Protein AF-A0A956WJV2-F1 (afdb_monomer)

Radius of gyration: 46.42 Å; Cα contacts (8 Å, |Δi|>4): 1488; chains: 1; bounding box: 141×77×154 Å

Structure (mmCIF, N/CA/C/O backbone):
data_AF-A0A956WJV2-F1
#
_entry.id   AF-A0A956WJV2-F1
#
loop_
_atom_site.group_PDB
_atom_site.id
_atom_site.type_symbol
_atom_site.label_atom_id
_atom_site.label_alt_id
_atom_site.label_comp_id
_atom_site.label_asym_id
_atom_site.label_entity_id
_atom_site.label_seq_id
_atom_site.pdbx_PDB_ins_code
_atom_site.Cartn_x
_atom_site.Cartn_y
_atom_site.Cartn_z
_atom_site.occupancy
_atom_site.B_iso_or_equiv
_atom_site.auth_seq_id
_atom_site.auth_comp_id
_atom_site.auth_asym_id
_atom_site.auth_atom_id
_atom_site.pdbx_PDB_model_num
ATOM 1 N N . MET A 1 1 ? 97.614 28.133 -3.983 1.00 32.88 1 MET A N 1
ATOM 2 C CA . MET A 1 1 ? 98.411 29.349 -3.707 1.00 32.88 1 MET A CA 1
ATOM 3 C C . MET A 1 1 ? 97.711 30.544 -4.333 1.00 32.88 1 MET A C 1
ATOM 5 O O . MET A 1 1 ? 97.421 30.457 -5.513 1.00 32.88 1 MET A O 1
ATOM 9 N N . LYS A 1 2 ? 97.530 31.612 -3.537 1.00 33.12 2 LYS A N 1
ATOM 10 C CA . LYS A 1 2 ? 97.330 33.029 -3.922 1.00 33.12 2 LYS A CA 1
ATOM 11 C C . LYS A 1 2 ? 96.051 33.340 -4.723 1.00 33.12 2 LYS A C 1
ATOM 13 O O . LYS A 1 2 ? 95.922 32.961 -5.871 1.00 33.12 2 LYS A O 1
ATOM 18 N N . HIS A 1 3 ? 95.024 33.863 -4.052 1.00 28.09 3 HIS A N 1
ATOM 19 C CA . HIS A 1 3 ? 94.776 35.289 -3.742 1.00 28.09 3 HIS A CA 1
ATOM 20 C C . HIS A 1 3 ? 93.940 35.961 -4.850 1.00 28.09 3 HIS A C 1
ATOM 22 O O . HIS A 1 3 ? 94.353 35.949 -5.998 1.00 28.09 3 HIS A O 1
ATOM 28 N N . SER A 1 4 ? 92.696 36.378 -4.561 1.00 27.55 4 SER A N 1
ATOM 29 C CA . SER A 1 4 ? 92.318 37.673 -3.933 1.00 27.55 4 SER A CA 1
ATOM 30 C C . SER A 1 4 ? 92.433 38.816 -4.965 1.00 27.55 4 SER A C 1
ATOM 32 O O . SER A 1 4 ? 93.445 38.896 -5.639 1.00 27.55 4 SER A O 1
ATOM 34 N N . THR A 1 5 ? 91.521 39.771 -5.162 1.00 31.64 5 THR A N 1
ATOM 35 C CA . THR A 1 5 ? 90.308 40.212 -4.453 1.00 31.64 5 THR A CA 1
ATOM 36 C C . THR A 1 5 ? 89.657 41.338 -5.285 1.00 31.64 5 THR A C 1
ATOM 38 O O . THR A 1 5 ? 90.360 42.008 -6.033 1.00 31.64 5 THR A O 1
ATOM 41 N N . MET A 1 6 ? 88.388 41.637 -4.971 1.00 27.30 6 MET A N 1
ATOM 42 C CA . MET A 1 6 ? 87.781 42.986 -4.877 1.00 27.30 6 MET A CA 1
ATOM 43 C C . MET A 1 6 ? 87.468 43.805 -6.141 1.00 27.30 6 MET A C 1
ATOM 45 O O . MET A 1 6 ? 88.367 44.279 -6.819 1.00 27.30 6 MET A O 1
ATOM 49 N N . MET A 1 7 ? 86.174 44.129 -6.309 1.00 26.59 7 MET A N 1
ATOM 50 C CA . MET A 1 7 ? 85.506 45.446 -6.095 1.00 26.59 7 MET A CA 1
ATOM 51 C C . MET A 1 7 ? 84.346 45.600 -7.097 1.00 26.59 7 MET A C 1
ATOM 53 O O . MET A 1 7 ? 84.481 45.160 -8.225 1.00 26.59 7 MET A O 1
ATOM 57 N N . ARG A 1 8 ? 83.227 46.293 -6.864 1.00 27.42 8 ARG A N 1
ATOM 58 C CA . ARG A 1 8 ? 82.414 46.746 -5.719 1.00 27.42 8 ARG A CA 1
ATOM 59 C C . ARG A 1 8 ? 81.134 47.331 -6.379 1.00 27.42 8 ARG A C 1
ATOM 61 O O . ARG A 1 8 ? 81.246 47.965 -7.416 1.00 27.42 8 ARG A O 1
ATOM 68 N N . TRP A 1 9 ? 80.000 47.225 -5.682 1.00 25.66 9 TRP A N 1
ATOM 69 C CA . TRP A 1 9 ? 78.896 48.211 -5.613 1.00 25.66 9 TRP A CA 1
ATOM 70 C C . TRP A 1 9 ? 77.802 48.330 -6.710 1.00 25.66 9 TRP A C 1
ATOM 72 O O . TRP A 1 9 ? 78.002 48.923 -7.759 1.00 25.66 9 TRP A O 1
ATOM 82 N N . ALA A 1 10 ? 76.593 47.935 -6.268 1.00 27.42 10 ALA A N 1
ATOM 83 C CA . ALA A 1 10 ? 75.336 48.709 -6.190 1.00 27.42 10 ALA A CA 1
ATOM 84 C C . ALA A 1 10 ? 74.407 48.868 -7.418 1.00 27.42 10 ALA A C 1
ATOM 86 O O . ALA A 1 10 ? 74.700 49.620 -8.339 1.00 27.42 10 ALA A O 1
ATOM 87 N N . SER A 1 11 ? 73.188 48.307 -7.304 1.00 29.84 11 SER A N 1
ATOM 88 C CA . SER A 1 11 ? 71.877 49.014 -7.242 1.00 29.84 11 SER A CA 1
ATOM 89 C C . SER A 1 11 ? 70.739 48.324 -8.026 1.00 29.84 11 SER A C 1
ATOM 91 O O . SER A 1 11 ? 70.973 47.827 -9.117 1.00 29.84 11 SER A O 1
ATOM 93 N N . MET A 1 12 ? 69.526 48.360 -7.437 1.00 30.86 12 MET A N 1
ATOM 94 C CA . MET A 1 12 ? 68.184 48.028 -7.976 1.00 30.86 12 MET A CA 1
ATOM 95 C C . MET A 1 12 ? 67.973 46.609 -8.552 1.00 30.86 12 MET A C 1
ATOM 97 O O . MET A 1 12 ? 68.735 46.133 -9.370 1.00 30.86 12 MET A O 1
ATOM 101 N N . GLY A 1 13 ? 66.937 45.838 -8.226 1.00 27.83 13 GLY A N 1
ATOM 102 C CA . GLY A 1 13 ? 65.604 46.167 -7.733 1.00 27.83 13 GLY A CA 1
ATOM 103 C C . GLY A 1 13 ? 64.583 45.421 -8.602 1.00 27.83 13 GLY A C 1
ATOM 104 O O . GLY A 1 13 ? 64.414 45.777 -9.756 1.00 27.83 13 GLY A O 1
ATOM 105 N N . SER A 1 14 ? 63.967 44.385 -8.028 1.00 32.06 14 SER A N 1
ATOM 106 C CA . SER A 1 14 ? 62.579 43.938 -8.220 1.00 32.06 14 SER A CA 1
ATOM 107 C C . SER A 1 14 ? 61.931 43.876 -9.619 1.00 32.06 14 SER A C 1
ATOM 109 O O . SER A 1 14 ? 61.718 44.884 -10.277 1.00 32.06 14 SER A O 1
ATOM 111 N N . VAL A 1 15 ? 61.380 42.684 -9.894 1.00 30.97 15 VAL A N 1
ATOM 112 C CA . VAL A 1 15 ? 60.103 42.447 -10.600 1.00 30.97 15 VAL A CA 1
ATOM 113 C C . VAL A 1 15 ? 60.144 42.648 -12.121 1.00 30.97 15 VAL A C 1
ATOM 115 O O . VAL A 1 15 ? 59.833 43.705 -12.656 1.00 30.97 15 VAL A O 1
ATOM 118 N N . LEU A 1 16 ? 60.451 41.556 -12.831 1.00 29.80 16 LEU A N 1
ATOM 119 C CA . LEU A 1 16 ? 60.230 41.427 -14.270 1.00 29.80 16 LEU A CA 1
ATOM 120 C C . LEU A 1 16 ? 58.753 41.083 -14.520 1.00 29.80 16 LEU A C 1
ATOM 122 O O . LEU A 1 16 ? 58.382 39.936 -14.755 1.00 29.80 16 LEU A O 1
ATOM 126 N N . ALA A 1 17 ? 57.910 42.105 -14.403 1.00 29.16 17 ALA A N 1
ATOM 127 C CA . ALA A 1 17 ? 56.622 42.167 -15.068 1.00 29.16 17 ALA A CA 1
ATOM 128 C C . ALA A 1 17 ? 56.770 43.063 -16.307 1.00 29.16 17 ALA A C 1
ATOM 130 O O . ALA A 1 17 ? 57.515 44.041 -16.279 1.00 29.16 17 ALA A O 1
ATOM 131 N N . LEU A 1 18 ? 55.974 42.751 -17.329 1.00 30.66 18 LEU A N 1
ATOM 132 C CA . LEU A 1 18 ? 55.693 43.525 -18.543 1.00 30.66 18 LEU A CA 1
ATOM 133 C C . LEU A 1 18 ? 56.579 43.276 -19.785 1.00 30.66 18 LEU A C 1
ATOM 135 O O . LEU A 1 18 ? 57.794 43.432 -19.764 1.00 30.66 18 LEU A O 1
ATOM 139 N N . LEU A 1 19 ? 55.865 43.033 -20.896 1.00 31.05 19 LEU A N 1
ATOM 140 C CA . LEU A 1 19 ? 56.255 43.135 -22.313 1.00 31.05 19 LEU A CA 1
ATOM 141 C C . LEU A 1 19 ? 56.865 41.905 -23.009 1.00 31.05 19 LEU A C 1
ATOM 143 O O . LEU A 1 19 ? 57.965 41.954 -23.545 1.00 31.05 19 LEU A O 1
ATOM 147 N N . LEU A 1 20 ? 56.037 40.868 -23.184 1.00 31.03 20 LEU A N 1
ATOM 148 C CA . LEU A 1 20 ? 55.966 40.158 -24.470 1.00 31.03 20 LEU A CA 1
ATOM 149 C C . LEU A 1 20 ? 54.492 39.982 -24.889 1.00 31.03 20 LEU A C 1
ATOM 151 O O . LEU A 1 20 ? 53.914 38.902 -24.868 1.00 31.03 20 LEU A O 1
ATOM 155 N N . LEU A 1 21 ? 53.870 41.116 -25.217 1.00 33.53 21 LEU A N 1
ATOM 156 C CA . LEU A 1 21 ? 52.716 41.198 -26.109 1.00 33.53 21 LEU A CA 1
ATOM 157 C C . LEU A 1 21 ? 53.261 41.170 -27.539 1.00 33.53 21 LEU A C 1
ATOM 159 O O . LEU A 1 21 ? 54.108 42.006 -27.848 1.00 33.53 21 LEU A O 1
ATOM 163 N N . MET A 1 22 ? 52.768 40.243 -28.368 1.00 37.50 22 MET A N 1
ATOM 164 C CA . MET A 1 22 ? 52.407 40.398 -29.793 1.00 37.50 22 MET A CA 1
ATOM 165 C C . MET A 1 22 ? 52.540 39.049 -30.536 1.00 37.50 22 MET A C 1
ATOM 167 O O . MET A 1 22 ? 53.633 38.510 -30.663 1.00 37.50 22 MET A O 1
ATOM 171 N N . PHE A 1 23 ? 51.407 38.588 -31.084 1.00 36.78 23 PHE A N 1
ATOM 172 C CA . PHE A 1 23 ? 51.205 37.492 -32.051 1.00 36.78 23 PHE A CA 1
ATOM 173 C C . PHE A 1 23 ? 51.125 36.034 -31.553 1.00 36.78 23 PHE A C 1
ATOM 175 O O . PHE A 1 23 ? 51.984 35.205 -31.835 1.00 36.78 23 PHE A O 1
ATOM 182 N N . THR A 1 24 ? 49.969 35.685 -30.979 1.00 35.81 24 THR A N 1
ATOM 183 C CA . THR A 1 24 ? 49.315 34.375 -31.172 1.00 35.81 24 THR A CA 1
ATOM 184 C C . THR A 1 24 ? 47.964 34.593 -31.877 1.00 35.81 24 THR A C 1
ATOM 186 O O . THR A 1 24 ? 47.258 35.543 -31.529 1.00 35.81 24 THR A O 1
ATOM 189 N N . PRO A 1 25 ? 47.594 33.799 -32.903 1.00 39.09 25 PRO A N 1
ATOM 190 C CA . PRO A 1 25 ? 46.361 34.017 -33.648 1.00 39.09 25 PRO A CA 1
ATOM 191 C C . PRO A 1 25 ? 45.139 33.419 -32.938 1.00 39.09 25 PRO A C 1
ATOM 193 O O . PRO A 1 25 ? 45.190 32.338 -32.356 1.00 39.09 25 PRO A O 1
ATOM 196 N N . LEU A 1 26 ? 44.040 34.169 -33.035 1.00 38.38 26 LEU A N 1
ATOM 197 C CA . LEU A 1 26 ? 42.668 33.823 -32.677 1.00 38.38 26 LEU A CA 1
ATOM 198 C C . LEU A 1 26 ? 42.198 32.526 -33.354 1.00 38.38 26 LEU A C 1
ATOM 200 O O . LEU A 1 26 ? 42.151 32.460 -34.579 1.00 38.38 26 LEU A O 1
ATOM 204 N N . LEU A 1 27 ? 41.716 31.586 -32.541 1.00 35.66 27 LEU A N 1
ATOM 205 C CA . LEU A 1 27 ? 40.517 30.770 -32.790 1.00 35.66 27 LEU A CA 1
ATOM 206 C C . LEU A 1 27 ? 40.050 30.184 -31.448 1.00 35.66 27 LEU A C 1
ATOM 208 O O . LEU A 1 27 ? 40.038 28.983 -31.217 1.00 35.66 27 LEU A O 1
ATOM 212 N N . GLY A 1 28 ? 39.710 31.084 -30.524 1.00 28.69 28 GLY A N 1
ATOM 213 C CA . GLY A 1 28 ? 38.908 30.766 -29.350 1.00 28.69 28 GLY A CA 1
ATOM 214 C C . GLY A 1 28 ? 37.463 31.139 -29.643 1.00 28.69 28 GLY A C 1
ATOM 215 O O . GLY A 1 28 ? 37.054 32.263 -29.367 1.00 28.69 28 GLY A O 1
ATOM 216 N N . LEU A 1 29 ? 36.695 30.217 -30.220 1.00 33.00 29 LEU A N 1
ATOM 217 C CA . LEU A 1 29 ? 35.262 30.204 -29.954 1.00 33.00 29 LEU A CA 1
ATOM 218 C C . LEU A 1 29 ? 35.138 29.693 -28.521 1.00 33.00 29 LEU A C 1
ATOM 220 O O . LEU A 1 29 ? 35.323 28.507 -28.261 1.00 33.00 29 LEU A O 1
ATOM 224 N N . ALA A 1 30 ? 34.916 30.617 -27.588 1.00 31.31 30 ALA A N 1
ATOM 225 C CA . ALA A 1 30 ? 34.423 30.271 -26.271 1.00 31.31 30 ALA A CA 1
ATOM 226 C C . ALA A 1 30 ? 33.133 29.474 -26.484 1.00 31.31 30 ALA A C 1
ATOM 228 O O . ALA A 1 30 ? 32.132 30.024 -26.944 1.00 31.31 30 ALA A O 1
ATOM 229 N N . GLN A 1 31 ? 33.175 28.172 -26.210 1.00 33.28 31 GLN A N 1
ATOM 230 C CA . GLN A 1 31 ? 31.950 27.437 -25.960 1.00 33.28 31 GLN A CA 1
ATOM 231 C C . GLN A 1 31 ? 31.305 28.133 -24.763 1.00 33.28 31 GLN A C 1
ATOM 233 O O . GLN A 1 31 ? 31.884 28.186 -23.676 1.00 33.28 31 GLN A O 1
ATOM 238 N N . ALA A 1 32 ? 30.147 28.749 -24.997 1.00 29.02 32 ALA A N 1
ATOM 239 C CA . ALA A 1 32 ? 29.244 29.105 -23.919 1.00 29.02 32 ALA A CA 1
ATOM 240 C C . ALA A 1 32 ? 29.075 27.866 -23.018 1.00 29.02 32 ALA A C 1
ATOM 242 O O . ALA A 1 32 ? 29.103 26.748 -23.548 1.00 29.02 32 ALA A O 1
ATOM 243 N N . PRO A 1 33 ? 28.940 28.026 -21.686 1.00 31.16 33 PRO A N 1
ATOM 244 C CA . PRO A 1 33 ? 28.603 26.894 -20.834 1.00 31.16 33 PRO A CA 1
ATOM 245 C C . PRO A 1 33 ? 27.391 26.208 -21.457 1.00 31.16 33 PRO A C 1
ATOM 247 O O . PRO A 1 33 ? 26.449 26.894 -21.863 1.00 31.16 33 PRO A O 1
ATOM 250 N N . ALA A 1 34 ? 27.477 24.886 -21.625 1.00 29.91 34 ALA A N 1
ATOM 251 C CA . ALA A 1 34 ? 26.369 24.090 -22.118 1.00 29.91 34 ALA A CA 1
ATOM 252 C C . ALA A 1 34 ? 25.125 24.522 -21.342 1.00 29.91 34 ALA A C 1
ATOM 254 O O . ALA A 1 34 ? 25.094 24.425 -20.115 1.00 29.91 34 ALA A O 1
ATOM 255 N N . ALA A 1 35 ? 24.157 25.098 -22.053 1.00 30.30 35 ALA A N 1
ATOM 256 C CA . ALA A 1 35 ? 22.845 25.318 -21.491 1.00 30.30 35 ALA A CA 1
ATOM 257 C C . ALA A 1 35 ? 22.386 23.963 -20.942 1.00 30.30 35 ALA A C 1
ATOM 259 O O . ALA A 1 35 ? 22.437 22.962 -21.661 1.00 30.30 35 ALA A O 1
ATOM 260 N N . THR A 1 36 ? 22.038 23.946 -19.657 1.00 34.31 36 THR A N 1
ATOM 261 C CA . THR A 1 36 ? 21.341 22.854 -18.976 1.00 34.31 36 THR A CA 1
ATOM 262 C C . THR A 1 36 ? 20.313 22.264 -19.934 1.00 34.31 36 THR A C 1
ATOM 264 O O . THR A 1 36 ? 19.442 22.992 -20.423 1.00 34.31 36 THR A O 1
ATOM 267 N N . ARG A 1 37 ? 20.471 20.984 -20.290 1.00 30.36 37 ARG A N 1
ATOM 268 C CA . ARG A 1 37 ? 19.509 20.307 -21.160 1.00 30.36 37 ARG A CA 1
ATOM 269 C C . ARG A 1 37 ? 18.158 20.305 -20.428 1.00 30.36 37 ARG A C 1
ATOM 271 O O . ARG A 1 37 ? 18.127 19.946 -19.261 1.00 30.36 37 ARG A O 1
ATOM 278 N N . PRO A 1 38 ? 17.053 20.712 -21.068 1.00 37.28 38 PRO A N 1
ATOM 279 C CA . PRO A 1 38 ? 15.742 20.804 -20.419 1.00 37.28 38 PRO A CA 1
ATOM 280 C C . PRO A 1 38 ? 15.030 19.449 -20.216 1.00 37.28 38 PRO A C 1
ATOM 282 O O . PRO A 1 38 ? 13.860 19.453 -19.860 1.00 37.28 38 PRO A O 1
ATOM 285 N N . ASN A 1 39 ? 15.711 18.318 -20.438 1.00 42.09 39 ASN A N 1
ATOM 286 C CA . ASN A 1 39 ? 15.133 16.969 -20.440 1.00 42.09 39 ASN A CA 1
ATOM 287 C C . ASN A 1 39 ? 16.038 15.985 -19.673 1.00 42.09 39 ASN A C 1
ATOM 289 O O . ASN A 1 39 ? 16.478 14.992 -20.254 1.00 42.09 39 ASN A O 1
ATOM 293 N N . ASP A 1 40 ? 16.378 16.272 -18.418 1.00 52.34 40 ASP A N 1
ATOM 294 C CA . ASP A 1 40 ? 16.854 15.191 -17.549 1.00 52.34 40 ASP A CA 1
ATOM 295 C C . ASP A 1 40 ? 15.602 14.375 -17.162 1.00 52.34 40 ASP A C 1
ATOM 297 O O . ASP A 1 40 ? 14.653 14.962 -16.630 1.00 52.34 40 ASP A O 1
ATOM 301 N N . PRO A 1 41 ? 15.510 13.080 -17.525 1.00 58.06 41 PRO A N 1
ATOM 302 C CA . PRO A 1 41 ? 14.372 12.252 -17.142 1.00 58.06 41 PRO A CA 1
ATOM 303 C C . PRO A 1 41 ? 14.298 12.138 -15.616 1.00 58.06 41 PRO A C 1
ATOM 305 O O . PRO A 1 41 ? 15.308 12.279 -14.923 1.00 58.06 41 PRO A O 1
ATOM 308 N N . SER A 1 42 ? 13.094 11.886 -15.094 1.00 64.44 42 SER A N 1
ATOM 309 C CA . SER A 1 42 ? 12.933 11.519 -13.686 1.00 64.44 42 SER A CA 1
ATOM 310 C C . SER A 1 42 ? 13.877 10.354 -13.365 1.00 64.44 42 SER A C 1
ATOM 312 O O . SER A 1 42 ? 13.930 9.409 -14.152 1.00 64.44 42 SER A O 1
ATOM 314 N N . PRO A 1 43 ? 14.608 10.385 -12.237 1.00 67.81 43 PRO A N 1
ATOM 315 C CA . PRO A 1 43 ? 15.437 9.252 -11.838 1.00 67.81 43 PRO A CA 1
ATOM 316 C C . PRO A 1 43 ? 14.593 8.035 -11.424 1.00 67.81 43 PRO A C 1
ATOM 318 O O . PRO A 1 43 ? 15.136 6.947 -11.276 1.00 67.81 43 PRO A O 1
ATOM 321 N N . ALA A 1 44 ? 13.280 8.212 -11.232 1.00 63.62 44 ALA A N 1
ATOM 322 C CA . ALA A 1 44 ? 12.327 7.119 -11.107 1.00 63.62 44 ALA A CA 1
ATOM 323 C C . ALA A 1 44 ? 11.906 6.612 -12.494 1.00 63.62 44 ALA A C 1
ATOM 325 O O . ALA A 1 44 ? 11.374 7.387 -13.296 1.00 63.62 44 ALA A O 1
ATOM 326 N N . MET A 1 45 ? 12.117 5.320 -12.741 1.00 63.53 45 MET A N 1
ATOM 327 C CA . MET A 1 45 ? 11.680 4.592 -13.932 1.00 63.53 45 MET A CA 1
ATOM 328 C C . MET A 1 45 ? 10.889 3.348 -13.502 1.00 63.53 45 MET A C 1
ATOM 330 O O . MET A 1 45 ? 11.146 2.800 -12.434 1.00 63.53 45 MET A O 1
ATOM 334 N N . GLY A 1 46 ? 9.937 2.898 -14.324 1.00 68.75 46 GLY A N 1
ATOM 335 C CA . GLY A 1 46 ? 9.100 1.738 -13.993 1.00 68.75 46 GLY A CA 1
ATOM 336 C C . GLY A 1 46 ? 8.164 2.003 -12.807 1.00 68.75 46 GLY A C 1
ATOM 337 O O . GLY A 1 46 ? 7.456 3.010 -12.800 1.00 68.75 46 GLY A O 1
ATOM 338 N N . HIS A 1 47 ? 8.166 1.099 -11.822 1.00 73.06 47 HIS A N 1
ATOM 339 C CA . HIS A 1 47 ? 7.314 1.157 -10.624 1.00 73.06 47 HIS A CA 1
ATOM 340 C C . HIS A 1 47 ? 7.843 2.102 -9.531 1.00 73.06 47 HIS A C 1
ATOM 342 O O . HIS A 1 47 ? 7.080 2.519 -8.653 1.00 73.06 47 HIS A O 1
ATOM 348 N N . ALA A 1 48 ? 9.115 2.509 -9.617 1.00 79.06 48 ALA A N 1
ATOM 349 C CA . ALA A 1 48 ? 9.731 3.402 -8.649 1.00 79.06 48 ALA A CA 1
ATOM 350 C C . ALA A 1 48 ? 9.026 4.767 -8.595 1.00 79.06 48 ALA A C 1
ATOM 352 O O . ALA A 1 48 ? 8.637 5.349 -9.609 1.00 79.06 48 ALA A O 1
ATOM 353 N N . GLN A 1 49 ? 8.923 5.332 -7.394 1.00 85.88 49 GLN A N 1
ATOM 354 C CA . GLN A 1 49 ? 8.297 6.626 -7.140 1.00 85.88 49 GLN A CA 1
ATOM 355 C C . GLN A 1 49 ? 9.256 7.574 -6.425 1.00 85.88 49 GLN A C 1
ATOM 357 O O . GLN A 1 49 ? 9.914 7.212 -5.448 1.00 85.88 49 GLN A O 1
ATOM 362 N N . VAL A 1 50 ? 9.295 8.832 -6.872 1.00 90.94 50 VAL A N 1
ATOM 363 C CA . VAL A 1 50 ? 9.916 9.920 -6.105 1.00 90.94 50 VAL A CA 1
ATOM 364 C C . VAL A 1 50 ? 8.989 10.272 -4.945 1.00 90.94 50 VAL A C 1
ATOM 366 O O . VAL A 1 50 ? 7.934 10.863 -5.158 1.00 90.94 50 VAL A O 1
ATOM 369 N N . ILE A 1 51 ? 9.392 9.944 -3.718 1.00 92.06 51 ILE A N 1
ATOM 370 C CA . ILE A 1 51 ? 8.580 10.196 -2.516 1.00 92.06 51 ILE A CA 1
ATOM 371 C C . ILE A 1 51 ? 8.993 11.465 -1.765 1.00 92.06 51 ILE A C 1
ATOM 373 O O . ILE A 1 51 ? 8.227 11.984 -0.960 1.00 92.06 51 ILE A O 1
ATOM 377 N N . ALA A 1 52 ? 10.192 11.992 -2.026 1.00 94.31 52 ALA A N 1
ATOM 378 C CA . ALA A 1 52 ? 10.607 13.314 -1.574 1.00 94.31 52 ALA A CA 1
ATOM 379 C C . ALA A 1 52 ? 11.708 13.879 -2.478 1.00 94.31 52 ALA A C 1
ATOM 381 O O . ALA A 1 52 ? 12.539 13.146 -3.011 1.00 94.31 52 ALA A O 1
ATOM 382 N N . HIS A 1 53 ? 11.742 15.202 -2.618 1.00 94.12 53 HIS A N 1
ATOM 383 C CA . HIS A 1 53 ? 12.757 15.897 -3.406 1.00 94.12 53 HIS A CA 1
ATOM 384 C C . HIS A 1 53 ? 13.032 17.305 -2.870 1.00 94.12 53 HIS A C 1
ATOM 386 O O . HIS A 1 53 ? 12.206 17.889 -2.162 1.00 94.12 53 HIS A O 1
ATOM 392 N N . GLY A 1 54 ? 14.191 17.864 -3.203 1.00 90.56 54 GLY A N 1
ATOM 393 C CA . GLY A 1 54 ? 14.573 19.206 -2.788 1.00 90.56 54 GLY A CA 1
ATOM 394 C C . GLY A 1 54 ? 15.888 19.671 -3.393 1.00 90.56 54 GLY A C 1
ATOM 395 O O . GLY A 1 54 ? 16.495 18.991 -4.205 1.00 90.56 54 GLY A O 1
ATOM 396 N N . VAL A 1 55 ? 16.349 20.851 -2.981 1.00 90.25 55 VAL A N 1
ATOM 397 C CA . VAL A 1 55 ? 17.632 21.405 -3.434 1.00 90.25 55 VAL A CA 1
ATOM 398 C C . VAL A 1 55 ? 18.523 21.671 -2.227 1.00 90.25 55 VAL A C 1
ATOM 400 O O . VAL A 1 55 ? 18.096 22.312 -1.262 1.00 90.25 55 VAL A O 1
ATOM 403 N N . ALA A 1 56 ? 19.774 21.211 -2.286 1.00 89.81 56 ALA A N 1
ATOM 404 C CA . ALA A 1 56 ? 20.774 21.430 -1.243 1.00 89.81 56 ALA A CA 1
ATOM 405 C C . ALA A 1 56 ? 22.025 22.118 -1.787 1.00 89.81 56 ALA A C 1
ATOM 407 O O . ALA A 1 56 ? 22.597 21.704 -2.793 1.00 89.81 56 ALA A O 1
ATOM 408 N N . SER A 1 57 ? 22.515 23.130 -1.066 1.00 89.00 57 SER A N 1
ATOM 409 C CA . SER A 1 57 ? 23.859 23.666 -1.300 1.00 89.00 57 SER A CA 1
ATOM 410 C C . SER A 1 57 ? 24.903 22.773 -0.631 1.00 89.00 57 SER A C 1
ATOM 412 O O . SER A 1 57 ? 25.070 22.819 0.589 1.00 89.00 57 SER A O 1
ATOM 414 N N . LEU A 1 58 ? 25.630 21.986 -1.425 1.00 90.19 58 LEU A N 1
ATOM 415 C CA . LEU A 1 58 ? 26.637 21.045 -0.938 1.00 90.19 58 LEU A CA 1
ATOM 416 C C . LEU A 1 58 ? 28.062 21.614 -1.093 1.00 90.19 58 LEU A C 1
ATOM 418 O O . LEU A 1 58 ? 28.403 22.192 -2.136 1.00 90.19 58 LEU A O 1
ATOM 422 N N . PRO A 1 59 ? 28.917 21.505 -0.054 1.00 87.25 59 PRO A N 1
ATOM 423 C CA . PRO A 1 59 ? 30.288 21.997 -0.108 1.00 87.25 59 PRO A CA 1
ATOM 424 C C . PRO A 1 59 ? 31.188 21.075 -0.943 1.00 87.25 59 PRO A C 1
ATOM 426 O O . PRO A 1 59 ? 30.911 19.895 -1.111 1.00 87.25 59 PRO A O 1
ATOM 429 N N . GLN A 1 60 ? 32.318 21.611 -1.407 1.00 80.06 60 GLN A N 1
ATOM 430 C CA . GLN A 1 60 ? 33.403 20.795 -1.955 1.00 80.06 60 GLN A CA 1
ATOM 431 C C . GLN A 1 60 ? 34.204 20.161 -0.805 1.00 80.06 60 GLN A C 1
ATOM 433 O O . GLN A 1 60 ? 34.483 20.836 0.191 1.00 80.06 60 GLN A O 1
ATOM 438 N N . GLY A 1 61 ? 34.583 18.892 -0.955 1.00 81.94 61 GLY A N 1
ATOM 439 C CA . GLY A 1 61 ? 35.298 18.091 0.043 1.00 81.94 61 GLY A CA 1
ATOM 440 C C . GLY A 1 61 ? 34.649 16.720 0.231 1.00 81.94 61 GLY A C 1
ATOM 441 O O . GLY A 1 61 ? 33.644 16.434 -0.416 1.00 81.94 61 GLY A O 1
ATOM 442 N N . ASP A 1 62 ? 35.215 15.909 1.126 1.00 88.81 62 ASP A N 1
ATOM 443 C CA . ASP A 1 62 ? 34.696 14.570 1.407 1.00 88.81 62 ASP A CA 1
ATOM 444 C C . ASP A 1 62 ? 33.346 14.668 2.129 1.00 88.81 62 ASP A C 1
ATOM 446 O O . ASP A 1 62 ? 33.243 15.194 3.244 1.00 88.81 62 ASP A O 1
ATOM 450 N N . LEU A 1 63 ? 32.309 14.186 1.460 1.00 92.31 63 LEU A N 1
ATOM 451 C CA . LEU A 1 63 ? 30.951 13.998 1.938 1.00 92.31 63 LEU A CA 1
ATOM 452 C C . LEU A 1 63 ? 30.705 12.520 2.231 1.00 92.31 63 LEU A C 1
ATOM 454 O O . LEU A 1 63 ? 31.472 11.656 1.812 1.00 92.31 63 LEU A O 1
ATOM 458 N N . VAL A 1 64 ? 29.643 12.242 2.972 1.00 92.19 64 VAL A N 1
ATOM 459 C CA . VAL A 1 64 ? 29.180 10.891 3.271 1.00 92.19 64 VAL A CA 1
ATOM 460 C C . VAL A 1 64 ? 27.661 10.897 3.404 1.00 92.19 64 VAL A C 1
ATOM 462 O O . VAL A 1 64 ? 27.091 11.844 3.961 1.00 92.19 64 VAL A O 1
ATOM 465 N N . TRP A 1 65 ? 27.014 9.849 2.898 1.00 93.19 65 TRP A N 1
ATOM 466 C CA . TRP A 1 65 ? 25.621 9.560 3.217 1.00 93.19 65 TRP A CA 1
ATOM 467 C C . TRP A 1 65 ? 25.526 8.944 4.605 1.00 93.19 65 TRP A C 1
ATOM 469 O O . TRP A 1 65 ? 26.323 8.079 4.972 1.00 93.19 65 TRP A O 1
ATOM 479 N N . ARG A 1 66 ? 24.548 9.381 5.392 1.00 88.94 66 ARG A N 1
ATOM 480 C CA . ARG A 1 66 ? 24.245 8.792 6.691 1.00 88.94 66 ARG A CA 1
ATOM 481 C C . ARG A 1 66 ? 22.770 8.498 6.809 1.00 88.94 66 ARG A C 1
ATOM 483 O O . ARG A 1 66 ? 21.950 9.390 6.620 1.00 88.94 66 ARG A O 1
ATOM 490 N N . LEU A 1 67 ? 22.477 7.271 7.204 1.00 89.12 67 LEU A N 1
ATOM 491 C CA . LEU A 1 67 ? 21.159 6.828 7.600 1.00 89.12 67 LEU A CA 1
ATOM 492 C C . LEU A 1 67 ? 21.107 6.707 9.120 1.00 89.12 67 LEU A C 1
ATOM 494 O O . LEU A 1 67 ? 21.953 6.058 9.743 1.00 89.12 67 LEU A O 1
ATOM 498 N N . ARG A 1 68 ? 20.103 7.342 9.723 1.00 85.25 68 ARG A N 1
ATOM 499 C CA . ARG A 1 68 ? 19.847 7.267 11.163 1.00 85.25 68 ARG A CA 1
ATOM 500 C C . ARG A 1 68 ? 18.399 6.892 11.412 1.00 85.25 68 ARG A C 1
ATOM 502 O O . ARG A 1 68 ? 17.501 7.539 10.881 1.00 85.25 68 ARG A O 1
ATOM 509 N N . LEU A 1 69 ? 18.180 5.907 12.276 1.00 85.00 69 LEU A N 1
ATOM 510 C CA . LEU A 1 69 ? 16.868 5.638 12.851 1.00 85.00 69 LEU A CA 1
ATOM 511 C C . LEU A 1 69 ? 16.722 6.460 14.135 1.00 85.00 69 LEU A C 1
ATOM 513 O O . LEU A 1 69 ? 17.395 6.204 15.133 1.00 85.00 69 LEU A O 1
ATOM 517 N N . ASN A 1 70 ? 15.859 7.468 14.103 1.00 85.44 70 ASN A N 1
ATOM 518 C CA . ASN A 1 70 ? 15.633 8.387 15.214 1.00 85.44 70 ASN A CA 1
ATOM 519 C C . ASN A 1 70 ? 14.223 8.209 15.786 1.00 85.44 70 ASN A C 1
ATOM 521 O O . ASN A 1 70 ? 13.313 7.768 15.090 1.00 85.44 70 ASN A O 1
ATOM 525 N N . ARG A 1 71 ? 14.016 8.631 17.041 1.00 86.75 71 ARG A N 1
ATOM 526 C CA . ARG A 1 71 ? 12.676 8.792 17.627 1.00 86.75 71 ARG A CA 1
ATOM 527 C C . ARG A 1 71 ? 12.346 10.272 17.778 1.00 86.75 71 ARG A C 1
ATOM 529 O O . ARG A 1 71 ? 13.077 11.018 18.431 1.00 86.75 71 ARG A O 1
ATOM 536 N N . ALA A 1 72 ? 11.254 10.705 17.161 1.00 90.88 72 ALA A N 1
ATOM 537 C CA . ALA A 1 72 ? 10.763 12.068 17.252 1.00 90.88 72 ALA A CA 1
ATOM 538 C C . ALA A 1 72 ? 10.165 12.297 18.650 1.00 90.88 72 ALA A C 1
ATOM 540 O O . ALA A 1 72 ? 9.241 11.579 19.031 1.00 90.88 72 ALA A O 1
ATOM 541 N N . PRO A 1 73 ? 10.662 13.262 19.441 1.00 90.50 73 PRO A N 1
ATOM 542 C CA . PRO A 1 73 ? 10.105 13.549 20.757 1.00 90.50 73 PRO A CA 1
ATOM 543 C C . PRO A 1 73 ? 8.711 14.177 20.646 1.00 90.50 73 PRO A C 1
ATOM 545 O O . PRO A 1 73 ? 8.345 14.747 19.617 1.00 90.50 73 PRO A O 1
ATOM 548 N N . LEU A 1 74 ? 7.955 14.134 21.744 1.00 89.19 74 LEU A N 1
ATOM 549 C CA . LEU A 1 74 ? 6.692 14.862 21.860 1.00 89.19 74 LEU A CA 1
ATOM 550 C C . LEU A 1 74 ? 6.900 16.378 21.666 1.00 89.19 74 LEU A C 1
ATOM 552 O O . LEU A 1 74 ? 7.974 16.893 22.007 1.00 89.19 74 LEU A O 1
ATOM 556 N N . PRO A 1 75 ? 5.883 17.128 21.196 1.00 87.75 75 PRO A N 1
ATOM 557 C CA . PRO A 1 75 ? 6.039 18.543 20.849 1.00 87.75 75 PRO A CA 1
ATOM 558 C C . PRO A 1 75 ? 6.564 19.422 21.994 1.00 87.75 75 PRO A C 1
ATOM 560 O O . PRO A 1 75 ? 7.305 20.371 21.761 1.00 87.75 75 PRO A O 1
ATOM 563 N N . ASN A 1 76 ? 6.239 19.085 23.246 1.00 85.00 76 ASN A N 1
ATOM 564 C CA . ASN A 1 76 ? 6.699 19.799 24.444 1.00 85.00 76 ASN A CA 1
ATOM 565 C C . ASN A 1 76 ? 8.177 19.550 24.808 1.00 85.00 76 ASN A C 1
ATOM 567 O O . ASN A 1 76 ? 8.732 20.283 25.625 1.00 85.00 76 ASN A O 1
ATOM 571 N N . ARG A 1 77 ? 8.805 18.519 24.234 1.00 84.69 77 ARG A N 1
ATOM 572 C CA . ARG A 1 77 ? 10.216 18.152 24.439 1.00 84.69 77 ARG A CA 1
ATOM 573 C C . ARG A 1 77 ? 11.072 18.393 23.194 1.00 84.69 77 ARG A C 1
ATOM 575 O O . ARG A 1 77 ? 12.289 18.230 23.248 1.00 84.69 77 ARG A O 1
ATOM 582 N N . ALA A 1 78 ? 10.458 18.772 22.079 1.00 85.06 78 ALA A N 1
ATOM 583 C CA . ALA A 1 78 ? 11.154 19.022 20.832 1.00 85.06 78 ALA A CA 1
ATOM 584 C C . ALA A 1 78 ? 11.827 20.400 20.813 1.00 85.06 78 ALA A C 1
ATOM 586 O O . ALA A 1 78 ? 11.224 21.413 21.162 1.00 85.06 78 ALA A O 1
ATOM 587 N N . ALA A 1 79 ? 13.075 20.444 20.344 1.00 85.94 79 ALA A N 1
ATOM 588 C CA . ALA A 1 79 ? 13.822 21.683 20.155 1.00 85.94 79 ALA A CA 1
ATOM 589 C C . ALA A 1 79 ? 14.218 21.839 18.677 1.00 85.94 79 ALA A C 1
ATOM 591 O O . ALA A 1 79 ? 14.874 20.938 18.142 1.00 85.94 79 ALA A O 1
ATOM 592 N N . PRO A 1 80 ? 13.866 22.959 18.013 1.00 88.00 80 PRO A N 1
ATOM 593 C CA . PRO A 1 80 ? 14.319 23.245 16.656 1.00 88.00 80 PRO A CA 1
ATOM 594 C C . PRO A 1 80 ? 15.840 23.361 16.592 1.00 88.00 80 PRO A C 1
ATOM 596 O O . PRO A 1 80 ? 16.452 24.087 17.376 1.00 88.00 80 PRO A O 1
ATOM 599 N N . GLN A 1 81 ? 16.456 22.657 15.646 1.00 87.94 81 GLN A N 1
ATOM 600 C CA . GLN A 1 81 ? 17.906 22.631 15.466 1.00 87.94 81 GLN A CA 1
ATOM 601 C C . GLN A 1 81 ? 18.263 22.811 13.993 1.00 87.94 81 GLN A C 1
ATOM 603 O O . GLN A 1 81 ? 17.507 22.421 13.106 1.00 87.94 81 GLN A O 1
ATOM 608 N N . LEU A 1 82 ? 19.430 23.407 13.739 1.00 87.56 82 LEU A N 1
ATOM 609 C CA . LEU A 1 82 ? 20.046 23.360 12.415 1.00 87.56 82 LEU A CA 1
ATOM 610 C C . LEU A 1 82 ? 20.507 21.928 12.155 1.00 87.56 82 LEU A C 1
ATOM 612 O O . LEU A 1 82 ? 21.218 21.348 12.978 1.00 87.56 82 LEU A O 1
ATOM 616 N N . ARG A 1 83 ? 20.097 21.374 11.018 1.00 85.62 83 ARG A N 1
ATOM 617 C CA . ARG A 1 83 ? 20.402 20.004 10.611 1.00 85.62 83 ARG A CA 1
ATOM 618 C C . ARG A 1 83 ? 21.120 20.002 9.261 1.00 85.62 83 ARG A C 1
ATOM 620 O O . ARG A 1 83 ? 20.972 20.961 8.499 1.00 85.62 83 ARG A O 1
ATOM 627 N N . PRO A 1 84 ? 21.924 18.966 8.967 1.00 89.12 84 PRO A N 1
ATOM 628 C CA . PRO A 1 84 ? 22.396 18.747 7.608 1.00 89.12 84 PRO A CA 1
ATOM 629 C C . PRO A 1 84 ? 21.204 18.561 6.649 1.00 89.12 84 PRO A C 1
ATOM 631 O O . PRO A 1 84 ? 20.114 18.181 7.093 1.00 89.12 84 PRO A O 1
ATOM 634 N N . PRO A 1 85 ? 21.399 18.829 5.346 1.00 92.12 85 PRO A N 1
ATOM 635 C CA . PRO A 1 85 ? 20.381 18.540 4.340 1.00 92.12 85 PRO A CA 1
ATOM 636 C C . PRO A 1 85 ? 20.022 17.052 4.400 1.00 92.12 85 PRO A C 1
ATOM 638 O O . PRO A 1 85 ? 20.915 16.200 4.366 1.00 92.12 85 PRO A O 1
ATOM 641 N N . SER A 1 86 ? 18.733 16.759 4.553 1.00 94.12 86 SER A N 1
ATOM 642 C CA . SER A 1 86 ? 18.261 15.406 4.846 1.00 94.12 86 SER A CA 1
ATOM 643 C C . SER A 1 86 ? 16.849 15.135 4.341 1.00 94.12 86 SER A C 1
ATOM 645 O O . SER A 1 86 ? 16.040 16.052 4.187 1.00 94.12 86 SER A O 1
ATOM 647 N N . PHE A 1 87 ? 16.544 13.857 4.127 1.00 96.44 87 PHE A N 1
ATOM 648 C CA . PHE A 1 87 ? 15.176 13.368 3.996 1.00 96.44 87 PHE A CA 1
ATOM 649 C C . PHE A 1 87 ? 14.719 12.736 5.303 1.00 96.44 87 PHE A C 1
ATOM 651 O O . PHE A 1 87 ? 15.445 11.931 5.886 1.00 96.44 87 PHE A O 1
ATOM 658 N N . VAL A 1 88 ? 13.500 13.061 5.723 1.00 93.88 88 VAL A N 1
ATOM 659 C CA . VAL A 1 88 ? 12.825 12.410 6.847 1.00 93.88 88 VAL A CA 1
ATOM 660 C C . VAL A 1 88 ? 11.732 11.513 6.298 1.00 93.88 88 VAL A C 1
ATOM 662 O O . VAL A 1 88 ? 10.815 12.018 5.657 1.00 93.88 88 VAL A O 1
ATOM 665 N N . ALA A 1 89 ? 11.822 10.212 6.566 1.00 90.62 89 ALA A N 1
ATOM 666 C CA . ALA A 1 89 ? 10.824 9.221 6.172 1.00 90.62 89 ALA A CA 1
ATOM 667 C C . ALA A 1 89 ? 10.184 8.579 7.411 1.00 90.62 89 ALA A C 1
ATOM 669 O O . ALA A 1 89 ? 10.890 8.133 8.320 1.00 90.62 89 ALA A O 1
ATOM 670 N N . GLY A 1 90 ? 8.853 8.553 7.466 1.00 80.88 90 GLY A N 1
ATOM 671 C CA . GLY A 1 90 ? 8.115 7.929 8.564 1.00 80.88 90 GLY A CA 1
ATOM 672 C C . GLY A 1 90 ? 8.240 6.406 8.515 1.00 80.88 90 GLY A C 1
ATOM 673 O O . GLY A 1 90 ? 8.102 5.813 7.445 1.00 80.88 90 GLY A O 1
ATOM 674 N N . VAL A 1 91 ? 8.481 5.771 9.666 1.00 72.00 91 VAL A N 1
ATOM 675 C CA . VAL A 1 91 ? 8.607 4.301 9.766 1.00 72.00 91 VAL A CA 1
ATOM 676 C C . VAL A 1 91 ? 7.437 3.707 10.534 1.00 72.00 91 VAL A C 1
ATOM 678 O O . VAL A 1 91 ? 6.782 2.789 10.057 1.00 72.00 91 VAL A O 1
ATOM 681 N N . THR A 1 92 ? 7.163 4.250 11.717 1.00 69.50 92 THR A N 1
ATOM 682 C CA . THR A 1 92 ? 6.003 3.893 12.537 1.00 69.50 92 THR A CA 1
ATOM 683 C C . THR A 1 92 ? 5.210 5.157 12.825 1.00 69.50 92 THR A C 1
ATOM 685 O O . THR A 1 92 ? 5.799 6.231 12.867 1.00 69.50 92 THR A O 1
ATOM 688 N N . GLY A 1 93 ? 3.889 5.055 12.996 1.00 73.62 93 GLY A N 1
ATOM 689 C CA . GLY A 1 93 ? 3.031 6.185 13.375 1.00 73.62 93 GLY A CA 1
ATOM 690 C C . GLY A 1 93 ? 3.180 7.433 12.492 1.00 73.62 93 GLY A C 1
ATOM 691 O O . GLY A 1 93 ? 3.486 7.348 11.301 1.00 73.62 93 GLY A O 1
ATOM 692 N N . VAL A 1 94 ? 2.938 8.608 13.080 1.00 84.94 94 VAL A N 1
ATOM 693 C CA . VAL A 1 94 ? 3.002 9.890 12.367 1.00 84.94 94 VAL A CA 1
ATOM 694 C C . VAL A 1 94 ? 3.957 10.868 13.050 1.00 84.94 94 VAL A C 1
ATOM 696 O O . VAL A 1 94 ? 3.816 11.200 14.232 1.00 84.94 94 VAL A O 1
ATOM 699 N N . VAL A 1 95 ? 4.902 11.404 12.277 1.00 91.00 95 VAL A N 1
ATOM 700 C CA . VAL A 1 95 ? 5.761 12.520 12.694 1.00 91.00 95 VAL A CA 1
ATOM 701 C C . VAL A 1 95 ? 5.383 13.802 11.958 1.00 91.00 95 VAL A C 1
ATOM 703 O O . VAL A 1 95 ? 4.708 13.794 10.932 1.00 91.00 95 VAL A O 1
ATOM 706 N N . ALA A 1 96 ? 5.803 14.942 12.487 1.00 92.06 96 ALA A N 1
ATOM 707 C CA . ALA A 1 96 ? 5.634 16.238 11.856 1.00 92.06 96 ALA A CA 1
ATOM 708 C C . ALA A 1 96 ? 6.948 17.009 11.842 1.00 92.06 96 ALA A C 1
ATOM 710 O O . ALA A 1 96 ? 7.694 17.018 12.821 1.00 92.06 96 ALA A O 1
ATOM 711 N N . VAL A 1 97 ? 7.205 17.715 10.746 1.00 91.88 97 VAL A N 1
ATOM 712 C CA . VAL A 1 97 ? 8.275 18.709 10.675 1.00 91.88 97 VAL A CA 1
ATOM 713 C C . VAL A 1 97 ? 7.690 20.052 11.074 1.00 91.88 97 VAL A C 1
ATOM 715 O O . VAL A 1 97 ? 6.662 20.486 10.556 1.00 91.88 97 VAL A O 1
ATOM 718 N N . SER A 1 98 ? 8.349 20.715 12.015 1.00 89.62 98 SER A N 1
ATOM 719 C CA . SER A 1 98 ? 7.970 22.028 12.518 1.00 89.62 98 SER A CA 1
ATOM 720 C C . SER A 1 98 ? 9.111 23.025 12.356 1.00 89.62 98 SER A C 1
ATOM 722 O O . SER A 1 98 ? 10.292 22.708 12.515 1.00 89.62 98 SER A O 1
ATOM 724 N N . SER A 1 99 ? 8.748 24.258 12.021 1.00 87.06 99 SER A N 1
ATOM 725 C CA . SER A 1 99 ? 9.668 25.392 11.955 1.00 87.06 99 SER A CA 1
ATOM 726 C C . SER A 1 99 ? 10.154 25.820 13.344 1.00 87.06 99 SER A C 1
ATOM 728 O O . SER A 1 99 ? 9.560 25.477 14.366 1.00 87.06 99 SER A O 1
ATOM 730 N N . ALA A 1 100 ? 11.178 26.677 13.384 1.00 84.75 100 ALA A N 1
ATOM 731 C CA . ALA A 1 100 ? 11.675 27.297 14.615 1.00 84.75 100 ALA A CA 1
ATOM 732 C C . ALA A 1 100 ? 10.597 28.004 15.464 1.00 84.75 100 ALA A C 1
ATOM 734 O O . ALA A 1 100 ? 10.761 28.134 16.674 1.00 84.75 100 ALA A O 1
ATOM 735 N N . ASN A 1 101 ? 9.496 28.444 14.845 1.00 85.06 101 ASN A N 1
ATOM 736 C CA . ASN A 1 101 ? 8.389 29.121 15.525 1.00 85.06 101 ASN A CA 1
ATOM 737 C C . ASN A 1 101 ? 7.283 28.152 15.991 1.00 85.06 101 ASN A C 1
ATOM 739 O O . ASN A 1 101 ? 6.213 28.605 16.389 1.00 85.06 101 ASN A O 1
ATOM 743 N N . GLY A 1 102 ? 7.501 26.836 15.893 1.00 81.94 102 GLY A N 1
ATOM 744 C CA . GLY A 1 102 ? 6.533 25.803 16.278 1.00 81.94 102 GLY A CA 1
ATOM 745 C C . GLY A 1 102 ? 5.410 25.566 15.263 1.00 81.94 102 GLY A C 1
ATOM 746 O O . GLY A 1 102 ? 4.517 24.764 15.516 1.00 81.94 102 GLY A O 1
ATOM 747 N N . VAL A 1 103 ? 5.438 26.236 14.106 1.00 87.31 103 VAL A N 1
ATOM 748 C CA . VAL A 1 103 ? 4.473 25.985 13.024 1.00 87.31 103 VAL A CA 1
ATOM 749 C C . VAL A 1 103 ? 4.835 24.675 12.338 1.00 87.31 103 VAL A C 1
ATOM 751 O O . VAL A 1 103 ? 5.946 24.566 11.814 1.00 87.31 103 VAL A O 1
ATOM 754 N N . VAL A 1 104 ? 3.906 23.719 12.324 1.00 88.25 104 VAL A N 1
ATOM 755 C CA . VAL A 1 104 ? 4.018 22.474 11.553 1.00 88.25 104 VAL A CA 1
ATOM 756 C C . VAL A 1 104 ? 3.994 22.809 10.063 1.00 88.25 104 VAL A C 1
ATOM 758 O O . VAL A 1 104 ? 3.058 23.440 9.580 1.00 88.25 104 VAL A O 1
ATOM 761 N N . THR A 1 105 ? 5.041 22.415 9.347 1.00 87.31 105 THR A N 1
ATOM 762 C CA . THR A 1 105 ? 5.186 22.624 7.902 1.00 87.31 105 THR A CA 1
ATOM 763 C C . THR A 1 105 ? 4.819 21.385 7.104 1.00 87.31 105 THR A C 1
ATOM 765 O O . THR A 1 105 ? 4.422 21.506 5.949 1.00 87.31 105 THR A O 1
ATOM 768 N N . SER A 1 106 ? 4.958 20.202 7.704 1.00 91.94 106 SER A N 1
ATOM 769 C CA . SER A 1 106 ? 4.699 18.927 7.038 1.00 91.94 106 SER A CA 1
ATOM 770 C C . SER A 1 106 ? 4.271 17.881 8.059 1.00 91.94 106 SER A C 1
ATOM 772 O O . SER A 1 106 ? 4.843 17.814 9.148 1.00 91.94 106 SER A O 1
ATOM 774 N N . ARG A 1 107 ? 3.280 17.068 7.700 1.00 91.38 107 ARG A N 1
ATOM 775 C CA . ARG A 1 107 ? 2.894 15.840 8.403 1.00 91.38 107 ARG A CA 1
ATOM 776 C C . ARG A 1 107 ? 3.447 14.671 7.590 1.00 91.38 107 ARG A C 1
ATOM 778 O O . ARG A 1 107 ? 3.333 14.714 6.375 1.00 91.38 107 ARG A O 1
ATOM 785 N N . VAL A 1 108 ? 4.062 13.696 8.252 1.00 92.12 108 VAL A N 1
ATOM 786 C CA . VAL A 1 108 ? 4.774 12.569 7.632 1.00 92.12 108 VAL A CA 1
ATOM 787 C C . VAL A 1 108 ? 4.350 11.268 8.335 1.00 92.12 108 VAL A C 1
ATOM 789 O O . VAL A 1 108 ? 4.910 10.913 9.377 1.00 92.12 108 VAL A O 1
ATOM 792 N N . PRO A 1 109 ? 3.302 10.597 7.837 1.00 82.12 109 PRO A N 1
ATOM 793 C CA . PRO A 1 109 ? 2.938 9.229 8.199 1.00 82.12 109 PRO A CA 1
ATOM 794 C C . PRO A 1 109 ? 4.002 8.194 7.812 1.00 82.12 109 PRO A C 1
ATOM 796 O O . PRO A 1 109 ? 4.921 8.474 7.040 1.00 82.12 109 PRO A O 1
ATOM 799 N N . ALA A 1 110 ? 3.844 6.974 8.323 1.00 77.44 110 ALA A N 1
ATOM 800 C CA . ALA A 1 110 ? 4.619 5.820 7.885 1.00 77.44 110 ALA A CA 1
ATOM 801 C C . ALA A 1 110 ? 4.515 5.617 6.361 1.00 77.44 110 ALA A C 1
ATOM 803 O O . ALA A 1 110 ? 3.424 5.645 5.795 1.00 77.44 110 ALA A O 1
ATOM 804 N N . GLY A 1 111 ? 5.658 5.423 5.700 1.00 74.12 111 GLY A N 1
ATOM 805 C CA . GLY A 1 111 ? 5.736 5.240 4.246 1.00 74.12 111 GLY A CA 1
ATOM 806 C C . GLY A 1 111 ? 5.765 6.533 3.420 1.00 74.12 111 GLY A C 1
ATOM 807 O O . GLY A 1 111 ? 6.050 6.459 2.224 1.00 74.12 111 GLY A O 1
ATOM 808 N N . GLU A 1 112 ? 5.537 7.696 4.038 1.00 86.81 112 GLU A N 1
ATOM 809 C CA . GLU A 1 112 ? 5.748 9.011 3.425 1.00 86.81 112 GLU A CA 1
ATOM 810 C C . GLU A 1 112 ? 7.123 9.585 3.794 1.00 86.81 112 GLU A C 1
ATOM 812 O O . GLU A 1 112 ? 7.740 9.211 4.798 1.00 86.81 112 GLU A O 1
ATOM 817 N N . ALA A 1 113 ? 7.597 10.540 2.993 1.00 94.38 113 ALA A N 1
ATOM 818 C CA . ALA A 1 113 ? 8.835 11.254 3.260 1.00 94.38 113 ALA A CA 1
ATOM 819 C C . ALA A 1 113 ? 8.726 12.747 2.951 1.00 94.38 113 ALA A C 1
ATOM 821 O O . ALA A 1 113 ? 7.889 13.201 2.176 1.00 94.38 113 ALA A O 1
ATOM 822 N N . VAL A 1 114 ? 9.615 13.530 3.557 1.00 95.00 114 VAL A N 1
ATOM 823 C CA . VAL A 1 114 ? 9.730 14.964 3.304 1.00 95.00 114 VAL A CA 1
ATOM 824 C C . VAL A 1 114 ? 11.186 15.400 3.248 1.00 95.00 114 VAL A C 1
ATOM 826 O O . VAL A 1 114 ? 12.047 14.894 3.971 1.00 95.00 114 VAL A O 1
ATOM 829 N N . TRP A 1 115 ? 11.459 16.385 2.396 1.00 94.62 115 TRP A N 1
ATOM 830 C CA . TRP A 1 115 ? 12.746 17.061 2.348 1.00 94.62 115 TRP A CA 1
ATOM 831 C C . TRP A 1 115 ? 12.892 18.088 3.475 1.00 94.62 115 TRP A C 1
ATOM 833 O O . TRP A 1 115 ? 12.034 18.955 3.663 1.00 94.62 115 TRP A O 1
ATOM 843 N N . MET A 1 116 ? 14.021 18.038 4.179 1.00 90.31 116 MET A N 1
ATOM 844 C CA . MET A 1 116 ? 14.401 19.017 5.190 1.00 90.31 116 MET A CA 1
ATOM 845 C C . MET A 1 116 ? 15.554 19.904 4.695 1.00 90.31 116 MET A C 1
ATOM 847 O O . MET A 1 116 ? 16.709 19.463 4.638 1.00 90.31 116 MET A O 1
ATOM 851 N N . PRO A 1 117 ? 15.282 21.179 4.354 1.00 81.88 117 PRO A N 1
ATOM 852 C CA . PRO A 1 117 ? 16.316 22.090 3.891 1.00 81.88 117 PRO A CA 1
ATOM 853 C C . PRO A 1 117 ? 17.249 22.510 5.044 1.00 81.88 117 PRO A C 1
ATOM 855 O O . PRO A 1 117 ? 16.788 22.792 6.151 1.00 81.88 117 PRO A O 1
ATOM 858 N N . PRO A 1 118 ? 18.561 22.659 4.791 1.00 78.31 118 PRO A N 1
ATOM 859 C CA . PRO A 1 118 ? 19.551 22.913 5.844 1.00 78.31 118 PRO A CA 1
ATOM 860 C C . PRO A 1 118 ? 19.560 24.356 6.378 1.00 78.31 118 PRO A C 1
ATOM 862 O O . PRO A 1 118 ? 20.312 24.679 7.297 1.00 78.31 118 PRO A O 1
ATOM 865 N N . GLU A 1 119 ? 18.783 25.261 5.778 1.00 75.00 119 GLU A N 1
ATOM 866 C CA . GLU A 1 119 ? 18.939 26.708 5.974 1.00 75.00 119 GLU A CA 1
ATOM 867 C C . GLU A 1 119 ? 18.252 27.247 7.234 1.00 75.00 119 GLU A C 1
ATOM 869 O O . GLU A 1 119 ? 18.639 28.298 7.752 1.00 75.00 119 GLU A O 1
ATOM 874 N N . THR A 1 120 ? 17.242 26.543 7.749 1.00 80.50 120 THR A N 1
ATOM 875 C CA . THR A 1 120 ? 16.431 27.010 8.881 1.00 80.50 120 THR A CA 1
ATOM 876 C C . THR A 1 120 ? 16.376 25.977 9.999 1.00 80.50 120 THR A C 1
ATOM 878 O O . THR A 1 120 ? 16.201 24.797 9.706 1.00 80.50 120 THR A O 1
ATOM 881 N N . PRO A 1 121 ? 16.452 26.389 11.281 1.00 89.00 121 PRO A N 1
ATOM 882 C CA . PRO A 1 121 ? 16.228 25.469 12.387 1.00 89.00 121 PRO A CA 1
ATOM 883 C C . PRO A 1 121 ? 14.828 24.851 12.309 1.00 89.00 121 PRO A C 1
ATOM 885 O O . PRO A 1 121 ? 13.827 25.570 12.219 1.00 89.00 121 PRO A O 1
ATOM 888 N N . GLN A 1 122 ? 14.765 23.525 12.374 1.00 89.88 122 GLN A N 1
ATOM 889 C CA . GLN A 1 122 ? 13.530 22.745 12.326 1.00 89.88 122 GLN A CA 1
ATOM 890 C C . GLN A 1 122 ? 13.566 21.639 13.385 1.00 89.88 122 GLN A C 1
ATOM 892 O O . GLN A 1 122 ? 14.637 21.201 13.819 1.00 89.88 122 GLN A O 1
ATOM 897 N N . ALA A 1 123 ? 12.393 21.198 13.826 1.00 91.00 123 ALA A N 1
ATOM 898 C CA . ALA A 1 123 ? 12.233 20.047 14.705 1.00 91.00 123 ALA A CA 1
ATOM 899 C C . ALA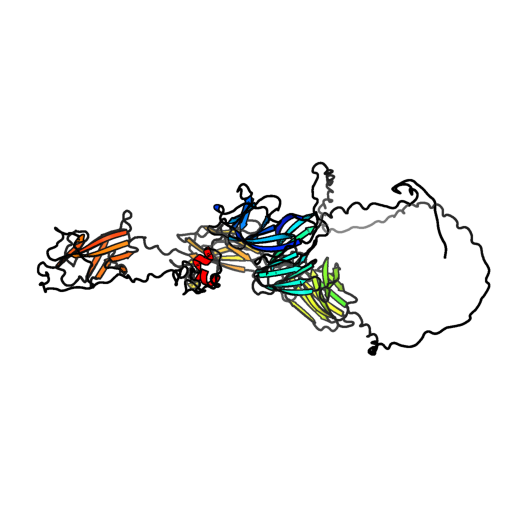 A 1 123 ? 11.332 19.003 14.049 1.00 91.00 123 ALA A C 1
ATOM 901 O O . ALA A 1 123 ? 10.281 19.346 13.512 1.00 91.00 123 ALA A O 1
ATOM 902 N N . VAL A 1 124 ? 11.734 17.737 14.151 1.00 92.38 124 VAL A N 1
ATOM 903 C CA . VAL A 1 124 ? 10.863 16.591 13.881 1.00 92.38 124 VAL A CA 1
ATOM 904 C C . VAL A 1 124 ? 10.212 16.211 15.205 1.00 92.38 124 VAL A C 1
ATOM 906 O O . VAL A 1 124 ? 10.921 15.995 16.190 1.00 92.38 124 VAL A O 1
ATOM 909 N N . VAL A 1 125 ? 8.886 16.192 15.246 1.00 92.06 125 VAL A N 1
ATOM 910 C CA . VAL A 1 125 ? 8.091 15.946 16.454 1.00 92.06 125 VAL A CA 1
ATOM 911 C C . VAL A 1 125 ? 7.140 14.786 16.225 1.00 92.06 125 VAL A C 1
ATOM 913 O O . VAL A 1 125 ? 6.649 14.602 15.116 1.00 92.06 125 VAL A O 1
ATOM 916 N N . SER A 1 126 ? 6.878 14.003 17.263 1.00 92.31 126 SER A N 1
ATOM 917 C CA . SER A 1 126 ? 5.812 13.009 17.218 1.00 92.31 126 SER A CA 1
ATOM 918 C C . SER A 1 126 ? 4.452 13.706 17.298 1.00 92.31 126 SER A C 1
ATOM 920 O O . SER A 1 126 ? 4.289 14.652 18.076 1.00 92.31 126 SER A O 1
ATOM 922 N N . LEU A 1 127 ? 3.489 13.255 16.490 1.00 88.38 127 LEU A N 1
ATOM 923 C CA . LEU A 1 127 ? 2.074 13.609 16.650 1.00 88.38 127 LEU A CA 1
ATOM 924 C C . LEU A 1 127 ? 1.298 12.574 17.478 1.00 88.38 127 LEU A C 1
ATOM 926 O O . LEU A 1 127 ? 0.118 12.780 17.754 1.00 88.38 127 LEU A O 1
ATOM 930 N N . GLU A 1 128 ? 1.965 11.501 17.897 1.00 88.56 128 GLU A N 1
ATOM 931 C CA . GLU A 1 128 ? 1.406 10.445 18.732 1.00 88.56 128 GLU A CA 1
ATOM 932 C C . GLU A 1 128 ? 1.564 10.761 20.226 1.00 88.56 128 GLU A C 1
ATOM 934 O O . GLU A 1 128 ? 2.218 11.726 20.633 1.00 88.56 128 GLU A O 1
ATOM 939 N N . ARG A 1 129 ? 0.988 9.906 21.079 1.00 83.31 129 ARG A N 1
ATOM 940 C CA . ARG A 1 129 ? 1.156 9.995 22.543 1.00 83.31 129 ARG A CA 1
ATOM 941 C C . ARG A 1 129 ? 2.553 9.590 23.020 1.00 83.31 129 ARG A C 1
ATOM 943 O O . ARG A 1 129 ? 2.907 9.878 24.162 1.00 83.31 129 ARG A O 1
ATOM 950 N N . GLN A 1 130 ? 3.345 8.957 22.159 1.00 86.06 130 GLN A N 1
ATOM 951 C CA . GLN A 1 130 ? 4.690 8.470 22.454 1.00 86.06 130 GLN A CA 1
ATOM 952 C C . GLN A 1 130 ? 5.697 8.925 21.383 1.00 86.06 130 GLN A C 1
ATOM 954 O O . GLN A 1 130 ? 5.294 9.353 20.299 1.00 86.06 130 GLN A O 1
ATOM 959 N N . PRO A 1 131 ? 7.015 8.883 21.661 1.00 84.06 131 PRO A N 1
ATOM 960 C CA . PRO A 1 131 ? 8.028 9.147 20.648 1.00 84.06 131 PRO A CA 1
ATOM 961 C C . PRO A 1 131 ? 7.958 8.156 19.480 1.00 84.06 131 PRO A C 1
ATOM 963 O O . PRO A 1 131 ? 7.945 6.947 19.690 1.00 84.06 131 PRO A O 1
ATOM 966 N N . THR A 1 132 ? 7.994 8.676 18.256 1.00 82.88 132 THR A N 1
ATOM 967 C CA . THR A 1 132 ? 7.685 7.911 17.037 1.00 82.88 132 THR A CA 1
ATOM 968 C C . THR A 1 132 ? 8.913 7.769 16.140 1.00 82.88 132 THR A C 1
ATOM 970 O O . THR A 1 132 ? 9.690 8.720 16.017 1.00 82.88 132 THR A O 1
ATOM 973 N N . ALA A 1 133 ? 9.128 6.597 15.537 1.00 79.81 133 ALA A N 1
ATOM 974 C CA . ALA A 1 133 ? 10.348 6.311 14.785 1.00 79.81 133 ALA A CA 1
ATOM 975 C C . ALA A 1 133 ? 10.312 6.871 13.353 1.00 79.81 133 ALA A C 1
ATOM 977 O O . ALA A 1 133 ? 9.304 6.783 12.652 1.00 79.81 133 ALA A O 1
ATOM 978 N N . PHE A 1 134 ? 11.443 7.414 12.904 1.00 88.06 134 PHE A N 1
ATOM 979 C CA . PHE A 1 134 ? 11.637 7.899 11.538 1.00 88.06 134 PHE A CA 1
ATOM 980 C C . PHE A 1 134 ? 13.076 7.663 11.063 1.00 88.06 134 PHE A C 1
ATOM 982 O O . PHE A 1 134 ? 14.013 7.658 11.869 1.00 88.06 134 PHE A O 1
ATOM 989 N N . LEU A 1 135 ? 13.254 7.506 9.751 1.00 88.44 135 LEU A N 1
ATOM 990 C CA . LEU A 1 135 ? 14.563 7.464 9.100 1.00 88.44 135 LEU A CA 1
ATOM 991 C C . LEU A 1 135 ? 14.991 8.871 8.687 1.00 88.44 135 LEU A C 1
ATOM 993 O O . LEU A 1 135 ? 14.191 9.651 8.174 1.00 88.44 135 LEU A O 1
ATOM 997 N N . ASP A 1 136 ? 16.264 9.173 8.901 1.00 92.56 136 ASP A N 1
ATOM 998 C CA . ASP A 1 136 ? 16.935 10.411 8.511 1.00 92.56 136 ASP A CA 1
ATOM 999 C C . ASP A 1 136 ? 18.075 10.072 7.539 1.00 92.56 13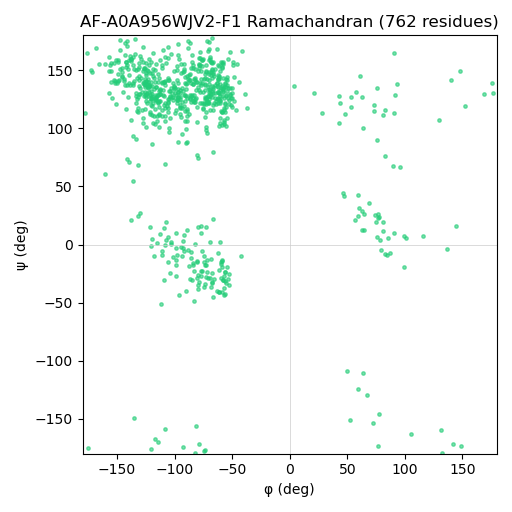6 ASP A C 1
ATOM 1001 O O . ASP A 1 136 ? 19.105 9.538 7.961 1.00 92.56 136 ASP A O 1
ATOM 1005 N N . PHE A 1 137 ? 17.867 10.349 6.246 1.00 94.94 137 PHE A N 1
ATOM 1006 C CA . PHE A 1 137 ? 18.869 10.208 5.184 1.00 94.94 137 PHE A CA 1
ATOM 1007 C C . PHE A 1 137 ? 19.573 11.547 4.983 1.00 94.94 137 PHE A C 1
ATOM 1009 O O . PHE A 1 137 ? 19.083 12.413 4.257 1.00 94.94 137 PHE A O 1
ATOM 1016 N N . ALA A 1 138 ? 20.720 11.728 5.627 1.00 92.94 138 ALA A N 1
ATOM 1017 C CA . ALA A 1 138 ? 21.481 12.968 5.601 1.00 92.94 138 ALA A CA 1
ATOM 1018 C C . ALA A 1 138 ? 22.715 12.864 4.701 1.00 92.94 138 ALA A C 1
ATOM 1020 O O . ALA A 1 138 ? 23.433 11.865 4.729 1.00 92.94 138 ALA A O 1
ATOM 1021 N N . VAL A 1 139 ? 23.025 13.942 3.980 1.00 92.62 139 VAL A N 1
ATOM 1022 C CA . VAL A 1 139 ? 24.339 14.125 3.350 1.00 92.62 139 VAL A CA 1
ATOM 1023 C C . VAL A 1 139 ? 25.130 15.172 4.128 1.00 92.62 139 VAL A C 1
ATOM 1025 O O . VAL A 1 139 ? 24.703 16.314 4.316 1.00 92.62 139 VAL A O 1
ATOM 1028 N N . GLU A 1 140 ? 26.305 14.790 4.619 1.00 90.88 140 GLU A N 1
ATOM 1029 C CA . GLU A 1 140 ? 27.128 15.655 5.463 1.00 90.88 140 GLU A CA 1
ATOM 1030 C C . GLU A 1 140 ? 28.622 15.483 5.193 1.00 90.88 140 GLU A C 1
ATOM 1032 O O . GLU A 1 140 ? 29.040 14.630 4.417 1.00 90.88 140 GLU A O 1
ATOM 1037 N N . ARG A 1 141 ? 29.456 16.326 5.812 1.00 89.69 141 ARG A N 1
ATOM 1038 C CA . ARG A 1 141 ? 30.912 16.192 5.685 1.00 89.69 141 ARG A CA 1
ATOM 1039 C C . ARG A 1 141 ? 31.389 14.914 6.362 1.00 89.69 141 ARG A C 1
ATOM 1041 O O . ARG A 1 141 ? 31.018 14.642 7.507 1.00 89.69 141 ARG A O 1
ATOM 1048 N N . SER A 1 142 ? 32.282 14.203 5.683 1.00 85.38 142 SER A N 1
ATOM 1049 C CA . SER A 1 142 ? 32.925 13.003 6.196 1.00 85.38 142 SER A CA 1
ATOM 1050 C C . SER A 1 142 ? 33.635 13.311 7.516 1.00 85.38 142 SER A C 1
ATOM 1052 O O . SER A 1 142 ? 34.554 14.129 7.605 1.00 85.38 142 SER A O 1
ATOM 1054 N N . THR A 1 143 ? 33.126 12.693 8.574 1.00 80.44 143 THR A N 1
ATOM 1055 C CA . THR A 1 143 ? 33.593 12.784 9.960 1.00 80.44 143 THR A CA 1
ATOM 1056 C C . THR A 1 143 ? 33.534 11.384 10.570 1.00 80.44 143 THR A C 1
ATOM 1058 O O . THR A 1 143 ? 32.865 10.503 10.025 1.00 80.44 143 THR A O 1
ATOM 1061 N N . ALA A 1 144 ? 34.234 11.139 11.683 1.00 67.94 144 ALA A N 1
ATOM 1062 C CA . ALA A 1 144 ? 34.169 9.833 12.341 1.00 67.94 144 ALA A CA 1
ATOM 1063 C C . ALA A 1 144 ? 32.699 9.476 12.665 1.00 67.94 144 ALA A C 1
ATOM 1065 O O . ALA A 1 144 ? 31.996 10.325 13.224 1.00 67.94 144 ALA A O 1
ATOM 1066 N N . PRO A 1 145 ? 32.213 8.280 12.282 1.00 62.06 145 PRO A N 1
ATOM 1067 C CA . PRO A 1 145 ? 30.831 7.886 12.527 1.00 62.06 145 PRO A CA 1
ATOM 1068 C C . PRO A 1 145 ? 30.537 7.833 14.031 1.00 62.06 145 PRO A C 1
ATOM 1070 O O . PRO A 1 145 ? 31.404 7.490 14.838 1.00 62.06 145 PRO A O 1
ATOM 1073 N N . ARG A 1 146 ? 29.306 8.186 14.414 1.00 63.69 146 ARG A N 1
ATOM 1074 C CA . ARG A 1 146 ? 28.786 7.915 15.763 1.00 63.69 146 ARG A CA 1
ATOM 1075 C C . ARG A 1 146 ? 28.371 6.443 15.843 1.00 63.69 146 ARG A C 1
ATOM 1077 O O . ARG A 1 146 ? 28.019 5.860 14.827 1.00 63.69 146 ARG A O 1
ATOM 1084 N N . ALA A 1 147 ? 28.374 5.858 17.042 1.00 51.56 147 ALA A N 1
ATOM 1085 C CA . ALA A 1 147 ? 28.195 4.414 17.254 1.00 51.56 147 ALA A CA 1
ATOM 1086 C C . ALA A 1 147 ? 26.874 3.802 16.722 1.00 51.56 147 ALA A C 1
ATOM 1088 O O . ALA A 1 147 ? 26.778 2.585 16.653 1.00 51.56 147 ALA A O 1
ATOM 1089 N N . ARG A 1 148 ? 25.871 4.617 16.361 1.00 62.03 148 ARG A N 1
ATOM 1090 C CA . ARG A 1 148 ? 24.546 4.175 15.879 1.00 62.03 148 ARG A CA 1
ATOM 1091 C C . ARG A 1 148 ? 24.199 4.655 14.458 1.00 62.03 148 ARG A C 1
ATOM 1093 O O . ARG A 1 148 ? 23.081 4.436 14.009 1.00 62.03 148 ARG A O 1
ATOM 1100 N N . ASP A 1 149 ? 25.124 5.322 13.764 1.00 73.19 149 ASP A N 1
ATOM 1101 C CA . ASP A 1 149 ? 24.892 5.823 12.402 1.00 73.19 149 ASP A CA 1
ATOM 1102 C C . ASP A 1 149 ? 25.316 4.755 11.382 1.00 73.19 149 ASP A C 1
ATOM 1104 O O . ASP A 1 149 ? 26.467 4.311 11.407 1.00 73.19 149 ASP A O 1
ATOM 1108 N N . ILE A 1 150 ? 24.435 4.404 10.438 1.00 78.94 150 ILE A N 1
ATOM 1109 C CA . ILE A 1 150 ? 24.838 3.651 9.244 1.00 78.94 150 ILE A CA 1
ATOM 1110 C C . ILE A 1 150 ? 25.370 4.672 8.243 1.00 78.94 150 ILE A C 1
ATOM 1112 O O . ILE A 1 150 ? 24.689 5.642 7.906 1.00 78.94 150 ILE A O 1
ATOM 1116 N N . ALA A 1 151 ? 26.615 4.502 7.812 1.00 79.88 151 ALA A N 1
ATOM 1117 C CA . ALA A 1 151 ? 27.290 5.462 6.954 1.00 79.88 151 ALA A CA 1
ATOM 1118 C C . ALA A 1 151 ? 27.808 4.793 5.690 1.00 79.88 151 ALA A C 1
ATOM 1120 O O . ALA A 1 151 ? 28.354 3.692 5.737 1.00 79.88 151 ALA A O 1
ATOM 1121 N N . GLY A 1 152 ? 27.662 5.518 4.592 1.00 83.62 152 GLY A N 1
ATOM 1122 C CA . GLY A 1 152 ? 28.257 5.193 3.317 1.00 83.62 152 GLY A CA 1
ATOM 1123 C C . GLY A 1 152 ? 29.764 5.436 3.257 1.00 83.62 152 GLY A C 1
ATOM 1124 O O . GLY A 1 152 ? 30.414 5.857 4.223 1.00 83.62 152 GLY A O 1
ATOM 1125 N N . SER A 1 153 ? 30.321 5.217 2.078 1.00 86.62 153 SER A N 1
ATOM 1126 C CA . SER A 1 153 ? 31.699 5.529 1.735 1.00 86.62 153 SER A CA 1
ATOM 1127 C C . SER A 1 153 ? 31.867 7.036 1.567 1.00 86.62 153 SER A C 1
ATOM 1129 O O . SER A 1 153 ? 30.977 7.749 1.107 1.00 86.62 153 SER A O 1
ATOM 1131 N N . ALA A 1 154 ? 33.040 7.554 1.931 1.00 89.62 154 ALA A N 1
ATOM 1132 C CA . ALA A 1 154 ? 33.334 8.961 1.697 1.00 89.62 154 ALA A CA 1
ATOM 1133 C C . ALA A 1 154 ? 33.485 9.236 0.190 1.00 89.62 154 ALA A C 1
ATOM 1135 O O . ALA A 1 154 ? 34.226 8.534 -0.499 1.00 89.62 154 ALA A O 1
ATOM 1136 N N . PHE A 1 155 ? 32.841 10.290 -0.309 1.00 90.88 155 PHE A N 1
ATOM 1137 C CA . PHE A 1 155 ? 32.892 10.696 -1.715 1.00 90.88 155 PHE A CA 1
ATOM 1138 C C . PHE A 1 155 ? 33.068 12.208 -1.865 1.00 90.88 155 PHE A C 1
ATOM 1140 O O . PHE A 1 155 ? 32.802 12.976 -0.949 1.00 90.88 155 PHE A O 1
ATOM 1147 N N . SER A 1 156 ? 33.508 12.662 -3.037 1.00 89.56 156 SER A N 1
ATOM 1148 C CA . SER A 1 156 ? 33.705 14.086 -3.333 1.00 89.56 156 SER A CA 1
ATOM 1149 C C . SER A 1 156 ? 32.895 14.496 -4.561 1.00 89.56 156 SER A C 1
ATOM 1151 O O . SER A 1 156 ? 32.920 13.814 -5.583 1.00 89.56 156 SER A O 1
ATOM 1153 N N . LEU A 1 157 ? 32.210 15.640 -4.486 1.00 86.94 157 LEU A N 1
ATOM 1154 C CA . LEU A 1 157 ? 31.447 16.186 -5.614 1.00 86.94 157 LEU A CA 1
ATOM 1155 C C . LEU A 1 157 ? 32.349 16.900 -6.636 1.00 86.94 157 LEU A C 1
ATOM 1157 O O . LEU A 1 157 ? 33.361 17.497 -6.247 1.00 86.94 157 LEU A O 1
ATOM 1161 N N . PRO A 1 158 ? 31.960 16.948 -7.930 1.00 84.25 158 PRO A N 1
ATOM 1162 C CA . PRO A 1 158 ? 32.740 17.626 -8.967 1.00 84.25 158 PRO A CA 1
ATOM 1163 C C . PRO A 1 158 ? 32.997 19.111 -8.670 1.00 84.25 158 PRO A C 1
ATOM 1165 O O . PRO A 1 158 ? 34.073 19.634 -8.976 1.00 84.25 158 PRO A O 1
ATOM 1168 N N . ARG A 1 159 ? 32.012 19.810 -8.084 1.00 84.88 159 ARG A N 1
ATOM 1169 C CA . ARG A 1 159 ? 32.081 21.226 -7.678 1.00 84.88 159 ARG A CA 1
ATOM 1170 C C . ARG A 1 159 ? 31.208 21.487 -6.448 1.00 84.88 159 ARG A C 1
ATOM 1172 O O . ARG A 1 159 ? 30.239 20.778 -6.211 1.00 84.88 159 ARG A O 1
ATOM 1179 N N . ALA A 1 160 ? 31.505 22.540 -5.685 1.00 86.50 160 ALA A N 1
ATOM 1180 C CA . ALA A 1 160 ? 30.540 23.058 -4.711 1.00 86.50 160 ALA A CA 1
ATOM 1181 C C . ALA A 1 160 ? 29.374 23.716 -5.461 1.00 86.50 160 ALA A C 1
ATOM 1183 O O . ALA A 1 160 ? 29.613 24.574 -6.316 1.00 86.50 160 ALA A O 1
ATOM 1184 N N . GLY A 1 161 ? 28.132 23.399 -5.111 1.00 87.75 161 GLY A N 1
ATOM 1185 C CA . GLY A 1 161 ? 26.969 23.758 -5.926 1.00 87.75 161 GLY A CA 1
ATOM 1186 C C . GLY A 1 161 ? 25.649 23.553 -5.199 1.00 87.75 161 GLY A C 1
ATOM 1187 O O . GLY A 1 161 ? 25.626 22.974 -4.115 1.00 87.75 161 GLY A O 1
ATOM 1188 N N . ALA A 1 162 ? 24.575 24.071 -5.791 1.00 88.75 162 ALA A N 1
ATOM 1189 C CA . ALA A 1 162 ? 23.226 23.661 -5.432 1.00 88.75 162 ALA A CA 1
ATOM 1190 C C . ALA A 1 162 ? 22.905 22.426 -6.275 1.00 88.75 162 ALA A C 1
ATOM 1192 O O . ALA A 1 162 ? 23.062 22.478 -7.490 1.00 88.75 162 ALA A O 1
ATOM 1193 N N . TYR A 1 163 ? 22.512 21.328 -5.648 1.00 89.38 163 TYR A N 1
ATOM 1194 C CA . TYR A 1 163 ? 22.204 20.076 -6.332 1.00 89.38 163 TYR A CA 1
ATOM 1195 C C . TYR A 1 163 ? 20.754 19.697 -6.087 1.00 89.38 163 TYR A C 1
ATOM 1197 O O . TYR A 1 163 ? 20.222 19.975 -5.008 1.00 89.38 163 TYR A O 1
ATOM 1205 N N . ASP A 1 164 ? 20.139 19.103 -7.103 1.00 89.38 164 ASP A N 1
ATOM 1206 C CA . ASP A 1 164 ? 18.866 18.410 -6.955 1.00 89.38 164 ASP A CA 1
ATOM 1207 C C . ASP A 1 164 ? 19.064 17.173 -6.070 1.00 89.38 164 ASP A C 1
ATOM 1209 O O . ASP A 1 164 ? 20.049 16.451 -6.208 1.00 89.38 164 ASP A O 1
ATOM 1213 N N . MET A 1 165 ? 18.174 16.970 -5.113 1.00 91.50 165 MET A N 1
ATOM 1214 C CA . MET A 1 165 ? 18.238 15.902 -4.123 1.00 91.50 165 MET A CA 1
ATOM 1215 C C . MET A 1 165 ? 16.951 15.105 -4.243 1.00 91.50 165 MET A C 1
ATOM 1217 O O . MET A 1 165 ? 15.869 15.683 -4.137 1.00 91.50 165 MET A O 1
ATOM 1221 N N . VAL A 1 166 ? 17.058 13.787 -4.397 1.00 92.81 166 VAL A N 1
ATOM 1222 C CA . VAL A 1 166 ? 15.896 12.919 -4.620 1.00 92.81 166 VAL A CA 1
ATOM 1223 C C . VAL A 1 166 ? 15.927 11.716 -3.682 1.00 92.81 166 VAL A C 1
ATOM 1225 O O . VAL A 1 166 ? 16.975 11.100 -3.497 1.00 92.81 166 VAL A O 1
ATOM 1228 N N . LEU A 1 167 ? 14.772 11.382 -3.106 1.00 95.31 167 LEU A N 1
ATOM 1229 C CA . LEU A 1 167 ? 14.523 10.121 -2.420 1.00 95.31 167 LEU A CA 1
ATOM 1230 C C . LEU A 1 167 ? 13.481 9.328 -3.209 1.00 95.31 167 LEU A C 1
ATOM 1232 O O . LEU A 1 167 ? 12.341 9.773 -3.379 1.00 95.31 167 LEU A O 1
ATOM 1236 N N . LEU A 1 168 ? 13.888 8.152 -3.673 1.00 93.31 168 LEU A N 1
ATOM 1237 C CA . LEU A 1 168 ? 13.017 7.188 -4.328 1.00 93.31 168 LEU A CA 1
ATOM 1238 C C . LEU A 1 168 ? 12.557 6.112 -3.358 1.00 93.31 168 LEU A C 1
ATOM 1240 O O . LEU A 1 168 ? 13.271 5.773 -2.414 1.00 93.31 168 LEU A O 1
ATOM 1244 N N . ARG A 1 169 ? 11.398 5.539 -3.656 1.00 91.81 169 ARG A N 1
ATOM 1245 C CA . ARG A 1 169 ? 10.909 4.282 -3.104 1.00 91.81 169 ARG A CA 1
ATOM 1246 C C . ARG A 1 169 ? 10.477 3.384 -4.248 1.00 91.81 169 ARG A C 1
ATOM 1248 O O . ARG A 1 169 ? 9.871 3.876 -5.193 1.00 91.81 169 ARG A O 1
ATOM 1255 N N . ASP A 1 170 ? 10.712 2.090 -4.112 1.00 92.06 170 ASP A N 1
ATOM 1256 C CA . ASP A 1 170 ? 10.080 1.098 -4.975 1.00 92.06 170 ASP A CA 1
ATOM 1257 C C . ASP A 1 170 ? 9.618 -0.124 -4.173 1.00 92.06 170 ASP A C 1
ATOM 1259 O O . ASP A 1 170 ? 10.073 -0.346 -3.042 1.00 92.06 170 ASP A O 1
ATOM 1263 N N . VAL A 1 171 ? 8.687 -0.880 -4.748 1.00 88.19 171 VAL A N 1
ATOM 1264 C CA . VAL A 1 171 ? 8.151 -2.137 -4.233 1.00 88.19 171 VAL A CA 1
ATOM 1265 C C . VAL A 1 171 ? 8.252 -3.179 -5.342 1.00 88.19 171 VAL A C 1
ATOM 1267 O O . VAL A 1 171 ? 7.590 -3.048 -6.361 1.00 88.19 171 VAL A O 1
ATOM 1270 N N . LEU A 1 172 ? 9.058 -4.219 -5.124 1.00 78.88 172 LEU A N 1
ATOM 1271 C CA . LEU A 1 172 ? 9.295 -5.274 -6.109 1.00 78.88 172 LEU A CA 1
ATOM 1272 C C . LEU A 1 172 ? 8.723 -6.607 -5.641 1.00 78.88 172 LEU A C 1
ATOM 1274 O O . LEU A 1 172 ? 9.113 -7.131 -4.589 1.00 78.88 172 LEU A O 1
ATOM 1278 N N . ASN A 1 173 ? 7.852 -7.196 -6.454 1.00 80.94 173 ASN A N 1
ATOM 1279 C CA . ASN A 1 173 ? 7.498 -8.604 -6.352 1.00 80.94 173 ASN A CA 1
ATOM 1280 C C . ASN A 1 173 ? 8.669 -9.491 -6.788 1.00 80.94 173 ASN A C 1
ATOM 1282 O O . ASN A 1 173 ? 9.717 -9.047 -7.263 1.00 80.94 173 ASN A O 1
ATOM 1286 N N . ARG A 1 174 ? 8.499 -10.802 -6.615 1.00 82.44 174 ARG A N 1
ATOM 1287 C CA . ARG A 1 174 ? 9.528 -11.769 -6.985 1.00 82.44 174 ARG A CA 1
ATOM 1288 C C . ARG A 1 174 ? 9.807 -11.731 -8.488 1.00 82.44 174 ARG A C 1
ATOM 1290 O O . ARG A 1 174 ? 8.924 -12.041 -9.276 1.00 82.44 174 ARG A O 1
ATOM 1297 N N . GLY A 1 175 ? 11.056 -11.468 -8.858 1.00 68.75 175 GLY A N 1
ATOM 1298 C CA . GLY A 1 175 ? 11.503 -11.420 -10.250 1.00 68.75 175 GLY A CA 1
ATOM 1299 C C . GLY A 1 175 ? 11.245 -10.088 -10.954 1.00 68.75 175 GLY A C 1
ATOM 1300 O O . GLY A 1 175 ? 11.775 -9.895 -12.043 1.00 68.75 175 GLY A O 1
ATOM 1301 N N . GLU A 1 176 ? 10.507 -9.160 -10.339 1.00 80.19 176 GLU A N 1
ATOM 1302 C CA . GLU A 1 176 ? 10.414 -7.788 -10.840 1.00 80.19 176 GLU A CA 1
ATOM 1303 C C . GLU A 1 176 ? 11.740 -7.062 -10.639 1.00 80.19 176 GLU A C 1
ATOM 1305 O O . GLU A 1 176 ? 12.453 -7.301 -9.656 1.00 80.19 176 GLU A O 1
ATOM 1310 N N . ALA A 1 177 ? 12.054 -6.167 -11.573 1.00 80.81 177 ALA A N 1
ATOM 1311 C CA . ALA A 1 177 ? 13.294 -5.416 -11.590 1.00 80.81 177 ALA A CA 1
ATOM 1312 C C . ALA A 1 177 ? 13.033 -3.908 -11.672 1.00 80.81 177 ALA A C 1
ATOM 1314 O O . ALA A 1 177 ? 12.157 -3.457 -12.407 1.00 80.81 177 ALA A O 1
ATOM 1315 N N . SER A 1 178 ? 13.850 -3.136 -10.961 1.00 82.88 178 SER A N 1
ATOM 1316 C CA . SER A 1 178 ? 13.895 -1.678 -11.026 1.00 82.88 178 SER A CA 1
ATOM 1317 C C . SER A 1 178 ? 15.276 -1.219 -11.453 1.00 82.88 178 SER A C 1
ATOM 1319 O O . SER A 1 178 ? 16.271 -1.519 -10.788 1.00 82.88 178 SER A O 1
ATOM 1321 N N . THR A 1 179 ? 15.325 -0.409 -12.505 1.00 85.44 179 THR A N 1
ATOM 1322 C CA . THR A 1 179 ? 16.545 0.280 -12.929 1.00 85.44 179 THR A CA 1
ATOM 1323 C C . THR A 1 179 ? 16.689 1.599 -12.179 1.00 85.44 179 THR A C 1
ATOM 1325 O O . THR A 1 179 ? 15.775 2.420 -12.138 1.00 85.44 179 THR A O 1
ATOM 1328 N N . LEU A 1 180 ? 17.860 1.810 -11.590 1.00 83.38 180 LEU A N 1
ATOM 1329 C CA . LEU A 1 180 ? 18.221 2.974 -10.794 1.00 83.38 180 LEU A CA 1
ATOM 1330 C C . LEU A 1 180 ? 19.446 3.636 -11.420 1.00 83.38 180 LEU A C 1
ATOM 1332 O O . LEU A 1 180 ? 20.396 2.951 -11.783 1.00 83.38 180 LEU A O 1
ATOM 1336 N N . ALA A 1 181 ? 19.468 4.965 -11.508 1.00 80.50 181 ALA A N 1
ATOM 1337 C CA . ALA A 1 181 ? 20.598 5.683 -12.092 1.00 80.50 181 ALA A CA 1
ATOM 1338 C C . ALA A 1 181 ? 21.061 6.837 -11.197 1.00 80.50 181 ALA A C 1
ATOM 1340 O O . ALA A 1 181 ? 20.337 7.812 -10.983 1.00 80.50 181 ALA A O 1
ATOM 1341 N N . SER A 1 182 ? 22.306 6.758 -10.720 1.00 81.75 182 SER A N 1
ATOM 1342 C CA . SER A 1 182 ? 22.962 7.848 -10.000 1.00 81.75 182 SER A CA 1
ATOM 1343 C C . SER A 1 182 ? 23.811 8.698 -10.940 1.00 81.75 182 SER A C 1
ATOM 1345 O O . SER A 1 182 ? 24.798 8.230 -11.509 1.00 81.75 182 SER A O 1
ATOM 1347 N N . VAL A 1 183 ? 23.453 9.976 -11.074 1.00 74.31 183 VAL A N 1
ATOM 1348 C CA . VAL A 1 183 ? 24.123 10.907 -11.998 1.00 74.31 183 VAL A CA 1
ATOM 1349 C C . VAL A 1 183 ? 25.294 11.637 -11.334 1.00 74.31 183 VAL A C 1
ATOM 1351 O O . VAL A 1 183 ? 26.340 11.827 -11.960 1.00 74.31 183 VAL A O 1
ATOM 1354 N N . THR A 1 184 ? 25.150 12.050 -10.069 1.00 82.62 184 THR A N 1
ATOM 1355 C CA . THR A 1 184 ? 26.170 12.837 -9.363 1.00 82.62 184 THR A CA 1
ATOM 1356 C C . THR A 1 184 ? 26.575 12.164 -8.052 1.00 82.62 184 THR A C 1
ATOM 1358 O O . THR A 1 184 ? 25.928 12.329 -7.030 1.00 82.62 184 THR A O 1
ATOM 1361 N N . GLY A 1 185 ? 27.720 11.479 -8.036 1.00 85.81 185 GLY A N 1
ATOM 1362 C CA . GLY A 1 185 ? 28.202 10.783 -6.832 1.00 85.81 185 GLY A CA 1
ATOM 1363 C C . GLY A 1 185 ? 27.458 9.466 -6.557 1.00 85.81 185 GLY A C 1
ATOM 1364 O O . GLY A 1 185 ? 26.682 9.019 -7.403 1.00 85.81 185 GLY A O 1
ATOM 1365 N N . PRO A 1 186 ? 27.724 8.807 -5.416 1.00 90.81 186 PRO A N 1
ATOM 1366 C CA . PRO A 1 186 ? 27.090 7.537 -5.090 1.00 90.81 186 PRO A CA 1
ATOM 1367 C C . PRO A 1 186 ? 25.644 7.737 -4.619 1.00 90.81 186 PRO A C 1
ATOM 1369 O O . PRO A 1 186 ? 25.352 8.650 -3.840 1.00 90.81 186 PRO A O 1
ATOM 1372 N N . ALA A 1 187 ? 24.754 6.862 -5.077 1.00 91.94 187 ALA A N 1
ATOM 1373 C CA . ALA A 1 187 ? 23.430 6.665 -4.506 1.00 91.94 187 ALA A CA 1
ATOM 1374 C C . ALA A 1 187 ? 23.527 5.783 -3.257 1.00 91.94 187 ALA A C 1
ATOM 1376 O O . ALA A 1 187 ? 24.397 4.915 -3.170 1.00 91.94 187 ALA A O 1
ATOM 1377 N N . PHE A 1 188 ? 22.623 6.004 -2.304 1.00 93.88 188 PHE A N 1
ATOM 1378 C CA . PHE A 1 188 ? 22.563 5.263 -1.048 1.00 93.88 188 PHE A CA 1
ATOM 1379 C C . PHE A 1 188 ? 21.219 4.546 -0.930 1.00 93.88 188 PHE A C 1
ATOM 1381 O O . PHE A 1 188 ? 20.178 5.194 -0.796 1.00 93.88 188 PHE A O 1
ATOM 1388 N N . LEU A 1 189 ? 21.246 3.217 -1.001 1.00 94.31 189 LEU A N 1
ATOM 1389 C CA . LEU A 1 189 ? 20.075 2.348 -0.964 1.00 94.31 189 LEU A CA 1
ATOM 1390 C C . LEU A 1 189 ? 19.908 1.731 0.428 1.00 94.31 189 LEU A C 1
ATOM 1392 O O . LEU A 1 189 ? 20.882 1.300 1.041 1.00 94.31 189 LEU A O 1
ATOM 1396 N N . TYR A 1 190 ? 18.668 1.657 0.903 1.00 89.06 190 TYR A N 1
ATOM 1397 C CA . TYR A 1 190 ? 18.274 0.979 2.137 1.00 89.06 190 TYR A CA 1
ATOM 1398 C C . TYR A 1 190 ? 17.044 0.104 1.896 1.00 89.06 190 TYR A C 1
ATOM 1400 O O . TYR A 1 190 ? 16.028 0.594 1.401 1.00 89.06 190 TYR A O 1
ATOM 1408 N N . VAL A 1 191 ? 17.103 -1.171 2.277 1.00 87.31 191 VAL A N 1
ATOM 1409 C CA . VAL A 1 191 ? 15.964 -2.091 2.161 1.00 87.31 191 VAL A CA 1
ATOM 1410 C C . VAL A 1 191 ? 15.124 -2.007 3.432 1.00 87.31 191 VAL A C 1
ATOM 1412 O O . VAL A 1 191 ? 15.578 -2.377 4.514 1.00 87.31 191 VAL A O 1
ATOM 1415 N N . SER A 1 192 ? 13.883 -1.533 3.323 1.00 81.12 192 SER A N 1
ATOM 1416 C CA . SER A 1 192 ? 12.980 -1.414 4.474 1.00 81.12 192 SER A CA 1
ATOM 1417 C C . SER A 1 192 ? 12.230 -2.711 4.776 1.00 81.12 192 SER A C 1
ATOM 1419 O O . SER A 1 192 ? 11.901 -2.970 5.930 1.00 81.12 192 SER A O 1
ATOM 1421 N N . SER A 1 193 ? 11.941 -3.527 3.759 1.00 79.31 193 SER A N 1
ATOM 1422 C CA . SER A 1 193 ? 11.259 -4.817 3.914 1.00 79.31 193 SER A CA 1
ATOM 1423 C C . SER A 1 193 ? 11.592 -5.775 2.767 1.00 79.31 193 SER A C 1
ATOM 1425 O O . SER A 1 193 ? 11.939 -5.353 1.666 1.00 79.31 193 SER A O 1
ATOM 1427 N N . GLY A 1 194 ? 11.465 -7.081 3.013 1.00 79.94 194 GLY A N 1
ATOM 1428 C CA . GLY A 1 194 ? 11.713 -8.116 2.006 1.00 79.94 194 GLY A CA 1
ATOM 1429 C C . GLY A 1 194 ? 13.195 -8.306 1.6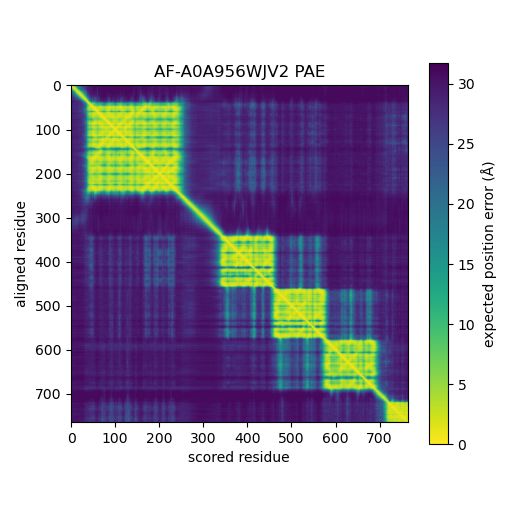67 1.00 79.94 194 GLY A C 1
ATOM 1430 O O . GLY A 1 194 ? 14.064 -8.111 2.518 1.00 79.94 194 GLY A O 1
ATOM 1431 N N . ARG A 1 195 ? 13.470 -8.787 0.448 1.00 79.56 195 ARG A N 1
ATOM 1432 C CA . ARG A 1 195 ? 14.822 -9.098 -0.043 1.00 79.56 195 ARG A CA 1
ATOM 1433 C C . ARG A 1 195 ? 14.970 -8.743 -1.516 1.00 79.56 195 ARG A C 1
ATOM 1435 O O . ARG A 1 195 ? 14.085 -9.094 -2.303 1.00 79.56 195 ARG A O 1
ATOM 1442 N N . ILE A 1 196 ? 16.097 -8.141 -1.876 1.00 87.56 196 ILE A N 1
ATOM 1443 C CA . ILE A 1 196 ? 16.457 -7.803 -3.254 1.00 87.56 196 ILE A CA 1
ATOM 1444 C C . ILE A 1 196 ? 17.875 -8.279 -3.589 1.00 87.56 196 ILE A C 1
ATOM 1446 O O . ILE A 1 196 ? 18.724 -8.366 -2.707 1.00 87.56 196 ILE A O 1
ATOM 1450 N N . ALA A 1 197 ? 18.135 -8.547 -4.864 1.00 87.94 197 ALA A N 1
ATOM 1451 C CA . ALA A 1 197 ? 19.480 -8.580 -5.427 1.00 87.94 197 ALA A CA 1
ATOM 1452 C C . ALA A 1 197 ? 19.737 -7.235 -6.102 1.00 87.94 197 ALA A C 1
ATOM 1454 O O . ALA A 1 197 ? 18.951 -6.820 -6.952 1.00 87.94 197 ALA A O 1
ATOM 1455 N N . LEU A 1 198 ? 20.812 -6.551 -5.725 1.00 91.31 198 LEU A N 1
ATOM 1456 C CA . LEU A 1 198 ? 21.276 -5.348 -6.404 1.00 91.31 198 LEU A CA 1
ATOM 1457 C C . LEU A 1 198 ? 22.450 -5.711 -7.310 1.00 91.31 198 LEU A C 1
ATOM 1459 O O . LEU A 1 198 ? 23.450 -6.241 -6.835 1.00 91.31 198 LEU A O 1
ATOM 1463 N N . TYR A 1 199 ? 22.330 -5.394 -8.593 1.00 85.00 199 TYR A N 1
ATOM 1464 C CA . TYR A 1 199 ? 23.382 -5.553 -9.589 1.00 85.00 199 TYR A CA 1
ATOM 1465 C C . TYR A 1 199 ? 23.952 -4.179 -9.938 1.00 85.00 199 TYR A C 1
ATOM 1467 O O . TYR A 1 199 ? 23.195 -3.278 -10.303 1.00 85.00 199 TYR A O 1
ATOM 1475 N N . ASP A 1 200 ? 25.266 -4.004 -9.811 1.00 82.19 200 ASP A N 1
ATOM 1476 C CA . ASP A 1 200 ? 25.950 -2.769 -10.215 1.00 82.19 200 ASP A CA 1
ATOM 1477 C C . ASP A 1 200 ? 26.254 -2.728 -11.730 1.00 82.19 200 ASP A C 1
ATOM 1479 O O . ASP A 1 200 ? 25.953 -3.669 -12.467 1.00 82.19 200 ASP A O 1
ATOM 1483 N N . GLU A 1 201 ? 26.890 -1.653 -12.214 1.00 77.94 201 GLU A N 1
ATOM 1484 C CA . GLU A 1 201 ? 27.282 -1.515 -13.631 1.00 77.94 201 GLU A CA 1
ATOM 1485 C C . GLU A 1 201 ? 28.223 -2.630 -14.134 1.00 77.94 201 GLU A C 1
ATOM 1487 O O . GLU A 1 201 ? 28.370 -2.828 -15.343 1.00 77.94 201 GLU A O 1
ATOM 1492 N N . LEU A 1 202 ? 28.904 -3.344 -13.231 1.00 77.12 202 LEU A N 1
ATOM 1493 C CA . LEU A 1 202 ? 29.792 -4.461 -13.555 1.00 77.12 202 LEU A CA 1
ATOM 1494 C C . LEU A 1 202 ? 29.056 -5.812 -13.525 1.00 77.12 202 LEU A C 1
ATOM 1496 O O . LEU A 1 202 ? 29.640 -6.827 -13.923 1.00 77.12 202 LEU A O 1
ATOM 1500 N N . GLY A 1 203 ? 27.788 -5.821 -13.105 1.00 70.94 203 GLY A N 1
ATOM 1501 C CA . GLY A 1 203 ? 26.965 -7.008 -12.910 1.00 70.94 203 GLY A CA 1
ATOM 1502 C C . GLY A 1 203 ? 27.329 -7.794 -11.650 1.00 70.94 203 GLY A C 1
ATOM 1503 O O . GLY A 1 203 ? 27.028 -8.985 -11.578 1.00 70.94 203 GLY A O 1
ATOM 1504 N N . GLU A 1 204 ? 28.019 -7.181 -10.683 1.00 80.75 204 GLU A N 1
ATOM 1505 C CA . GLU A 1 204 ? 28.271 -7.808 -9.385 1.00 80.75 204 GLU A CA 1
ATOM 1506 C C . GLU A 1 204 ? 26.975 -7.833 -8.569 1.00 80.75 204 GLU A C 1
ATOM 1508 O O . GLU A 1 204 ? 26.327 -6.805 -8.385 1.00 80.75 204 GLU A O 1
ATOM 1513 N N . GLU A 1 205 ? 26.592 -9.024 -8.103 1.00 86.00 205 GLU A N 1
ATOM 1514 C CA . GLU A 1 205 ? 25.382 -9.225 -7.307 1.00 86.00 205 GLU A CA 1
ATOM 1515 C C . GLU A 1 205 ? 25.645 -8.962 -5.824 1.00 86.00 205 GLU A C 1
ATOM 1517 O O . GLU A 1 205 ? 26.528 -9.571 -5.213 1.00 86.00 205 GLU A O 1
ATOM 1522 N N . ILE A 1 206 ? 24.807 -8.118 -5.229 1.00 86.50 206 ILE A N 1
ATOM 1523 C CA . ILE A 1 206 ? 24.744 -7.878 -3.792 1.00 86.50 206 ILE A CA 1
ATOM 1524 C C . ILE A 1 206 ? 23.354 -8.297 -3.301 1.00 86.50 206 ILE A C 1
ATOM 1526 O O . ILE A 1 206 ? 22.353 -7.654 -3.610 1.00 86.50 206 ILE A O 1
ATOM 1530 N N . ASP A 1 207 ? 23.291 -9.380 -2.528 1.00 88.38 207 ASP A N 1
ATOM 1531 C CA . ASP A 1 207 ? 22.064 -9.844 -1.868 1.00 88.38 207 ASP A CA 1
ATOM 1532 C C . ASP A 1 207 ? 21.799 -8.987 -0.621 1.00 88.38 207 ASP A C 1
ATOM 1534 O O . ASP A 1 207 ? 22.650 -8.894 0.267 1.00 88.38 207 ASP A O 1
ATOM 1538 N N . LEU A 1 208 ? 20.633 -8.341 -0.576 1.00 85.06 208 LEU A N 1
ATOM 1539 C CA . LEU A 1 208 ? 20.236 -7.397 0.465 1.00 85.06 208 LEU A CA 1
ATOM 1540 C C . LEU A 1 208 ? 18.889 -7.813 1.065 1.00 85.06 208 LEU A C 1
ATOM 1542 O O . LEU A 1 208 ? 17.895 -8.005 0.357 1.00 85.06 208 LEU A O 1
ATOM 1546 N N . ALA A 1 209 ? 18.830 -7.912 2.387 1.00 80.62 209 ALA A N 1
ATOM 1547 C CA . ALA A 1 209 ? 17.616 -8.136 3.160 1.00 80.62 209 ALA A CA 1
ATOM 1548 C C . ALA A 1 209 ? 17.158 -6.860 3.881 1.00 80.62 209 ALA A C 1
ATOM 1550 O O . ALA A 1 209 ? 17.867 -5.859 3.940 1.00 80.62 209 ALA A O 1
ATOM 1551 N N . ALA A 1 210 ? 15.949 -6.889 4.445 1.00 78.69 210 ALA A N 1
ATOM 1552 C CA . ALA A 1 210 ? 15.433 -5.800 5.268 1.00 78.69 210 ALA A CA 1
ATOM 1553 C C . ALA A 1 210 ? 16.432 -5.393 6.368 1.00 78.69 210 ALA A C 1
ATOM 1555 O O . ALA A 1 210 ? 16.869 -6.226 7.161 1.00 78.69 210 ALA A O 1
ATOM 1556 N N . GLY A 1 211 ? 16.763 -4.103 6.423 1.00 74.50 211 GLY A N 1
ATOM 1557 C CA . GLY A 1 211 ? 17.789 -3.547 7.304 1.00 74.50 211 GLY A CA 1
ATOM 1558 C C . GLY A 1 211 ? 19.142 -3.314 6.626 1.00 74.50 211 GLY A C 1
ATOM 1559 O O . GLY A 1 211 ? 19.915 -2.495 7.127 1.00 74.50 211 GLY A O 1
ATOM 1560 N N . ASP A 1 212 ? 19.409 -3.958 5.488 1.00 85.56 212 ASP A N 1
ATOM 1561 C CA . ASP A 1 212 ? 20.672 -3.812 4.769 1.00 85.56 212 ASP A CA 1
ATOM 1562 C C . ASP A 1 212 ? 20.730 -2.514 3.954 1.00 85.56 212 ASP A C 1
ATOM 1564 O O . ASP A 1 212 ? 19.716 -1.934 3.545 1.00 85.56 212 ASP A O 1
ATOM 1568 N N . VAL A 1 213 ? 21.962 -2.061 3.711 1.00 85.62 213 VAL A N 1
ATOM 1569 C CA . VAL A 1 213 ? 22.274 -0.887 2.893 1.00 85.62 213 VAL A CA 1
ATOM 1570 C C . VAL A 1 213 ? 23.280 -1.231 1.806 1.00 85.62 213 VAL A C 1
ATOM 1572 O O . VAL A 1 213 ? 24.139 -2.094 1.992 1.00 85.62 213 VAL A O 1
ATOM 1575 N N . ALA A 1 214 ? 23.221 -0.497 0.701 1.00 90.25 214 ALA A N 1
ATOM 1576 C CA . ALA A 1 214 ? 24.205 -0.572 -0.368 1.00 90.25 214 ALA A CA 1
ATOM 1577 C C . ALA A 1 214 ? 24.482 0.808 -0.966 1.00 90.25 214 ALA A C 1
ATOM 1579 O O . ALA A 1 214 ? 23.659 1.722 -0.893 1.00 90.25 214 ALA A O 1
ATOM 1580 N N . GLU A 1 215 ? 25.650 0.944 -1.586 1.00 90.25 215 GLU A N 1
ATOM 1581 C CA . GLU A 1 215 ? 26.008 2.114 -2.379 1.00 90.25 215 GLU A CA 1
ATOM 1582 C C . GLU A 1 215 ? 26.370 1.697 -3.791 1.00 90.25 215 GLU A C 1
ATOM 1584 O O . GLU A 1 215 ? 27.076 0.712 -3.995 1.00 90.25 215 GLU A O 1
ATOM 1589 N N . PHE A 1 216 ? 25.938 2.495 -4.759 1.00 88.69 216 PHE A N 1
ATOM 1590 C CA . PHE A 1 216 ? 26.300 2.310 -6.157 1.00 88.69 216 PHE A CA 1
ATOM 1591 C C . PHE A 1 216 ? 26.509 3.665 -6.830 1.00 88.69 216 PHE A C 1
ATOM 1593 O O . PHE A 1 216 ? 26.030 4.702 -6.372 1.00 88.69 216 PHE A O 1
ATOM 1600 N N . THR A 1 217 ? 27.274 3.678 -7.914 1.00 87.06 217 THR A N 1
ATOM 1601 C CA . THR A 1 217 ? 27.471 4.856 -8.767 1.00 87.06 217 THR A CA 1
ATOM 1602 C C . THR A 1 217 ? 27.111 4.463 -10.186 1.00 87.06 217 THR A C 1
ATOM 1604 O O . THR A 1 217 ? 27.454 3.360 -10.596 1.00 87.06 217 THR A O 1
ATOM 1607 N N . GLY A 1 218 ? 26.460 5.364 -10.920 1.00 84.12 218 GLY A N 1
ATOM 1608 C CA . GLY A 1 218 ? 25.971 5.048 -12.253 1.00 84.12 218 GLY A CA 1
ATOM 1609 C C . GLY A 1 218 ? 24.692 4.216 -12.211 1.00 84.12 218 GLY A C 1
ATOM 1610 O O . GLY A 1 218 ? 23.846 4.445 -11.341 1.00 84.12 218 GLY A O 1
ATOM 1611 N N . GLU A 1 219 ? 24.523 3.314 -13.170 1.00 84.94 219 GLU A N 1
ATOM 1612 C CA . GLU A 1 219 ? 23.327 2.481 -13.310 1.00 84.94 219 GLU A CA 1
ATOM 1613 C C . GLU A 1 219 ? 23.393 1.223 -12.424 1.00 84.94 219 GLU A C 1
ATOM 1615 O O . GLU A 1 219 ? 24.430 0.574 -12.303 1.00 84.94 219 GLU A O 1
ATOM 1620 N N . ALA A 1 220 ? 22.285 0.877 -11.779 1.00 86.25 220 ALA A N 1
ATOM 1621 C CA . ALA A 1 220 ? 22.133 -0.350 -11.010 1.00 86.25 220 ALA A CA 1
ATOM 1622 C C . ALA A 1 220 ? 20.735 -0.933 -11.218 1.00 86.25 220 ALA A C 1
ATOM 1624 O O . ALA A 1 220 ? 19.775 -0.197 -11.446 1.00 86.25 220 ALA A O 1
ATOM 1625 N N . VAL A 1 221 ? 20.608 -2.251 -11.105 1.00 88.69 221 VAL A N 1
ATOM 1626 C CA . VAL A 1 221 ? 19.327 -2.954 -11.236 1.00 88.69 221 VAL A CA 1
ATOM 1627 C C . VAL A 1 221 ? 19.030 -3.687 -9.938 1.00 88.69 221 VAL A C 1
ATOM 1629 O O . VAL A 1 221 ? 19.796 -4.548 -9.515 1.00 88.69 221 VAL A O 1
ATOM 1632 N N . ALA A 1 222 ? 17.920 -3.344 -9.293 1.00 87.00 222 ALA A N 1
ATOM 1633 C CA . ALA A 1 222 ? 17.410 -4.057 -8.128 1.00 87.00 222 ALA A CA 1
ATOM 1634 C C . ALA A 1 222 ? 16.369 -5.087 -8.574 1.00 87.00 222 ALA A C 1
ATOM 1636 O O . ALA A 1 222 ? 15.480 -4.738 -9.341 1.00 87.00 222 ALA A O 1
ATOM 1637 N N . VAL A 1 223 ? 16.445 -6.326 -8.088 1.00 84.50 223 VAL A N 1
ATOM 1638 C CA . VAL A 1 223 ? 15.516 -7.417 -8.428 1.00 84.50 223 VAL A CA 1
ATOM 1639 C C . VAL A 1 223 ? 14.914 -8.016 -7.163 1.00 84.50 223 VAL A C 1
ATOM 1641 O O . VAL A 1 223 ? 15.646 -8.366 -6.238 1.00 84.50 223 VAL A O 1
ATOM 1644 N N . GLY A 1 224 ? 13.592 -8.186 -7.108 1.00 79.06 224 GLY A N 1
ATOM 1645 C CA . GLY A 1 224 ? 12.913 -8.803 -5.966 1.00 79.06 224 GLY A CA 1
ATOM 1646 C C . GLY A 1 224 ? 13.199 -10.307 -5.848 1.00 79.06 224 GLY A C 1
ATOM 1647 O O . GLY A 1 224 ? 12.950 -11.078 -6.774 1.00 79.06 224 GLY A O 1
ATOM 1648 N N . LEU A 1 225 ? 13.687 -10.762 -4.688 1.00 66.88 225 LEU A N 1
ATOM 1649 C CA . LEU A 1 225 ? 14.043 -12.176 -4.449 1.00 66.88 225 LEU A CA 1
ATOM 1650 C C . LEU A 1 225 ? 13.021 -12.935 -3.588 1.00 66.88 225 LEU A C 1
ATOM 1652 O O . LEU A 1 225 ? 12.960 -14.169 -3.615 1.00 66.88 225 LEU A O 1
ATOM 1656 N N . GLY A 1 2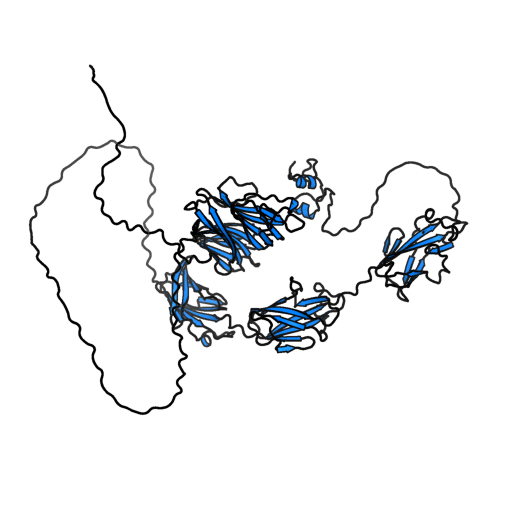26 ? 12.266 -12.207 -2.765 1.00 65.19 226 GLY A N 1
ATOM 1657 C CA . GLY A 1 226 ? 11.369 -12.758 -1.749 1.00 65.19 226 GLY A CA 1
ATOM 1658 C C . GLY A 1 226 ? 10.042 -13.281 -2.298 1.00 65.19 226 GLY A C 1
ATOM 1659 O O . GLY A 1 226 ? 9.661 -12.992 -3.421 1.00 65.19 226 GLY A O 1
ATOM 1660 N N . ARG A 1 227 ? 9.312 -14.060 -1.485 1.00 63.41 227 ARG A N 1
ATOM 1661 C CA . ARG A 1 227 ? 7.897 -14.397 -1.760 1.00 63.41 227 ARG A CA 1
ATOM 1662 C C . ARG A 1 227 ? 6.937 -13.271 -1.372 1.00 63.41 227 ARG A C 1
ATOM 1664 O O . ARG A 1 227 ? 5.846 -13.208 -1.914 1.00 63.41 227 ARG A O 1
ATOM 1671 N N . MET A 1 228 ? 7.340 -12.441 -0.411 1.00 66.31 228 MET A N 1
ATOM 1672 C CA . MET A 1 228 ? 6.659 -11.189 -0.087 1.00 66.31 228 MET A CA 1
ATOM 1673 C C . MET A 1 228 ? 7.338 -10.051 -0.857 1.00 66.31 228 MET A C 1
ATOM 1675 O O . MET A 1 228 ? 8.562 -10.134 -1.037 1.00 66.31 228 MET A O 1
ATOM 1679 N N . PRO A 1 229 ? 6.593 -9.007 -1.263 1.00 70.44 229 PRO A N 1
ATOM 1680 C CA . PRO A 1 229 ? 7.166 -7.858 -1.952 1.00 70.44 229 PRO A CA 1
ATOM 1681 C C . PRO A 1 229 ? 8.282 -7.212 -1.125 1.00 70.44 229 PRO A C 1
ATOM 1683 O O . PRO A 1 229 ? 8.177 -7.083 0.100 1.00 70.44 229 PRO A O 1
ATOM 1686 N N . ALA A 1 230 ? 9.363 -6.814 -1.787 1.00 79.88 230 ALA A N 1
ATOM 1687 C CA . ALA A 1 230 ? 10.470 -6.103 -1.169 1.00 79.88 230 ALA A CA 1
ATOM 1688 C C . ALA A 1 230 ? 10.297 -4.597 -1.360 1.00 79.88 230 ALA A C 1
ATOM 1690 O O . ALA A 1 230 ? 10.076 -4.148 -2.477 1.00 79.88 230 ALA A O 1
ATOM 1691 N N . THR A 1 231 ? 10.409 -3.812 -0.289 1.00 85.25 231 THR A N 1
ATOM 1692 C CA . THR A 1 231 ? 10.397 -2.343 -0.364 1.00 85.25 231 THR A CA 1
ATOM 1693 C C . THR A 1 231 ? 11.779 -1.803 -0.038 1.00 85.25 231 THR A C 1
ATOM 1695 O O . THR A 1 231 ? 12.382 -2.195 0.967 1.00 85.25 231 THR A O 1
ATOM 1698 N N . PHE A 1 232 ? 12.270 -0.871 -0.848 1.00 91.44 232 PHE A N 1
ATOM 1699 C CA . PHE A 1 232 ? 13.537 -0.185 -0.603 1.00 91.44 232 PHE A CA 1
ATOM 1700 C C . PHE A 1 232 ? 13.444 1.313 -0.905 1.00 91.44 232 PHE A C 1
ATOM 1702 O O . PHE A 1 232 ? 12.548 1.782 -1.607 1.00 91.44 232 PHE A O 1
ATOM 1709 N N . LEU A 1 233 ? 14.382 2.063 -0.331 1.00 93.00 233 LEU A N 1
ATOM 1710 C CA . LEU A 1 233 ? 14.530 3.509 -0.440 1.00 93.00 233 LEU A CA 1
ATOM 1711 C C . LEU A 1 233 ? 15.895 3.837 -1.044 1.00 93.00 233 LEU A C 1
ATOM 1713 O O . LEU A 1 233 ? 16.888 3.217 -0.666 1.00 93.00 233 LEU A O 1
ATOM 1717 N N . VAL A 1 234 ? 15.966 4.831 -1.931 1.00 95.00 234 VAL A N 1
ATOM 1718 C CA . VAL A 1 234 ? 17.225 5.246 -2.575 1.00 95.00 234 VAL A CA 1
ATOM 1719 C C . VAL A 1 234 ? 17.389 6.756 -2.504 1.00 95.00 234 VAL A C 1
ATOM 1721 O O . VAL A 1 234 ? 16.624 7.501 -3.116 1.00 95.00 234 VAL A O 1
ATOM 1724 N N . ALA A 1 235 ? 18.397 7.218 -1.767 1.00 95.12 235 ALA A N 1
ATOM 1725 C CA . ALA A 1 235 ? 18.771 8.625 -1.700 1.00 95.12 235 ALA A CA 1
ATOM 1726 C C . ALA A 1 235 ? 19.834 8.945 -2.760 1.00 95.12 235 ALA A C 1
ATOM 1728 O O . ALA A 1 235 ? 20.860 8.267 -2.853 1.00 95.12 235 ALA A O 1
ATOM 1729 N N . MET A 1 236 ? 19.594 9.985 -3.559 1.00 92.94 236 MET A N 1
ATOM 1730 C CA . MET A 1 236 ? 20.427 10.349 -4.706 1.00 92.94 236 MET A CA 1
ATOM 1731 C C . MET A 1 236 ? 20.713 11.847 -4.772 1.00 92.94 236 MET A C 1
ATOM 1733 O O . MET A 1 236 ? 19.909 12.683 -4.349 1.00 92.94 236 MET A O 1
ATOM 1737 N N . ILE A 1 237 ? 21.871 12.178 -5.344 1.00 91.38 237 ILE A N 1
ATOM 1738 C CA . ILE A 1 237 ? 22.250 13.544 -5.712 1.00 91.38 237 ILE A CA 1
ATOM 1739 C C . ILE A 1 237 ? 22.132 13.642 -7.238 1.00 91.38 237 ILE A C 1
ATOM 1741 O O . ILE A 1 237 ? 22.851 12.982 -7.990 1.00 91.38 237 ILE A O 1
ATOM 1745 N N . GLY A 1 238 ? 21.183 14.455 -7.689 1.00 86.88 238 GLY A N 1
ATOM 1746 C CA . GLY A 1 238 ? 20.904 14.750 -9.088 1.00 86.88 238 GLY A CA 1
ATOM 1747 C C . GLY A 1 238 ? 21.847 15.804 -9.669 1.00 86.88 238 GLY A C 1
ATOM 1748 O O . GLY A 1 238 ? 22.981 15.995 -9.216 1.00 86.88 238 GLY A O 1
ATOM 1749 N N . THR A 1 239 ? 21.407 16.493 -10.718 1.00 85.56 239 THR A N 1
ATOM 1750 C CA . THR A 1 239 ? 22.246 17.460 -11.437 1.00 85.56 239 THR A CA 1
ATOM 1751 C C . THR A 1 239 ? 22.403 18.788 -10.684 1.00 85.56 239 THR A C 1
ATOM 1753 O O . THR A 1 239 ? 21.638 19.136 -9.781 1.00 85.56 239 THR A O 1
ATOM 1756 N N . GLU A 1 240 ? 23.462 19.538 -11.014 1.00 84.94 240 GLU A N 1
ATOM 1757 C CA . GLU A 1 240 ? 23.680 20.871 -10.440 1.00 84.94 240 GLU A CA 1
ATOM 1758 C C . GLU A 1 240 ? 22.596 21.840 -10.944 1.00 84.94 240 GLU A C 1
ATOM 1760 O O . GLU A 1 240 ? 22.404 22.016 -12.149 1.00 84.94 240 GLU A O 1
ATOM 1765 N N . THR A 1 241 ? 21.917 22.516 -10.019 1.00 81.94 241 THR A N 1
ATOM 1766 C CA . THR A 1 241 ? 20.853 23.480 -10.306 1.00 81.94 241 THR A CA 1
ATOM 1767 C C . THR A 1 241 ? 21.375 24.925 -10.273 1.00 81.94 241 THR A C 1
ATOM 1769 O O . THR A 1 241 ? 22.314 25.258 -9.535 1.00 81.94 241 THR A O 1
ATOM 1772 N N . PRO A 1 242 ? 20.785 25.849 -11.058 1.00 75.62 242 PRO A N 1
ATOM 1773 C CA . PRO A 1 242 ? 21.152 27.258 -10.995 1.00 75.62 242 PRO A CA 1
ATOM 1774 C C . PRO A 1 242 ? 20.888 27.840 -9.600 1.00 75.62 242 PRO A C 1
ATOM 1776 O O . PRO A 1 242 ? 19.752 27.893 -9.140 1.00 75.62 242 PRO A O 1
ATOM 1779 N N . ARG A 1 243 ? 21.930 28.376 -8.952 1.00 62.16 243 ARG A N 1
ATOM 1780 C CA . ARG A 1 243 ? 21.835 28.951 -7.592 1.00 62.16 243 ARG A CA 1
ATOM 1781 C C . ARG A 1 243 ? 20.888 30.149 -7.473 1.00 62.16 243 ARG A C 1
ATOM 1783 O O . ARG A 1 243 ? 20.496 30.526 -6.372 1.00 62.16 243 ARG A O 1
ATOM 1790 N N . THR A 1 244 ? 20.596 30.834 -8.576 1.00 62.19 244 THR A N 1
ATOM 1791 C CA . THR A 1 244 ? 19.682 31.980 -8.597 1.00 62.19 244 THR A CA 1
ATOM 1792 C C . THR A 1 244 ? 19.083 32.121 -9.987 1.00 62.19 244 THR A C 1
ATOM 1794 O O . THR A 1 244 ? 19.814 32.235 -10.970 1.00 62.19 244 THR A O 1
ATOM 1797 N N . VAL A 1 245 ? 17.756 32.161 -10.067 1.00 65.31 245 VAL A N 1
ATOM 1798 C CA . VAL A 1 245 ? 17.040 32.548 -11.285 1.00 65.31 245 VAL A CA 1
ATOM 1799 C C . VAL A 1 245 ? 16.723 34.038 -11.173 1.00 65.31 245 VAL A C 1
ATOM 1801 O O . VAL A 1 245 ? 15.942 34.447 -10.314 1.00 65.31 245 VAL A O 1
ATOM 1804 N N . ASP A 1 246 ? 17.338 34.875 -12.011 1.00 64.31 246 ASP A N 1
ATOM 1805 C CA . ASP A 1 246 ? 16.976 36.294 -12.078 1.00 64.31 246 ASP A CA 1
ATOM 1806 C C . ASP A 1 246 ? 15.613 36.434 -12.771 1.00 64.31 246 ASP A C 1
ATOM 1808 O O . ASP A 1 246 ? 15.504 36.438 -13.999 1.00 64.31 246 ASP A O 1
ATOM 1812 N N . LEU A 1 247 ? 14.562 36.570 -11.959 1.00 60.19 247 LEU A N 1
ATOM 1813 C CA . LEU A 1 247 ? 13.180 36.746 -12.414 1.00 60.19 247 LEU A CA 1
ATOM 1814 C C . LEU A 1 247 ? 12.984 37.996 -13.297 1.00 60.19 247 LEU A C 1
ATOM 1816 O O . LEU A 1 247 ? 11.949 38.126 -13.943 1.00 60.19 247 LEU A O 1
ATOM 1820 N N . ARG A 1 248 ? 13.949 38.930 -13.337 1.00 59.34 248 ARG A N 1
ATOM 1821 C CA . ARG A 1 248 ? 13.903 40.150 -14.163 1.00 59.34 248 ARG A CA 1
ATOM 1822 C C . ARG A 1 248 ? 14.691 40.037 -15.469 1.00 59.34 248 ARG A C 1
ATOM 1824 O O . ARG A 1 248 ? 14.531 40.901 -16.327 1.00 59.34 248 ARG A O 1
ATOM 1831 N N . GLN A 1 249 ? 15.531 39.012 -15.622 1.00 51.16 249 GLN A N 1
ATOM 1832 C CA . GLN A 1 249 ? 16.304 38.733 -16.842 1.00 51.16 249 GLN A CA 1
ATOM 1833 C C . GLN A 1 249 ? 15.760 37.559 -17.652 1.00 51.16 249 GLN A C 1
ATOM 1835 O O . GLN A 1 249 ? 16.367 37.191 -18.659 1.00 51.16 249 GLN A O 1
ATOM 1840 N N . GLN A 1 250 ? 14.606 37.001 -17.276 1.00 49.66 250 GLN A N 1
ATOM 1841 C CA . GLN A 1 250 ? 13.874 36.126 -18.180 1.00 49.66 250 GLN A CA 1
ATOM 1842 C C . GLN A 1 250 ? 13.545 36.936 -19.436 1.00 49.66 250 GLN A C 1
ATOM 1844 O O . GLN A 1 250 ? 12.663 37.796 -19.446 1.00 49.66 250 GLN A O 1
ATOM 1849 N N . THR A 1 251 ? 14.306 36.700 -20.505 1.00 51.75 251 THR A N 1
ATOM 1850 C CA . THR A 1 251 ? 13.858 37.076 -21.841 1.00 51.75 251 THR A CA 1
ATOM 1851 C C . THR A 1 251 ? 12.510 36.381 -21.989 1.00 51.75 251 THR A C 1
ATOM 1853 O O . THR A 1 251 ? 12.450 35.185 -21.690 1.00 51.75 251 THR A O 1
ATOM 1856 N N . PRO A 1 252 ? 11.425 37.087 -22.357 1.00 43.84 252 PRO A N 1
ATOM 1857 C CA . PRO A 1 252 ? 10.156 36.426 -22.595 1.00 43.84 252 PRO A CA 1
ATOM 1858 C C . PRO A 1 252 ? 10.437 35.239 -23.503 1.00 43.84 252 PRO A C 1
ATOM 1860 O O . PRO A 1 252 ? 11.040 35.431 -24.565 1.00 43.84 252 PRO A O 1
ATOM 1863 N N . ILE A 1 253 ? 10.068 34.031 -23.066 1.00 49.69 253 ILE A N 1
ATOM 1864 C CA . ILE A 1 253 ? 10.017 32.887 -23.971 1.00 49.69 253 ILE A CA 1
ATOM 1865 C C . ILE A 1 253 ? 9.211 33.415 -25.160 1.00 49.69 253 ILE A C 1
ATOM 1867 O O . ILE A 1 253 ? 8.097 33.908 -24.933 1.00 49.69 253 ILE A O 1
ATOM 1871 N N . PRO A 1 254 ? 9.782 33.476 -26.382 1.00 47.19 254 PRO A N 1
ATOM 1872 C CA . PRO A 1 254 ? 9.032 33.968 -27.522 1.00 47.19 254 PRO A CA 1
ATOM 1873 C C . PRO A 1 254 ? 7.731 33.173 -27.529 1.00 47.19 254 PRO A C 1
ATOM 1875 O O . PRO A 1 254 ? 7.805 31.951 -27.362 1.00 47.19 254 PRO A O 1
ATOM 1878 N N . PRO A 1 255 ? 6.557 33.829 -27.610 1.00 41.38 255 PRO A N 1
ATOM 1879 C CA . PRO A 1 255 ? 5.304 33.100 -27.613 1.00 41.38 255 PRO A CA 1
ATOM 1880 C C . PRO A 1 255 ? 5.455 32.031 -28.679 1.00 41.38 255 PRO A C 1
ATOM 1882 O O . PRO A 1 255 ? 5.768 32.357 -29.828 1.00 41.38 255 PRO A O 1
ATOM 1885 N N . VAL A 1 256 ? 5.339 30.765 -28.272 1.00 45.16 256 VAL A N 1
ATOM 1886 C CA . VAL A 1 256 ? 5.262 29.667 -29.221 1.00 45.16 256 VAL A CA 1
ATOM 1887 C C . VAL A 1 256 ? 4.072 30.037 -30.080 1.00 45.16 256 VAL A C 1
ATOM 1889 O O . VAL A 1 256 ? 2.929 30.017 -29.624 1.00 45.16 256 VAL A O 1
ATOM 1892 N N . GLN A 1 257 ? 4.352 30.526 -31.287 1.00 42.72 257 GLN A N 1
ATOM 1893 C CA . GLN A 1 257 ? 3.314 30.800 -32.251 1.00 42.72 257 GLN A CA 1
ATOM 1894 C C . GLN A 1 257 ? 2.599 29.462 -32.399 1.00 42.72 257 GLN A C 1
ATOM 1896 O O . GLN A 1 257 ? 3.289 28.478 -32.687 1.00 42.72 257 GLN A O 1
ATOM 1901 N N . PRO A 1 258 ? 1.284 29.378 -32.130 1.00 38.53 258 PRO A N 1
ATOM 1902 C CA . PRO A 1 258 ? 0.574 28.126 -32.271 1.00 38.53 258 PRO A CA 1
ATOM 1903 C C . PRO A 1 258 ? 0.782 27.700 -33.715 1.00 38.53 258 PRO A C 1
ATOM 1905 O O . PRO A 1 258 ? 0.259 28.309 -34.651 1.00 38.53 258 PRO A O 1
ATOM 1908 N N . THR A 1 259 ? 1.635 26.699 -33.903 1.00 40.84 259 THR A N 1
ATOM 1909 C CA . THR A 1 259 ? 1.696 25.995 -35.165 1.00 40.84 259 THR A CA 1
ATOM 1910 C C . THR A 1 259 ? 0.409 25.213 -35.149 1.00 40.84 259 THR A C 1
ATOM 1912 O O . THR A 1 259 ? 0.295 24.198 -34.471 1.00 40.84 259 THR A O 1
ATOM 1915 N N . VAL A 1 260 ? -0.610 25.782 -35.790 1.00 42.16 260 VAL A N 1
ATOM 1916 C CA . VAL A 1 260 ? -1.834 25.068 -36.106 1.00 42.16 260 VAL A CA 1
ATOM 1917 C C . VAL A 1 260 ? -1.374 23.850 -36.892 1.00 42.16 260 VAL A C 1
ATOM 1919 O O . VAL A 1 260 ? -0.996 23.969 -38.059 1.00 42.16 260 VAL A O 1
ATOM 1922 N N . ALA A 1 261 ? -1.331 22.695 -36.227 1.00 43.78 261 ALA A N 1
ATOM 1923 C CA . ALA A 1 261 ? -1.282 21.423 -36.916 1.00 43.78 261 ALA A CA 1
ATOM 1924 C C . ALA A 1 261 ? -2.446 21.452 -37.917 1.00 43.78 261 ALA A C 1
ATOM 1926 O O . ALA A 1 261 ? -3.554 21.844 -37.529 1.00 43.78 261 ALA A O 1
ATOM 1927 N N . PRO A 1 262 ? -2.217 21.163 -39.209 1.00 40.16 262 PRO A N 1
ATOM 1928 C CA . PRO A 1 262 ? -3.295 21.185 -40.179 1.00 40.16 262 PRO A CA 1
ATOM 1929 C C . PRO A 1 262 ? -4.395 20.257 -39.672 1.00 40.16 262 PRO A C 1
ATOM 1931 O O . PRO A 1 262 ? -4.172 19.065 -39.472 1.00 40.16 262 PRO A O 1
ATOM 1934 N N . VAL A 1 263 ? -5.571 20.834 -39.422 1.00 41.12 263 VAL A N 1
ATOM 1935 C CA . VAL A 1 263 ? -6.784 20.083 -39.116 1.00 41.12 263 VAL A CA 1
ATOM 1936 C C . VAL A 1 263 ? -6.999 19.143 -40.293 1.00 41.12 263 VAL A C 1
ATOM 1938 O O . VAL A 1 263 ? -7.337 19.584 -41.395 1.00 41.12 263 VAL A O 1
ATOM 1941 N N . GLN A 1 264 ? -6.750 17.853 -40.073 1.00 37.28 264 GLN A N 1
ATOM 1942 C CA . GLN A 1 264 ? -7.113 16.810 -41.018 1.00 37.28 264 GLN A CA 1
ATOM 1943 C C . GLN A 1 264 ? -8.635 16.873 -41.138 1.00 37.28 264 GLN A C 1
ATOM 1945 O O . GLN A 1 264 ? -9.379 16.493 -40.238 1.00 37.28 264 GLN A O 1
ATOM 1950 N N . THR A 1 265 ? -9.098 17.471 -42.231 1.00 39.22 265 THR A N 1
ATOM 1951 C CA . THR A 1 265 ? -10.514 17.487 -42.582 1.00 39.22 265 THR A CA 1
ATOM 1952 C C . THR A 1 265 ? -10.900 16.033 -42.856 1.00 39.22 265 THR A C 1
ATOM 1954 O O . THR A 1 265 ? -10.163 15.379 -43.600 1.00 39.22 265 THR A O 1
ATOM 1957 N N . PRO A 1 266 ? -11.989 15.490 -42.279 1.00 39.72 266 PRO A N 1
ATOM 1958 C CA . PRO A 1 266 ? -12.367 14.106 -42.528 1.00 39.72 266 PRO A CA 1
ATOM 1959 C C . PRO A 1 266 ? -12.561 13.907 -44.032 1.00 39.72 266 PRO A C 1
ATOM 1961 O O . PRO A 1 266 ? -13.392 14.562 -44.666 1.00 39.72 266 PRO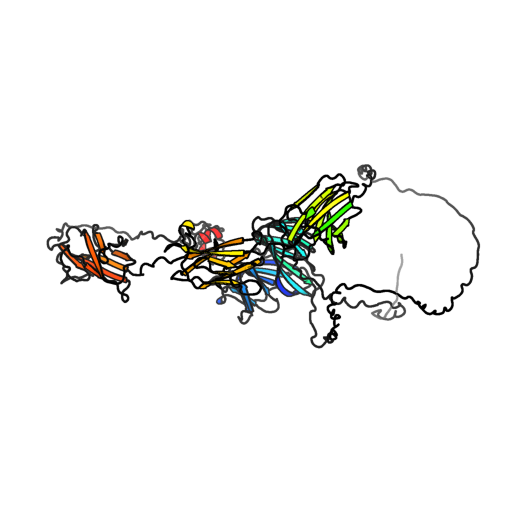 A O 1
ATOM 1964 N N . VAL A 1 267 ? -11.731 13.039 -44.607 1.00 41.94 267 VAL A N 1
ATOM 1965 C CA . VAL A 1 267 ? -11.811 12.644 -46.010 1.00 41.94 267 VAL A CA 1
ATOM 1966 C C . VAL A 1 267 ? -13.116 11.859 -46.176 1.00 41.94 267 VAL A C 1
ATOM 1968 O O . VAL A 1 267 ? -13.290 10.844 -45.500 1.00 41.94 267 VAL A O 1
ATOM 1971 N N . PRO A 1 268 ? -14.064 12.293 -47.026 1.00 43.25 268 PRO A N 1
ATOM 1972 C CA . PRO A 1 268 ? -15.280 11.528 -47.248 1.00 43.25 268 PRO A CA 1
ATOM 1973 C C . PRO A 1 268 ? -14.948 10.207 -47.949 1.00 43.25 268 PRO A C 1
ATOM 1975 O O . PRO A 1 268 ? -14.268 10.180 -48.976 1.00 43.25 268 PRO A O 1
ATOM 1978 N N . VAL A 1 269 ? -15.469 9.118 -47.385 1.00 40.78 269 VAL A N 1
ATOM 1979 C CA . VAL A 1 269 ? -15.410 7.757 -47.931 1.00 40.78 269 VAL A CA 1
ATOM 1980 C C . VAL A 1 269 ? -16.007 7.746 -49.348 1.00 40.78 269 VAL A C 1
ATOM 1982 O O . VAL A 1 269 ? -17.179 8.105 -49.511 1.00 40.78 269 VAL A O 1
ATOM 1985 N N . PRO A 1 270 ? -15.263 7.346 -50.398 1.00 37.53 270 PRO A N 1
ATOM 1986 C CA . PRO A 1 270 ? -15.827 7.279 -51.734 1.00 37.53 270 PRO A CA 1
ATOM 1987 C C . PRO A 1 270 ? -16.735 6.052 -51.859 1.00 37.53 270 PRO A C 1
ATOM 1989 O O . PRO A 1 270 ? -16.305 4.903 -51.786 1.00 37.53 270 PRO A O 1
ATOM 1992 N N . THR A 1 271 ? -18.017 6.321 -52.087 1.00 36.28 271 THR A N 1
ATOM 1993 C CA . THR A 1 271 ? -18.997 5.333 -52.542 1.00 36.28 271 THR A CA 1
ATOM 1994 C C . THR A 1 271 ? -18.671 4.925 -53.980 1.00 36.28 271 THR A C 1
ATOM 1996 O O . THR A 1 271 ? -18.489 5.779 -54.850 1.00 36.28 271 THR A O 1
ATOM 1999 N N . ALA A 1 272 ? -18.606 3.620 -54.245 1.00 43.47 272 ALA A N 1
ATOM 2000 C CA . ALA A 1 272 ? -18.381 3.077 -55.579 1.00 43.47 272 ALA A CA 1
ATOM 2001 C C . ALA A 1 272 ? -19.530 3.450 -56.531 1.00 43.47 272 ALA A C 1
ATOM 2003 O O . ALA A 1 272 ? -20.692 3.142 -56.268 1.00 43.47 272 ALA A O 1
ATOM 2004 N N . THR A 1 273 ? -19.228 4.077 -57.670 1.00 34.81 273 THR A N 1
ATOM 2005 C CA . THR A 1 273 ? -20.152 4.181 -58.812 1.00 34.81 273 THR A CA 1
ATOM 2006 C C . THR A 1 273 ? -19.362 4.250 -60.121 1.00 34.81 273 THR A C 1
ATOM 2008 O O . THR A 1 273 ? -18.296 4.854 -60.200 1.00 34.81 273 THR A O 1
ATOM 2011 N N . MET A 1 274 ? -19.877 3.541 -61.126 1.00 39.75 274 MET A N 1
ATOM 2012 C CA . MET A 1 274 ? -19.204 3.157 -62.368 1.00 39.75 274 MET A CA 1
ATOM 2013 C C . MET A 1 274 ? -18.845 4.302 -63.335 1.00 39.75 274 MET A C 1
ATOM 2015 O O . MET A 1 274 ? -19.481 5.351 -63.369 1.00 39.75 274 MET A O 1
ATOM 2019 N N . ALA A 1 275 ? -17.843 4.002 -64.173 1.00 40.44 275 ALA A N 1
ATOM 2020 C CA . ALA A 1 275 ? -17.281 4.789 -65.277 1.00 40.44 275 ALA A CA 1
ATOM 2021 C C . ALA A 1 275 ? -18.302 5.281 -66.332 1.00 40.44 275 ALA A C 1
ATOM 2023 O O . ALA A 1 275 ? -19.351 4.659 -66.517 1.00 40.44 275 ALA A O 1
ATOM 2024 N N . PRO A 1 276 ? -17.951 6.328 -67.116 1.00 43.62 276 PRO A N 1
ATOM 2025 C CA . PRO A 1 276 ? -17.454 6.043 -68.472 1.00 43.62 276 PRO A CA 1
ATOM 2026 C C . PRO A 1 276 ? -16.324 6.958 -69.023 1.00 43.62 276 PRO A C 1
ATOM 2028 O O . PRO A 1 276 ? -16.315 8.170 -68.856 1.00 43.62 276 PRO A O 1
ATOM 2031 N N . THR A 1 277 ? -15.411 6.304 -69.751 1.00 32.78 277 THR A N 1
ATOM 2032 C CA . THR A 1 277 ? -14.816 6.599 -71.081 1.00 32.78 277 THR A CA 1
ATOM 2033 C C . THR A 1 277 ? -14.256 7.990 -71.481 1.00 32.78 277 THR A C 1
ATOM 2035 O O . THR A 1 277 ? -14.993 8.900 -71.835 1.00 32.78 277 THR A O 1
ATOM 2038 N N . ALA A 1 278 ? -12.918 7.986 -71.649 1.00 39.44 278 ALA A N 1
ATOM 2039 C CA . ALA A 1 278 ? -12.027 8.620 -72.653 1.00 39.44 278 ALA A CA 1
ATOM 2040 C C . ALA A 1 278 ? -11.913 10.155 -72.813 1.00 39.44 278 ALA A C 1
ATOM 2042 O O . ALA A 1 278 ? -12.858 10.828 -73.210 1.00 39.44 278 ALA A O 1
ATOM 2043 N N . THR A 1 279 ? -10.671 10.674 -72.773 1.00 29.92 279 THR A N 1
ATOM 2044 C CA . THR A 1 279 ? -9.854 11.059 -73.962 1.00 29.92 279 THR A CA 1
ATOM 2045 C C . THR A 1 279 ? -8.531 11.726 -73.524 1.00 29.92 279 THR A C 1
ATOM 2047 O O . THR A 1 279 ? -8.500 12.503 -72.577 1.00 29.92 279 THR A O 1
ATOM 2050 N N . ALA A 1 280 ? -7.427 11.391 -74.203 1.00 41.38 280 ALA A N 1
ATOM 2051 C CA . ALA A 1 280 ? -6.060 11.874 -73.963 1.00 41.38 280 ALA A CA 1
ATOM 2052 C C . ALA A 1 280 ? -5.857 13.369 -74.290 1.00 41.38 280 ALA A C 1
ATOM 2054 O O . ALA A 1 280 ? -6.563 13.871 -75.162 1.00 41.38 280 ALA A O 1
ATOM 2055 N N . THR A 1 281 ? -4.839 14.033 -73.703 1.00 31.47 281 THR A N 1
ATOM 2056 C CA . THR A 1 281 ? -3.833 14.873 -74.418 1.00 31.47 281 THR A CA 1
ATOM 2057 C C . THR A 1 281 ? -2.825 15.586 -73.481 1.00 31.47 281 THR A C 1
ATOM 2059 O O . THR A 1 281 ? -3.208 16.277 -72.548 1.00 31.47 281 THR A O 1
ATOM 2062 N N . ALA A 1 282 ? -1.545 15.419 -73.853 1.00 35.78 282 ALA A N 1
ATOM 2063 C CA . ALA A 1 282 ? -0.319 16.235 -73.725 1.00 35.78 282 ALA A CA 1
ATOM 2064 C C . ALA A 1 282 ? 0.206 16.804 -72.383 1.00 35.78 282 ALA A C 1
ATOM 2066 O O . ALA A 1 282 ? -0.326 17.738 -71.792 1.00 35.78 282 ALA A O 1
ATOM 2067 N N . THR A 1 283 ? 1.416 16.336 -72.066 1.00 38.78 283 THR A N 1
ATOM 2068 C CA . THR A 1 283 ? 2.430 16.858 -71.135 1.00 38.78 283 THR A CA 1
ATOM 2069 C C . THR A 1 283 ? 3.166 18.097 -71.683 1.00 38.78 283 THR A C 1
ATOM 2071 O O . THR A 1 283 ? 3.556 18.081 -72.854 1.00 38.78 283 THR A O 1
ATOM 2074 N N . PRO A 1 284 ? 3.497 19.108 -70.851 1.00 44.91 284 PRO A N 1
ATOM 2075 C CA . PRO A 1 284 ? 4.586 20.052 -71.120 1.00 44.91 284 PRO A CA 1
ATOM 2076 C C . PRO A 1 284 ? 5.837 19.808 -70.245 1.00 44.91 284 PRO A C 1
ATOM 2078 O O . PRO A 1 284 ? 5.741 19.470 -69.068 1.00 44.91 284 PRO A O 1
ATOM 2081 N N . LEU A 1 285 ? 7.012 20.008 -70.859 1.00 45.81 285 LEU A N 1
ATOM 2082 C CA . LEU A 1 285 ? 8.371 19.959 -70.285 1.00 45.81 285 LEU A CA 1
ATOM 2083 C C . LEU A 1 285 ? 8.669 21.101 -69.280 1.00 45.81 285 LEU A C 1
ATOM 2085 O O . LEU A 1 285 ? 8.116 22.192 -69.432 1.00 45.81 285 LEU A O 1
ATOM 2089 N N . PRO A 1 286 ? 9.636 20.920 -68.352 1.00 46.88 286 PRO A N 1
ATOM 2090 C CA . PRO A 1 286 ? 10.176 21.992 -67.511 1.00 46.88 286 PRO A CA 1
ATOM 2091 C C . PRO A 1 286 ? 11.321 22.790 -68.191 1.00 46.88 286 PRO A C 1
ATOM 2093 O O . PRO A 1 286 ? 11.982 22.273 -69.098 1.00 46.88 286 PRO A O 1
ATOM 2096 N N . PRO A 1 287 ? 11.581 24.045 -67.762 1.00 50.09 287 PRO A N 1
ATOM 2097 C CA . PRO A 1 287 ? 12.556 24.939 -68.386 1.00 50.09 287 PRO A CA 1
ATOM 2098 C C . PRO A 1 287 ? 14.004 24.767 -67.894 1.00 50.09 287 PRO A C 1
ATOM 2100 O O . PRO A 1 287 ? 14.287 24.400 -66.757 1.00 50.09 287 PRO A O 1
ATOM 2103 N N . THR A 1 288 ? 14.913 25.101 -68.809 1.00 39.19 288 THR A N 1
ATOM 2104 C CA . THR A 1 288 ? 16.380 25.114 -68.736 1.00 39.19 288 THR A CA 1
ATOM 2105 C C . THR A 1 288 ? 16.930 26.277 -67.896 1.00 39.19 288 THR A C 1
ATOM 2107 O O . THR A 1 288 ? 16.441 27.399 -68.016 1.00 39.19 288 THR A O 1
ATOM 2110 N N . ALA A 1 289 ? 18.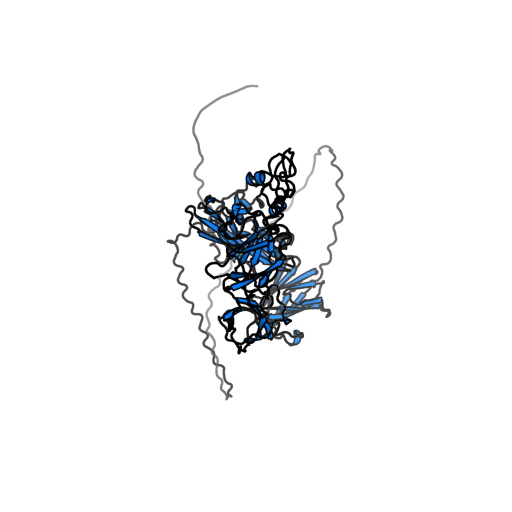013 26.047 -67.142 1.00 41.78 289 ALA A N 1
ATOM 2111 C CA . ALA A 1 289 ? 18.862 27.101 -66.576 1.00 41.78 289 ALA A CA 1
ATOM 2112 C C . ALA A 1 289 ? 20.355 26.839 -66.861 1.00 41.78 289 ALA A C 1
ATOM 2114 O O . ALA A 1 289 ? 20.812 25.701 -66.941 1.00 41.78 289 ALA A O 1
ATOM 2115 N N . THR A 1 290 ? 21.070 27.940 -67.075 1.00 35.75 290 THR A N 1
ATOM 2116 C CA . THR A 1 290 ? 22.318 28.111 -67.835 1.00 35.75 290 THR A CA 1
ATOM 2117 C C . THR A 1 290 ? 23.589 28.002 -66.978 1.00 35.75 290 THR A C 1
ATOM 2119 O O . THR A 1 290 ? 23.602 28.407 -65.820 1.00 35.75 290 THR A O 1
ATOM 2122 N N . ALA A 1 291 ? 24.677 27.502 -67.577 1.00 40.53 291 ALA A N 1
ATOM 2123 C CA . ALA A 1 291 ? 26.009 27.321 -66.986 1.00 40.53 291 ALA A CA 1
ATOM 2124 C C . ALA A 1 291 ? 26.856 28.611 -66.915 1.00 40.53 291 ALA A C 1
ATOM 2126 O O . ALA A 1 291 ? 26.724 29.485 -67.773 1.00 40.53 291 ALA A O 1
ATOM 2127 N N . THR A 1 292 ? 27.814 28.697 -65.976 1.00 34.00 292 THR A N 1
ATOM 2128 C CA . THR A 1 292 ? 28.953 29.640 -66.053 1.00 34.00 292 THR A CA 1
ATOM 2129 C C . THR A 1 292 ? 30.225 29.123 -65.346 1.00 34.00 292 THR A C 1
ATOM 2131 O O . THR A 1 292 ? 30.223 28.852 -64.153 1.00 34.00 292 THR A O 1
ATOM 2134 N N . ALA A 1 293 ? 31.281 29.030 -66.168 1.00 39.56 293 ALA A N 1
ATOM 2135 C CA . ALA A 1 293 ? 32.746 29.116 -66.015 1.00 39.56 293 ALA A CA 1
ATOM 2136 C C . ALA A 1 293 ? 33.550 28.440 -64.871 1.00 39.56 293 ALA A C 1
ATOM 2138 O O . ALA A 1 293 ? 33.479 28.786 -63.696 1.00 39.56 293 ALA A O 1
ATOM 2139 N N . THR A 1 294 ? 34.476 27.589 -65.328 1.00 43.50 294 THR A N 1
ATOM 2140 C CA . THR A 1 294 ? 35.579 26.881 -64.654 1.00 43.50 294 THR A CA 1
ATOM 2141 C C . THR A 1 294 ? 36.881 27.710 -64.634 1.00 43.50 294 THR A C 1
ATOM 2143 O O . THR A 1 294 ? 37.197 28.324 -65.656 1.00 43.50 294 THR A O 1
ATOM 2146 N N . PRO A 1 295 ? 37.702 27.685 -63.563 1.00 49.78 295 PRO A N 1
ATOM 2147 C CA . PRO A 1 295 ? 39.077 28.192 -63.607 1.00 49.78 295 PRO A CA 1
ATOM 2148 C C . PRO A 1 295 ? 40.134 27.121 -63.965 1.00 49.78 295 PRO A C 1
ATOM 2150 O O . PRO A 1 295 ? 39.984 25.931 -63.703 1.00 49.78 295 PRO A O 1
ATOM 2153 N N . VAL A 1 296 ? 41.208 27.608 -64.594 1.00 47.28 296 VAL A N 1
ATOM 2154 C CA . VAL A 1 296 ? 42.280 26.932 -65.356 1.00 47.28 296 VAL A CA 1
ATOM 2155 C C . VAL A 1 296 ? 43.461 26.465 -64.469 1.00 47.28 296 VAL A C 1
ATOM 2157 O O . VAL A 1 296 ? 43.830 27.196 -63.551 1.00 47.28 296 VAL A O 1
ATOM 2160 N N . PRO A 1 297 ? 44.130 25.323 -64.756 1.00 51.53 297 PRO A N 1
ATOM 2161 C CA . PRO A 1 297 ? 45.347 24.882 -64.055 1.00 51.53 297 PRO A CA 1
ATOM 2162 C C . PRO A 1 297 ? 46.647 25.412 -64.699 1.00 51.53 297 PRO A C 1
ATOM 2164 O O . PRO A 1 297 ? 46.747 25.476 -65.923 1.00 51.53 297 PRO A O 1
ATOM 2167 N N . THR A 1 298 ? 47.679 25.725 -63.897 1.00 37.59 298 THR A N 1
ATOM 2168 C CA . THR A 1 298 ? 49.013 26.120 -64.408 1.00 37.59 298 THR A CA 1
ATOM 2169 C C . THR A 1 298 ? 50.184 25.396 -63.713 1.00 37.59 298 THR A C 1
ATOM 2171 O O . THR A 1 298 ? 50.438 25.602 -62.534 1.00 37.59 298 THR A O 1
ATOM 2174 N N . ALA A 1 299 ? 50.876 24.595 -64.537 1.00 40.38 299 ALA A N 1
ATOM 2175 C CA . ALA A 1 299 ? 52.306 24.254 -64.688 1.00 40.38 299 ALA A CA 1
ATOM 2176 C C . ALA A 1 299 ? 53.229 23.745 -63.544 1.00 40.38 299 ALA A C 1
ATOM 2178 O O . ALA A 1 299 ? 53.505 24.403 -62.547 1.00 40.38 299 ALA A O 1
ATOM 2179 N N . THR A 1 300 ? 53.851 22.603 -63.867 1.00 50.88 300 THR A N 1
ATOM 2180 C CA . THR A 1 300 ? 54.989 21.877 -63.265 1.00 50.88 300 THR A CA 1
ATOM 2181 C C . THR A 1 300 ? 56.361 22.407 -63.730 1.00 50.88 300 THR A C 1
ATOM 2183 O O . THR A 1 300 ? 56.479 22.849 -64.874 1.00 50.88 300 THR A O 1
ATOM 2186 N N . PRO A 1 301 ? 57.433 22.241 -62.926 1.00 50.41 301 PRO A N 1
ATOM 2187 C CA . PRO A 1 301 ? 58.759 21.919 -63.486 1.00 50.41 301 PRO A CA 1
ATOM 2188 C C . PRO A 1 301 ? 59.481 20.700 -62.841 1.00 50.41 301 PRO A C 1
ATOM 2190 O O . PRO A 1 301 ? 59.165 20.275 -61.735 1.00 50.41 301 PRO A O 1
ATOM 2193 N N . LEU A 1 302 ? 60.451 20.147 -63.589 1.00 42.03 302 LEU A N 1
ATOM 2194 C CA . LEU A 1 302 ? 61.200 18.864 -63.477 1.00 42.03 302 LEU A CA 1
ATOM 2195 C C . LEU A 1 302 ? 62.748 19.147 -63.341 1.00 42.03 302 LEU A C 1
ATOM 2197 O O . LEU A 1 302 ? 63.112 20.310 -63.506 1.00 42.03 302 LEU A O 1
ATOM 2201 N N . PRO A 1 303 ? 63.703 18.172 -63.292 1.00 63.88 303 PRO A N 1
ATOM 2202 C CA . PRO A 1 303 ? 64.225 17.328 -62.187 1.00 63.88 303 PRO A CA 1
ATOM 2203 C C . PRO A 1 303 ? 65.748 17.530 -61.846 1.00 63.88 303 PRO A C 1
ATOM 2205 O O . PRO A 1 303 ? 66.427 18.356 -62.454 1.00 63.88 303 PRO A O 1
ATOM 2208 N N . THR A 1 304 ? 66.313 16.599 -61.036 1.00 40.16 304 THR A N 1
ATOM 2209 C CA . THR A 1 304 ? 67.749 16.162 -60.858 1.00 40.16 304 THR A CA 1
ATOM 2210 C C . THR A 1 304 ? 68.546 16.883 -59.741 1.00 40.16 304 THR A C 1
ATOM 2212 O O . THR A 1 304 ? 68.405 18.084 -59.589 1.00 40.16 304 THR A O 1
ATOM 2215 N N . ALA A 1 305 ? 69.392 16.262 -58.892 1.00 37.66 305 ALA A N 1
ATOM 2216 C CA . ALA A 1 305 ? 70.284 15.103 -59.063 1.00 37.66 305 ALA A CA 1
ATOM 2217 C C . ALA A 1 305 ? 70.672 14.363 -57.750 1.00 37.66 305 ALA A C 1
ATOM 2219 O O . ALA A 1 305 ? 70.617 14.925 -56.661 1.00 37.66 305 ALA A O 1
ATOM 2220 N N . THR A 1 306 ? 71.143 13.115 -57.899 1.00 53.09 306 THR A N 1
ATOM 2221 C CA . THR A 1 306 ? 71.794 12.236 -56.895 1.00 53.09 306 THR A CA 1
ATOM 2222 C C . THR A 1 306 ? 73.312 12.487 -56.819 1.00 53.09 306 THR A C 1
ATOM 2224 O O . THR A 1 306 ? 73.922 12.757 -57.855 1.00 53.09 306 THR A O 1
ATOM 2227 N N . PRO A 1 307 ? 73.955 12.360 -55.639 1.00 47.72 307 PRO A N 1
ATOM 2228 C CA . PRO A 1 307 ? 75.065 11.396 -55.496 1.00 47.72 307 PRO A CA 1
ATOM 2229 C C . PRO A 1 307 ? 75.127 10.644 -54.137 1.00 47.72 307 PRO A C 1
ATOM 2231 O O . PRO A 1 307 ? 74.333 10.875 -53.234 1.00 47.72 307 PRO A O 1
ATOM 2234 N N . VAL A 1 308 ? 76.075 9.695 -54.072 1.00 41.69 308 VAL A N 1
ATOM 2235 C CA . VAL A 1 308 ? 76.148 8.435 -53.289 1.00 41.69 308 VAL A CA 1
ATOM 2236 C C . VAL A 1 308 ? 77.203 8.516 -52.121 1.00 41.69 308 VAL A C 1
ATOM 2238 O O . VAL A 1 308 ? 77.514 9.630 -51.713 1.00 41.69 308 VAL A O 1
ATOM 2241 N N . PRO A 1 309 ? 77.766 7.418 -51.540 1.00 69.19 309 PRO A N 1
ATOM 2242 C CA . PRO A 1 309 ? 77.689 6.994 -50.123 1.00 69.19 309 PRO A CA 1
ATOM 2243 C C . PRO A 1 309 ? 79.008 7.123 -49.311 1.00 69.19 309 PRO A C 1
ATOM 2245 O O . PRO A 1 309 ? 80.089 7.226 -49.888 1.00 69.19 309 PRO A O 1
ATOM 2248 N N . THR A 1 310 ? 78.987 7.011 -47.973 1.00 38.16 310 THR A N 1
ATOM 2249 C CA . THR A 1 310 ? 80.199 6.820 -47.117 1.00 38.16 310 THR A CA 1
ATOM 2250 C C . THR A 1 310 ? 79.769 6.547 -45.658 1.00 38.16 310 THR A C 1
ATOM 2252 O O . THR A 1 310 ? 78.768 7.114 -45.243 1.00 38.16 310 THR A O 1
ATOM 2255 N N . ALA A 1 311 ? 80.427 5.819 -44.746 1.00 37.50 311 ALA A N 1
ATOM 2256 C CA . ALA A 1 311 ? 81.291 4.628 -44.684 1.00 37.50 311 ALA A CA 1
ATOM 2257 C C . ALA A 1 311 ? 81.350 4.201 -43.184 1.00 37.50 311 ALA A C 1
ATOM 2259 O O . ALA A 1 311 ? 81.170 5.040 -42.304 1.00 37.50 311 ALA A O 1
ATOM 2260 N N . THR A 1 312 ? 81.622 2.926 -42.882 1.00 51.59 312 THR A N 1
ATOM 2261 C CA . THR A 1 312 ? 81.867 2.370 -41.521 1.00 51.59 312 THR A CA 1
ATOM 2262 C C . THR A 1 312 ? 83.370 2.420 -41.175 1.00 51.59 312 THR A C 1
ATOM 2264 O O . THR A 1 312 ? 84.167 2.175 -42.083 1.00 51.59 312 THR A O 1
ATOM 2267 N N . PRO A 1 313 ? 83.804 2.773 -39.937 1.00 47.97 313 PRO A N 1
ATOM 2268 C CA . PRO A 1 313 ? 84.486 1.816 -39.007 1.00 47.97 313 PRO A CA 1
ATOM 2269 C C . PRO A 1 313 ? 84.290 2.129 -37.478 1.00 47.97 313 PRO A C 1
ATOM 2271 O O . PRO A 1 313 ? 84.171 3.290 -37.115 1.00 47.97 313 PRO A O 1
ATOM 2274 N N . SER A 1 314 ? 84.104 1.151 -36.561 1.00 39.72 314 SER A N 1
ATOM 2275 C CA . SER A 1 314 ? 85.080 0.353 -35.736 1.00 39.72 314 SER A CA 1
ATOM 2276 C C . SER A 1 314 ? 85.430 0.973 -34.331 1.00 39.72 314 SER A C 1
ATOM 2278 O O . SER A 1 314 ? 85.044 2.113 -34.105 1.00 39.72 314 SER A O 1
ATOM 2280 N N . PRO A 1 315 ? 86.049 0.282 -33.330 1.00 58.19 315 PRO A N 1
ATOM 2281 C CA . PRO A 1 315 ? 85.367 -0.284 -32.140 1.00 58.19 315 PRO A CA 1
ATOM 2282 C C . PRO A 1 315 ? 85.955 0.083 -30.733 1.00 58.19 315 PRO A C 1
ATOM 2284 O O . PRO A 1 315 ? 87.098 0.509 -30.639 1.00 58.19 315 PRO A O 1
ATOM 2287 N N . SER A 1 316 ? 85.207 -0.256 -29.656 1.00 44.66 316 SER A N 1
ATOM 2288 C CA . SER A 1 316 ? 85.612 -0.629 -28.256 1.00 44.66 316 SER A CA 1
ATOM 2289 C C . SER A 1 316 ? 86.392 0.380 -27.361 1.00 44.66 316 SER A C 1
ATOM 2291 O O . SER A 1 316 ? 87.238 1.109 -27.869 1.00 44.66 316 SER A O 1
ATOM 2293 N N . PRO A 1 317 ? 86.172 0.436 -26.017 1.00 48.25 317 PRO A N 1
ATOM 2294 C CA . PRO A 1 317 ? 86.564 -0.646 -25.099 1.00 48.25 317 PRO A CA 1
ATOM 2295 C C . PRO A 1 317 ? 85.563 -1.034 -23.983 1.00 48.25 317 PRO A C 1
ATOM 2297 O O . PRO A 1 317 ? 84.714 -0.272 -23.530 1.00 48.25 317 PRO A O 1
ATOM 2300 N N . THR A 1 318 ? 85.778 -2.267 -23.532 1.00 50.62 318 THR A N 1
ATOM 2301 C CA . THR A 1 318 ? 85.247 -3.076 -22.424 1.00 50.62 318 THR A CA 1
ATOM 2302 C C . THR A 1 318 ? 85.105 -2.394 -21.050 1.00 50.62 318 THR A C 1
ATOM 2304 O O . THR A 1 318 ? 86.065 -1.781 -20.580 1.00 50.62 318 THR A O 1
ATOM 2307 N N . PRO A 1 319 ? 84.007 -2.668 -20.313 1.00 44.22 319 PRO A N 1
ATOM 2308 C CA . PRO A 1 319 ? 84.041 -2.731 -18.852 1.00 44.22 319 PRO A CA 1
ATOM 2309 C C . PRO A 1 319 ? 83.832 -4.147 -18.264 1.00 44.22 319 PRO A C 1
ATOM 2311 O O . PRO A 1 319 ? 83.218 -5.033 -18.851 1.00 44.22 319 PRO A O 1
ATOM 2314 N N . SER A 1 320 ? 84.434 -4.281 -17.083 1.00 45.62 320 SER A N 1
ATOM 2315 C CA . SER A 1 320 ? 84.683 -5.398 -16.154 1.00 45.62 320 SER A CA 1
ATOM 2316 C C . SER A 1 320 ? 83.489 -6.303 -15.761 1.00 45.62 320 SER A C 1
ATOM 2318 O O . SER A 1 320 ? 82.355 -5.829 -15.752 1.00 45.62 320 SER A O 1
ATOM 2320 N N . PRO A 1 321 ? 83.722 -7.577 -15.361 1.00 54.44 321 PRO A N 1
ATOM 2321 C CA . PRO A 1 321 ? 82.658 -8.541 -15.061 1.00 54.44 321 PRO A CA 1
ATOM 2322 C C . PRO A 1 321 ? 81.955 -8.375 -13.696 1.00 54.44 321 PRO A C 1
ATOM 2324 O O . PRO A 1 321 ? 82.593 -8.149 -12.671 1.00 54.44 321 PRO A O 1
ATOM 2327 N N . THR A 1 322 ? 80.643 -8.636 -13.755 1.00 48.94 322 THR A N 1
ATOM 2328 C CA . THR A 1 322 ? 79.796 -9.445 -12.850 1.00 48.94 322 THR A CA 1
ATOM 2329 C C . THR A 1 322 ? 79.417 -8.934 -11.454 1.00 48.94 322 THR A C 1
ATOM 2331 O O . THR A 1 322 ? 80.198 -8.982 -10.510 1.00 48.94 322 THR A O 1
ATOM 2334 N N . ALA A 1 323 ? 78.109 -8.706 -11.288 1.00 44.56 323 ALA A N 1
ATOM 2335 C CA . ALA A 1 323 ? 77.345 -9.274 -10.178 1.00 44.56 323 ALA A CA 1
ATOM 2336 C C . ALA A 1 323 ? 76.160 -10.066 -10.761 1.00 44.56 323 ALA A C 1
ATOM 2338 O O . ALA A 1 323 ? 75.467 -9.581 -11.652 1.00 44.56 323 ALA A O 1
ATOM 2339 N N . THR A 1 324 ? 75.991 -11.302 -10.298 1.00 51.69 324 THR A N 1
ATOM 2340 C CA . THR A 1 324 ? 74.992 -12.288 -10.736 1.00 51.69 324 THR A CA 1
ATOM 2341 C C . THR A 1 324 ? 73.598 -11.965 -10.181 1.00 51.69 324 THR A C 1
ATOM 2343 O O . THR A 1 324 ? 73.451 -11.969 -8.959 1.00 51.69 324 THR A O 1
ATOM 2346 N N . PRO A 1 325 ? 72.559 -11.764 -11.015 1.00 49.59 325 PRO A N 1
ATOM 2347 C CA . PRO A 1 325 ? 71.169 -11.882 -10.588 1.00 49.59 325 PRO A CA 1
ATOM 2348 C C . PRO A 1 325 ? 70.615 -13.302 -10.820 1.00 49.59 325 PRO A C 1
ATOM 2350 O O . PRO A 1 325 ? 71.048 -14.032 -11.711 1.00 49.59 325 PRO A O 1
ATOM 2353 N N . ALA A 1 326 ? 69.682 -13.680 -9.946 1.00 53.81 326 ALA A N 1
ATOM 2354 C CA . ALA A 1 326 ? 69.049 -14.991 -9.781 1.00 53.81 326 ALA A CA 1
ATOM 2355 C C . ALA A 1 326 ? 68.286 -15.505 -11.031 1.00 53.81 326 ALA A C 1
ATOM 2357 O O . ALA A 1 326 ? 67.876 -14.697 -11.867 1.00 53.81 326 ALA A O 1
ATOM 2358 N N . PRO A 1 327 ? 68.071 -16.833 -11.177 1.00 52.88 327 PRO A N 1
ATOM 2359 C CA . PRO A 1 327 ? 67.464 -17.421 -12.373 1.00 52.88 327 PRO A CA 1
ATOM 2360 C C . PRO A 1 327 ? 66.032 -16.923 -12.613 1.00 52.88 327 PRO A C 1
ATOM 2362 O O . PRO A 1 327 ? 65.162 -17.034 -11.753 1.00 52.88 327 PRO A O 1
ATOM 2365 N N . THR A 1 328 ? 65.802 -16.397 -13.816 1.00 45.41 328 THR A N 1
ATOM 2366 C CA . THR A 1 328 ? 64.487 -16.027 -14.353 1.00 45.41 328 THR A CA 1
ATOM 2367 C C . THR A 1 328 ? 63.782 -17.272 -14.898 1.00 45.41 328 THR A C 1
ATOM 2369 O O . THR A 1 328 ? 64.397 -18.066 -15.612 1.00 45.41 328 THR A O 1
ATOM 2372 N N . ALA A 1 329 ? 62.505 -17.447 -14.551 1.00 51.16 329 ALA A N 1
ATOM 2373 C CA . ALA A 1 329 ? 61.668 -18.549 -15.016 1.00 51.16 329 ALA A CA 1
ATOM 2374 C C . ALA A 1 329 ? 61.480 -18.528 -16.545 1.00 51.16 329 ALA A C 1
ATOM 2376 O O . ALA A 1 329 ? 61.361 -17.473 -17.167 1.00 51.16 329 ALA A O 1
ATOM 2377 N N . THR A 1 330 ? 61.462 -19.719 -17.140 1.00 48.06 330 THR A N 1
ATOM 2378 C CA . THR A 1 330 ? 61.252 -19.969 -18.571 1.00 48.06 330 THR A CA 1
ATOM 2379 C C . THR A 1 330 ? 59.859 -19.495 -19.020 1.00 48.06 330 THR A C 1
ATOM 2381 O O . THR A 1 330 ? 58.881 -19.854 -18.365 1.00 48.06 330 THR A O 1
ATOM 2384 N N . PRO A 1 331 ? 59.717 -18.732 -20.124 1.00 50.53 331 PRO A N 1
ATOM 2385 C CA . PRO A 1 331 ? 58.404 -18.388 -20.660 1.00 50.53 331 PRO A CA 1
ATOM 2386 C C . PRO A 1 331 ? 57.710 -19.618 -21.266 1.00 50.53 331 PRO A C 1
ATOM 2388 O O . PRO A 1 331 ? 58.313 -20.393 -22.010 1.00 50.53 331 PRO A O 1
ATOM 2391 N N . SER A 1 332 ? 56.431 -19.769 -20.921 1.00 49.38 332 SER A N 1
ATOM 2392 C CA . SER A 1 332 ? 55.481 -20.764 -21.441 1.00 49.38 332 SER A CA 1
ATOM 2393 C C . SER A 1 332 ? 55.166 -20.508 -22.931 1.00 49.38 332 SER A C 1
ATOM 2395 O O . SER A 1 332 ? 55.181 -19.343 -23.341 1.00 49.38 332 SER A O 1
ATOM 2397 N N . PRO A 1 333 ? 54.907 -21.536 -23.768 1.00 56.66 333 PRO A N 1
ATOM 2398 C CA . PRO A 1 333 ? 54.713 -21.357 -25.209 1.00 56.66 333 PRO A CA 1
ATOM 2399 C C . PRO A 1 333 ? 53.484 -20.503 -25.556 1.00 56.66 333 PRO A C 1
ATOM 2401 O O . PRO A 1 333 ? 52.411 -20.657 -24.978 1.00 56.66 333 PRO A O 1
ATOM 2404 N N . THR A 1 334 ? 53.652 -19.632 -26.554 1.00 50.34 334 THR A N 1
ATOM 2405 C CA . THR A 1 334 ? 52.595 -18.834 -27.190 1.00 50.34 334 THR A CA 1
ATOM 2406 C C . THR A 1 334 ? 51.532 -19.742 -27.818 1.00 50.34 334 THR A C 1
ATOM 2408 O O . THR A 1 334 ? 51.860 -20.584 -28.655 1.00 50.34 334 THR A O 1
ATOM 2411 N N . ALA A 1 335 ? 50.266 -19.561 -27.432 1.00 45.38 335 ALA A N 1
ATOM 2412 C CA . ALA A 1 335 ? 49.131 -20.276 -28.008 1.00 45.38 335 ALA A CA 1
ATOM 2413 C C . ALA A 1 335 ? 48.894 -19.880 -29.479 1.00 45.38 335 ALA A C 1
ATOM 2415 O O . ALA A 1 335 ? 48.925 -18.704 -29.841 1.00 45.38 335 ALA A O 1
ATOM 2416 N N . THR A 1 336 ? 48.655 -20.887 -30.318 1.00 48.84 336 THR A N 1
ATOM 2417 C CA . THR A 1 336 ? 48.178 -20.773 -31.707 1.00 48.84 336 THR A CA 1
ATOM 2418 C C . THR A 1 336 ? 46.777 -20.134 -31.737 1.00 48.84 336 THR A C 1
ATOM 2420 O O . THR A 1 336 ? 45.963 -20.509 -30.894 1.00 48.84 336 THR A O 1
ATOM 2423 N N . PRO A 1 337 ? 46.447 -19.217 -32.675 1.00 48.09 337 PRO A N 1
ATOM 2424 C CA . PRO A 1 337 ? 45.109 -18.626 -32.747 1.00 48.09 337 PRO A CA 1
ATOM 2425 C C . PRO A 1 337 ? 44.048 -19.684 -33.089 1.00 48.09 337 PRO A C 1
ATOM 2427 O O . PRO A 1 337 ? 44.169 -20.411 -34.076 1.00 48.09 337 PRO A O 1
ATOM 2430 N N . THR A 1 338 ? 43.021 -19.757 -32.246 1.00 48.06 338 THR A N 1
ATOM 2431 C CA . THR A 1 338 ? 41.807 -20.574 -32.384 1.00 48.06 338 THR A CA 1
ATOM 2432 C C . THR A 1 338 ? 41.011 -20.146 -33.633 1.00 48.06 338 THR A C 1
ATOM 2434 O O . THR A 1 338 ? 40.986 -18.949 -33.930 1.00 48.06 338 THR A O 1
ATOM 2437 N N . PRO A 1 339 ? 40.380 -21.066 -34.395 1.00 47.78 339 PRO A N 1
ATOM 2438 C CA . PRO A 1 339 ? 39.572 -20.705 -35.564 1.00 47.78 339 PRO A CA 1
ATOM 2439 C C . PRO A 1 339 ? 38.441 -19.739 -35.186 1.00 47.78 339 PRO A C 1
ATOM 2441 O O . PRO A 1 339 ? 37.716 -19.983 -34.226 1.00 47.78 339 PRO A O 1
ATOM 2444 N N . THR A 1 340 ? 38.288 -18.658 -35.955 1.00 55.75 340 THR A N 1
ATOM 2445 C CA . THR A 1 340 ? 37.137 -17.749 -35.885 1.00 55.75 340 THR A CA 1
ATOM 2446 C C . THR A 1 340 ? 35.875 -18.546 -36.213 1.00 55.75 340 THR A C 1
ATOM 2448 O O . THR A 1 340 ? 35.706 -18.985 -37.351 1.00 55.75 340 THR A O 1
ATOM 2451 N N . SER A 1 341 ? 35.029 -18.798 -35.215 1.00 59.91 341 SER A N 1
ATOM 2452 C CA . SER A 1 341 ? 33.720 -19.420 -35.412 1.00 59.91 341 SER A CA 1
ATOM 2453 C C . SER A 1 341 ? 32.864 -18.547 -36.331 1.00 59.91 341 SER A C 1
ATOM 2455 O O . SER A 1 341 ? 32.879 -17.324 -36.202 1.00 59.91 341 SER A O 1
ATOM 2457 N N . ALA A 1 342 ? 32.140 -19.166 -37.268 1.00 76.81 342 ALA A N 1
ATOM 2458 C CA . ALA A 1 342 ? 31.189 -18.448 -38.114 1.00 76.81 342 ALA A CA 1
ATOM 2459 C C . ALA A 1 342 ? 30.081 -17.836 -37.234 1.00 76.81 342 ALA A C 1
ATOM 2461 O O . ALA A 1 342 ? 29.621 -18.524 -36.317 1.00 76.81 342 ALA A O 1
ATOM 2462 N N . PRO A 1 343 ? 29.679 -16.574 -37.461 1.00 83.12 343 PRO A N 1
ATOM 2463 C CA . PRO A 1 343 ? 28.615 -15.967 -36.677 1.00 83.12 343 PRO A CA 1
ATOM 2464 C C . PRO A 1 343 ? 27.249 -16.549 -37.069 1.00 83.12 343 PRO A C 1
ATOM 2466 O O . PRO A 1 343 ? 27.059 -16.976 -38.210 1.00 83.12 343 PRO A O 1
ATOM 2469 N N 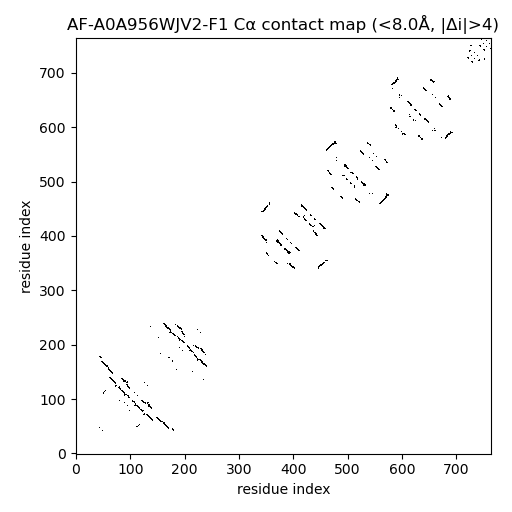. GLY A 1 344 ? 26.331 -16.597 -36.109 1.00 87.44 344 GLY A N 1
ATOM 2470 C CA . GLY A 1 344 ? 24.935 -16.980 -36.296 1.00 87.44 344 GLY A CA 1
ATOM 2471 C C . GLY A 1 344 ? 24.019 -15.781 -36.564 1.00 87.44 344 GLY A C 1
ATOM 2472 O O . GLY A 1 344 ? 24.465 -14.640 -36.716 1.00 87.44 344 GLY A O 1
ATOM 2473 N N . GLU A 1 345 ? 22.721 -16.049 -36.629 1.00 92.88 345 GLU A N 1
ATOM 2474 C CA . GLU A 1 345 ? 21.672 -15.070 -36.905 1.00 92.88 345 GLU A CA 1
ATOM 2475 C C . GLU A 1 345 ? 20.387 -15.399 -36.131 1.00 92.88 345 GLU A C 1
ATOM 2477 O O . GLU A 1 345 ? 20.033 -16.569 -35.995 1.00 92.88 345 GLU A O 1
ATOM 2482 N N . ILE A 1 346 ? 19.675 -14.366 -35.668 1.00 93.19 346 ILE A N 1
ATOM 2483 C CA . ILE A 1 346 ? 18.352 -14.475 -35.038 1.00 93.19 346 ILE A CA 1
ATOM 2484 C C . ILE A 1 346 ? 17.338 -13.680 -35.869 1.00 93.19 346 ILE A C 1
ATOM 2486 O O . ILE A 1 346 ? 17.543 -12.500 -36.174 1.00 93.19 346 ILE A O 1
ATOM 2490 N N . LEU A 1 347 ? 16.239 -14.331 -36.229 1.00 93.94 347 LEU A N 1
ATOM 2491 C CA . LEU A 1 347 ? 15.115 -13.786 -36.980 1.00 93.94 347 LEU A CA 1
ATOM 2492 C C . LEU A 1 347 ? 13.871 -13.816 -36.097 1.00 93.94 347 LEU A C 1
ATOM 2494 O O . LEU A 1 347 ? 13.524 -14.870 -35.584 1.00 93.94 347 LEU A O 1
ATOM 2498 N N . ILE A 1 348 ? 13.195 -12.682 -35.946 1.00 94.69 348 ILE A N 1
ATOM 2499 C CA . ILE A 1 348 ? 11.983 -12.561 -35.129 1.00 94.69 348 ILE A CA 1
ATOM 2500 C C . ILE A 1 348 ? 10.828 -12.145 -36.033 1.00 94.69 348 ILE A C 1
ATOM 2502 O O . ILE A 1 348 ? 10.982 -11.211 -36.827 1.00 94.69 348 ILE A O 1
ATOM 2506 N N . ALA A 1 349 ? 9.684 -12.804 -35.898 1.00 93.94 349 ALA A N 1
ATOM 2507 C CA . ALA A 1 349 ? 8.406 -12.385 -36.452 1.00 93.94 349 ALA A CA 1
ATOM 2508 C C . ALA A 1 349 ? 7.449 -12.082 -35.295 1.00 93.94 349 ALA A C 1
ATOM 2510 O O . ALA A 1 349 ? 7.048 -12.977 -34.565 1.00 93.94 349 ALA A O 1
ATOM 2511 N N . ALA A 1 350 ? 7.114 -10.809 -35.112 1.00 91.81 350 ALA A N 1
ATOM 2512 C CA . ALA A 1 350 ? 6.256 -10.348 -34.035 1.00 91.81 350 ALA A CA 1
ATOM 2513 C C . ALA A 1 350 ? 4.845 -10.023 -34.546 1.00 91.81 350 ALA A C 1
ATOM 2515 O O . ALA A 1 350 ? 4.680 -9.299 -35.537 1.00 91.81 350 ALA A O 1
ATOM 2516 N N . ALA A 1 351 ? 3.831 -10.525 -33.849 1.00 91.06 351 ALA A N 1
ATOM 2517 C CA . ALA A 1 351 ? 2.424 -10.313 -34.153 1.00 91.06 351 ALA A CA 1
ATOM 2518 C C . ALA A 1 351 ? 1.632 -9.904 -32.904 1.00 91.06 351 ALA A C 1
ATOM 2520 O O . ALA A 1 351 ? 1.975 -10.259 -31.781 1.00 91.06 351 ALA A O 1
ATOM 2521 N N . ILE A 1 352 ? 0.565 -9.144 -33.119 1.00 85.69 352 ILE A N 1
ATOM 2522 C CA . ILE A 1 352 ? -0.384 -8.687 -32.112 1.00 85.69 352 ILE A CA 1
ATOM 2523 C C . ILE A 1 352 ? -1.595 -9.616 -32.171 1.00 85.69 352 ILE A C 1
ATOM 2525 O O . ILE A 1 352 ? -2.158 -9.867 -33.243 1.00 85.69 352 ILE A O 1
ATOM 2529 N N . CYS A 1 353 ? -1.984 -10.142 -31.015 1.00 84.00 353 CYS A N 1
ATOM 2530 C CA . CYS A 1 353 ? -3.196 -10.934 -30.870 1.00 84.00 353 CYS A CA 1
ATOM 2531 C C . CYS A 1 353 ? -4.440 -10.027 -30.844 1.00 84.00 353 CYS A C 1
ATOM 2533 O O . CYS A 1 353 ? -4.364 -8.882 -30.388 1.00 84.00 353 CYS A O 1
ATOM 2535 N N . PRO A 1 354 ? -5.601 -10.504 -31.329 1.00 75.50 354 PRO A N 1
ATOM 2536 C CA . PRO A 1 354 ? -6.837 -9.732 -31.258 1.00 75.50 354 PRO A CA 1
ATOM 2537 C C . PRO A 1 354 ? -7.227 -9.441 -29.799 1.00 75.50 354 PRO A C 1
ATOM 2539 O O . PRO A 1 354 ? -6.902 -10.201 -28.888 1.00 75.50 354 PRO A O 1
ATOM 2542 N N . ALA A 1 355 ? -7.970 -8.355 -29.575 1.00 62.88 355 ALA A N 1
ATOM 2543 C CA . ALA A 1 355 ? -8.520 -8.055 -28.252 1.00 62.88 355 ALA A CA 1
ATOM 2544 C C . ALA A 1 355 ? -9.448 -9.194 -27.773 1.00 62.88 355 ALA A C 1
ATOM 2546 O O . ALA A 1 355 ? -10.282 -9.670 -28.546 1.00 62.88 355 ALA A O 1
ATOM 2547 N N . GLY A 1 356 ? -9.316 -9.624 -26.514 1.00 54.03 356 GLY A N 1
ATOM 2548 C CA . GLY A 1 356 ? -10.078 -10.737 -25.930 1.00 54.03 356 GLY A CA 1
ATOM 2549 C C . GLY A 1 356 ? -9.429 -12.122 -26.068 1.00 54.03 356 GLY A C 1
ATOM 2550 O O . GLY A 1 356 ? -10.112 -13.124 -25.858 1.00 54.03 356 GLY A O 1
ATOM 2551 N N . TYR A 1 357 ? -8.170 -12.217 -26.508 1.00 64.00 357 TYR A N 1
ATOM 2552 C CA . TYR A 1 357 ? -7.541 -13.498 -26.837 1.00 64.00 357 TYR A CA 1
ATOM 2553 C C . TYR A 1 357 ? -7.153 -14.317 -25.591 1.00 64.00 357 TYR A C 1
ATOM 2555 O O . TYR A 1 357 ? -6.336 -13.887 -24.784 1.00 64.00 357 TYR A O 1
ATOM 2563 N N . GLY A 1 358 ? -7.701 -15.532 -25.482 1.00 59.78 358 GLY A N 1
ATOM 2564 C CA . GLY A 1 358 ? -7.365 -16.531 -24.452 1.00 59.78 358 GLY A CA 1
ATOM 2565 C C . GLY A 1 358 ? -7.249 -17.957 -25.010 1.00 59.78 358 GLY A C 1
ATOM 2566 O O . GLY A 1 358 ? -7.443 -18.934 -24.287 1.00 59.78 358 GLY A O 1
ATOM 2567 N N . GLY A 1 359 ? -7.032 -18.083 -26.324 1.00 66.12 359 GLY A N 1
ATOM 2568 C CA . GLY A 1 359 ? -6.913 -19.363 -27.022 1.00 66.12 359 GLY A CA 1
ATOM 2569 C C . GLY A 1 359 ? -5.490 -19.944 -26.969 1.00 66.12 359 GLY A C 1
ATOM 2570 O O . GLY A 1 359 ? -4.537 -19.222 -26.692 1.00 66.12 359 GLY A O 1
ATOM 2571 N N . PRO A 1 360 ? -5.313 -21.248 -27.251 1.00 69.69 360 PRO A N 1
ATOM 2572 C CA . PRO A 1 360 ? -3.991 -21.877 -27.300 1.00 69.69 360 PRO A CA 1
ATOM 2573 C C . PRO A 1 360 ? -3.304 -21.808 -28.682 1.00 69.69 360 PRO A C 1
ATOM 2575 O O . PRO A 1 360 ? -2.184 -22.290 -28.809 1.00 69.69 360 PRO A O 1
ATOM 2578 N N . ASP A 1 361 ? -3.959 -21.284 -29.729 1.00 80.81 361 ASP A N 1
ATOM 2579 C CA . ASP A 1 361 ? -3.483 -21.335 -31.128 1.00 80.81 361 ASP A CA 1
ATOM 2580 C C . ASP A 1 361 ? -3.005 -19.963 -31.641 1.00 80.81 361 ASP A C 1
ATOM 2582 O O . ASP A 1 361 ? -3.616 -19.323 -32.502 1.00 80.81 361 ASP A O 1
ATOM 2586 N N . PHE A 1 362 ? -1.882 -19.502 -31.086 1.00 80.00 362 PHE A N 1
ATOM 2587 C CA . PHE A 1 362 ? -1.352 -18.156 -31.325 1.00 80.00 362 PHE A CA 1
ATOM 2588 C C . PHE A 1 362 ? -0.963 -17.929 -32.793 1.00 80.00 362 PHE A C 1
ATOM 2590 O O . PHE A 1 362 ? -1.267 -16.884 -33.367 1.00 80.00 362 PHE A O 1
ATOM 2597 N N . ALA A 1 363 ? -0.365 -18.936 -33.436 1.00 80.69 363 ALA A N 1
ATOM 2598 C CA . ALA A 1 363 ? 0.099 -18.861 -34.822 1.00 80.69 363 ALA A CA 1
ATOM 2599 C C . ALA A 1 363 ? -1.039 -18.695 -35.846 1.00 80.69 363 ALA A C 1
ATOM 2601 O O . ALA A 1 363 ? -0.835 -18.126 -36.922 1.00 80.69 363 ALA A O 1
ATOM 2602 N N . ALA A 1 364 ? -2.232 -19.212 -35.544 1.00 79.56 364 ALA A N 1
ATOM 2603 C CA . ALA A 1 364 ? -3.389 -19.100 -36.426 1.00 79.56 364 ALA A CA 1
ATOM 2604 C C . ALA A 1 364 ? -4.176 -17.797 -36.217 1.00 79.56 364 ALA A C 1
ATOM 2606 O O . ALA A 1 364 ? -4.799 -17.303 -37.161 1.00 79.56 364 ALA A O 1
ATOM 2607 N N . GLU A 1 365 ? -4.169 -17.259 -34.996 1.00 79.38 365 GLU A N 1
ATOM 2608 C CA . GLU A 1 365 ? -5.108 -16.218 -34.567 1.00 79.38 365 GLU A CA 1
ATOM 2609 C C . GLU A 1 365 ? -4.456 -14.837 -34.388 1.00 79.38 365 GLU A C 1
ATOM 2611 O O . GLU A 1 365 ? -5.091 -13.818 -34.676 1.00 79.38 365 GLU A O 1
ATOM 2616 N N . CYS A 1 366 ? -3.176 -14.771 -34.016 1.00 86.56 366 CYS A N 1
ATOM 2617 C CA . CYS A 1 366 ? -2.425 -13.523 -33.883 1.00 86.56 366 CYS A CA 1
ATOM 2618 C C . CYS A 1 366 ? -1.776 -13.165 -35.231 1.00 86.56 366 CYS A C 1
ATOM 2620 O O . CYS A 1 366 ? -0.658 -13.571 -35.540 1.00 86.56 366 CYS A O 1
ATOM 2622 N N . THR A 1 367 ? -2.514 -12.440 -36.079 1.00 84.06 367 THR A N 1
ATOM 2623 C CA . THR A 1 367 ? -2.131 -12.201 -37.490 1.00 84.06 367 THR A CA 1
ATOM 2624 C C . THR A 1 367 ? -1.743 -10.759 -37.816 1.00 84.06 367 THR A C 1
ATOM 2626 O O . THR A 1 367 ? -1.225 -10.499 -38.908 1.00 84.06 367 THR A O 1
ATOM 2629 N N . ASP A 1 368 ? -1.957 -9.821 -36.891 1.00 86.69 368 ASP A N 1
ATOM 2630 C CA . ASP A 1 368 ? -1.627 -8.413 -37.100 1.00 86.69 368 ASP A CA 1
ATOM 2631 C C . ASP A 1 368 ? -0.134 -8.170 -36.822 1.00 86.69 368 ASP A C 1
ATOM 2633 O O . ASP A 1 368 ? 0.344 -8.505 -35.746 1.00 86.69 368 ASP A O 1
ATOM 2637 N N . PRO A 1 369 ? 0.656 -7.596 -37.745 1.00 89.12 369 PRO A N 1
ATOM 2638 C CA . PRO A 1 369 ? 2.092 -7.423 -37.532 1.00 89.12 369 PRO A CA 1
ATOM 2639 C C . PRO A 1 369 ? 2.396 -6.373 -36.452 1.00 89.12 369 PRO A C 1
ATOM 2641 O O . PRO A 1 369 ? 1.937 -5.230 -36.543 1.00 89.12 369 PRO A O 1
ATOM 2644 N N . ALA A 1 370 ? 3.254 -6.718 -35.488 1.00 86.06 370 ALA A N 1
ATOM 2645 C CA . ALA A 1 370 ? 3.695 -5.819 -34.420 1.00 86.06 370 ALA A CA 1
ATOM 2646 C C . ALA A 1 370 ? 4.794 -4.857 -34.911 1.00 86.06 370 ALA A C 1
ATOM 2648 O O . ALA A 1 370 ? 5.982 -5.028 -34.641 1.00 86.06 370 ALA A O 1
ATOM 2649 N N . ALA A 1 371 ? 4.412 -3.859 -35.707 1.00 85.75 371 ALA A N 1
ATOM 2650 C CA . ALA A 1 371 ? 5.347 -2.874 -36.249 1.00 85.75 371 ALA A CA 1
ATOM 2651 C C . ALA A 1 371 ? 5.841 -1.881 -35.179 1.00 85.75 371 ALA A C 1
ATOM 2653 O O . ALA A 1 371 ? 5.093 -1.503 -34.283 1.00 85.75 371 ALA A O 1
ATOM 2654 N N . ALA A 1 372 ? 7.080 -1.401 -35.334 1.00 80.25 372 ALA A N 1
ATOM 2655 C CA . ALA A 1 372 ? 7.727 -0.400 -34.477 1.00 80.25 372 ALA A CA 1
ATOM 2656 C C . ALA A 1 372 ? 7.945 -0.806 -33.005 1.00 80.25 372 ALA A C 1
ATOM 2658 O O . ALA A 1 372 ? 8.322 0.041 -32.202 1.00 80.25 372 ALA A O 1
ATOM 2659 N N . VAL A 1 373 ? 7.774 -2.085 -32.658 1.00 82.38 373 VAL A N 1
ATOM 2660 C CA . VAL A 1 373 ? 8.166 -2.613 -31.344 1.00 82.38 373 VAL A CA 1
ATOM 2661 C C . VAL A 1 373 ? 9.697 -2.733 -31.280 1.00 82.38 373 VAL A C 1
ATOM 2663 O O . VAL A 1 373 ? 10.281 -3.361 -32.175 1.00 82.38 373 VAL A O 1
ATOM 2666 N N . PRO A 1 374 ? 10.369 -2.130 -30.283 1.00 83.62 374 PRO A N 1
ATOM 2667 C CA . PRO A 1 374 ? 11.797 -2.306 -30.073 1.00 83.62 374 PRO A CA 1
ATOM 2668 C C . PRO A 1 374 ? 12.118 -3.689 -29.496 1.00 83.62 374 PRO A C 1
ATOM 2670 O O . PRO A 1 374 ? 11.520 -4.146 -28.529 1.00 83.62 374 PRO A O 1
ATOM 2673 N N . PHE A 1 375 ? 13.114 -4.340 -30.089 1.00 88.25 375 PHE A N 1
ATOM 2674 C CA . PHE A 1 375 ? 13.704 -5.585 -29.620 1.00 88.25 375 PHE A CA 1
ATOM 2675 C C . PHE A 1 375 ? 15.162 -5.358 -29.244 1.00 88.25 375 PHE A C 1
ATOM 2677 O O . PHE A 1 375 ? 15.923 -4.727 -29.985 1.00 88.25 375 PHE A O 1
ATOM 2684 N N . VAL A 1 376 ? 15.562 -5.910 -28.108 1.00 85.06 376 VAL A N 1
ATOM 2685 C CA . VAL A 1 376 ? 16.896 -5.777 -27.530 1.00 85.06 376 VAL A CA 1
ATOM 2686 C C . VAL A 1 376 ? 17.566 -7.145 -27.536 1.00 85.06 376 VAL A C 1
ATOM 2688 O O . VAL A 1 376 ? 17.041 -8.089 -26.956 1.00 85.06 376 VAL A O 1
ATOM 2691 N N . LEU A 1 377 ? 18.727 -7.250 -28.182 1.00 87.06 377 LEU A N 1
ATOM 2692 C CA . LEU A 1 377 ? 19.626 -8.397 -28.076 1.00 87.06 377 LEU A CA 1
ATOM 2693 C C . LEU A 1 377 ? 20.710 -8.072 -27.049 1.00 87.06 377 LEU A C 1
ATOM 2695 O O . LEU A 1 377 ? 21.413 -7.069 -27.185 1.00 87.06 377 LEU A O 1
ATOM 2699 N N . ALA A 1 378 ? 20.888 -8.940 -26.065 1.00 72.12 378 ALA A N 1
ATOM 2700 C CA . ALA A 1 378 ? 21.891 -8.822 -25.016 1.00 72.12 378 ALA A CA 1
ATOM 2701 C C . ALA A 1 378 ? 22.684 -10.128 -24.857 1.00 72.12 378 ALA A C 1
ATOM 2703 O O . ALA A 1 378 ? 22.203 -11.206 -25.196 1.00 72.12 378 ALA A O 1
ATOM 2704 N N . ALA A 1 379 ? 23.898 -10.044 -24.314 1.00 71.31 379 ALA A N 1
ATOM 2705 C CA . ALA A 1 379 ? 24.625 -11.205 -23.799 1.00 71.31 379 ALA A CA 1
ATOM 2706 C C . ALA A 1 379 ? 25.361 -10.831 -22.519 1.00 71.31 379 ALA A C 1
ATOM 2708 O O . ALA A 1 379 ? 25.982 -9.767 -22.434 1.00 71.31 379 ALA A O 1
ATOM 2709 N N . GLY A 1 380 ? 25.319 -11.714 -21.522 1.00 60.53 380 GLY A N 1
ATOM 2710 C CA . GLY A 1 380 ? 25.760 -11.354 -20.175 1.00 60.53 380 GLY A CA 1
ATOM 2711 C C . GLY A 1 380 ? 24.942 -10.171 -19.645 1.00 60.53 380 GLY A C 1
ATOM 2712 O O . GLY A 1 380 ? 23.720 -10.235 -19.654 1.00 60.53 380 GLY A O 1
ATOM 2713 N N . HIS A 1 381 ? 25.612 -9.092 -19.233 1.00 41.06 381 HIS A N 1
ATOM 2714 C CA . HIS A 1 381 ? 24.999 -7.907 -18.607 1.00 41.06 381 HIS A CA 1
ATOM 2715 C C . HIS A 1 381 ? 24.968 -6.669 -19.529 1.00 41.06 381 HIS A C 1
ATOM 2717 O O . HIS A 1 381 ? 24.900 -5.544 -19.047 1.00 41.06 381 HIS A O 1
ATOM 2723 N N . GLY A 1 382 ? 25.096 -6.846 -20.853 1.00 47.81 382 GLY A N 1
ATOM 2724 C CA . GLY A 1 382 ? 25.193 -5.735 -21.806 1.00 47.81 382 GLY A CA 1
ATOM 2725 C C . GLY A 1 382 ? 24.324 -5.904 -23.049 1.00 47.81 382 GLY A C 1
ATOM 2726 O O . GLY A 1 382 ? 24.238 -6.992 -23.623 1.00 47.81 382 GLY A O 1
ATOM 2727 N N . ILE A 1 383 ? 23.728 -4.794 -23.493 1.00 62.47 383 ILE A N 1
ATOM 2728 C CA . ILE A 1 383 ? 22.999 -4.709 -24.761 1.00 62.47 383 ILE A CA 1
ATOM 2729 C C . ILE A 1 383 ? 24.005 -4.790 -25.915 1.00 62.47 383 ILE A C 1
ATOM 2731 O O . ILE A 1 383 ? 24.926 -3.979 -26.020 1.00 62.47 383 ILE A O 1
ATOM 2735 N N . ILE A 1 384 ? 23.821 -5.777 -26.786 1.00 76.56 384 ILE A N 1
ATOM 2736 C CA . ILE A 1 384 ? 24.601 -5.962 -28.011 1.00 76.56 384 ILE A CA 1
ATOM 2737 C C . ILE A 1 384 ? 24.039 -5.078 -29.121 1.00 76.56 384 ILE A C 1
ATOM 2739 O O . ILE A 1 384 ? 24.798 -4.406 -29.821 1.00 76.56 384 ILE A O 1
ATOM 2743 N N . ASP A 1 385 ? 22.723 -5.118 -29.316 1.00 79.88 385 ASP A N 1
ATOM 2744 C CA . ASP A 1 385 ? 22.048 -4.427 -30.411 1.00 79.88 385 ASP A CA 1
ATOM 2745 C C . ASP A 1 385 ? 20.575 -4.185 -30.057 1.00 79.88 385 ASP A C 1
ATOM 2747 O O . ASP A 1 385 ? 19.951 -4.990 -29.367 1.00 79.88 385 ASP A O 1
ATOM 2751 N N . THR A 1 386 ? 20.002 -3.099 -30.567 1.00 84.25 386 THR A N 1
ATOM 2752 C CA . THR A 1 386 ? 18.579 -2.773 -30.407 1.00 84.25 386 THR A CA 1
ATOM 2753 C C . THR A 1 386 ? 17.997 -2.453 -31.772 1.00 84.25 386 THR A C 1
ATOM 2755 O O . THR A 1 386 ? 18.554 -1.652 -32.528 1.00 84.25 386 THR A O 1
ATOM 2758 N N . ARG A 1 387 ? 16.874 -3.084 -32.115 1.00 86.81 387 ARG A N 1
ATOM 2759 C CA . ARG A 1 387 ? 16.237 -2.957 -33.428 1.00 86.81 387 ARG A CA 1
ATOM 2760 C C . ARG A 1 387 ? 14.730 -2.869 -33.302 1.00 86.81 387 ARG A C 1
ATOM 2762 O O . ARG A 1 387 ? 14.127 -3.631 -32.567 1.00 86.81 387 ARG A O 1
ATOM 2769 N N . GLU A 1 388 ? 14.127 -1.990 -34.089 1.00 88.38 388 GLU A N 1
ATOM 2770 C CA . GLU A 1 388 ? 12.671 -1.889 -34.190 1.00 88.38 388 GLU A CA 1
ATOM 2771 C C . GLU A 1 388 ? 12.119 -2.846 -35.253 1.00 88.38 388 GLU A C 1
ATOM 2773 O O . GLU A 1 388 ? 12.701 -3.008 -36.335 1.00 88.38 388 GLU A O 1
ATOM 2778 N N . ALA A 1 389 ? 10.967 -3.451 -34.964 1.00 89.06 389 ALA A N 1
ATOM 2779 C CA . ALA A 1 389 ? 10.227 -4.280 -35.904 1.00 89.06 389 ALA A CA 1
ATOM 2780 C C . ALA A 1 389 ? 9.762 -3.479 -37.124 1.00 89.06 389 ALA A C 1
ATOM 2782 O O . ALA A 1 389 ? 9.175 -2.399 -37.021 1.00 89.06 389 ALA A O 1
ATOM 2783 N N . GLY A 1 390 ? 10.011 -4.027 -38.315 1.00 85.81 390 GLY A N 1
ATOM 2784 C CA . GLY A 1 390 ? 9.557 -3.423 -39.565 1.00 85.81 390 GLY A CA 1
ATOM 2785 C C . GLY A 1 390 ? 8.031 -3.454 -39.717 1.00 85.81 390 GLY A C 1
ATOM 2786 O O . GLY A 1 390 ? 7.315 -4.055 -38.926 1.00 85.81 390 GLY A O 1
ATOM 2787 N N . ALA A 1 391 ? 7.512 -2.883 -40.809 1.00 85.12 391 ALA A N 1
ATOM 2788 C CA . ALA A 1 391 ? 6.067 -2.851 -41.092 1.00 85.12 391 ALA A CA 1
ATOM 2789 C C . ALA A 1 391 ? 5.392 -4.238 -41.208 1.00 85.12 391 ALA A C 1
ATOM 2791 O O . ALA A 1 391 ? 4.170 -4.325 -41.199 1.00 85.12 391 ALA A O 1
ATOM 2792 N N . ALA A 1 392 ? 6.182 -5.305 -41.352 1.00 88.19 392 ALA A N 1
ATOM 2793 C CA . ALA A 1 392 ? 5.718 -6.690 -41.369 1.00 88.19 392 ALA A CA 1
ATOM 2794 C C . ALA A 1 392 ? 5.888 -7.403 -40.010 1.00 88.19 392 ALA A C 1
ATOM 2796 O O . ALA A 1 392 ? 5.767 -8.620 -39.965 1.00 88.19 392 ALA A O 1
ATOM 2797 N N . GLY A 1 393 ? 6.232 -6.682 -38.936 1.00 88.44 393 GLY A N 1
ATOM 2798 C CA . GLY A 1 393 ? 6.487 -7.255 -37.609 1.00 88.44 393 GLY A CA 1
ATOM 2799 C C . GLY A 1 393 ? 7.838 -7.965 -37.482 1.00 88.44 393 GLY A C 1
ATOM 2800 O O . GLY A 1 393 ? 8.114 -8.598 -36.476 1.00 88.44 393 GLY A O 1
ATOM 2801 N N . THR A 1 394 ? 8.707 -7.892 -38.493 1.00 93.44 394 THR A N 1
ATOM 2802 C CA . THR A 1 394 ? 9.943 -8.688 -38.521 1.00 93.44 394 THR A CA 1
ATOM 2803 C C . THR A 1 394 ? 11.170 -7.917 -38.033 1.00 93.44 394 THR A C 1
ATOM 2805 O O . THR A 1 394 ? 11.381 -6.777 -38.470 1.00 93.44 394 THR A O 1
ATOM 2808 N N . VAL A 1 395 ? 12.036 -8.574 -37.256 1.00 94.06 395 VAL A N 1
ATOM 2809 C CA . VAL A 1 395 ? 13.368 -8.100 -36.830 1.00 94.06 395 VAL A CA 1
ATOM 2810 C C . VAL A 1 395 ? 14.441 -9.126 -37.204 1.00 94.06 395 VAL A C 1
ATOM 2812 O O . VAL A 1 395 ? 14.196 -10.328 -37.226 1.00 94.06 395 VAL A O 1
ATOM 2815 N N . ARG A 1 396 ? 15.650 -8.647 -37.517 1.00 95.06 396 ARG A N 1
ATOM 2816 C CA . ARG A 1 396 ? 16.815 -9.485 -37.828 1.00 95.06 396 ARG A CA 1
ATOM 2817 C C . ARG A 1 396 ? 18.048 -8.995 -37.077 1.00 95.06 396 ARG A C 1
ATOM 2819 O O . ARG A 1 396 ? 18.491 -7.871 -37.324 1.00 95.06 396 ARG A O 1
ATOM 2826 N N . PHE A 1 397 ? 18.643 -9.868 -36.271 1.00 93.19 397 PHE A N 1
ATOM 2827 C CA . PHE A 1 397 ? 19.970 -9.698 -35.682 1.00 93.19 397 PHE A CA 1
ATOM 2828 C C . PHE A 1 397 ? 20.971 -10.580 -36.429 1.00 93.19 397 PHE A C 1
ATOM 2830 O O . PHE A 1 397 ? 20.928 -11.804 -36.335 1.00 93.19 397 PHE A O 1
ATOM 2837 N N . ALA A 1 398 ? 21.853 -9.952 -37.204 1.00 90.25 398 ALA A N 1
ATOM 2838 C CA . ALA A 1 398 ? 22.902 -10.634 -37.956 1.00 90.25 398 ALA A CA 1
ATOM 2839 C C . ALA A 1 398 ? 24.235 -10.609 -37.198 1.00 90.25 398 ALA A C 1
ATOM 2841 O O . ALA A 1 398 ? 24.436 -9.787 -36.307 1.00 90.25 398 ALA A O 1
ATOM 2842 N N . ASP A 1 399 ? 25.155 -11.478 -37.612 1.00 88.56 399 ASP A N 1
ATOM 2843 C CA . ASP A 1 399 ? 26.520 -11.557 -37.089 1.00 88.56 399 ASP A CA 1
ATOM 2844 C C . ASP A 1 399 ? 26.603 -11.861 -35.571 1.00 88.56 399 ASP A C 1
ATOM 2846 O O . ASP A 1 399 ? 27.537 -11.441 -34.884 1.00 88.56 399 ASP A O 1
ATOM 2850 N N . VAL A 1 400 ? 25.640 -12.624 -35.041 1.00 88.81 400 VAL A N 1
ATOM 2851 C CA . VAL A 1 400 ? 25.549 -12.975 -33.617 1.00 88.81 400 VAL A CA 1
ATOM 2852 C C . VAL A 1 400 ? 26.659 -13.963 -33.257 1.00 88.81 400 VAL A C 1
ATOM 2854 O O . VAL A 1 400 ? 26.793 -15.030 -33.858 1.00 88.81 400 VAL A O 1
ATOM 2857 N N . LEU A 1 401 ? 27.505 -13.607 -32.288 1.00 87.81 401 LEU A N 1
ATOM 2858 C CA . LEU A 1 401 ? 28.599 -14.480 -31.858 1.00 87.81 401 LEU A CA 1
ATOM 2859 C C . LEU A 1 401 ? 28.058 -15.725 -31.138 1.00 87.81 401 LEU A C 1
ATOM 2861 O O . LEU A 1 401 ? 27.077 -15.609 -30.413 1.00 87.81 401 LEU A O 1
ATOM 2865 N N . PRO A 1 402 ? 28.699 -16.900 -31.259 1.00 86.75 402 PRO A N 1
ATOM 2866 C CA . PRO A 1 402 ? 28.228 -18.090 -30.556 1.00 86.75 402 PRO A CA 1
ATOM 2867 C C . PRO A 1 402 ? 28.296 -17.931 -29.032 1.00 86.75 402 PRO A C 1
ATOM 2869 O O . PRO A 1 402 ? 29.308 -17.452 -28.512 1.00 86.75 402 PRO A O 1
ATOM 2872 N N . GLY A 1 403 ? 27.254 -18.357 -28.323 1.00 83.00 403 GLY A N 1
ATOM 2873 C CA . GLY A 1 403 ? 27.126 -18.211 -26.871 1.00 83.00 403 GLY A CA 1
ATOM 2874 C C . GLY A 1 403 ? 25.678 -18.048 -26.413 1.00 83.00 403 GLY A C 1
ATOM 2875 O O . GLY A 1 403 ? 24.760 -18.168 -27.219 1.00 83.00 403 GLY A O 1
ATOM 2876 N N . SER A 1 404 ? 25.500 -17.775 -25.120 1.00 82.81 404 SER A N 1
ATOM 2877 C CA . SER A 1 404 ? 24.188 -17.518 -24.520 1.00 82.81 404 SER A CA 1
ATOM 2878 C C . SER A 1 404 ? 23.818 -16.043 -24.663 1.00 82.81 404 SER A C 1
ATOM 2880 O O . SER A 1 404 ? 24.610 -15.167 -24.300 1.00 82.81 404 SER A O 1
ATOM 2882 N N . HIS A 1 405 ? 22.632 -15.780 -25.200 1.00 83.50 405 HIS A N 1
ATOM 2883 C CA . HIS A 1 405 ? 22.079 -14.453 -25.466 1.00 83.50 405 HIS A CA 1
ATOM 2884 C C . HIS A 1 405 ? 20.691 -14.329 -24.849 1.00 83.50 405 HIS A C 1
ATOM 2886 O O . HIS A 1 405 ? 20.007 -15.324 -24.639 1.00 83.50 405 HIS A O 1
ATOM 2892 N N . GLN A 1 406 ? 20.257 -13.103 -24.592 1.00 83.44 406 GLN A N 1
ATOM 2893 C CA . GLN A 1 406 ? 18.880 -12.781 -24.244 1.00 83.44 406 GLN A CA 1
ATOM 2894 C C . GLN A 1 406 ? 18.285 -11.879 -25.316 1.00 83.44 406 GLN A C 1
ATOM 2896 O O . GLN A 1 406 ? 18.951 -10.974 -25.821 1.00 83.44 406 GLN A O 1
ATOM 2901 N N . VAL A 1 407 ? 17.030 -12.130 -25.660 1.00 85.00 407 VAL A N 1
ATOM 2902 C CA . VAL A 1 407 ? 16.248 -11.290 -26.561 1.00 85.00 407 VAL A CA 1
ATOM 2903 C C . VAL A 1 407 ? 15.017 -10.822 -25.808 1.00 85.00 407 VAL A C 1
ATOM 2905 O O . VAL A 1 407 ? 14.259 -11.650 -25.313 1.00 85.00 407 VAL A O 1
ATOM 2908 N N . GLY A 1 408 ? 14.824 -9.511 -25.721 1.00 84.31 408 GLY A N 1
ATOM 2909 C CA . GLY A 1 408 ? 13.667 -8.892 -25.080 1.00 84.31 408 GLY A CA 1
ATOM 2910 C C . GLY A 1 408 ? 12.883 -8.000 -26.029 1.00 84.31 408 GLY A C 1
ATOM 2911 O O . GLY A 1 408 ? 13.478 -7.375 -26.908 1.00 84.31 408 GLY A O 1
ATOM 2912 N N . ALA A 1 409 ? 11.571 -7.924 -25.833 1.00 82.44 409 ALA A N 1
ATOM 2913 C CA . ALA A 1 409 ? 10.714 -6.913 -26.439 1.00 82.44 409 ALA A CA 1
ATOM 2914 C C . ALA A 1 409 ? 10.474 -5.788 -25.422 1.00 82.44 409 ALA A C 1
ATOM 2916 O O . ALA A 1 409 ? 10.012 -6.037 -24.310 1.00 82.44 409 ALA A O 1
ATOM 2917 N N . ASP A 1 410 ? 10.793 -4.554 -25.800 1.00 76.81 410 ASP A N 1
ATOM 2918 C CA . ASP A 1 410 ? 10.484 -3.355 -25.021 1.00 76.81 410 ASP A CA 1
ATOM 2919 C C . ASP A 1 410 ? 9.107 -2.846 -25.466 1.00 76.81 410 ASP A C 1
ATOM 2921 O O . ASP A 1 410 ? 8.964 -2.099 -26.433 1.00 76.81 410 ASP A O 1
ATOM 2925 N N . ILE A 1 411 ? 8.063 -3.383 -24.836 1.00 66.69 411 ILE A N 1
ATOM 2926 C CA . ILE A 1 411 ? 6.670 -3.114 -25.193 1.00 66.69 411 ILE A CA 1
ATOM 2927 C C . ILE A 1 411 ? 6.204 -1.880 -24.388 1.00 66.69 411 ILE A C 1
ATOM 2929 O O . ILE A 1 411 ? 6.193 -1.949 -23.160 1.00 66.69 411 ILE A O 1
ATOM 2933 N N . PRO A 1 412 ? 5.851 -0.739 -25.024 1.00 49.12 412 PRO A N 1
ATOM 2934 C CA . PRO A 1 412 ? 5.421 0.473 -24.311 1.00 49.12 412 PRO A CA 1
ATOM 2935 C C . PRO A 1 412 ? 4.188 0.235 -23.423 1.00 49.12 412 PRO A C 1
ATOM 2937 O O . PRO A 1 412 ? 3.370 -0.609 -23.753 1.00 49.12 412 PRO A O 1
ATOM 2940 N N . GLY A 1 413 ? 4.029 0.993 -22.331 1.00 50.75 413 GLY A N 1
ATOM 2941 C CA . GLY A 1 413 ? 2.925 0.819 -21.371 1.00 50.75 413 GLY A CA 1
ATOM 2942 C C . GLY A 1 413 ? 1.533 0.917 -22.010 1.00 50.75 413 GLY A C 1
ATOM 2943 O O . GLY A 1 413 ? 1.214 1.968 -22.566 1.00 50.75 413 GLY A O 1
ATOM 2944 N N . ASP A 1 414 ? 0.821 -0.220 -21.955 1.00 47.22 414 ASP A N 1
ATOM 2945 C CA . ASP A 1 414 ? -0.593 -0.556 -22.267 1.00 47.22 414 ASP A CA 1
ATOM 2946 C C . ASP A 1 414 ? -0.718 -1.990 -22.883 1.00 47.22 414 ASP A C 1
ATOM 2948 O O . ASP A 1 414 ? -1.732 -2.343 -23.497 1.00 47.22 414 ASP A O 1
ATOM 2952 N N . PHE A 1 415 ? 0.306 -2.853 -22.773 1.00 49.66 415 PHE A N 1
ATOM 2953 C CA . PHE A 1 415 ? 0.297 -4.206 -23.352 1.00 49.66 415 PHE A CA 1
ATOM 2954 C C . PHE A 1 415 ? 0.600 -5.293 -22.316 1.00 49.66 415 PHE A C 1
ATOM 2956 O O . PHE A 1 415 ? 1.505 -5.156 -21.494 1.00 49.66 415 PHE A O 1
ATOM 2963 N N . ALA A 1 416 ? -0.178 -6.374 -22.413 1.00 55.31 416 ALA A N 1
ATOM 2964 C CA . ALA A 1 416 ? -0.146 -7.553 -21.567 1.00 55.31 416 ALA A CA 1
ATOM 2965 C C . ALA A 1 416 ? 1.006 -8.491 -21.951 1.00 55.31 416 ALA A C 1
ATOM 2967 O O . ALA A 1 416 ? 1.901 -8.158 -22.732 1.00 55.31 416 ALA A O 1
ATOM 2968 N N . SER A 1 417 ? 0.983 -9.670 -21.335 1.00 64.50 417 SER A N 1
ATOM 2969 C CA . SER A 1 417 ? 1.941 -10.750 -21.520 1.00 64.50 417 SER A CA 1
ATOM 2970 C C . SER A 1 417 ? 2.265 -11.036 -22.991 1.00 64.50 417 SER A C 1
ATOM 2972 O O . SER A 1 417 ? 1.491 -10.776 -23.916 1.00 64.50 417 SER A O 1
ATOM 2974 N N . SER A 1 418 ? 3.443 -11.610 -23.220 1.00 75.06 418 SER A N 1
ATOM 2975 C CA . SER A 1 418 ? 3.808 -12.138 -24.527 1.00 75.06 418 SER A CA 1
ATOM 2976 C C . SER A 1 418 ? 4.174 -13.611 -24.442 1.00 75.06 418 SER A C 1
ATOM 2978 O O . SER A 1 418 ? 4.647 -14.099 -23.415 1.00 75.06 418 SER A O 1
ATOM 2980 N N . GLN A 1 419 ? 3.912 -14.320 -25.536 1.00 81.81 419 GLN A N 1
ATOM 2981 C CA . GLN A 1 419 ? 4.373 -15.683 -25.737 1.00 81.81 419 GLN A CA 1
ATOM 2982 C C . GLN A 1 419 ? 5.385 -15.687 -26.872 1.00 81.81 419 GLN A C 1
ATOM 2984 O O . GLN A 1 419 ? 5.149 -15.099 -27.928 1.00 81.81 419 GLN A O 1
ATOM 2989 N N . VAL A 1 420 ? 6.506 -16.368 -26.668 1.00 87.25 420 VAL A N 1
ATOM 2990 C CA . VAL A 1 420 ? 7.537 -16.502 -27.693 1.00 87.25 420 VAL A CA 1
ATOM 2991 C C . VAL A 1 420 ? 7.855 -17.969 -27.934 1.00 87.25 420 VAL A C 1
ATOM 2993 O O . VAL A 1 420 ? 7.988 -18.763 -27.009 1.00 87.25 420 VAL A O 1
ATOM 2996 N N . GLN A 1 421 ? 7.968 -18.333 -29.201 1.00 88.44 421 GLN A N 1
ATOM 2997 C CA . GLN A 1 421 ? 8.350 -19.667 -29.627 1.00 88.44 421 GLN A CA 1
ATOM 2998 C C . GLN A 1 421 ? 9.564 -19.547 -30.533 1.00 88.44 421 GLN A C 1
ATOM 3000 O O . GLN A 1 421 ? 9.504 -18.846 -31.538 1.00 88.44 421 GLN A O 1
ATOM 3005 N N . CYS A 1 422 ? 10.669 -20.200 -30.179 1.00 90.56 422 CYS A N 1
ATOM 3006 C CA . CYS A 1 422 ? 11.895 -20.156 -30.973 1.00 90.56 422 CYS A CA 1
ATOM 3007 C C . CYS A 1 422 ? 12.330 -21.550 -31.414 1.00 90.56 422 CYS A C 1
ATOM 3009 O O . CYS A 1 422 ? 12.422 -22.463 -30.595 1.00 90.56 422 CYS A O 1
ATOM 3011 N N . ASP A 1 423 ? 12.723 -21.664 -32.678 1.00 90.25 423 ASP A N 1
ATOM 3012 C CA . ASP A 1 423 ? 13.297 -22.858 -33.285 1.00 90.25 423 ASP A CA 1
ATOM 3013 C C . ASP A 1 423 ? 14.707 -22.579 -33.808 1.00 90.25 423 ASP A C 1
ATOM 3015 O O . ASP A 1 423 ? 15.017 -21.495 -34.316 1.00 90.25 423 ASP A O 1
ATOM 3019 N N . ASN A 1 424 ? 15.572 -23.589 -33.757 1.00 81.56 424 ASN A N 1
ATOM 3020 C CA . ASN A 1 424 ? 16.807 -23.568 -34.533 1.00 81.56 424 ASN A CA 1
ATOM 3021 C C . ASN A 1 424 ? 16.513 -23.914 -36.009 1.00 81.56 424 ASN A C 1
ATOM 3023 O O . ASN A 1 424 ? 15.507 -24.539 -36.337 1.00 81.56 424 ASN A O 1
ATOM 3027 N N . GLY A 1 425 ? 17.409 -23.572 -36.936 1.00 68.62 425 GLY A N 1
ATOM 3028 C CA . GLY A 1 425 ? 17.240 -23.820 -38.378 1.00 68.62 425 GLY A CA 1
ATOM 3029 C C . GLY A 1 425 ? 17.094 -25.295 -38.802 1.00 68.62 425 GLY A C 1
ATOM 3030 O O . GLY A 1 425 ? 17.006 -25.576 -40.000 1.00 68.62 425 GLY A O 1
ATOM 3031 N N . SER A 1 426 ? 17.081 -26.241 -37.853 1.00 73.25 426 SER A N 1
ATOM 3032 C CA . SER A 1 426 ? 16.734 -27.651 -38.060 1.00 73.25 426 SER A CA 1
ATOM 3033 C C . SER A 1 426 ? 15.287 -28.010 -37.674 1.00 73.25 426 SER A C 1
ATOM 3035 O O . SER A 1 426 ? 14.865 -29.137 -37.940 1.00 73.25 426 SER A O 1
ATOM 3037 N N . GLY A 1 427 ? 14.520 -27.051 -37.139 1.00 66.00 427 GLY A N 1
ATOM 3038 C CA . GLY A 1 427 ? 13.135 -27.208 -36.680 1.00 66.00 427 GLY A CA 1
ATOM 3039 C C . GLY A 1 427 ? 13.010 -27.819 -35.282 1.00 66.00 427 GLY A C 1
ATOM 3040 O O . GLY A 1 427 ? 11.974 -28.401 -34.971 1.00 66.00 427 GLY A O 1
ATOM 3041 N N . GLU A 1 428 ? 14.082 -27.783 -34.487 1.00 76.88 428 GLU A N 1
ATOM 3042 C CA . GLU A 1 428 ? 14.047 -28.140 -33.070 1.00 76.88 428 GLU A CA 1
ATOM 3043 C C . GLU A 1 428 ? 13.723 -26.890 -32.254 1.00 76.88 428 GLU A C 1
ATOM 3045 O O . GLU A 1 428 ? 14.418 -25.875 -32.361 1.00 76.88 428 GLU A O 1
ATOM 3050 N N . GLU A 1 429 ? 12.684 -27.015 -31.437 1.00 79.50 429 GLU A N 1
ATOM 3051 C CA . GLU A 1 429 ? 12.202 -25.982 -30.535 1.00 79.50 429 GLU A CA 1
ATOM 3052 C C . GLU A 1 429 ? 13.161 -25.797 -29.359 1.00 79.50 429 GLU A C 1
ATOM 3054 O O . GLU A 1 429 ? 13.483 -26.745 -28.637 1.00 79.50 429 GLU A O 1
ATOM 3059 N N . ILE A 1 430 ? 13.632 -24.566 -29.181 1.00 81.19 430 ILE A N 1
ATOM 3060 C CA . ILE A 1 430 ? 14.669 -24.200 -28.211 1.00 81.19 430 ILE A CA 1
ATOM 3061 C C . ILE A 1 430 ? 14.183 -23.212 -27.145 1.00 81.19 430 ILE A C 1
ATOM 3063 O O . ILE A 1 430 ? 14.892 -23.019 -26.159 1.00 81.19 430 ILE A O 1
ATOM 3067 N N . ALA A 1 431 ? 12.988 -22.621 -27.288 1.00 70.62 431 ALA A N 1
ATOM 3068 C CA . ALA A 1 431 ? 12.357 -21.832 -26.227 1.00 70.62 431 ALA A CA 1
ATOM 3069 C C . ALA A 1 431 ? 10.822 -21.765 -26.343 1.00 70.62 431 ALA A C 1
ATOM 3071 O O . ALA A 1 431 ? 10.302 -21.581 -27.442 1.00 70.62 431 ALA A O 1
ATOM 3072 N N . GLN A 1 432 ? 10.142 -21.847 -25.189 1.00 68.69 432 GLN A N 1
ATOM 3073 C CA . GLN A 1 432 ? 8.697 -21.620 -25.004 1.00 68.69 432 GLN A CA 1
ATOM 3074 C C . GLN A 1 432 ? 8.409 -20.866 -23.685 1.00 68.69 432 GLN A C 1
ATOM 3076 O O . GLN A 1 432 ? 7.991 -21.487 -22.705 1.00 68.69 432 GLN A O 1
ATOM 3081 N N . PRO A 1 433 ? 8.688 -19.559 -23.561 1.00 59.66 433 PRO A N 1
ATOM 3082 C CA . PRO A 1 433 ? 8.273 -18.795 -22.393 1.00 59.66 433 PRO A CA 1
ATOM 3083 C C . PRO A 1 433 ? 6.774 -18.497 -22.446 1.00 59.66 433 PRO A C 1
ATOM 3085 O O . PRO A 1 433 ? 6.259 -17.986 -23.443 1.00 59.66 433 PRO A O 1
ATOM 3088 N N . GLU A 1 434 ? 6.106 -18.776 -21.336 1.00 52.56 434 GLU A N 1
ATOM 3089 C CA . GLU A 1 434 ? 4.815 -18.194 -20.985 1.00 52.56 434 GLU A CA 1
ATOM 3090 C C . GLU A 1 434 ? 5.096 -16.964 -20.105 1.00 52.56 434 GLU A C 1
ATOM 3092 O O . GLU A 1 434 ? 5.958 -17.014 -19.224 1.00 52.56 434 GLU A O 1
ATOM 3097 N N . ASP A 1 435 ? 4.412 -15.853 -20.384 1.00 50.25 435 ASP A N 1
ATOM 3098 C CA . ASP A 1 435 ? 4.373 -14.651 -19.539 1.00 50.25 435 ASP A CA 1
ATOM 3099 C C . ASP A 1 435 ? 5.693 -13.873 -19.349 1.00 50.25 435 ASP A C 1
ATOM 3101 O O . ASP A 1 435 ? 5.854 -13.146 -18.368 1.00 50.25 435 ASP A O 1
ATOM 3105 N N . LEU A 1 436 ? 6.637 -13.953 -20.297 1.00 58.62 436 LEU A N 1
ATOM 3106 C CA . LEU A 1 436 ? 7.885 -13.177 -20.260 1.00 58.62 436 LEU A CA 1
ATOM 3107 C C . LEU A 1 436 ? 8.087 -12.357 -21.536 1.00 58.62 436 LEU A C 1
ATOM 3109 O O . LEU A 1 436 ? 8.142 -12.899 -22.634 1.00 58.62 436 LEU A O 1
ATOM 3113 N N . ASN A 1 437 ? 8.364 -11.059 -21.378 1.00 68.56 437 ASN A N 1
ATOM 3114 C CA . ASN A 1 437 ? 8.797 -10.185 -22.478 1.00 68.56 437 ASN A CA 1
ATOM 3115 C C . ASN A 1 437 ? 10.277 -10.396 -22.863 1.00 68.56 437 ASN A C 1
ATOM 3117 O O . ASN A 1 437 ? 10.872 -9.542 -23.523 1.00 68.56 437 ASN A O 1
ATOM 3121 N N . GLN A 1 438 ? 10.888 -11.510 -22.439 1.00 78.56 438 GLN A N 1
ATOM 3122 C CA . GLN A 1 438 ? 12.289 -11.853 -22.684 1.00 78.56 438 GLN A CA 1
ATOM 3123 C C . GLN A 1 438 ? 12.500 -13.370 -22.784 1.00 78.56 438 GLN A C 1
ATOM 3125 O O . GLN A 1 438 ? 11.863 -14.148 -22.076 1.00 78.56 438 GLN A O 1
ATOM 3130 N N . VAL A 1 439 ? 13.447 -13.791 -23.626 1.00 82.44 439 VAL A N 1
ATOM 3131 C CA . VAL A 1 439 ? 13.839 -15.193 -23.818 1.00 82.44 439 VAL A CA 1
ATOM 3132 C C . VAL A 1 439 ? 15.358 -15.346 -23.866 1.00 82.44 439 VAL A C 1
ATOM 3134 O O . VAL A 1 439 ? 16.052 -14.559 -24.511 1.00 82.44 439 VAL A O 1
ATOM 3137 N N . ALA A 1 440 ? 15.883 -16.373 -23.195 1.00 82.88 440 ALA A N 1
ATOM 3138 C CA . ALA A 1 440 ? 17.289 -16.759 -23.284 1.00 82.88 440 ALA A CA 1
ATOM 3139 C C . ALA A 1 440 ? 17.494 -17.789 -24.408 1.00 82.88 440 ALA A C 1
ATOM 3141 O O . ALA A 1 440 ? 16.737 -18.751 -24.515 1.00 82.88 440 ALA A O 1
ATOM 3142 N N . LEU A 1 441 ? 18.520 -17.590 -25.235 1.00 86.31 441 LEU A N 1
ATOM 3143 C CA . LEU A 1 441 ? 18.830 -18.387 -26.421 1.00 86.31 441 LEU A CA 1
ATOM 3144 C C . LEU A 1 441 ? 20.318 -18.744 -26.453 1.00 86.31 441 LEU A C 1
ATOM 3146 O O . LEU A 1 441 ? 21.176 -17.865 -26.380 1.00 86.31 441 LEU A O 1
ATOM 3150 N N . ASP A 1 442 ? 20.634 -20.020 -26.654 1.00 86.19 442 ASP A N 1
ATOM 3151 C CA . ASP A 1 442 ? 22.002 -20.465 -26.919 1.00 86.19 442 ASP A CA 1
ATOM 3152 C C . ASP A 1 442 ? 22.239 -20.558 -28.434 1.00 86.19 442 ASP A C 1
ATOM 3154 O O . ASP A 1 442 ? 21.700 -21.428 -29.115 1.00 86.19 442 ASP A O 1
ATOM 3158 N N . VAL A 1 443 ? 23.058 -19.654 -28.975 1.00 87.56 443 VAL A N 1
ATOM 3159 C CA . VAL A 1 443 ? 23.369 -19.566 -30.411 1.00 87.56 443 VAL A CA 1
ATOM 3160 C C . VAL A 1 443 ? 24.662 -20.329 -30.697 1.00 87.56 443 VAL A C 1
ATOM 3162 O O . VAL A 1 443 ? 25.725 -19.953 -30.191 1.00 87.56 443 VAL A O 1
ATOM 3165 N N . ALA A 1 444 ? 24.632 -21.372 -31.531 1.00 85.88 444 ALA A N 1
ATOM 3166 C CA . ALA A 1 444 ? 25.846 -22.045 -31.992 1.00 85.88 444 ALA A CA 1
ATOM 3167 C C . ALA A 1 444 ? 26.428 -21.401 -33.268 1.00 85.88 444 ALA A C 1
ATOM 3169 O O . ALA A 1 444 ? 25.853 -20.520 -33.909 1.00 85.88 444 ALA A O 1
ATOM 3170 N N . ALA A 1 445 ? 27.648 -21.809 -33.628 1.00 85.06 445 ALA A N 1
ATOM 3171 C CA . ALA A 1 445 ? 28.376 -21.225 -34.752 1.00 85.06 445 ALA A CA 1
ATOM 3172 C C . ALA A 1 445 ? 27.705 -21.515 -36.102 1.00 85.06 445 ALA A C 1
ATOM 3174 O O . ALA A 1 445 ? 27.695 -22.658 -36.559 1.00 85.06 445 ALA A O 1
ATOM 3175 N N . GLY A 1 446 ? 27.248 -20.455 -36.773 1.00 83.88 446 GLY A N 1
ATOM 3176 C CA . GLY A 1 446 ? 26.539 -20.535 -38.050 1.00 83.88 446 GLY A CA 1
ATOM 3177 C C . GLY A 1 446 ? 25.051 -20.872 -37.928 1.00 83.88 446 GLY A C 1
ATOM 3178 O O . GLY A 1 446 ? 24.437 -21.173 -38.952 1.00 83.88 446 GLY A O 1
ATOM 3179 N N . ASP A 1 447 ? 24.483 -20.830 -36.720 1.00 87.75 447 ASP A N 1
ATOM 3180 C CA . ASP A 1 447 ? 23.059 -21.082 -36.508 1.00 87.75 447 ASP A CA 1
ATOM 3181 C C . ASP A 1 447 ? 22.187 -19.984 -37.113 1.00 87.75 447 ASP A C 1
ATOM 3183 O O . ASP A 1 447 ? 22.569 -18.818 -37.213 1.00 87.75 447 ASP A O 1
ATOM 3187 N N . THR A 1 448 ? 20.976 -20.368 -37.500 1.00 91.44 448 THR A N 1
ATOM 3188 C CA . THR A 1 448 ? 19.884 -19.437 -37.785 1.00 91.44 448 THR A CA 1
ATOM 3189 C C . THR A 1 448 ? 18.744 -19.802 -36.853 1.00 91.44 448 THR A C 1
ATOM 3191 O O . THR A 1 448 ? 18.192 -20.891 -36.987 1.00 91.44 448 THR A O 1
ATOM 3194 N N . ILE A 1 449 ? 18.434 -18.930 -35.899 1.00 91.19 449 ILE A N 1
ATOM 3195 C CA . ILE A 1 449 ? 17.310 -19.084 -34.974 1.00 91.19 449 ILE A CA 1
ATOM 3196 C C . ILE A 1 449 ? 16.137 -18.269 -35.509 1.00 91.19 449 ILE A C 1
ATOM 3198 O O . ILE A 1 449 ? 16.314 -17.116 -35.906 1.00 91.19 449 ILE A O 1
ATOM 3202 N N . THR A 1 450 ? 14.949 -18.858 -35.520 1.00 93.00 450 THR A N 1
ATOM 3203 C CA . THR A 1 450 ? 13.693 -18.191 -35.872 1.00 93.00 450 THR A CA 1
ATOM 3204 C C . THR A 1 450 ? 12.782 -18.169 -34.659 1.00 93.00 450 THR A C 1
ATOM 3206 O O . THR A 1 450 ? 12.545 -19.222 -34.082 1.00 93.00 450 THR A O 1
ATOM 3209 N N . CYS A 1 451 ? 12.281 -16.996 -34.287 1.00 92.44 451 CYS A N 1
ATOM 3210 C CA . CYS A 1 451 ? 11.357 -16.810 -33.177 1.00 92.44 451 CYS A CA 1
ATOM 3211 C C . CYS A 1 451 ? 10.053 -16.170 -33.659 1.00 92.44 451 CYS A C 1
ATOM 3213 O O . CYS A 1 451 ? 10.089 -15.108 -34.284 1.00 92.44 451 CYS A O 1
ATOM 3215 N N . ASP A 1 452 ? 8.921 -16.770 -33.316 1.00 91.19 452 ASP A N 1
ATOM 3216 C CA . ASP A 1 452 ? 7.600 -16.161 -33.425 1.00 91.19 452 ASP A CA 1
ATOM 3217 C C . ASP A 1 452 ? 7.232 -15.546 -32.069 1.00 91.19 452 ASP A C 1
ATOM 3219 O O . ASP A 1 452 ? 7.325 -16.203 -31.032 1.00 91.19 452 ASP A O 1
ATOM 3223 N N . TRP A 1 453 ? 6.870 -14.264 -32.065 1.00 90.44 453 TRP A N 1
ATOM 3224 C CA . TRP A 1 453 ? 6.611 -13.481 -30.858 1.00 90.44 453 TRP A CA 1
ATOM 3225 C C . TRP A 1 453 ? 5.190 -12.926 -30.883 1.00 90.44 453 TRP A C 1
ATOM 3227 O O . TRP A 1 453 ? 4.859 -12.066 -31.698 1.00 90.44 453 TRP A O 1
ATOM 3237 N N . TYR A 1 454 ? 4.347 -13.383 -29.971 1.00 88.31 454 TYR A N 1
ATOM 3238 C CA . TYR A 1 454 ? 2.941 -13.014 -29.896 1.00 88.31 454 TYR A CA 1
ATOM 3239 C C . TYR A 1 454 ? 2.717 -12.060 -28.727 1.00 88.31 454 TYR A C 1
ATOM 3241 O O . TYR A 1 454 ? 2.960 -12.412 -27.576 1.00 88.31 454 TYR A O 1
ATOM 3249 N N . ILE A 1 455 ? 2.281 -10.838 -29.027 1.00 83.50 455 ILE A N 1
ATOM 3250 C CA . ILE A 1 455 ? 1.999 -9.787 -28.046 1.00 83.50 455 ILE A CA 1
ATOM 3251 C C . ILE A 1 455 ? 0.498 -9.779 -27.764 1.00 83.50 455 ILE A C 1
ATOM 3253 O O . ILE A 1 455 ? -0.305 -9.571 -28.681 1.00 83.50 455 ILE A O 1
ATOM 3257 N N . VAL A 1 456 ? 0.120 -9.975 -26.501 1.00 74.31 456 VAL A N 1
ATOM 3258 C CA . VAL A 1 456 ? -1.266 -9.871 -26.035 1.00 74.31 456 VAL A CA 1
ATOM 3259 C C . VAL A 1 456 ? -1.466 -8.465 -25.440 1.00 74.31 456 VAL A C 1
ATOM 3261 O O . VAL A 1 456 ? -0.659 -8.042 -24.626 1.00 74.31 456 VAL A O 1
ATOM 3264 N N . PRO A 1 457 ? -2.467 -7.670 -25.852 1.00 64.94 457 PRO A N 1
ATOM 3265 C CA . PRO A 1 457 ? -2.734 -6.346 -25.253 1.00 64.94 457 PRO A CA 1
ATOM 3266 C C . PRO A 1 457 ? -3.428 -6.389 -23.866 1.00 64.94 457 PRO A C 1
ATOM 3268 O O . PRO A 1 457 ? -4.172 -7.326 -23.599 1.00 64.94 457 PRO A O 1
ATOM 3271 N N . GLU A 1 458 ? -3.262 -5.384 -22.984 1.00 53.47 458 GLU A N 1
ATOM 3272 C CA . GLU A 1 458 ? -3.942 -5.328 -21.655 1.00 53.47 458 GLU A CA 1
ATOM 3273 C C . GLU A 1 458 ? -5.461 -5.146 -21.759 1.00 53.47 458 GLU A C 1
ATOM 3275 O O . GLU A 1 458 ? -6.226 -5.749 -21.007 1.00 53.47 458 GLU A O 1
ATOM 3280 N N . ASN A 1 459 ? -5.924 -4.430 -22.780 1.00 47.91 459 ASN A N 1
ATOM 3281 C CA . ASN A 1 459 ? -7.337 -4.302 -23.147 1.00 47.91 459 ASN A CA 1
ATOM 3282 C C . ASN A 1 459 ? -7.938 -5.579 -23.784 1.00 47.91 459 ASN A C 1
ATOM 3284 O O . ASN A 1 459 ? -9.003 -5.521 -24.403 1.00 47.91 459 ASN A O 1
ATOM 3288 N N . ALA A 1 460 ? -7.259 -6.726 -23.660 1.00 42.41 460 ALA A N 1
ATOM 3289 C CA . ALA A 1 460 ? -7.721 -8.035 -24.111 1.00 42.41 460 ALA A CA 1
ATOM 3290 C C . ALA A 1 460 ? -8.233 -8.953 -22.986 1.00 42.41 460 ALA A C 1
ATOM 3292 O O . ALA A 1 460 ? -8.628 -10.080 -23.276 1.00 42.41 460 ALA A O 1
ATOM 3293 N N . ARG A 1 461 ? -8.273 -8.504 -21.730 1.00 53.31 461 ARG A N 1
ATOM 3294 C CA . ARG A 1 461 ? -9.105 -9.150 -20.707 1.00 53.31 461 ARG A CA 1
ATOM 3295 C C . ARG A 1 461 ? -10.571 -8.838 -21.041 1.00 53.31 461 ARG A C 1
ATOM 3297 O O . ARG A 1 461 ? -10.905 -7.698 -21.359 1.00 53.31 461 ARG A O 1
ATOM 3304 N N . GLY A 1 462 ? -11.415 -9.866 -21.128 1.00 55.88 462 GLY A N 1
ATOM 3305 C CA . GLY A 1 462 ? -12.813 -9.704 -21.539 1.00 55.88 462 GLY A CA 1
ATOM 3306 C C . GLY A 1 462 ? -13.552 -8.727 -20.624 1.00 55.88 462 GLY A C 1
ATOM 3307 O O . GLY A 1 462 ? -13.168 -8.551 -19.473 1.00 55.88 462 GLY A O 1
ATOM 3308 N N . LEU A 1 463 ? -14.614 -8.098 -21.135 1.00 70.56 463 LEU A N 1
ATOM 3309 C CA . LEU A 1 463 ? -15.544 -7.377 -20.270 1.00 70.56 463 LEU A CA 1
ATOM 3310 C C . LEU A 1 463 ? -16.029 -8.320 -19.158 1.00 70.56 463 LEU A C 1
ATOM 3312 O O . LEU A 1 463 ? -16.382 -9.465 -19.450 1.00 70.56 463 LEU A O 1
ATOM 3316 N N . VAL A 1 464 ? -16.044 -7.830 -17.922 1.00 81.94 464 VAL A N 1
ATOM 3317 C CA . VAL A 1 464 ? -16.391 -8.614 -16.735 1.00 81.94 464 VAL A CA 1
ATOM 3318 C C . VAL A 1 464 ? -17.792 -8.242 -16.271 1.00 81.94 464 VAL A C 1
ATOM 3320 O O . VAL A 1 464 ? -18.123 -7.061 -16.132 1.00 81.94 464 VAL A O 1
ATOM 3323 N N . ASP A 1 465 ? -18.612 -9.250 -16.006 1.00 87.12 465 ASP A N 1
ATOM 3324 C CA . ASP A 1 465 ? -19.859 -9.087 -15.273 1.00 87.12 465 ASP A CA 1
ATOM 3325 C C . ASP A 1 465 ? -19.588 -9.361 -13.784 1.00 87.12 465 ASP A C 1
ATOM 3327 O O . ASP A 1 465 ? -19.186 -10.460 -13.400 1.00 87.12 465 ASP A O 1
ATOM 3331 N N . LEU A 1 466 ? -19.783 -8.355 -12.931 1.00 93.88 466 LEU A N 1
ATOM 3332 C CA . LEU A 1 466 ? -19.623 -8.456 -11.481 1.00 93.88 466 LEU A CA 1
ATOM 3333 C C . LEU A 1 466 ? -20.982 -8.688 -10.820 1.00 93.88 466 LEU A C 1
ATOM 3335 O O . LEU A 1 466 ? -21.891 -7.866 -10.947 1.00 93.88 466 LEU A O 1
ATOM 3339 N N . SER A 1 467 ? -21.087 -9.760 -10.042 1.00 94.75 467 SER A N 1
ATOM 3340 C CA . SER A 1 467 ? -22.232 -10.058 -9.180 1.00 94.75 467 SER A CA 1
ATOM 3341 C C . SER A 1 467 ? -21.846 -9.968 -7.702 1.00 94.75 467 SER A C 1
ATOM 3343 O O . SER A 1 467 ? -20.875 -10.575 -7.259 1.00 94.75 467 SER A O 1
ATOM 3345 N N . VAL A 1 468 ? -22.615 -9.226 -6.910 1.00 96.19 468 VAL A N 1
ATOM 3346 C CA . VAL A 1 468 ? -22.449 -9.144 -5.454 1.00 96.19 468 VAL A CA 1
ATOM 3347 C C . VAL A 1 468 ? -23.667 -9.770 -4.789 1.00 96.19 468 VAL A C 1
ATOM 3349 O O . VAL A 1 468 ? -24.770 -9.229 -4.874 1.00 96.19 468 VAL A O 1
ATOM 3352 N N . LEU A 1 469 ? -23.470 -10.911 -4.132 1.00 95.19 469 LEU A N 1
ATOM 3353 C CA . LEU A 1 469 ? -24.483 -11.599 -3.331 1.00 95.19 469 LEU A CA 1
ATOM 3354 C C . LEU A 1 469 ? -24.481 -11.053 -1.907 1.00 95.19 469 LEU A C 1
ATOM 3356 O O . LEU A 1 469 ? -23.425 -10.813 -1.338 1.00 95.19 469 LEU A O 1
ATOM 3360 N N . ILE A 1 470 ? -25.651 -10.908 -1.299 1.00 94.38 470 ILE A N 1
ATOM 3361 C CA . ILE A 1 470 ? -25.797 -10.353 0.047 1.00 94.38 470 ILE A CA 1
ATOM 3362 C C . ILE A 1 470 ? -26.315 -11.448 0.981 1.00 94.38 470 ILE A C 1
ATOM 3364 O O . ILE A 1 470 ? -27.304 -12.140 0.693 1.00 94.38 470 ILE A O 1
ATOM 3368 N N . ARG A 1 471 ? -25.627 -11.630 2.109 1.00 94.06 471 ARG A N 1
ATOM 3369 C CA . ARG A 1 471 ? -25.938 -12.640 3.121 1.00 94.06 471 ARG A CA 1
ATOM 3370 C C . ARG A 1 471 ? -26.065 -11.996 4.497 1.00 94.06 471 ARG A C 1
ATOM 3372 O O . ARG A 1 471 ? -25.176 -11.277 4.924 1.00 94.06 471 ARG A O 1
ATOM 3379 N N . ALA A 1 472 ? -27.169 -12.264 5.183 1.00 91.75 472 ALA A N 1
ATOM 3380 C CA . ALA A 1 472 ? -27.394 -11.868 6.566 1.00 91.75 472 ALA A CA 1
ATOM 3381 C C . ALA A 1 472 ? -26.970 -13.009 7.496 1.00 91.75 472 ALA A C 1
ATOM 3383 O O . ALA A 1 472 ? -27.463 -14.137 7.364 1.00 91.75 472 ALA A O 1
ATOM 3384 N N . CYS A 1 473 ? -26.049 -12.713 8.406 1.00 92.25 473 CYS A N 1
ATOM 3385 C CA . CYS A 1 473 ? -25.522 -13.667 9.370 1.00 92.25 473 CYS A CA 1
ATOM 3386 C C . CYS A 1 473 ? -26.316 -13.634 10.692 1.00 92.25 473 CYS A C 1
ATOM 3388 O O . CYS A 1 473 ? -26.970 -12.628 10.983 1.00 92.25 473 CYS A O 1
ATOM 3390 N N . PRO A 1 474 ? -26.308 -14.732 11.474 1.00 89.94 474 PRO A N 1
ATOM 3391 C CA . PRO A 1 474 ? -27.001 -14.803 12.762 1.00 89.94 474 PRO A CA 1
ATOM 3392 C C . PRO A 1 474 ? -26.541 -13.737 13.772 1.00 89.94 474 PRO A C 1
ATOM 3394 O O . PRO A 1 474 ? -25.412 -13.252 13.710 1.00 89.94 474 PRO A O 1
ATOM 3397 N N . GLU A 1 475 ? -27.407 -13.422 14.740 1.00 87.12 475 GLU A N 1
ATOM 3398 C CA . GLU A 1 475 ? -27.094 -12.516 15.856 1.00 87.12 475 GLU A CA 1
ATOM 3399 C C . GLU A 1 475 ? -25.849 -12.975 16.634 1.00 87.12 475 GLU A C 1
ATOM 3401 O O . GLU A 1 475 ? -25.708 -14.157 16.958 1.00 87.12 475 GLU A O 1
ATOM 3406 N N . GLY A 1 476 ? -24.955 -12.031 16.949 1.00 81.88 476 GLY A N 1
ATOM 3407 C CA . GLY A 1 476 ? -23.719 -12.285 17.697 1.00 81.88 476 GLY A CA 1
ATOM 3408 C C . GLY A 1 476 ? -22.575 -12.887 16.873 1.00 81.88 476 GLY A C 1
ATOM 3409 O O . GLY A 1 476 ? -21.469 -13.024 17.392 1.00 81.88 476 GLY A O 1
ATOM 3410 N N . MET A 1 477 ? -22.801 -13.212 15.595 1.00 87.88 477 MET A N 1
ATOM 3411 C CA . MET A 1 477 ? -21.724 -13.575 14.673 1.00 87.88 477 MET A CA 1
ATOM 3412 C C . MET A 1 477 ? -20.929 -12.323 14.276 1.00 87.88 477 MET A C 1
ATOM 3414 O O . MET A 1 477 ? -21.511 -11.279 13.983 1.00 87.88 477 MET A O 1
ATOM 3418 N N . THR A 1 478 ? -19.602 -12.436 14.244 1.00 86.94 478 THR A N 1
ATOM 3419 C CA . THR A 1 478 ? -18.659 -11.356 13.897 1.00 86.94 478 THR A CA 1
ATOM 3420 C C . THR A 1 478 ? -17.841 -11.723 12.653 1.00 86.94 478 THR A C 1
ATOM 3422 O O . THR A 1 478 ? -17.783 -12.908 12.305 1.00 86.94 478 THR A O 1
ATOM 3425 N N . PRO A 1 479 ? -17.154 -10.766 12.000 1.00 85.94 479 PRO A N 1
ATOM 3426 C CA . PRO A 1 479 ? -16.241 -11.065 10.891 1.00 85.94 479 PRO A CA 1
ATOM 3427 C C . PRO A 1 479 ? -15.185 -12.133 11.225 1.00 85.94 479 PRO A C 1
ATOM 3429 O O . PRO A 1 479 ? -14.837 -12.964 10.389 1.00 85.94 479 PRO A O 1
ATOM 3432 N N . GLU A 1 480 ? -14.697 -12.170 12.467 1.00 83.94 480 GLU A N 1
ATOM 3433 C CA . GLU A 1 480 ? -13.692 -13.137 12.931 1.00 83.94 480 GLU A CA 1
ATOM 3434 C C . GLU A 1 480 ? -14.267 -14.537 13.178 1.00 83.94 480 GLU A C 1
ATOM 3436 O O . GLU A 1 480 ? -13.527 -15.522 13.168 1.00 83.94 480 GLU A O 1
ATOM 3441 N N . THR A 1 481 ? -15.575 -14.631 13.419 1.00 87.88 481 THR A N 1
ATOM 3442 C CA . THR A 1 481 ? -16.293 -15.876 13.736 1.00 87.88 481 THR A CA 1
ATOM 3443 C C . THR A 1 481 ? -17.204 -16.334 12.594 1.00 87.88 481 THR A C 1
ATOM 3445 O O . THR A 1 481 ? -18.048 -17.207 12.786 1.00 87.88 481 THR A O 1
ATOM 3448 N N . LEU A 1 482 ? -17.025 -15.763 11.399 1.00 88.94 482 LEU A N 1
ATOM 3449 C CA . LEU A 1 482 ? -17.884 -15.974 10.239 1.00 88.94 482 LEU A CA 1
ATOM 3450 C C . LEU A 1 482 ? -17.956 -17.451 9.811 1.00 88.94 482 LEU A C 1
ATOM 3452 O O . LEU A 1 482 ? -17.007 -18.013 9.256 1.00 88.94 482 LEU A O 1
ATOM 3456 N N . GLU A 1 483 ? -19.142 -18.045 9.953 1.00 91.81 483 GLU A N 1
ATOM 3457 C CA . GLU A 1 483 ? -19.495 -19.334 9.357 1.00 91.81 483 GLU A CA 1
ATOM 3458 C C . GLU A 1 483 ? -20.418 -19.124 8.147 1.00 91.81 483 GLU A C 1
ATOM 3460 O O . GLU A 1 483 ? -21.634 -18.987 8.263 1.00 91.81 483 GLU A O 1
ATOM 3465 N N . ARG A 1 484 ? -19.830 -19.107 6.943 1.00 91.88 484 ARG A N 1
ATOM 3466 C CA . ARG A 1 484 ? -20.515 -18.716 5.691 1.00 91.88 484 ARG A CA 1
ATOM 3467 C C . ARG A 1 484 ? -21.793 -19.509 5.384 1.00 91.88 484 ARG A C 1
ATOM 3469 O O . ARG A 1 484 ? -22.724 -18.951 4.810 1.00 91.88 484 ARG A O 1
ATOM 3476 N N . ASP A 1 485 ? -21.837 -20.786 5.762 1.00 91.75 485 ASP A N 1
ATOM 3477 C CA . ASP A 1 485 ? -22.989 -21.666 5.525 1.00 91.75 485 ASP A CA 1
ATOM 3478 C C . ASP A 1 485 ? -24.185 -21.354 6.447 1.00 91.75 485 ASP A C 1
ATOM 3480 O O . ASP A 1 485 ? -25.312 -21.761 6.150 1.00 91.75 485 ASP A O 1
ATOM 3484 N N . GLU A 1 486 ? -23.964 -20.631 7.550 1.00 92.62 486 GLU A N 1
ATOM 3485 C CA . GLU A 1 486 ? -25.017 -20.212 8.481 1.00 92.62 486 GLU A CA 1
ATOM 3486 C C . GLU A 1 486 ? -25.676 -18.886 8.075 1.00 92.62 486 GLU A C 1
ATOM 3488 O O . GLU A 1 486 ? -26.797 -18.591 8.501 1.00 92.62 486 GLU A O 1
ATOM 3493 N N . CYS A 1 487 ? -25.028 -18.099 7.212 1.00 92.62 487 CYS A N 1
ATOM 3494 C CA . CYS A 1 487 ? -25.581 -16.845 6.714 1.00 92.62 487 CYS A CA 1
ATOM 3495 C C . CYS A 1 487 ? -26.608 -17.102 5.594 1.00 92.62 487 CYS A C 1
ATOM 3497 O O . CYS A 1 487 ? -26.383 -17.852 4.642 1.00 92.62 487 CYS A O 1
ATOM 3499 N N . THR A 1 488 ? -27.764 -16.447 5.680 1.00 94.06 488 THR A N 1
ATOM 3500 C CA . THR A 1 488 ? -28.900 -16.648 4.759 1.00 94.06 488 THR A CA 1
ATOM 3501 C C . THR A 1 488 ? -29.051 -15.476 3.784 1.00 94.06 488 THR A C 1
ATOM 3503 O O . THR A 1 488 ? -28.506 -14.408 4.046 1.00 94.06 488 THR A O 1
ATOM 3506 N N . PRO A 1 489 ? -29.751 -15.622 2.640 1.00 93.88 489 PRO A N 1
ATOM 3507 C CA . PRO A 1 489 ? -30.047 -14.493 1.755 1.00 93.88 489 PRO A CA 1
ATOM 3508 C C . PRO A 1 489 ? -30.647 -13.302 2.509 1.00 93.88 489 PRO A C 1
ATOM 3510 O O . PRO A 1 489 ? -31.636 -13.460 3.229 1.00 93.88 489 PRO A O 1
ATOM 3513 N N . ALA A 1 490 ? -30.037 -12.125 2.356 1.00 88.38 490 ALA A N 1
ATOM 3514 C CA . ALA A 1 490 ? -30.471 -10.932 3.071 1.00 88.38 490 ALA A CA 1
ATOM 3515 C C . ALA A 1 490 ? -31.856 -10.444 2.590 1.00 88.38 490 ALA A C 1
ATOM 3517 O O . ALA A 1 490 ? -32.214 -10.626 1.423 1.00 88.38 490 ALA A O 1
ATOM 3518 N N . PRO A 1 491 ? -32.662 -9.828 3.473 1.00 83.56 491 PRO A N 1
ATOM 3519 C CA . PRO A 1 491 ? -33.904 -9.180 3.069 1.00 83.56 491 PRO A CA 1
ATOM 3520 C C . PRO A 1 491 ? -33.637 -7.911 2.240 1.00 83.56 491 PRO A C 1
ATOM 3522 O O . PRO A 1 491 ? -32.574 -7.303 2.340 1.00 83.56 491 PRO A O 1
ATOM 3525 N N . ASP A 1 492 ? -34.643 -7.477 1.472 1.00 84.19 492 ASP A N 1
ATOM 3526 C CA . ASP A 1 492 ? -34.600 -6.223 0.705 1.00 84.19 492 ASP A CA 1
ATOM 3527 C C . ASP A 1 492 ? -34.171 -5.020 1.572 1.00 84.19 492 ASP A C 1
ATOM 3529 O O . ASP A 1 492 ? -34.739 -4.788 2.643 1.00 84.19 492 ASP A O 1
ATOM 3533 N N . GLY A 1 493 ? -33.263 -4.185 1.050 1.00 82.75 493 GLY A N 1
ATOM 3534 C CA . GLY A 1 493 ? -32.986 -2.838 1.576 1.00 82.75 493 GLY A CA 1
ATOM 3535 C C . GLY A 1 493 ? -31.510 -2.446 1.681 1.00 82.75 493 GLY A C 1
ATOM 3536 O O . GLY A 1 493 ? -31.227 -1.288 1.979 1.00 82.75 493 GLY A O 1
ATOM 3537 N N . THR A 1 494 ? -30.580 -3.350 1.372 1.00 88.81 494 THR A N 1
ATOM 3538 C CA . THR A 1 494 ? -29.166 -2.994 1.185 1.00 88.81 494 THR A CA 1
ATOM 3539 C C . THR A 1 494 ? -28.976 -2.254 -0.139 1.00 88.81 494 THR A C 1
ATOM 3541 O O . THR A 1 494 ? -29.387 -2.744 -1.194 1.00 88.81 494 THR A O 1
ATOM 3544 N N . LEU A 1 495 ? -28.348 -1.078 -0.097 1.00 90.31 495 LEU A N 1
ATOM 3545 C CA . LEU A 1 495 ? -28.005 -0.296 -1.288 1.00 90.31 495 LEU A CA 1
ATOM 3546 C C . LEU A 1 495 ? -26.496 -0.318 -1.507 1.00 90.31 495 LEU A C 1
ATOM 3548 O O . LEU A 1 495 ? -25.748 0.037 -0.599 1.00 90.31 495 LEU A O 1
ATOM 3552 N N . LEU A 1 496 ? -26.068 -0.686 -2.714 1.00 92.31 496 LEU A N 1
ATOM 3553 C CA . LEU A 1 496 ? -24.660 -0.707 -3.108 1.00 92.31 496 LEU A CA 1
ATOM 3554 C C . LEU A 1 496 ? -24.386 0.349 -4.181 1.00 92.31 496 LEU A C 1
ATOM 3556 O O . LEU A 1 496 ? -25.214 0.573 -5.066 1.00 92.31 496 LEU A O 1
ATOM 3560 N N . ALA A 1 497 ? -23.218 0.979 -4.109 1.00 91.94 497 ALA A N 1
ATOM 3561 C CA . ALA A 1 497 ? -22.716 1.893 -5.128 1.00 91.94 497 ALA A CA 1
ATOM 3562 C C . ALA A 1 497 ? -21.335 1.422 -5.592 1.00 91.94 497 ALA A C 1
ATOM 3564 O O . ALA A 1 497 ? -20.427 1.272 -4.778 1.00 91.94 497 ALA A O 1
ATOM 3565 N N . LEU A 1 498 ? -21.186 1.182 -6.896 1.00 94.62 498 LEU A N 1
ATOM 3566 C CA . LEU A 1 498 ? -19.906 0.836 -7.512 1.00 94.62 498 LEU A CA 1
ATOM 3567 C C . LEU A 1 498 ? -19.348 2.075 -8.209 1.00 94.62 498 LEU A C 1
ATOM 3569 O O . LEU A 1 498 ? -20.050 2.706 -8.997 1.00 94.62 498 LEU A O 1
ATOM 3573 N N . SER A 1 499 ? -18.091 2.411 -7.952 1.00 92.88 499 SER A N 1
ATOM 3574 C CA . SER A 1 499 ? -17.382 3.509 -8.606 1.00 92.88 499 SER A CA 1
ATOM 3575 C C . SER A 1 499 ? -16.145 2.985 -9.319 1.00 92.88 499 SER A C 1
ATOM 3577 O O . SER A 1 499 ? -15.366 2.234 -8.743 1.00 92.88 499 SER A O 1
ATOM 3579 N N . GLY A 1 500 ? -15.971 3.390 -10.575 1.00 86.75 500 GLY A N 1
ATOM 3580 C CA . GLY A 1 500 ? -14.764 3.129 -11.357 1.00 86.75 500 GLY A CA 1
ATOM 3581 C C . GLY A 1 500 ? -14.008 4.420 -11.696 1.00 86.75 500 GLY A C 1
ATOM 3582 O O . GLY A 1 500 ? -14.376 5.505 -11.232 1.00 86.75 500 GLY A O 1
ATOM 3583 N N . PRO A 1 501 ? -12.995 4.353 -12.578 1.00 69.88 501 PRO A N 1
ATOM 3584 C CA . PRO A 1 501 ? -12.158 5.499 -12.959 1.00 69.88 501 PRO A CA 1
ATOM 3585 C C . PRO A 1 501 ? -12.939 6.698 -13.527 1.00 69.88 501 PRO A C 1
ATOM 3587 O O . PRO A 1 501 ? -12.508 7.847 -13.428 1.00 69.88 501 PRO A O 1
ATOM 3590 N N . SER A 1 502 ? -14.103 6.442 -14.132 1.00 73.31 502 SER A N 1
ATOM 3591 C CA . SER A 1 502 ? -14.997 7.453 -14.708 1.00 73.31 502 SER A CA 1
ATOM 3592 C C . SER A 1 502 ? -16.093 7.954 -13.756 1.00 73.31 502 SER A C 1
ATOM 3594 O O . SER A 1 502 ? -16.926 8.763 -14.172 1.00 73.31 502 SER A O 1
ATOM 3596 N N . GLY A 1 503 ? -16.103 7.495 -12.502 1.00 83.44 503 GLY A N 1
ATOM 3597 C CA . GLY A 1 503 ? -17.125 7.793 -11.497 1.00 83.44 503 GLY A CA 1
ATOM 3598 C C . GLY A 1 503 ? -18.081 6.626 -11.236 1.00 83.44 503 GLY A C 1
ATOM 3599 O O . GLY A 1 503 ? -17.790 5.480 -11.573 1.00 83.44 503 GLY A O 1
ATOM 3600 N N . GLU A 1 504 ? -19.220 6.934 -10.614 1.00 87.75 504 GLU A N 1
ATOM 3601 C CA . GLU A 1 504 ? -20.230 5.953 -10.196 1.00 87.75 504 GLU A CA 1
ATOM 3602 C C . GLU A 1 504 ? -20.886 5.240 -11.394 1.00 87.75 504 GLU A C 1
ATOM 3604 O O . GLU A 1 504 ? -21.244 5.865 -12.399 1.00 87.75 504 GLU A O 1
ATOM 3609 N N . ILE A 1 505 ? -21.061 3.925 -11.274 1.00 92.38 505 ILE A N 1
ATOM 3610 C CA . ILE A 1 505 ? -21.540 3.021 -12.319 1.00 92.38 505 ILE A CA 1
ATOM 3611 C C . ILE A 1 505 ? -22.884 2.435 -11.895 1.00 92.38 505 ILE A C 1
ATOM 3613 O O . ILE A 1 505 ? -23.025 1.802 -10.847 1.00 92.38 505 ILE A O 1
ATOM 3617 N N . ALA A 1 506 ? -23.890 2.627 -12.747 1.00 90.75 506 ALA A N 1
ATOM 3618 C CA . ALA A 1 506 ? -25.221 2.095 -12.500 1.00 90.75 506 ALA A CA 1
ATOM 3619 C C . ALA A 1 506 ? -25.238 0.558 -12.626 1.00 90.75 506 ALA A C 1
ATOM 3621 O O . ALA A 1 506 ? -24.661 0.031 -13.580 1.00 90.75 506 ALA A O 1
ATOM 3622 N N . PRO A 1 507 ? -25.935 -0.157 -11.725 1.00 92.69 507 PRO A N 1
ATOM 3623 C CA . PRO A 1 507 ? -26.094 -1.602 -11.834 1.00 92.69 507 PRO A CA 1
ATOM 3624 C C . PRO A 1 507 ? -26.916 -1.973 -13.073 1.00 92.69 507 PRO A C 1
ATOM 3626 O O . PRO A 1 507 ? -27.868 -1.281 -13.453 1.00 92.69 507 PRO A O 1
ATOM 3629 N N . ALA A 1 508 ? -26.563 -3.099 -13.682 1.00 83.50 508 ALA A N 1
ATOM 3630 C CA . ALA A 1 508 ? -27.306 -3.732 -14.763 1.00 83.50 508 ALA A CA 1
ATOM 3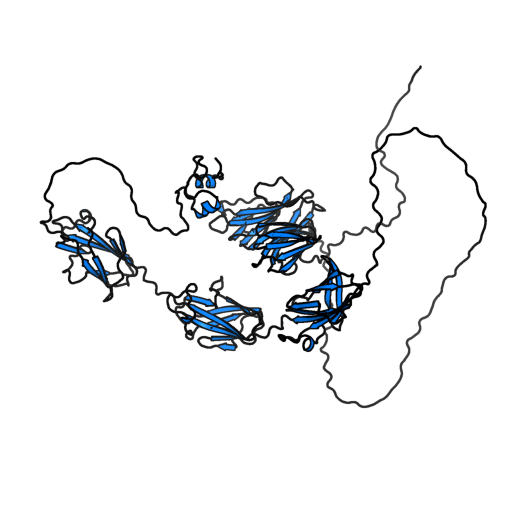631 C C . ALA A 1 508 ? -28.581 -4.419 -14.248 1.00 83.50 508 ALA A C 1
ATOM 3633 O O . ALA A 1 508 ? -29.623 -4.361 -14.909 1.00 83.50 508 ALA A O 1
ATOM 3634 N N . ALA A 1 509 ? -28.522 -5.011 -13.051 1.00 85.94 509 ALA A N 1
ATOM 3635 C CA . ALA A 1 509 ? -29.673 -5.580 -12.360 1.00 85.94 509 ALA A CA 1
ATOM 3636 C C . ALA A 1 509 ? -29.540 -5.457 -10.836 1.00 85.94 509 ALA A C 1
ATOM 3638 O O . ALA A 1 509 ? -28.442 -5.445 -10.284 1.00 85.94 509 ALA A O 1
ATOM 3639 N N . THR A 1 510 ? -30.683 -5.370 -10.152 1.00 87.94 510 THR A N 1
ATOM 3640 C CA . THR A 1 510 ? -30.761 -5.380 -8.687 1.00 87.94 510 THR A CA 1
ATOM 3641 C C . THR A 1 510 ? -31.895 -6.288 -8.221 1.00 87.94 510 THR A C 1
ATOM 3643 O O . THR A 1 510 ? -32.986 -6.313 -8.801 1.00 87.94 510 THR A O 1
ATOM 3646 N N . ALA A 1 511 ? -31.624 -7.043 -7.165 1.00 88.12 511 ALA A N 1
ATOM 3647 C CA . ALA A 1 511 ? -32.546 -7.913 -6.452 1.00 88.12 511 ALA A CA 1
ATOM 3648 C C . ALA A 1 511 ? -32.385 -7.705 -4.935 1.00 88.12 511 ALA A C 1
ATOM 3650 O O . ALA A 1 511 ? -31.533 -6.934 -4.495 1.00 88.12 511 ALA A O 1
ATOM 3651 N N . ALA A 1 512 ? -33.209 -8.392 -4.140 1.00 81.56 512 ALA A N 1
ATOM 3652 C CA . ALA A 1 512 ? -33.201 -8.277 -2.680 1.00 81.56 512 ALA A CA 1
ATOM 3653 C C . ALA A 1 512 ? -31.841 -8.600 -2.058 1.00 81.56 512 ALA A C 1
ATOM 3655 O O . ALA A 1 512 ? -31.360 -7.883 -1.186 1.00 81.56 512 ALA A O 1
ATOM 3656 N N . ASP A 1 513 ? -31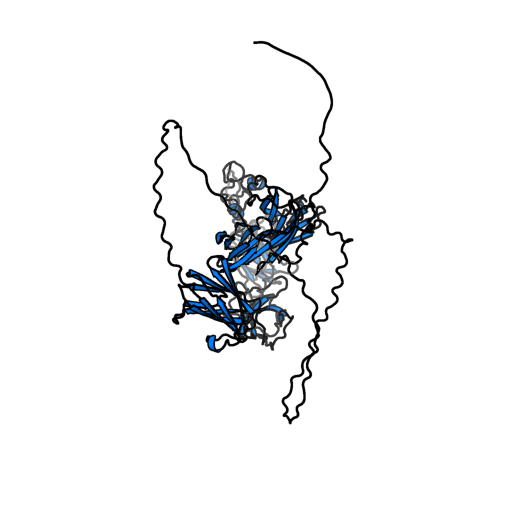.225 -9.672 -2.550 1.00 89.25 513 ASP A N 1
ATOM 3657 C CA . ASP A 1 513 ? -29.993 -10.251 -2.034 1.00 89.25 513 ASP A CA 1
ATOM 3658 C C . ASP A 1 513 ? -28.879 -10.300 -3.090 1.00 89.25 513 ASP A C 1
ATOM 3660 O O . ASP A 1 513 ? -27.908 -11.032 -2.910 1.00 89.25 513 ASP A O 1
ATOM 3664 N N . ALA A 1 514 ? -29.011 -9.568 -4.202 1.00 93.25 514 ALA A N 1
ATOM 3665 C CA . ALA A 1 514 ? -28.019 -9.580 -5.274 1.00 93.25 514 ALA A CA 1
ATOM 3666 C C . ALA A 1 514 ? -27.984 -8.272 -6.076 1.00 93.25 514 ALA A C 1
ATOM 3668 O O . ALA A 1 514 ? -29.024 -7.688 -6.385 1.00 93.25 514 ALA A O 1
ATOM 3669 N N . TRP A 1 515 ? -26.783 -7.839 -6.449 1.00 96.25 515 TRP A N 1
ATOM 3670 C CA . TRP A 1 515 ? -26.533 -6.707 -7.343 1.00 96.25 515 TRP A CA 1
ATOM 3671 C C . TRP A 1 515 ? -25.613 -7.139 -8.478 1.00 96.25 515 TRP A C 1
ATOM 3673 O O . TRP A 1 515 ? -24.656 -7.870 -8.242 1.00 96.25 515 TRP A O 1
ATOM 3683 N N . GLU A 1 516 ? -25.891 -6.685 -9.696 1.00 94.50 516 GLU A N 1
ATOM 3684 C CA . GLU A 1 516 ? -25.120 -7.052 -10.883 1.00 94.50 516 GLU A CA 1
ATOM 3685 C C . GLU A 1 516 ? -24.712 -5.806 -11.667 1.00 94.50 516 GLU A C 1
ATOM 3687 O O . GLU A 1 516 ? -25.539 -4.933 -11.947 1.00 94.50 516 GLU A O 1
ATOM 3692 N N . TRP A 1 517 ? -23.450 -5.756 -12.079 1.00 95.44 517 TRP A N 1
ATOM 3693 C CA . TRP A 1 517 ? -22.909 -4.807 -13.045 1.00 95.44 517 TRP A CA 1
ATOM 3694 C C . TRP A 1 517 ? -22.363 -5.592 -14.222 1.00 95.44 517 TRP A C 1
ATOM 3696 O O . TRP A 1 517 ? -21.599 -6.529 -14.035 1.00 95.44 517 TRP A O 1
ATOM 3706 N N . SER A 1 518 ? -22.765 -5.213 -15.428 1.00 89.69 518 SER A N 1
ATOM 3707 C CA . SER A 1 518 ? -22.352 -5.908 -16.641 1.00 89.69 518 SER A CA 1
ATOM 3708 C C . SER A 1 518 ? -21.422 -5.050 -17.472 1.00 89.69 518 SER A C 1
ATOM 3710 O O . SER A 1 518 ? -21.583 -3.825 -17.491 1.00 89.69 518 SER A O 1
ATOM 3712 N N . ALA A 1 519 ? -20.588 -5.694 -18.276 1.00 84.62 519 ALA A N 1
ATOM 3713 C CA . ALA A 1 519 ? -19.711 -5.028 -19.223 1.00 84.62 519 ALA A CA 1
ATOM 3714 C C . ALA A 1 519 ? -18.727 -4.043 -18.561 1.00 84.62 519 ALA A C 1
ATOM 3716 O O . ALA A 1 519 ? -18.544 -2.929 -19.057 1.00 84.62 519 ALA A O 1
ATOM 3717 N N . LEU A 1 520 ? -18.128 -4.440 -17.436 1.00 85.69 520 LEU A N 1
ATOM 3718 C CA . LEU A 1 520 ? -17.079 -3.672 -16.771 1.00 85.69 520 LEU A CA 1
ATOM 3719 C C . LEU A 1 520 ? -15.733 -3.912 -17.451 1.00 85.69 520 LEU A C 1
ATOM 3721 O O . LEU A 1 520 ? -15.405 -5.037 -17.829 1.00 85.69 520 LEU A O 1
ATOM 3725 N N . ASP A 1 521 ? -14.950 -2.848 -17.589 1.00 80.81 521 ASP A N 1
ATOM 3726 C CA . ASP A 1 521 ? -13.557 -2.976 -17.996 1.00 80.81 521 ASP A CA 1
ATOM 3727 C C . ASP A 1 521 ? -12.752 -3.613 -16.842 1.00 80.81 521 ASP A C 1
ATOM 3729 O O . ASP A 1 521 ? -13.001 -3.288 -15.681 1.00 80.81 521 ASP A O 1
ATOM 3733 N N . PRO A 1 522 ? -11.791 -4.504 -17.106 1.00 78.69 522 PRO A N 1
ATOM 3734 C CA . PRO A 1 522 ? -10.861 -4.990 -16.087 1.00 78.69 522 PRO A CA 1
ATOM 3735 C C . PRO A 1 522 ? -10.118 -3.831 -15.403 1.00 78.69 522 PRO A C 1
ATOM 3737 O O . PRO A 1 522 ? -9.752 -2.852 -16.059 1.00 78.69 522 PRO A O 1
ATOM 3740 N N . GLY A 1 523 ? -9.889 -3.940 -14.096 1.00 77.31 523 GLY A N 1
ATOM 3741 C CA . GLY A 1 523 ? -9.220 -2.919 -13.291 1.00 77.31 523 GLY A CA 1
ATOM 3742 C C . GLY A 1 523 ? -9.816 -2.748 -11.895 1.00 77.31 523 GLY A C 1
ATOM 3743 O O . GLY A 1 523 ? -10.680 -3.513 -11.468 1.00 77.31 523 GLY A O 1
ATOM 3744 N N . ASP A 1 524 ? -9.349 -1.711 -11.198 1.00 85.19 524 ASP A N 1
ATOM 3745 C CA . ASP A 1 524 ? -9.744 -1.420 -9.822 1.00 85.19 524 ASP A CA 1
ATOM 3746 C C . ASP A 1 524 ? -11.060 -0.638 -9.742 1.00 85.19 524 ASP A C 1
ATOM 3748 O O . ASP A 1 524 ? -11.221 0.443 -10.325 1.00 85.19 524 ASP A O 1
ATOM 3752 N N . TYR A 1 525 ? -11.978 -1.155 -8.933 1.00 90.38 525 TYR A N 1
ATOM 3753 C CA . TYR A 1 525 ? -13.247 -0.530 -8.589 1.00 90.38 525 TYR A CA 1
ATOM 3754 C C . TYR A 1 525 ? -13.376 -0.342 -7.084 1.00 90.38 525 TYR A C 1
ATOM 3756 O O . TYR A 1 525 ? -12.752 -1.035 -6.279 1.00 90.38 525 TYR A O 1
ATOM 3764 N N . THR A 1 526 ? -14.259 0.572 -6.703 1.00 91.00 526 THR A N 1
ATOM 3765 C CA . THR A 1 526 ? -14.613 0.817 -5.311 1.00 91.00 526 THR A CA 1
ATOM 3766 C C . THR A 1 526 ? -16.086 0.511 -5.085 1.00 91.00 526 THR A C 1
ATOM 3768 O O . THR A 1 526 ? -16.949 1.057 -5.774 1.00 91.00 526 THR A O 1
ATOM 3771 N N . LEU A 1 527 ? -16.384 -0.361 -4.124 1.00 92.31 527 LEU A N 1
ATOM 3772 C CA . LEU A 1 527 ? -17.736 -0.751 -3.736 1.00 92.31 527 LEU A CA 1
ATOM 3773 C C . LEU A 1 527 ? -18.083 -0.149 -2.369 1.00 92.31 527 LEU A C 1
ATOM 3775 O O . LEU A 1 527 ? -17.476 -0.493 -1.357 1.00 92.31 527 LEU A O 1
ATOM 3779 N N . ALA A 1 528 ? -19.096 0.708 -2.331 1.00 89.94 528 ALA A N 1
ATOM 3780 C CA . ALA A 1 528 ? -19.600 1.334 -1.115 1.00 89.94 528 ALA A CA 1
ATOM 3781 C C . ALA A 1 528 ? -20.965 0.759 -0.714 1.00 89.94 528 ALA A C 1
ATOM 3783 O O . ALA A 1 528 ? -21.843 0.546 -1.558 1.00 89.94 528 ALA A O 1
ATOM 3784 N N . VAL A 1 529 ? -21.174 0.568 0.592 1.00 89.31 529 VAL A N 1
ATOM 3785 C CA . VAL A 1 529 ? -22.486 0.220 1.157 1.00 89.31 529 VAL A CA 1
ATOM 3786 C C . VAL A 1 529 ? -23.222 1.514 1.501 1.00 89.31 529 VAL A C 1
ATOM 3788 O O . VAL A 1 529 ? -22.983 2.144 2.528 1.00 89.31 529 VAL A O 1
ATOM 3791 N N . ALA A 1 530 ? -24.125 1.935 0.618 1.00 85.50 530 ALA A N 1
ATOM 3792 C CA . ALA A 1 530 ? -24.836 3.207 0.724 1.00 85.50 530 ALA A CA 1
ATOM 3793 C C . ALA A 1 530 ? -25.979 3.187 1.757 1.00 85.50 530 ALA A C 1
ATOM 3795 O O . ALA A 1 530 ? -26.346 4.238 2.286 1.00 85.50 530 ALA A O 1
ATOM 3796 N N . ALA A 1 531 ? -26.572 2.019 2.029 1.00 85.75 531 ALA A N 1
ATOM 3797 C CA . ALA A 1 531 ? -27.587 1.837 3.071 1.00 85.75 531 ALA A CA 1
ATOM 3798 C C . ALA A 1 531 ? -27.732 0.363 3.479 1.00 85.75 531 ALA A C 1
ATOM 3800 O O . ALA A 1 531 ? -27.487 -0.525 2.661 1.00 85.75 531 ALA A O 1
ATOM 3801 N N . LEU A 1 532 ? -28.203 0.128 4.709 1.00 82.94 532 LEU A N 1
ATOM 3802 C CA . LEU A 1 532 ? -28.514 -1.192 5.270 1.00 82.94 532 LEU A CA 1
ATOM 3803 C C . LEU A 1 532 ? -30.010 -1.310 5.652 1.00 82.94 532 LEU A C 1
ATOM 3805 O O . LEU A 1 532 ? -30.633 -0.295 5.982 1.00 82.94 532 LEU A O 1
ATOM 3809 N N . PRO A 1 533 ? -30.597 -2.524 5.603 1.00 70.81 533 PRO A N 1
ATOM 3810 C CA . PRO A 1 533 ? -32.026 -2.760 5.825 1.00 70.81 533 PRO A CA 1
ATOM 3811 C C . PRO A 1 533 ? -32.484 -2.815 7.300 1.00 70.81 533 PRO A C 1
ATOM 3813 O O . PRO A 1 533 ? -33.649 -2.484 7.546 1.00 70.81 533 PRO A O 1
ATOM 3816 N N . GLN A 1 534 ? -31.655 -3.230 8.275 1.00 64.19 534 GLN A N 1
ATOM 3817 C CA . GLN A 1 534 ? -32.023 -3.329 9.704 1.00 64.19 534 GLN A CA 1
ATOM 3818 C C . GLN A 1 534 ? -30.948 -2.755 10.661 1.00 64.19 534 GLN A C 1
ATOM 3820 O O . GLN A 1 534 ? -30.300 -1.759 10.349 1.00 64.19 534 GLN A O 1
ATOM 3825 N N . ALA A 1 535 ? -30.846 -3.322 11.875 1.00 63.00 535 ALA A N 1
ATOM 3826 C CA . ALA A 1 535 ? -29.887 -2.983 12.928 1.00 63.00 535 ALA A CA 1
ATOM 3827 C C . ALA A 1 535 ? -28.496 -3.611 12.707 1.00 63.00 535 ALA A C 1
ATOM 3829 O O . ALA A 1 535 ? -27.704 -3.656 13.645 1.00 63.00 535 ALA A O 1
ATOM 3830 N N . GLU A 1 536 ? -28.200 -4.113 11.503 1.00 71.38 536 GLU A N 1
ATOM 3831 C CA . GLU A 1 536 ? -26.848 -4.529 11.139 1.00 71.38 536 GLU A CA 1
ATOM 3832 C C . GLU A 1 536 ? -25.910 -3.325 11.244 1.00 71.38 536 GLU A C 1
ATOM 3834 O O . GLU A 1 536 ? -26.146 -2.270 10.650 1.00 71.38 536 GLU A O 1
ATOM 3839 N N . THR A 1 537 ? -24.857 -3.471 12.037 1.00 68.06 537 THR A N 1
ATOM 3840 C CA . THR A 1 537 ? -23.885 -2.399 12.290 1.00 68.06 537 THR A CA 1
ATOM 3841 C C . THR A 1 537 ? -22.569 -2.627 11.574 1.00 68.06 537 THR A C 1
ATOM 3843 O O . THR A 1 537 ? -21.776 -1.694 11.474 1.00 68.06 537 THR A O 1
ATOM 3846 N N . ASP A 1 538 ? -22.341 -3.847 11.091 1.00 82.38 538 ASP A N 1
ATOM 3847 C CA . ASP A 1 538 ? -21.068 -4.267 10.529 1.00 82.38 538 ASP A CA 1
ATOM 3848 C C . ASP A 1 538 ? -21.273 -5.170 9.308 1.00 82.38 538 ASP A C 1
ATOM 3850 O O . ASP A 1 538 ? -22.324 -5.800 9.137 1.00 82.38 538 ASP A O 1
ATOM 3854 N N . TYR A 1 539 ? -20.283 -5.188 8.425 1.00 88.12 539 TYR A N 1
ATOM 3855 C CA . TYR A 1 539 ? -20.320 -5.925 7.171 1.00 88.12 539 TYR A CA 1
ATOM 3856 C C . TYR A 1 539 ? -18.910 -6.244 6.651 1.00 88.12 539 TYR A C 1
ATOM 3858 O O . TYR A 1 539 ? -17.942 -5.545 6.933 1.00 88.12 539 TYR A O 1
ATOM 3866 N N . GLN A 1 540 ? -18.790 -7.307 5.859 1.00 90.50 540 GLN A N 1
ATOM 3867 C CA . GLN A 1 540 ? -17.529 -7.799 5.288 1.00 90.50 540 GLN A CA 1
ATOM 3868 C C . GLN A 1 540 ? -17.750 -8.212 3.833 1.00 90.50 540 GLN A C 1
ATOM 3870 O O . GLN A 1 540 ? -18.754 -8.859 3.531 1.00 90.50 540 GLN A O 1
ATOM 3875 N N . LEU A 1 541 ? -16.827 -7.863 2.935 1.00 92.50 541 LEU A N 1
ATOM 3876 C CA . LEU A 1 541 ? -16.851 -8.329 1.547 1.00 92.50 541 LEU A CA 1
ATOM 3877 C C . LEU A 1 541 ? -15.879 -9.501 1.396 1.00 92.50 541 LEU A C 1
ATOM 3879 O O . LEU A 1 541 ? -14.673 -9.324 1.527 1.00 92.50 541 LEU A O 1
ATOM 3883 N N . ASP A 1 542 ? -16.402 -10.693 1.131 1.00 91.38 542 ASP A N 1
ATOM 3884 C CA . ASP A 1 542 ? -15.657 -11.953 1.132 1.00 91.38 542 ASP A CA 1
ATOM 3885 C C . ASP A 1 542 ? -14.822 -12.126 2.409 1.00 91.38 542 ASP A C 1
ATOM 3887 O O . ASP A 1 542 ? -15.389 -12.327 3.479 1.00 91.38 542 ASP A O 1
ATOM 3891 N N . ASP A 1 543 ? -13.496 -12.024 2.298 1.00 84.75 543 ASP A N 1
ATOM 3892 C CA . ASP A 1 543 ? -12.552 -12.103 3.417 1.00 84.75 543 ASP A CA 1
ATOM 3893 C C . ASP A 1 543 ? -12.008 -10.728 3.832 1.00 84.75 543 ASP A C 1
ATOM 3895 O O . ASP A 1 543 ? -11.216 -10.629 4.768 1.00 84.75 543 ASP A O 1
ATOM 3899 N N . GLN A 1 544 ? -12.432 -9.652 3.169 1.00 82.69 544 GLN A N 1
ATOM 3900 C CA . GLN A 1 544 ? -11.989 -8.287 3.434 1.00 82.69 544 GLN A CA 1
ATOM 3901 C C . GLN A 1 544 ? -12.885 -7.632 4.500 1.00 82.69 544 GLN A C 1
ATOM 3903 O O . GLN A 1 544 ? -14.030 -7.282 4.189 1.00 82.69 544 GLN A O 1
ATOM 3908 N N . PRO A 1 545 ? -12.406 -7.452 5.751 1.00 71.50 545 PRO A N 1
ATOM 3909 C CA . PRO A 1 545 ? -13.154 -6.716 6.770 1.00 71.50 545 PRO A CA 1
ATOM 3910 C C . PRO A 1 545 ? -13.371 -5.268 6.319 1.00 71.50 545 PRO A C 1
ATOM 3912 O O . PRO A 1 545 ? -12.516 -4.690 5.639 1.00 71.50 545 PRO A O 1
ATOM 3915 N N . CYS A 1 546 ? -14.517 -4.676 6.667 1.00 68.25 546 CYS A N 1
ATOM 3916 C CA . CYS A 1 546 ? -14.757 -3.276 6.333 1.00 68.25 546 CYS A CA 1
ATOM 3917 C C . CYS A 1 546 ? -13.877 -2.332 7.166 1.00 68.25 546 CYS A C 1
ATOM 3919 O O . CYS A 1 546 ? -13.311 -2.729 8.180 1.00 68.25 546 CYS A O 1
ATOM 3921 N N . CYS A 1 547 ? -13.839 -1.073 6.710 1.00 61.47 547 CYS A N 1
ATOM 3922 C CA . CYS A 1 547 ? -13.443 0.157 7.412 1.00 61.47 547 CYS A CA 1
ATOM 3923 C C . CYS A 1 547 ? -11.997 0.692 7.271 1.00 61.47 547 CYS A C 1
ATOM 3925 O O . CYS A 1 547 ? -11.252 0.885 8.230 1.00 61.47 547 CYS A O 1
ATOM 3927 N N . GLY A 1 548 ? -11.669 1.127 6.047 1.00 49.19 548 GLY A N 1
ATOM 3928 C CA . GLY A 1 548 ? -10.857 2.339 5.840 1.00 49.19 548 GLY A CA 1
ATOM 3929 C C . GLY A 1 548 ? -11.640 3.639 6.157 1.00 49.19 548 GLY A C 1
ATOM 3930 O O . GLY A 1 548 ? -12.839 3.571 6.433 1.00 49.19 548 GLY A O 1
ATOM 3931 N N . PRO A 1 549 ? -11.003 4.832 6.103 1.00 40.56 549 PRO A N 1
ATOM 3932 C CA . PRO A 1 549 ? -11.574 6.114 6.558 1.00 40.56 549 PRO A CA 1
ATOM 3933 C C . PRO A 1 549 ? -12.872 6.557 5.859 1.00 40.56 549 PRO A C 1
ATOM 3935 O O . PRO A 1 549 ? -13.573 7.406 6.409 1.00 40.56 549 PRO A O 1
ATOM 3938 N N . ASP A 1 550 ? -13.199 5.967 4.707 1.00 53.81 550 ASP A N 1
ATOM 3939 C CA . ASP A 1 550 ? -14.375 6.304 3.896 1.00 53.81 550 ASP A CA 1
ATOM 3940 C C . ASP A 1 550 ? -15.411 5.157 3.782 1.00 53.81 550 ASP A C 1
ATOM 3942 O O . ASP A 1 550 ? -16.454 5.345 3.165 1.00 53.81 550 ASP A O 1
ATOM 3946 N N . GLY A 1 551 ? -15.196 3.998 4.428 1.00 66.19 551 GLY A N 1
ATOM 3947 C CA . GLY A 1 551 ? -16.194 2.911 4.486 1.00 66.19 551 GLY A CA 1
ATOM 3948 C C . GLY A 1 551 ? -16.476 2.190 3.155 1.00 66.19 551 GLY A C 1
ATOM 3949 O O . GLY A 1 551 ? -17.614 1.805 2.899 1.00 66.19 551 GLY A O 1
ATOM 3950 N N . GLU A 1 552 ? -15.460 2.006 2.308 1.00 84.00 552 GLU A N 1
ATOM 3951 C CA . GLU A 1 552 ? -15.589 1.379 0.982 1.00 84.00 552 GLU A CA 1
ATOM 3952 C C . GLU A 1 552 ? -14.633 0.181 0.818 1.00 84.00 552 GLU A C 1
ATOM 3954 O O . GLU A 1 552 ? -13.602 0.101 1.492 1.00 84.00 552 GLU A O 1
ATOM 3959 N N . PHE A 1 553 ? -14.967 -0.743 -0.087 1.00 88.62 553 PHE A N 1
ATOM 3960 C CA . PHE A 1 553 ? -14.163 -1.917 -0.441 1.00 88.62 553 PHE A CA 1
ATOM 3961 C C . PHE A 1 553 ? -13.486 -1.746 -1.800 1.00 88.62 553 PHE A C 1
ATOM 3963 O O . PHE A 1 553 ? -14.109 -1.260 -2.742 1.00 88.62 553 PHE A O 1
ATOM 3970 N N . SER A 1 554 ? -12.245 -2.211 -1.927 1.00 86.69 554 SER A N 1
ATOM 3971 C CA . SER A 1 554 ? -11.563 -2.311 -3.221 1.00 86.69 554 SER A CA 1
ATOM 3972 C C . SER A 1 554 ? -11.905 -3.636 -3.897 1.00 86.69 554 SER A C 1
ATOM 3974 O O . SER A 1 554 ? -11.702 -4.698 -3.312 1.00 86.69 554 SER A O 1
ATOM 3976 N N . VAL A 1 555 ? -12.395 -3.567 -5.131 1.00 88.56 555 VAL A N 1
ATOM 3977 C CA . VAL A 1 555 ? -12.714 -4.714 -5.982 1.00 88.56 555 VAL A CA 1
ATOM 3978 C C . VAL A 1 555 ? -11.806 -4.658 -7.205 1.00 88.56 555 VAL A C 1
ATOM 3980 O O . VAL A 1 555 ? -12.036 -3.855 -8.103 1.00 88.56 555 VAL A O 1
ATOM 3983 N N . ASP A 1 556 ? -10.783 -5.508 -7.227 1.00 86.25 556 ASP A N 1
ATOM 3984 C CA . ASP A 1 556 ? -9.950 -5.725 -8.412 1.00 86.25 556 ASP A CA 1
ATOM 3985 C C . ASP A 1 556 ? -10.639 -6.749 -9.322 1.00 86.25 556 ASP A C 1
ATOM 3987 O O . ASP A 1 556 ? -10.997 -7.846 -8.870 1.00 86.25 556 ASP A O 1
ATOM 3991 N N . LEU A 1 557 ? -10.879 -6.354 -10.573 1.00 83.94 557 LEU A N 1
ATOM 3992 C CA . LEU A 1 557 ? -11.375 -7.220 -11.635 1.00 83.94 557 LEU A CA 1
ATOM 3993 C C . LEU A 1 557 ? -10.212 -7.543 -12.565 1.00 83.94 557 LEU A C 1
ATOM 3995 O O . LEU A 1 557 ? -9.865 -6.764 -13.459 1.00 83.94 557 LEU A O 1
ATOM 3999 N N . ASP A 1 558 ? -9.636 -8.728 -12.385 1.00 64.81 558 ASP A N 1
ATOM 4000 C CA . ASP A 1 558 ? -8.487 -9.166 -13.167 1.00 64.81 558 ASP A CA 1
ATOM 4001 C C . ASP A 1 558 ? -8.872 -9.561 -14.601 1.00 64.81 558 ASP A C 1
ATOM 4003 O O . ASP A 1 558 ? -7.999 -9.781 -15.434 1.00 64.81 558 ASP A O 1
ATOM 4007 N N . GLY A 1 559 ? -10.166 -9.662 -14.912 1.00 65.69 559 GLY A N 1
ATOM 4008 C CA . GLY A 1 559 ? -10.678 -10.009 -16.234 1.00 65.69 559 GLY A CA 1
ATOM 4009 C C . GLY A 1 559 ? -10.167 -11.339 -16.794 1.00 65.69 559 GLY A C 1
ATOM 4010 O O . GLY A 1 559 ? -10.215 -11.556 -18.010 1.00 65.69 559 GLY A O 1
ATOM 4011 N N . GLN A 1 560 ? -9.694 -12.240 -15.925 1.00 59.88 560 GLN A N 1
ATOM 4012 C CA . GLN A 1 560 ? -9.457 -13.645 -16.252 1.00 59.88 560 GLN A CA 1
ATOM 4013 C C . GLN A 1 560 ? -10.771 -14.417 -16.387 1.00 59.88 560 GLN A C 1
ATOM 4015 O O . GLN A 1 560 ? -10.844 -15.391 -17.140 1.00 59.88 560 GLN A O 1
ATOM 4020 N N . LEU A 1 561 ? -11.815 -13.981 -15.679 1.00 64.94 561 LEU A N 1
ATOM 4021 C CA . LEU A 1 561 ? -13.159 -14.541 -15.749 1.00 64.94 561 LEU A CA 1
ATOM 4022 C C . LEU A 1 561 ? -14.119 -13.540 -16.398 1.00 64.94 561 LEU A C 1
ATOM 4024 O O . LEU A 1 561 ? -14.075 -12.347 -16.125 1.00 64.94 561 LEU A O 1
ATOM 4028 N N . ALA A 1 562 ? -15.016 -14.042 -17.251 1.00 70.75 562 ALA A N 1
ATOM 4029 C CA . ALA A 1 562 ? -16.083 -13.226 -17.839 1.00 70.75 562 ALA A CA 1
ATOM 4030 C C . ALA A 1 562 ? -17.172 -12.858 -16.814 1.00 70.75 562 ALA A C 1
ATOM 4032 O O . ALA A 1 562 ? -17.878 -11.872 -16.993 1.00 70.75 562 ALA A O 1
ATOM 4033 N N . GLU A 1 563 ? -17.306 -13.656 -15.753 1.00 83.00 563 GLU A N 1
ATOM 4034 C CA . GLU A 1 563 ? -18.236 -13.437 -14.649 1.00 83.00 563 GLU A CA 1
ATOM 4035 C C . GLU A 1 563 ? -17.478 -13.611 -13.334 1.00 83.00 563 GLU A C 1
ATOM 4037 O O . GLU A 1 563 ? -16.858 -14.653 -13.094 1.00 83.00 563 GLU A O 1
ATOM 4042 N N . GLU A 1 564 ? -17.563 -12.612 -12.468 1.00 87.94 564 GLU A N 1
ATOM 4043 C CA . GLU A 1 564 ? -17.021 -12.654 -11.120 1.00 87.94 564 GLU A CA 1
ATOM 4044 C C . GLU A 1 564 ? -18.134 -12.502 -10.086 1.00 87.94 564 GLU A C 1
ATOM 4046 O O . GLU A 1 564 ? -19.109 -11.769 -10.270 1.00 87.94 564 GLU A O 1
ATOM 4051 N N . SER A 1 565 ? -17.993 -13.216 -8.971 1.00 92.19 565 SER A N 1
ATOM 4052 C CA . SER A 1 565 ? -18.924 -13.131 -7.852 1.00 92.19 565 SER A CA 1
ATOM 4053 C C . SER A 1 565 ? -18.180 -12.768 -6.574 1.00 92.19 565 SER A C 1
ATOM 4055 O O . SER A 1 565 ? -17.084 -13.270 -6.317 1.00 92.19 565 SER A O 1
ATOM 4057 N N . ARG A 1 566 ? -18.780 -11.871 -5.797 1.00 94.31 566 ARG A N 1
ATOM 4058 C CA . ARG A 1 566 ? -18.357 -11.449 -4.460 1.00 94.31 566 ARG A CA 1
ATOM 4059 C C . ARG A 1 566 ? -19.535 -11.632 -3.506 1.00 94.31 566 ARG A C 1
ATOM 4061 O O . ARG A 1 566 ? -20.692 -11.546 -3.926 1.00 94.31 566 ARG A O 1
ATOM 4068 N N . THR A 1 567 ? -19.272 -11.869 -2.228 1.00 95.00 567 THR A N 1
ATOM 4069 C CA . THR A 1 567 ? -20.320 -12.008 -1.208 1.00 95.00 567 THR A CA 1
ATOM 4070 C C . THR A 1 567 ? -20.148 -10.969 -0.110 1.00 95.00 567 THR A C 1
ATOM 4072 O O . THR A 1 567 ? -19.138 -10.948 0.581 1.00 95.00 567 THR A O 1
ATOM 4075 N N . LEU A 1 568 ? -21.157 -10.124 0.080 1.00 93.69 568 LEU A N 1
ATOM 4076 C CA . LEU A 1 568 ? -21.252 -9.188 1.192 1.00 93.69 568 LEU A CA 1
ATOM 4077 C C . LEU A 1 568 ? -21.995 -9.851 2.360 1.00 93.69 568 LEU A C 1
ATOM 4079 O O . LEU A 1 568 ? -23.189 -10.148 2.254 1.00 93.69 568 LEU A O 1
ATOM 4083 N N . TYR A 1 569 ? -21.300 -10.057 3.472 1.00 92.75 569 TYR A N 1
ATOM 4084 C CA . TYR A 1 569 ? -21.856 -10.558 4.726 1.00 92.75 569 TYR A CA 1
ATOM 4085 C C . TYR A 1 569 ? -22.261 -9.386 5.617 1.00 92.75 569 TYR A C 1
ATOM 4087 O O . TYR A 1 569 ? -21.486 -8.448 5.788 1.00 92.75 569 TYR A O 1
ATOM 4095 N N . LEU A 1 570 ? -23.473 -9.433 6.165 1.00 90.94 570 LEU A N 1
ATOM 4096 C CA . LEU A 1 570 ? -24.017 -8.442 7.089 1.00 90.94 570 LEU A CA 1
ATOM 4097 C C . LEU A 1 570 ? -24.132 -9.061 8.482 1.00 90.94 570 LEU A C 1
ATOM 4099 O O . LEU A 1 570 ? -24.732 -10.132 8.626 1.00 90.94 570 LEU A O 1
ATOM 4103 N N . PHE A 1 571 ? -23.599 -8.378 9.491 1.00 88.56 571 PHE A N 1
ATOM 4104 C CA . PHE A 1 571 ? -23.546 -8.869 10.864 1.00 88.56 571 PHE A CA 1
ATOM 4105 C C . PHE A 1 571 ? -24.514 -8.109 11.763 1.00 88.56 571 PHE A C 1
ATOM 4107 O O . PHE A 1 571 ? -24.626 -6.879 11.711 1.00 88.56 571 PHE A O 1
ATOM 4114 N N . GLN A 1 572 ? -25.204 -8.867 12.611 1.00 84.12 572 GLN A N 1
ATOM 4115 C CA . GLN A 1 572 ? -26.126 -8.339 13.605 1.00 84.12 572 GLN A CA 1
ATOM 4116 C C . GLN A 1 572 ? -25.444 -8.335 14.978 1.00 84.12 572 GLN A C 1
ATOM 4118 O O . GLN A 1 572 ? -24.940 -9.382 15.399 1.00 84.12 572 GLN A O 1
ATOM 4123 N N . PRO A 1 573 ? -25.423 -7.192 15.688 1.00 74.19 573 PRO A N 1
ATOM 4124 C CA . PRO A 1 573 ? -24.822 -7.129 17.012 1.00 74.19 573 PRO A CA 1
ATOM 4125 C C . PRO A 1 573 ? -25.545 -8.078 17.972 1.00 74.19 573 PRO A C 1
ATOM 4127 O O . PRO A 1 573 ? -26.767 -8.236 17.908 1.00 74.19 573 PRO A O 1
ATOM 4130 N N . GLU A 1 574 ? -24.787 -8.696 18.879 1.00 71.25 574 GLU A N 1
ATOM 4131 C CA . GLU A 1 574 ? -25.376 -9.422 20.003 1.00 71.25 574 GLU A CA 1
ATOM 4132 C C . GLU A 1 574 ? -26.233 -8.439 20.824 1.00 71.25 574 GLU A C 1
ATOM 4134 O O . GLU A 1 574 ? -25.807 -7.298 21.041 1.00 71.25 574 GLU A O 1
ATOM 4139 N N . PRO A 1 575 ? -27.445 -8.810 21.273 1.00 61.72 575 PRO A N 1
ATOM 4140 C CA . PRO A 1 575 ? -28.217 -7.946 22.153 1.00 61.72 575 PRO A CA 1
ATOM 4141 C C . PRO A 1 575 ? -27.428 -7.710 23.448 1.00 61.72 575 PRO A C 1
ATOM 4143 O O . PRO A 1 575 ? -27.343 -8.596 24.297 1.00 61.72 575 PRO A O 1
ATOM 4146 N N . GLU A 1 576 ? -26.845 -6.515 23.597 1.00 56.47 576 GLU A N 1
ATOM 4147 C CA . GLU A 1 576 ? -26.079 -6.141 24.786 1.00 56.47 576 GLU A CA 1
ATOM 4148 C C . GLU A 1 576 ? -26.921 -6.383 26.047 1.00 56.47 576 GLU A C 1
ATOM 4150 O O . GLU A 1 576 ? -28.007 -5.815 26.222 1.00 56.47 576 GLU A O 1
ATOM 4155 N N . ALA A 1 577 ? -26.418 -7.232 26.949 1.00 57.31 577 ALA A N 1
ATOM 4156 C CA . ALA A 1 577 ? -26.974 -7.328 28.289 1.00 57.31 577 ALA A CA 1
ATOM 4157 C C . ALA A 1 577 ? -26.881 -5.934 28.935 1.00 57.31 577 ALA A C 1
ATOM 4159 O O . ALA A 1 577 ? -25.816 -5.315 28.887 1.00 57.31 577 ALA A O 1
ATOM 4160 N N . PRO A 1 578 ? -27.964 -5.408 29.532 1.00 62.22 578 PRO A N 1
ATOM 4161 C CA . PRO A 1 578 ? -27.966 -4.041 30.043 1.00 62.22 578 PRO A CA 1
ATOM 4162 C C . PRO A 1 578 ? -26.850 -3.865 31.082 1.00 62.22 578 PRO A C 1
ATOM 4164 O O . PRO A 1 578 ? -26.740 -4.700 31.980 1.00 62.22 578 PRO A O 1
ATOM 4167 N N . ASP A 1 579 ? -26.055 -2.787 31.007 1.00 75.50 579 ASP A N 1
ATOM 4168 C CA . ASP A 1 579 ? -25.023 -2.462 32.011 1.00 75.50 579 ASP A CA 1
ATOM 4169 C C . ASP A 1 579 ? -25.674 -2.100 33.353 1.00 75.50 579 ASP A C 1
ATOM 4171 O O . ASP A 1 579 ? -25.932 -0.952 33.714 1.00 75.50 579 ASP A O 1
ATOM 4175 N N . THR A 1 580 ? -26.064 -3.147 34.056 1.00 84.50 580 THR A N 1
ATOM 4176 C CA . THR A 1 580 ? -26.911 -3.119 35.231 1.00 84.50 580 THR A CA 1
ATOM 4177 C C . THR A 1 580 ? -26.458 -4.219 36.160 1.00 84.50 580 THR A C 1
ATOM 4179 O O . THR A 1 580 ? -26.039 -5.296 35.726 1.00 84.50 580 THR A O 1
ATOM 4182 N N . SER A 1 581 ? -26.539 -3.968 37.459 1.00 88.06 581 SER A N 1
ATOM 4183 C CA . SER A 1 581 ? -26.201 -4.981 38.444 1.00 88.06 581 SER A CA 1
ATOM 4184 C C . SER A 1 581 ? -27.055 -4.900 39.698 1.00 88.06 581 SER A C 1
ATOM 4186 O O . SER A 1 581 ? -27.488 -3.829 40.131 1.00 88.06 581 SER A O 1
ATOM 4188 N N . ILE A 1 582 ? -27.275 -6.067 40.297 1.00 91.06 582 ILE A N 1
ATOM 4189 C CA . ILE A 1 582 ? -27.771 -6.200 41.663 1.00 91.06 582 ILE A CA 1
ATOM 4190 C C . ILE A 1 582 ? -26.661 -6.831 42.493 1.00 91.06 582 ILE A C 1
ATOM 4192 O O . ILE A 1 582 ? -26.211 -7.932 42.173 1.00 91.06 582 ILE A O 1
ATOM 4196 N N . THR A 1 583 ? -26.253 -6.152 43.563 1.00 91.00 583 THR A N 1
ATOM 4197 C CA . THR A 1 583 ? -25.345 -6.708 44.573 1.00 91.00 583 THR A CA 1
ATOM 4198 C C . THR A 1 583 ? -26.097 -6.976 45.873 1.00 91.00 583 THR A C 1
ATOM 4200 O O . THR A 1 583 ? -26.968 -6.201 46.276 1.00 91.00 583 THR A O 1
ATOM 4203 N N . VAL A 1 584 ? -25.798 -8.098 46.526 1.00 89.62 584 VAL A N 1
ATOM 4204 C CA . VAL A 1 584 ? -26.366 -8.468 47.827 1.00 89.62 584 VAL A CA 1
ATOM 4205 C C . VAL A 1 584 ? -25.237 -8.807 48.789 1.00 89.62 584 VAL A C 1
ATOM 4207 O O . VAL A 1 584 ? -24.617 -9.858 48.658 1.00 89.62 584 VAL A O 1
ATOM 4210 N N . ASP A 1 585 ? -25.010 -7.940 49.770 1.00 88.44 585 ASP A N 1
ATOM 4211 C CA . ASP A 1 585 ? -24.083 -8.173 50.877 1.00 88.44 585 ASP A CA 1
ATOM 4212 C C . ASP A 1 585 ? -24.787 -8.930 51.999 1.00 88.44 585 ASP A C 1
ATOM 4214 O O . ASP A 1 585 ? -25.931 -8.615 52.350 1.00 88.44 585 ASP A O 1
ATOM 4218 N N . ILE A 1 586 ? -24.111 -9.895 52.615 1.00 86.94 586 ILE A N 1
ATOM 4219 C CA . ILE A 1 586 ? -24.678 -10.649 53.734 1.00 86.94 586 ILE A CA 1
ATOM 4220 C C . ILE A 1 586 ? -23.932 -10.353 55.031 1.00 86.94 586 ILE A C 1
ATOM 4222 O O . ILE A 1 586 ? -22.716 -10.495 55.130 1.00 86.94 586 ILE A O 1
ATOM 4226 N N . ALA A 1 587 ? -24.695 -10.024 56.074 1.00 86.69 587 ALA A N 1
ATOM 4227 C CA . ALA A 1 587 ? -24.175 -9.780 57.413 1.00 86.69 587 ALA A CA 1
ATOM 4228 C C . ALA A 1 587 ? -24.902 -10.630 58.463 1.00 86.69 587 ALA A C 1
ATOM 4230 O O . ALA A 1 587 ? -26.130 -10.749 58.462 1.00 86.69 587 ALA A O 1
ATOM 4231 N N . THR A 1 588 ? -24.149 -11.190 59.411 1.00 86.31 588 THR A N 1
ATOM 4232 C CA . THR A 1 588 ? -24.709 -11.935 60.549 1.00 86.31 588 THR A CA 1
ATOM 4233 C C . THR A 1 588 ? -24.605 -11.109 61.820 1.00 86.31 588 THR A C 1
ATOM 4235 O O . THR A 1 588 ? -23.522 -10.687 62.223 1.00 86.31 588 THR A O 1
ATOM 4238 N N . CYS A 1 589 ? -25.740 -10.869 62.466 1.00 87.06 589 CYS A N 1
ATOM 4239 C CA . CYS A 1 589 ? -25.825 -10.002 63.633 1.00 87.06 589 CYS A CA 1
ATOM 4240 C C . CYS A 1 589 ? -25.732 -10.793 64.953 1.00 87.06 589 CYS A C 1
ATOM 4242 O O . CYS A 1 589 ? -26.052 -11.982 64.989 1.00 87.06 589 CYS A O 1
ATOM 4244 N N . PRO A 1 590 ? -25.302 -10.164 66.061 1.00 85.12 590 PRO A N 1
ATOM 4245 C CA . PRO A 1 590 ? -25.161 -10.841 67.348 1.00 85.12 590 PRO A CA 1
ATOM 4246 C C . PRO A 1 590 ? -26.519 -11.249 67.964 1.00 85.12 590 PRO A C 1
ATOM 4248 O O . PRO A 1 590 ? -27.550 -10.635 67.659 1.00 85.12 590 PRO A O 1
ATOM 4251 N N . PRO A 1 591 ? -26.548 -12.251 68.872 1.00 84.38 591 PRO A N 1
ATOM 4252 C CA . PRO A 1 591 ? -27.770 -12.674 69.560 1.00 84.38 591 PRO A CA 1
ATOM 4253 C C . PRO A 1 591 ? -28.491 -11.519 70.268 1.00 84.38 591 PRO A C 1
ATOM 4255 O O . PRO A 1 591 ? -27.869 -10.688 70.926 1.00 84.38 591 PRO A O 1
ATOM 4258 N N . GLY A 1 592 ? -29.822 -11.482 70.146 1.00 81.50 592 GLY A N 1
ATOM 4259 C CA . GLY A 1 592 ? -30.670 -10.423 70.714 1.00 81.50 592 GLY A CA 1
ATOM 4260 C C . GLY A 1 592 ? -30.862 -9.193 69.810 1.00 81.50 592 GLY A C 1
ATOM 4261 O O . GLY A 1 592 ? -31.699 -8.336 70.113 1.00 81.50 592 GLY A O 1
ATOM 4262 N N . MET A 1 593 ? -30.149 -9.113 68.680 1.00 84.56 593 MET A N 1
ATOM 4263 C CA . MET A 1 593 ? -30.402 -8.115 67.637 1.00 84.56 593 MET A CA 1
ATOM 4264 C C . MET A 1 593 ? -31.553 -8.551 66.717 1.00 84.56 593 MET A C 1
ATOM 4266 O O . MET A 1 593 ? -31.725 -9.729 66.419 1.00 84.56 593 MET A O 1
ATOM 4270 N N . ASN A 1 594 ? -32.361 -7.593 66.273 1.00 83.56 594 ASN A N 1
ATOM 4271 C CA . ASN A 1 594 ? -33.447 -7.751 65.316 1.00 83.56 594 ASN A CA 1
ATOM 4272 C C . ASN A 1 594 ? -33.595 -6.476 64.471 1.00 83.56 594 ASN A C 1
ATOM 4274 O O . ASN A 1 594 ? -32.948 -5.461 64.712 1.00 83.56 594 ASN A O 1
ATOM 4278 N N . VAL A 1 595 ? -34.501 -6.508 63.500 1.00 82.75 595 VAL A N 1
ATOM 4279 C CA . VAL A 1 595 ? -34.765 -5.390 62.580 1.00 82.75 595 VAL A CA 1
ATOM 4280 C C . VAL A 1 595 ? -35.068 -4.045 63.266 1.00 82.75 595 VAL A C 1
ATOM 4282 O O . VAL A 1 595 ? -34.741 -2.997 62.722 1.00 82.75 595 VAL A O 1
ATOM 4285 N N . ASN A 1 596 ? -35.657 -4.039 64.469 1.00 82.31 596 ASN A N 1
ATOM 4286 C CA . ASN A 1 596 ? -36.044 -2.800 65.156 1.00 82.31 596 ASN A CA 1
ATOM 4287 C C . ASN A 1 596 ? -34.899 -2.153 65.950 1.00 82.31 596 ASN A C 1
ATOM 4289 O O . ASN A 1 596 ? -35.017 -0.996 66.347 1.00 82.31 596 ASN A O 1
ATOM 4293 N N . ASN A 1 597 ? -33.828 -2.895 66.240 1.00 85.19 597 ASN A N 1
ATOM 4294 C CA . ASN A 1 597 ? -32.658 -2.426 66.991 1.00 85.19 597 ASN A CA 1
ATOM 4295 C C . ASN A 1 597 ? -31.343 -2.749 66.262 1.00 85.19 597 ASN A C 1
ATOM 4297 O O . ASN A 1 597 ? -30.310 -2.923 66.906 1.00 85.19 597 ASN A O 1
ATOM 4301 N N . LEU A 1 598 ? -31.405 -2.853 64.933 1.00 83.69 598 LEU A N 1
ATOM 4302 C CA . LEU A 1 598 ? -30.278 -3.190 64.077 1.00 83.69 598 LEU A CA 1
ATOM 4303 C C . LEU A 1 598 ? -29.192 -2.108 64.153 1.00 83.69 598 LEU A C 1
ATOM 4305 O O . LEU A 1 598 ? -29.446 -0.944 63.842 1.00 83.69 598 LEU A O 1
ATOM 4309 N N . ASP A 1 599 ? -27.980 -2.527 64.510 1.00 84.88 599 ASP A N 1
ATOM 4310 C CA . ASP A 1 599 ? -26.749 -1.756 64.338 1.00 84.88 599 ASP A CA 1
ATOM 4311 C C . ASP A 1 599 ? -25.872 -2.479 63.302 1.00 84.88 599 ASP A C 1
ATOM 4313 O O . ASP A 1 599 ? -25.237 -3.480 63.646 1.00 84.88 599 ASP A O 1
ATOM 4317 N N . PRO A 1 600 ? -25.846 -2.019 62.035 1.00 81.62 600 PRO A N 1
ATOM 4318 C CA . PRO A 1 600 ? -25.110 -2.691 60.966 1.00 81.62 600 PRO A CA 1
ATOM 4319 C C . PRO A 1 600 ? -23.615 -2.855 61.256 1.00 81.62 600 PRO A C 1
ATOM 4321 O O . PRO A 1 600 ? -23.026 -3.843 60.832 1.00 81.62 600 PRO A O 1
ATOM 4324 N N . ALA A 1 601 ? -23.006 -1.929 62.006 1.00 83.88 601 ALA A N 1
ATOM 4325 C CA . ALA A 1 601 ? -21.578 -1.968 62.321 1.00 83.88 601 ALA A CA 1
ATOM 4326 C C . ALA A 1 601 ? -21.214 -3.062 63.339 1.00 83.88 601 ALA A C 1
ATOM 4328 O O . ALA A 1 601 ? -20.048 -3.424 63.472 1.00 83.88 601 ALA A O 1
ATOM 4329 N N . ALA A 1 602 ? -22.204 -3.573 64.072 1.00 84.31 602 ALA A N 1
ATOM 4330 C CA . ALA A 1 602 ? -22.029 -4.649 65.037 1.00 84.31 602 ALA A CA 1
ATOM 4331 C C . ALA A 1 602 ? -22.280 -6.044 64.434 1.00 84.31 602 ALA A C 1
ATOM 4333 O O . ALA A 1 602 ? -22.119 -7.040 65.142 1.00 84.31 602 ALA A O 1
ATOM 4334 N N . CYS A 1 603 ? -22.681 -6.133 63.160 1.00 85.62 603 CYS A N 1
ATOM 4335 C CA . CYS A 1 603 ? -22.849 -7.399 62.448 1.00 85.62 603 CYS A CA 1
ATOM 4336 C C . CYS A 1 603 ? -21.526 -7.800 61.765 1.00 85.62 603 CYS A C 1
ATOM 4338 O O . CYS A 1 603 ? -20.802 -6.953 61.247 1.00 85.62 603 CYS A O 1
ATOM 4340 N N . GLY A 1 604 ? -21.189 -9.090 61.814 1.00 80.94 604 GLY A N 1
ATOM 4341 C CA . GLY A 1 604 ? -19.971 -9.652 61.225 1.00 80.94 604 GLY A CA 1
ATOM 4342 C C . GLY A 1 604 ? -20.200 -10.264 59.836 1.00 80.94 604 GLY A C 1
ATOM 4343 O O . GLY A 1 604 ? -21.357 -10.397 59.415 1.00 80.94 604 GLY A O 1
ATOM 4344 N N . PRO A 1 605 ? -19.119 -10.668 59.141 1.00 71.94 605 PRO A N 1
ATOM 4345 C CA . PRO A 1 605 ? -19.203 -11.313 57.831 1.00 71.94 605 PRO A CA 1
ATOM 4346 C C . PRO A 1 605 ? -19.991 -12.627 57.905 1.00 71.94 605 PRO A C 1
ATOM 4348 O O . PRO A 1 605 ? -20.018 -13.300 58.942 1.00 71.94 605 PRO A O 1
ATOM 4351 N N . ALA A 1 606 ? -20.677 -12.976 56.818 1.00 66.44 606 ALA A N 1
ATOM 4352 C CA . ALA A 1 606 ? -21.537 -14.151 56.775 1.00 66.44 606 ALA A CA 1
ATOM 4353 C C . ALA A 1 606 ? -20.742 -15.470 56.860 1.00 66.44 606 ALA A C 1
ATOM 4355 O O . ALA A 1 606 ? -19.666 -15.585 56.276 1.00 66.44 606 ALA A O 1
ATOM 4356 N N . PRO A 1 607 ? -21.264 -16.497 57.552 1.00 63.28 607 PRO A N 1
ATOM 4357 C CA . PRO A 1 607 ? -20.697 -17.838 57.498 1.00 63.28 607 PRO A CA 1
ATOM 4358 C C . PRO A 1 607 ? -20.988 -18.517 56.149 1.00 63.28 607 PRO A C 1
ATOM 4360 O O . PRO A 1 607 ? -21.997 -18.242 55.495 1.00 63.28 607 PRO A O 1
ATOM 4363 N N . ALA A 1 608 ? -20.131 -19.470 55.775 1.00 62.47 608 ALA A N 1
ATOM 4364 C CA . ALA A 1 608 ? -20.334 -20.324 54.608 1.00 62.47 608 ALA A CA 1
ATOM 4365 C C . ALA A 1 608 ? -21.664 -21.106 54.695 1.00 62.47 608 ALA A C 1
ATOM 4367 O O . ALA A 1 608 ? -22.050 -21.569 55.771 1.00 62.47 608 ALA A O 1
ATOM 4368 N N . GLY A 1 609 ? -22.341 -21.289 53.554 1.00 67.81 609 GLY A N 1
ATOM 4369 C CA . GLY A 1 609 ? -23.573 -22.090 53.450 1.00 67.81 609 GLY A CA 1
ATOM 4370 C C . GLY A 1 609 ? -24.845 -21.326 53.064 1.00 67.81 609 GLY A C 1
ATOM 4371 O O . GLY A 1 609 ? -25.925 -21.918 53.079 1.00 67.81 609 GLY A O 1
ATOM 4372 N N . THR A 1 610 ? -24.744 -20.044 52.702 1.00 78.19 610 THR A N 1
ATOM 4373 C CA . THR A 1 610 ? -25.872 -19.295 52.123 1.00 78.19 610 THR A CA 1
ATOM 4374 C C . THR A 1 610 ? -25.958 -19.546 50.618 1.00 78.19 610 THR A C 1
ATOM 4376 O O . THR A 1 610 ? -24.939 -19.579 49.941 1.00 78.19 610 THR A O 1
ATOM 4379 N N . SER A 1 611 ? -27.167 -19.727 50.081 1.00 82.62 611 SER A N 1
ATOM 4380 C CA . SER A 1 611 ? -27.385 -19.853 48.634 1.00 82.62 611 SER A CA 1
ATOM 4381 C C . SER A 1 611 ? -28.537 -18.958 48.203 1.00 82.62 611 SER A C 1
ATOM 4383 O O . SER A 1 611 ? -29.643 -19.065 48.740 1.00 82.62 611 SER A O 1
ATOM 4385 N N . LEU A 1 612 ? -28.268 -18.091 47.229 1.00 87.12 612 LEU A N 1
ATOM 4386 C CA . LEU A 1 612 ? -29.220 -17.139 46.667 1.00 87.12 612 LEU A CA 1
ATOM 4387 C C . LEU A 1 612 ? -29.511 -17.468 45.198 1.00 87.12 612 LEU A C 1
ATOM 4389 O O . LEU A 1 612 ? -28.633 -17.918 44.463 1.00 87.12 612 LEU A O 1
ATOM 4393 N N . ALA A 1 613 ? -30.740 -17.213 44.762 1.00 87.62 613 ALA A N 1
ATOM 4394 C CA . ALA A 1 613 ? -31.129 -17.207 43.356 1.00 87.62 613 ALA A CA 1
ATOM 4395 C C . ALA A 1 613 ? -31.949 -15.954 43.050 1.00 87.62 613 ALA A C 1
ATOM 4397 O O . ALA A 1 613 ? -32.762 -15.531 43.871 1.00 87.62 613 ALA A O 1
ATOM 4398 N N . LEU A 1 614 ? -31.758 -15.381 41.865 1.00 89.56 614 LEU A N 1
ATOM 4399 C CA . LEU A 1 614 ? -32.476 -14.193 41.419 1.00 89.56 614 LEU A CA 1
ATOM 4400 C C . LEU A 1 614 ? -33.376 -14.547 40.235 1.00 89.56 614 LEU A C 1
ATOM 4402 O O . LEU A 1 614 ? -32.934 -15.210 39.298 1.00 89.56 614 LEU A O 1
ATOM 4406 N N . PHE A 1 615 ? -34.633 -14.115 40.286 1.00 87.75 615 PHE A N 1
ATOM 4407 C CA . PHE A 1 615 ? -35.630 -14.372 39.250 1.00 87.75 615 PHE A CA 1
ATOM 4408 C C . PHE A 1 615 ? -36.147 -13.073 38.640 1.00 87.75 615 PHE A C 1
ATOM 4410 O O . PHE A 1 615 ? -36.496 -12.146 39.366 1.00 87.75 615 PHE A O 1
ATOM 4417 N N . VAL A 1 616 ? -36.285 -13.031 37.317 1.00 86.94 616 VAL A N 1
ATOM 4418 C CA . VAL A 1 616 ? -36.989 -11.964 36.595 1.00 86.94 616 VAL A CA 1
ATOM 4419 C C . VAL A 1 616 ? -38.266 -12.571 36.019 1.00 86.94 616 VAL A C 1
ATOM 4421 O O . VAL A 1 616 ? -38.235 -13.443 35.152 1.00 86.94 616 VAL A O 1
ATOM 4424 N N . GLY A 1 617 ? -39.423 -12.175 36.557 1.00 84.25 617 GLY A N 1
ATOM 4425 C CA . GLY A 1 617 ? -40.684 -12.856 36.258 1.00 84.25 617 GLY A CA 1
ATOM 4426 C C . GLY A 1 617 ? -40.669 -14.313 36.742 1.00 84.25 617 GLY A C 1
ATOM 4427 O O . GLY A 1 617 ? -40.704 -14.564 37.943 1.00 84.25 617 GLY A O 1
ATOM 4428 N N . SER A 1 618 ? -40.650 -15.276 35.815 1.00 81.12 618 SER A N 1
ATOM 4429 C CA . SER A 1 618 ? -40.553 -16.718 36.113 1.00 81.12 618 SER A CA 1
ATOM 4430 C C . SER A 1 618 ? -39.203 -17.339 35.746 1.00 81.12 618 SER A C 1
ATOM 4432 O O . SER A 1 618 ? -39.029 -18.545 35.912 1.00 81.12 618 SER A O 1
ATOM 4434 N N . GLU A 1 619 ? -38.279 -16.549 35.205 1.00 85.50 619 GLU A N 1
ATOM 4435 C CA . GLU A 1 619 ? -36.980 -17.011 34.723 1.00 85.50 619 GLU A CA 1
ATOM 4436 C C . GLU A 1 619 ? -35.908 -16.789 35.787 1.00 85.50 619 GLU A C 1
ATOM 4438 O O . GLU A 1 619 ? -35.825 -15.709 36.369 1.00 85.50 619 GLU A O 1
ATOM 4443 N N . GLN A 1 620 ? -35.112 -17.823 36.063 1.00 87.62 620 GLN A N 1
ATOM 4444 C CA . GLN A 1 620 ? -33.975 -17.724 36.970 1.00 87.62 620 GLN A CA 1
ATOM 4445 C C . GLN A 1 620 ? -32.769 -17.190 36.198 1.00 87.62 620 GLN A C 1
ATOM 4447 O O . GLN A 1 620 ? -32.380 -17.783 35.195 1.00 87.62 620 GLN A O 1
ATOM 4452 N N . LEU A 1 621 ? -32.153 -16.119 36.691 1.00 86.56 621 LEU A N 1
ATOM 4453 C CA . LEU A 1 621 ? -30.891 -15.633 36.145 1.00 86.56 621 LEU A CA 1
ATOM 4454 C C . LEU A 1 621 ? -29.741 -16.604 36.472 1.00 86.56 621 LEU A C 1
ATOM 4456 O O . LEU A 1 621 ? -29.841 -17.377 37.436 1.00 86.56 621 LEU A O 1
ATOM 4460 N N . PRO A 1 622 ? -28.634 -16.561 35.705 1.00 85.69 622 PRO A N 1
ATOM 4461 C CA . PRO A 1 622 ? -27.418 -17.294 36.036 1.00 85.69 622 PRO A CA 1
ATOM 4462 C C . PRO A 1 622 ? -26.973 -17.070 37.489 1.00 85.69 622 PRO A C 1
ATOM 4464 O O . PRO A 1 622 ? -27.331 -16.077 38.132 1.00 85.69 622 PRO A O 1
ATOM 4467 N N . ALA A 1 623 ? -26.203 -18.019 38.026 1.00 83.19 623 ALA A N 1
ATOM 4468 C CA . ALA A 1 623 ? -25.669 -17.902 39.379 1.00 83.19 623 ALA A CA 1
ATOM 4469 C C . ALA A 1 623 ? -24.862 -16.600 39.529 1.00 83.19 623 ALA A C 1
ATOM 4471 O O . ALA A 1 623 ? -24.117 -16.229 38.624 1.00 83.19 623 ALA A O 1
ATOM 4472 N N . ALA A 1 624 ? -25.029 -15.917 40.663 1.00 85.75 624 ALA A N 1
ATOM 4473 C CA . ALA A 1 624 ? -24.237 -14.732 40.973 1.00 85.75 624 ALA A CA 1
ATOM 4474 C C . ALA A 1 624 ? -22.757 -15.088 41.139 1.00 85.75 624 ALA A C 1
ATOM 4476 O O . ALA A 1 624 ? -22.425 -16.175 41.620 1.00 85.75 624 ALA A O 1
ATOM 4477 N N . THR A 1 625 ? -21.888 -14.129 40.829 1.00 86.50 625 THR A N 1
ATOM 4478 C CA . THR A 1 625 ? -20.498 -14.156 41.289 1.00 86.50 625 THR A CA 1
ATOM 4479 C C . THR A 1 625 ? -20.489 -13.889 42.794 1.00 86.50 625 THR A C 1
ATOM 4481 O O . THR A 1 625 ? -21.105 -12.918 43.236 1.00 86.50 625 THR A O 1
ATOM 4484 N N . GLU A 1 626 ? -19.841 -14.759 43.571 1.00 81.06 626 GLU A N 1
ATOM 4485 C CA . GLU A 1 626 ? -19.711 -14.639 45.029 1.00 81.06 626 GLU A CA 1
ATOM 4486 C C . GLU A 1 626 ? -18.266 -14.284 45.394 1.00 81.06 626 GLU A C 1
ATOM 4488 O O . GLU A 1 626 ? -17.350 -15.050 45.097 1.00 81.06 626 GLU A O 1
ATOM 4493 N N . GLU A 1 627 ? -18.077 -13.143 46.051 1.00 80.50 627 GLU A N 1
ATOM 4494 C CA . GLU A 1 627 ? -16.783 -12.649 46.530 1.00 80.50 627 GLU A CA 1
ATOM 4495 C C . GLU A 1 627 ? -16.992 -12.014 47.913 1.00 80.50 627 GLU A C 1
ATOM 4497 O O . GLU A 1 627 ? -17.913 -11.224 48.086 1.00 80.50 627 GLU A O 1
ATOM 4502 N N . ASP A 1 628 ? -16.230 -12.420 48.934 1.00 75.94 628 ASP A N 1
ATOM 4503 C CA . ASP A 1 628 ? -16.301 -11.868 50.304 1.00 75.94 628 ASP A CA 1
ATOM 4504 C C . ASP A 1 628 ? -17.717 -11.721 50.918 1.00 75.94 628 ASP A C 1
ATOM 4506 O O . ASP A 1 628 ? -18.024 -10.752 51.614 1.00 75.94 628 ASP A O 1
ATOM 4510 N N . ALA A 1 629 ? -18.589 -12.718 50.713 1.00 74.06 629 ALA A N 1
ATOM 4511 C CA . ALA A 1 629 ? -19.998 -12.701 51.143 1.00 74.06 629 ALA A CA 1
ATOM 4512 C C . ALA A 1 629 ? -20.858 -11.597 50.485 1.00 74.06 629 ALA A C 1
ATOM 4514 O O . ALA A 1 629 ? -21.871 -11.158 51.049 1.00 74.06 629 ALA A O 1
ATOM 4515 N N . GLN A 1 630 ? -20.484 -11.203 49.270 1.00 85.19 630 GLN A N 1
ATOM 4516 C CA . GLN A 1 630 ? -21.263 -10.388 48.351 1.00 85.19 630 GLN A CA 1
ATOM 4517 C C . GLN A 1 630 ? -21.629 -11.206 47.105 1.00 85.19 630 GLN A C 1
ATOM 4519 O O . GLN A 1 630 ? -20.768 -11.799 46.460 1.00 85.19 630 GLN A O 1
ATOM 4524 N N . TRP A 1 631 ? -22.915 -11.221 46.743 1.00 89.25 631 TRP A N 1
ATOM 4525 C CA . TRP A 1 631 ? -23.422 -11.861 45.525 1.00 89.25 631 TRP A CA 1
ATOM 4526 C C . TRP A 1 631 ? -23.753 -10.804 44.481 1.00 89.25 631 TRP A C 1
ATOM 4528 O O . TRP A 1 631 ? -24.562 -9.914 44.747 1.00 89.25 631 TRP A O 1
ATOM 4538 N N . THR A 1 632 ? -23.177 -10.929 43.289 1.00 89.94 632 THR A N 1
ATOM 4539 C CA . THR A 1 632 ? -23.364 -9.973 42.194 1.00 89.94 632 THR A CA 1
ATOM 4540 C C . THR A 1 632 ? -24.008 -10.633 40.979 1.00 89.94 632 THR A C 1
ATOM 4542 O O . THR A 1 632 ? -23.449 -11.561 40.396 1.00 89.94 632 THR A O 1
ATOM 4545 N N . TRP A 1 633 ? -25.159 -10.108 40.555 1.00 92.19 633 TRP A N 1
ATOM 4546 C CA . TRP A 1 633 ? -25.767 -10.384 39.250 1.00 92.19 633 TRP A CA 1
ATOM 4547 C C . TRP A 1 633 ? -25.541 -9.186 38.331 1.00 92.19 633 TRP A C 1
ATOM 4549 O O . TRP A 1 633 ? -25.875 -8.064 38.709 1.00 92.19 633 TRP A O 1
ATOM 4559 N N . ARG A 1 634 ? -24.993 -9.414 37.135 1.00 88.62 634 ARG A N 1
ATOM 4560 C CA . ARG A 1 634 ? -24.828 -8.406 36.072 1.00 88.62 634 ARG A CA 1
ATOM 4561 C C . ARG A 1 634 ? -25.826 -8.672 34.941 1.00 88.62 634 ARG A C 1
ATOM 4563 O O . ARG A 1 634 ? -26.274 -9.807 34.794 1.00 88.62 634 ARG A O 1
ATOM 4570 N N . GLY A 1 635 ? -26.177 -7.652 34.162 1.00 84.25 635 GLY A N 1
ATOM 4571 C CA . GLY A 1 635 ? -27.106 -7.805 33.037 1.00 84.25 635 GLY A CA 1
ATOM 4572 C C . GLY A 1 635 ? -28.575 -7.922 33.450 1.00 84.25 635 GLY A C 1
ATOM 4573 O O . GLY A 1 635 ? -29.352 -8.567 32.752 1.00 84.25 635 GLY A O 1
ATOM 4574 N N . VAL A 1 636 ? -28.967 -7.372 34.604 1.00 85.38 636 VAL A N 1
ATOM 4575 C CA . VAL A 1 636 ? -30.332 -7.511 35.140 1.00 85.38 636 VAL A CA 1
ATOM 4576 C C . VAL A 1 636 ? -31.286 -6.518 34.452 1.00 85.38 636 VAL A C 1
ATOM 4578 O O . VAL A 1 636 ? -31.131 -5.311 34.632 1.00 85.38 636 VAL A O 1
ATOM 4581 N N . PRO A 1 637 ? -32.332 -6.972 33.733 1.00 84.19 637 PRO A N 1
ATOM 4582 C CA . PRO A 1 637 ? -33.290 -6.074 33.089 1.00 84.19 637 PRO A CA 1
ATOM 4583 C C . PRO A 1 637 ? -33.915 -5.061 34.060 1.00 84.19 637 PRO A C 1
ATOM 4585 O O . PRO A 1 637 ? -34.219 -5.394 35.209 1.00 84.19 637 PRO A O 1
ATOM 4588 N N . TYR A 1 638 ? -34.173 -3.837 33.585 1.00 84.62 638 TYR A N 1
ATOM 4589 C CA . TYR A 1 638 ? -34.885 -2.830 34.374 1.00 84.62 638 TYR A CA 1
ATOM 4590 C C . TYR A 1 638 ? -36.255 -3.343 34.828 1.00 84.62 638 TYR A C 1
ATOM 4592 O O . TYR A 1 638 ? -37.028 -3.900 34.046 1.00 84.62 638 TYR A O 1
ATOM 4600 N N . GLY A 1 639 ? -36.586 -3.103 36.095 1.00 83.94 639 GLY A N 1
ATOM 4601 C CA . GLY A 1 639 ? -37.824 -3.570 36.706 1.00 83.94 639 GLY A CA 1
ATOM 4602 C C . GLY A 1 639 ? -37.594 -4.259 38.044 1.00 83.94 639 GLY A C 1
ATOM 4603 O O . GLY A 1 639 ? -36.593 -4.033 38.720 1.00 83.94 639 GLY A O 1
ATOM 4604 N N . THR A 1 640 ? -38.572 -5.063 38.455 1.00 86.06 640 THR A N 1
ATOM 4605 C CA . THR A 1 640 ? -38.541 -5.812 39.716 1.00 86.06 640 THR A CA 1
ATOM 4606 C C . THR A 1 640 ? -38.128 -7.257 39.457 1.00 86.06 640 THR A C 1
ATOM 4608 O O . THR A 1 640 ? -38.708 -7.928 38.604 1.00 86.06 640 THR A O 1
ATOM 4611 N N . ALA A 1 641 ? -37.158 -7.731 40.228 1.00 88.25 641 ALA A N 1
ATOM 4612 C CA . ALA A 1 641 ? -36.711 -9.111 40.298 1.00 88.25 641 ALA A CA 1
ATOM 4613 C C . ALA A 1 641 ? -36.980 -9.674 41.704 1.00 88.25 641 ALA A C 1
ATOM 4615 O O . ALA A 1 641 ? -37.071 -8.933 42.682 1.00 88.25 641 ALA A O 1
ATOM 4616 N N . THR A 1 642 ? -37.111 -10.991 41.817 1.00 87.31 642 THR A N 1
ATOM 4617 C CA . THR A 1 642 ? -37.398 -11.689 43.072 1.00 87.31 642 THR A CA 1
ATOM 4618 C C . THR A 1 642 ? -36.176 -12.494 43.508 1.00 87.31 642 THR A C 1
ATOM 4620 O O . THR A 1 642 ? -35.764 -13.438 42.837 1.00 87.31 642 THR A O 1
ATOM 4623 N N . LEU A 1 643 ? -35.600 -12.132 44.652 1.00 87.69 643 LEU A N 1
ATOM 4624 C CA . LEU A 1 643 ? -34.488 -12.817 45.303 1.00 87.69 643 LEU A CA 1
ATOM 4625 C C . LEU A 1 643 ? -35.012 -13.955 46.192 1.00 87.69 643 LEU A C 1
ATOM 4627 O O . LEU A 1 643 ? -35.798 -13.736 47.112 1.00 87.69 643 LEU A O 1
ATOM 4631 N N . ILE A 1 644 ? -34.560 -15.180 45.956 1.00 85.25 644 ILE A N 1
ATOM 4632 C CA . ILE A 1 644 ? -34.942 -16.375 46.713 1.00 85.25 644 ILE A CA 1
ATOM 4633 C C . ILE A 1 644 ? -33.736 -16.891 47.500 1.00 85.25 644 ILE A C 1
ATOM 4635 O O . ILE A 1 644 ? -32.644 -17.044 46.953 1.00 85.25 644 ILE A O 1
ATOM 4639 N N . LEU A 1 645 ? -33.945 -17.190 48.786 1.00 83.88 645 LEU A N 1
ATOM 4640 C CA . LEU A 1 645 ? -32.952 -17.844 49.637 1.00 83.88 645 LEU A CA 1
ATOM 4641 C C . LEU A 1 645 ? -33.157 -19.359 49.553 1.00 83.88 645 LEU A C 1
ATOM 4643 O O . LEU A 1 645 ? -34.098 -19.897 50.135 1.00 83.88 645 LEU A O 1
ATOM 4647 N N . ASN A 1 646 ? -32.266 -20.046 48.844 1.00 80.31 646 ASN A N 1
ATOM 4648 C CA . ASN A 1 646 ? -32.292 -21.502 48.698 1.00 80.31 646 ASN A CA 1
ATOM 4649 C C . ASN A 1 646 ? -31.727 -22.216 49.935 1.00 80.31 646 ASN A C 1
ATOM 4651 O O . ASN A 1 646 ? -32.168 -23.313 50.275 1.00 80.31 646 ASN A O 1
ATOM 4655 N N . ALA A 1 647 ? -30.757 -21.595 50.611 1.00 80.38 647 ALA A N 1
ATOM 4656 C CA . ALA A 1 647 ? -30.176 -22.074 51.862 1.00 80.38 647 ALA A CA 1
ATOM 4657 C C . ALA A 1 647 ? -29.839 -20.888 52.773 1.00 80.38 647 ALA A C 1
ATOM 4659 O O . ALA A 1 647 ? -29.373 -19.854 52.294 1.00 80.38 647 ALA A O 1
ATOM 4660 N N . VAL A 1 648 ? -30.074 -21.046 54.078 1.00 77.75 648 VAL A N 1
ATOM 4661 C CA . VAL A 1 648 ? -29.741 -20.054 55.114 1.00 77.75 648 VAL A CA 1
ATOM 4662 C C . VAL A 1 648 ? -28.717 -20.634 56.091 1.00 77.75 648 VAL A C 1
ATOM 4664 O O . VAL A 1 648 ? -28.756 -21.844 56.337 1.00 77.75 648 VAL A O 1
ATOM 4667 N N . PRO A 1 649 ? -27.850 -19.802 56.696 1.00 75.56 649 PRO A N 1
ATOM 4668 C CA . PRO A 1 649 ? -26.894 -20.260 57.695 1.00 75.56 649 PRO A CA 1
ATOM 4669 C C . PRO A 1 649 ? -27.540 -21.011 58.860 1.00 75.56 649 PRO A C 1
ATOM 4671 O O . PRO A 1 649 ? -28.597 -20.609 59.370 1.00 75.56 649 PRO A O 1
ATOM 4674 N N . GLU A 1 650 ? -26.871 -22.065 59.333 1.00 72.00 650 GLU A N 1
ATOM 4675 C CA . GLU A 1 650 ? -27.290 -22.779 60.539 1.00 72.00 650 GLU A CA 1
ATOM 4676 C C . GLU A 1 650 ? -27.354 -21.823 61.740 1.00 72.00 650 GLU A C 1
ATOM 4678 O O . GLU A 1 650 ? -26.458 -21.015 61.974 1.00 72.00 650 GLU A O 1
ATOM 4683 N N . GLY A 1 651 ? -28.438 -21.909 62.515 1.00 72.12 651 GLY A N 1
ATOM 4684 C CA . GLY A 1 651 ? -28.655 -21.027 63.664 1.00 72.12 651 GLY A CA 1
ATOM 4685 C C . GLY A 1 651 ? -29.318 -19.685 63.336 1.00 72.12 651 GLY A C 1
ATOM 4686 O O . GLY A 1 651 ? -29.492 -18.875 64.242 1.00 72.12 651 GLY A O 1
ATOM 4687 N N . THR A 1 652 ? -29.756 -19.450 62.097 1.00 74.31 652 THR A N 1
ATOM 4688 C CA . THR A 1 652 ? -30.579 -18.281 61.741 1.00 74.31 652 THR A CA 1
ATOM 4689 C C . THR A 1 652 ? -32.008 -18.427 62.279 1.00 74.31 652 THR A C 1
ATOM 4691 O O . THR A 1 652 ? -32.689 -19.407 61.981 1.00 74.31 652 THR A O 1
ATOM 4694 N N . ALA A 1 653 ? -32.500 -17.443 63.041 1.00 74.00 653 ALA A N 1
ATOM 4695 C CA . ALA A 1 653 ? -33.890 -17.391 63.508 1.00 74.00 653 ALA A CA 1
ATOM 4696 C C . ALA A 1 653 ? -34.786 -16.523 62.609 1.00 74.00 653 ALA A C 1
ATOM 4698 O O . ALA A 1 653 ? -35.913 -16.909 62.308 1.00 74.00 653 ALA A O 1
ATOM 4699 N N . THR A 1 654 ? -34.305 -15.350 62.188 1.00 76.44 654 THR A N 1
ATOM 4700 C CA . THR A 1 654 ? -35.019 -14.428 61.281 1.00 76.44 654 THR A CA 1
ATOM 4701 C C . THR A 1 654 ? -34.029 -13.675 60.389 1.00 76.44 654 THR A C 1
ATOM 4703 O O . THR A 1 654 ? -32.830 -13.695 60.662 1.00 76.44 654 THR A O 1
ATOM 4706 N N . PHE A 1 655 ? -34.513 -13.000 59.342 1.00 82.06 655 PHE A N 1
ATOM 4707 C CA . PHE A 1 655 ? -33.688 -12.163 58.464 1.00 82.06 655 PHE A CA 1
ATOM 4708 C C . PHE A 1 655 ? -34.420 -10.894 57.996 1.00 82.06 655 PHE A C 1
ATOM 4710 O O . PHE A 1 655 ? -35.647 -10.799 58.095 1.00 82.06 655 PHE A O 1
ATOM 4717 N N . SER A 1 656 ? -33.676 -9.904 57.499 1.00 82.12 656 SER A N 1
ATOM 4718 C CA . SER A 1 656 ? -34.223 -8.692 56.871 1.00 82.12 656 SER A CA 1
ATOM 4719 C C . SER A 1 656 ? -33.380 -8.244 55.676 1.00 82.12 656 SER A C 1
ATOM 4721 O O . SER A 1 656 ? -32.181 -8.501 55.648 1.00 82.12 656 SER A O 1
ATOM 4723 N N . LEU A 1 657 ? -33.996 -7.553 54.715 1.00 84.25 657 LEU A N 1
ATOM 4724 C CA . LEU A 1 657 ? -33.316 -6.951 53.562 1.00 84.25 657 LEU A CA 1
ATOM 4725 C C . LEU A 1 657 ? -33.465 -5.433 53.635 1.00 84.25 657 LEU A C 1
ATOM 4727 O O . LEU A 1 657 ? -34.586 -4.936 53.767 1.00 84.25 657 LEU A O 1
ATOM 4731 N N . ASN A 1 658 ? -32.356 -4.690 53.597 1.00 80.12 658 ASN A N 1
ATOM 4732 C CA . ASN A 1 658 ? -32.338 -3.228 53.754 1.00 80.12 658 ASN A CA 1
ATOM 4733 C C . ASN A 1 658 ? -33.208 -2.743 54.933 1.00 80.12 658 ASN A C 1
ATOM 4735 O O . ASN A 1 658 ? -33.971 -1.783 54.816 1.00 80.12 658 ASN A O 1
ATOM 4739 N N . GLN A 1 659 ? -33.107 -3.430 56.078 1.00 73.69 659 GLN A N 1
ATOM 4740 C CA . GLN A 1 659 ? -33.840 -3.122 57.318 1.00 73.69 659 GLN A CA 1
ATOM 4741 C C . GLN A 1 659 ? -35.370 -3.279 57.227 1.00 73.69 659 GLN A C 1
ATOM 4743 O O . GLN A 1 659 ? -36.100 -2.850 58.122 1.00 73.69 659 GLN A O 1
ATOM 4748 N N . ARG A 1 660 ? -35.891 -3.902 56.163 1.00 72.25 660 ARG A N 1
ATOM 4749 C CA . ARG A 1 660 ? -37.306 -4.269 56.054 1.00 72.25 660 ARG A CA 1
ATOM 4750 C C . ARG A 1 660 ? -37.489 -5.711 56.496 1.00 72.25 660 ARG A C 1
ATOM 4752 O O . ARG A 1 660 ? -36.914 -6.634 55.918 1.00 72.25 660 ARG A O 1
ATOM 4759 N N . THR A 1 661 ? -38.309 -5.906 57.527 1.00 65.62 661 THR A N 1
ATOM 4760 C CA . THR A 1 661 ? -38.706 -7.238 57.989 1.00 65.62 661 THR A CA 1
ATOM 4761 C C . THR A 1 661 ? -39.413 -7.953 56.850 1.00 65.62 661 THR A C 1
ATOM 4763 O O . THR A 1 661 ? -40.469 -7.511 56.395 1.00 65.62 661 THR A O 1
ATOM 4766 N N . CYS A 1 662 ? -38.815 -9.034 56.368 1.00 60.25 662 CYS A N 1
ATOM 4767 C CA . CYS A 1 662 ? -39.379 -9.793 55.265 1.00 60.25 662 CYS A CA 1
ATOM 4768 C C . CYS A 1 662 ? -40.415 -10.793 55.787 1.00 60.25 662 CYS A C 1
ATOM 4770 O O . CYS A 1 662 ? -40.369 -11.227 56.941 1.00 60.25 662 CYS A O 1
ATOM 4772 N N . CYS A 1 663 ? -41.382 -11.124 54.936 1.00 49.69 663 CYS A N 1
ATOM 4773 C CA . CYS A 1 663 ? -42.351 -12.176 55.208 1.00 49.69 663 CYS A CA 1
ATOM 4774 C C . CYS A 1 663 ? -41.726 -13.530 54.837 1.00 49.69 663 CYS A C 1
ATOM 4776 O O . CYS A 1 663 ? -40.960 -13.601 53.891 1.00 49.69 663 CYS A O 1
ATOM 4778 N N . ASN A 1 664 ? -42.034 -14.549 55.640 1.00 50.28 664 ASN A N 1
ATOM 4779 C CA . ASN A 1 664 ? -41.816 -16.000 55.535 1.00 50.28 664 ASN A CA 1
ATOM 4780 C C . ASN A 1 664 ? -41.009 -16.518 54.319 1.00 50.28 664 ASN A C 1
ATOM 4782 O O . ASN A 1 664 ? -41.342 -16.198 53.186 1.00 50.28 664 ASN A O 1
ATOM 4786 N N . LEU A 1 665 ? -40.080 -17.459 54.564 1.00 54.75 665 LEU A N 1
ATOM 4787 C CA . LEU A 1 665 ? -39.213 -18.192 53.606 1.00 54.75 665 LEU A CA 1
ATOM 4788 C C . LEU A 1 665 ? -39.860 -18.707 52.290 1.00 54.75 665 LEU A C 1
ATOM 4790 O O . LEU A 1 665 ? -39.144 -19.166 51.411 1.00 54.75 665 LEU A O 1
ATOM 4794 N N . GLU A 1 666 ? -41.185 -18.657 52.142 1.00 53.66 666 GLU A N 1
ATOM 4795 C CA . GLU A 1 666 ? -41.937 -19.116 50.965 1.00 53.66 666 GLU A CA 1
ATOM 4796 C C . GLU A 1 666 ? -42.229 -18.015 49.922 1.00 53.66 666 GLU A C 1
ATOM 4798 O O . GLU A 1 666 ? -42.694 -18.336 48.830 1.00 53.66 666 GLU A O 1
ATOM 4803 N N . GLY A 1 667 ? -41.975 -16.732 50.213 1.00 58.38 667 GLY A N 1
ATOM 4804 C CA . GLY A 1 667 ? -42.181 -15.624 49.270 1.00 58.38 667 GLY A CA 1
ATOM 4805 C C . GLY A 1 667 ? -40.918 -14.785 49.137 1.00 58.38 667 GLY A C 1
ATOM 4806 O O . GLY A 1 667 ? -40.598 -14.044 50.061 1.00 58.38 667 GLY A O 1
ATOM 4807 N N . GLY A 1 668 ? -40.201 -14.937 48.018 1.00 70.06 668 GLY A N 1
ATOM 4808 C CA . GLY A 1 668 ? -38.939 -14.243 47.745 1.00 70.06 668 GLY A CA 1
ATOM 4809 C C . GLY A 1 668 ? -38.997 -12.719 47.927 1.00 70.06 668 GLY A C 1
ATOM 4810 O O . GLY A 1 668 ? -40.060 -12.115 48.057 1.00 70.06 668 GLY A O 1
ATOM 4811 N N . LEU A 1 669 ? -37.826 -12.094 47.974 1.00 81.38 669 LEU A N 1
ATOM 4812 C CA . LEU A 1 669 ? -37.650 -10.684 48.282 1.00 81.38 669 LEU A CA 1
ATOM 4813 C C . LEU A 1 669 ? -37.570 -9.861 47.000 1.00 81.38 669 LEU A C 1
ATOM 4815 O O . LEU A 1 669 ? -36.710 -10.109 46.162 1.00 81.38 669 LEU A O 1
ATOM 4819 N N . ASP A 1 670 ? -38.422 -8.850 46.872 1.00 82.75 670 ASP A N 1
ATOM 4820 C CA . ASP A 1 670 ? -38.381 -7.960 45.715 1.00 82.75 670 ASP A CA 1
ATOM 4821 C C . ASP A 1 670 ? -37.156 -7.034 45.774 1.00 82.75 670 ASP A C 1
ATOM 4823 O O . ASP A 1 670 ? -36.972 -6.254 46.715 1.00 82.75 670 ASP A O 1
ATOM 4827 N N . VAL A 1 671 ? -36.344 -7.105 44.727 1.00 86.31 671 VAL A N 1
ATOM 4828 C CA . VAL A 1 671 ? -35.227 -6.212 44.414 1.00 86.31 671 VAL A CA 1
ATOM 4829 C C . VAL A 1 671 ? -35.498 -5.564 43.057 1.00 86.31 671 VAL A C 1
ATOM 4831 O O . VAL A 1 671 ? -36.308 -6.057 42.276 1.00 86.31 671 VAL A O 1
ATOM 4834 N N . SER A 1 672 ? -34.902 -4.418 42.760 1.00 86.00 672 SER A N 1
ATOM 4835 C CA . SER A 1 672 ? -35.229 -3.675 41.545 1.00 86.00 672 SER A CA 1
ATOM 4836 C C . SER A 1 672 ? -34.045 -2.900 41.012 1.00 86.00 672 SER A C 1
ATOM 4838 O O . SER A 1 672 ? -33.344 -2.253 41.787 1.00 86.00 672 SER A O 1
ATOM 4840 N N . VAL A 1 673 ? -33.916 -2.884 39.690 1.00 86.88 673 VAL A N 1
ATOM 4841 C CA . VAL A 1 673 ? -33.003 -2.005 38.959 1.00 86.88 673 VAL A CA 1
ATOM 4842 C C . VAL A 1 673 ? -33.832 -0.984 38.190 1.00 86.88 673 VAL A C 1
ATOM 4844 O O . VAL A 1 673 ? -34.880 -1.316 37.631 1.00 86.88 673 VAL A O 1
ATOM 4847 N N . SER A 1 674 ? -33.383 0.268 38.168 1.00 84.50 674 SER A N 1
ATOM 4848 C CA . SER A 1 674 ? -34.035 1.353 37.431 1.00 84.50 674 SER A CA 1
ATOM 4849 C C . SER A 1 674 ? -33.011 2.169 36.653 1.00 84.50 674 SER A C 1
ATOM 4851 O O . SER A 1 674 ? -31.825 2.108 36.962 1.00 84.50 674 SER A O 1
ATOM 4853 N N . GLU A 1 675 ? -33.460 2.965 35.683 1.00 80.06 675 GLU A N 1
ATOM 4854 C CA . GLU A 1 675 ? -32.578 3.881 34.942 1.00 80.06 675 GLU A CA 1
ATOM 4855 C C . GLU A 1 675 ? -31.856 4.878 35.867 1.00 80.06 675 GLU A C 1
ATOM 4857 O O . GLU A 1 675 ? -30.727 5.273 35.596 1.00 80.06 675 GLU A O 1
ATOM 4862 N N . GLU A 1 676 ? -32.476 5.262 36.989 1.00 83.12 676 GLU A N 1
ATOM 4863 C CA . GLU A 1 676 ? -31.869 6.161 37.980 1.00 83.12 676 GLU A CA 1
ATOM 4864 C C . GLU A 1 676 ? -30.827 5.450 38.864 1.00 83.12 676 GLU A C 1
ATOM 4866 O O . GLU A 1 676 ? -29.949 6.100 39.433 1.00 83.12 676 GLU A O 1
ATOM 4871 N N . THR A 1 677 ? -30.917 4.121 38.989 1.00 81.31 677 THR A N 1
ATOM 4872 C CA . THR A 1 677 ? -30.040 3.279 39.820 1.00 81.31 677 THR A CA 1
ATOM 4873 C C . THR A 1 677 ? -29.684 1.968 39.095 1.00 81.31 677 THR A C 1
ATOM 4875 O O . THR A 1 677 ? -30.171 0.899 39.480 1.00 81.31 677 THR A O 1
ATOM 4878 N N . PRO A 1 678 ? -28.850 2.018 38.037 1.00 79.88 678 PRO A N 1
ATOM 4879 C CA . PRO A 1 678 ? -28.515 0.841 37.227 1.00 79.88 678 PRO A CA 1
ATOM 4880 C C . PRO A 1 678 ? -27.686 -0.196 37.999 1.00 79.88 678 PRO A C 1
ATOM 4882 O O . PRO A 1 678 ? -27.777 -1.387 37.721 1.00 79.88 678 PRO A O 1
ATOM 4885 N N . HIS A 1 679 ? -26.961 0.233 39.034 1.00 89.25 679 HIS A N 1
ATOM 4886 C CA . HIS A 1 679 ? -26.253 -0.638 39.971 1.00 89.25 679 HIS A CA 1
ATOM 4887 C C . HIS A 1 679 ? -26.873 -0.476 41.358 1.00 89.25 679 HIS A C 1
ATOM 4889 O O . HIS A 1 679 ? -26.714 0.564 42.001 1.00 89.25 679 HIS A O 1
ATOM 4895 N N . THR A 1 680 ? -27.631 -1.474 41.807 1.00 85.56 680 THR A N 1
ATOM 4896 C CA . THR A 1 680 ? -28.376 -1.405 43.070 1.00 85.56 680 THR A CA 1
ATOM 4897 C C . THR A 1 680 ? -27.841 -2.423 44.071 1.00 85.56 680 THR A C 1
ATOM 4899 O O . THR A 1 680 ? -27.864 -3.624 43.817 1.00 85.56 680 THR A O 1
ATOM 4902 N N . GLY A 1 681 ? -27.399 -1.934 45.231 1.00 88.56 681 GLY A N 1
ATOM 4903 C CA . GLY A 1 681 ? -26.933 -2.768 46.338 1.00 88.56 681 GLY A CA 1
ATOM 4904 C C . GLY A 1 681 ? -27.995 -2.991 47.414 1.00 88.56 681 GLY A C 1
ATOM 4905 O O . GLY A 1 681 ? -28.746 -2.080 47.783 1.00 88.56 681 GLY A O 1
ATOM 4906 N N . TYR A 1 682 ? -28.033 -4.205 47.950 1.00 88.31 682 TYR A N 1
ATOM 4907 C CA . TYR A 1 682 ? -28.869 -4.605 49.074 1.00 88.31 682 TYR A CA 1
ATOM 4908 C C . TYR A 1 682 ? -28.023 -5.267 50.157 1.00 88.31 682 TYR A C 1
ATOM 4910 O O . TYR A 1 682 ? -27.053 -5.949 49.858 1.00 88.31 682 TYR A O 1
ATOM 4918 N N . ILE A 1 683 ? -28.433 -5.125 51.417 1.00 86.50 683 ILE A N 1
ATOM 4919 C CA . ILE A 1 683 ? -27.815 -5.840 52.536 1.00 86.50 683 ILE A CA 1
ATOM 4920 C C . ILE A 1 683 ? -28.848 -6.766 53.174 1.00 86.50 683 ILE A C 1
ATOM 4922 O O . ILE A 1 683 ? -29.923 -6.320 53.599 1.00 86.50 683 ILE A O 1
ATOM 4926 N N . LEU A 1 684 ? -28.513 -8.052 53.244 1.00 87.38 684 LEU A N 1
ATOM 4927 C CA . LEU A 1 684 ? -29.281 -9.106 53.889 1.00 87.38 684 LEU A CA 1
ATOM 4928 C C . LEU A 1 684 ? -28.701 -9.389 55.284 1.00 87.38 684 LEU A C 1
ATOM 4930 O O . LEU A 1 684 ? -27.571 -9.851 55.430 1.00 87.38 684 LEU A O 1
ATOM 4934 N N . PHE A 1 685 ? -29.492 -9.128 56.323 1.00 86.31 685 PHE A N 1
ATOM 4935 C CA . PHE A 1 685 ? -29.101 -9.335 57.718 1.00 86.31 685 PHE A CA 1
ATOM 4936 C C . PHE A 1 685 ? -29.716 -10.617 58.277 1.00 86.31 685 PHE A C 1
ATOM 4938 O O . PHE A 1 685 ? -30.941 -10.757 58.268 1.00 86.31 685 PHE A O 1
ATOM 4945 N N . PHE A 1 686 ? -28.892 -11.504 58.837 1.00 86.25 686 PHE A N 1
ATOM 4946 C CA . PHE A 1 686 ? -29.323 -12.696 59.572 1.00 86.25 686 PHE A CA 1
ATOM 4947 C C . PHE A 1 686 ? -29.281 -12.475 61.089 1.00 86.25 686 PHE A C 1
ATOM 4949 O O . PHE A 1 686 ? -28.301 -11.960 61.632 1.00 86.25 686 PHE A O 1
ATOM 4956 N N . TYR A 1 687 ? -30.337 -12.899 61.788 1.00 84.94 687 TYR A N 1
ATOM 4957 C CA . TYR A 1 687 ? -30.481 -12.765 63.240 1.00 84.94 687 TYR A CA 1
ATOM 4958 C C . TYR A 1 687 ? -30.554 -14.146 63.910 1.00 84.94 687 TYR A C 1
ATOM 4960 O O . TYR A 1 687 ? -31.520 -14.880 63.664 1.00 84.94 687 TYR A O 1
ATOM 4968 N N . PRO A 1 688 ? -29.590 -14.517 64.768 1.00 80.38 688 PRO A N 1
ATOM 4969 C CA . PRO A 1 688 ? -29.632 -15.759 65.532 1.00 80.38 688 PRO A CA 1
ATOM 4970 C C . PRO A 1 688 ? -30.607 -15.669 66.722 1.00 80.38 688 PRO A C 1
ATOM 4972 O O . PRO A 1 688 ? -30.941 -14.571 67.180 1.00 80.38 688 PRO A O 1
ATOM 4975 N N . PRO A 1 689 ? -31.086 -16.808 67.258 1.00 75.56 689 PRO A N 1
ATOM 4976 C CA . PRO A 1 689 ? -31.977 -16.819 68.412 1.00 75.56 689 PRO A CA 1
ATOM 4977 C C . PRO A 1 689 ? -31.263 -16.324 69.678 1.00 75.56 689 PRO A C 1
ATOM 4979 O O . PRO A 1 689 ? -30.075 -16.566 69.885 1.00 75.56 689 PRO A O 1
ATOM 4982 N N . GLU A 1 690 ? -32.016 -15.684 70.575 1.00 67.25 690 GLU A N 1
ATOM 4983 C CA . GLU A 1 690 ? -31.518 -15.084 71.827 1.00 67.25 690 GLU A CA 1
ATOM 4984 C C . GLU A 1 690 ? -30.767 -16.082 72.738 1.00 67.25 690 GLU A C 1
ATOM 4986 O O . GLU A 1 690 ? -29.903 -15.689 73.516 1.00 67.25 690 GLU A O 1
ATOM 4991 N N . SER A 1 691 ? -31.031 -17.388 72.609 1.00 61.41 691 SER A N 1
ATOM 4992 C CA . SER A 1 691 ? -30.367 -18.446 73.382 1.00 61.41 691 SER A CA 1
ATOM 4993 C C . SER A 1 691 ? -28.996 -18.888 72.845 1.00 61.41 691 SER A C 1
ATOM 4995 O O . SER A 1 691 ? -28.415 -19.808 73.412 1.00 61.41 691 SER A O 1
ATOM 4997 N N . ALA A 1 692 ? -28.489 -18.301 71.755 1.00 55.09 692 ALA A N 1
ATOM 4998 C CA . ALA A 1 692 ? -27.244 -18.712 71.091 1.00 55.09 692 ALA A CA 1
ATOM 4999 C C . ALA A 1 692 ? -25.965 -18.027 71.629 1.00 55.09 692 ALA A C 1
ATOM 5001 O O . ALA A 1 692 ? -24.914 -18.113 70.998 1.00 55.09 692 ALA A O 1
ATOM 5002 N N . ALA A 1 693 ? -26.024 -17.339 72.775 1.00 47.72 693 ALA A N 1
ATOM 5003 C CA . ALA A 1 693 ? -24.830 -16.774 73.405 1.00 47.72 693 ALA A CA 1
ATOM 5004 C C . ALA A 1 693 ? -23.843 -17.901 73.796 1.00 47.72 693 ALA A C 1
ATOM 5006 O O . ALA A 1 693 ? -24.252 -18.831 74.495 1.00 47.72 693 ALA A O 1
ATOM 5007 N N . PRO A 1 694 ? -22.565 -17.856 73.375 1.00 45.22 694 PRO A N 1
ATOM 5008 C CA . PRO A 1 694 ? -21.607 -18.897 73.729 1.00 45.22 694 PRO A CA 1
ATOM 5009 C C . PRO A 1 694 ? -21.305 -18.866 75.236 1.00 45.22 694 PRO A C 1
ATOM 5011 O O . PRO A 1 694 ? -21.039 -17.806 75.807 1.00 45.22 694 PRO A O 1
ATOM 5014 N N . GLU A 1 695 ? -21.342 -20.033 75.889 1.00 42.66 695 GLU A N 1
ATOM 5015 C CA . GLU A 1 695 ? -20.845 -20.197 77.259 1.00 42.66 695 GLU A CA 1
ATOM 5016 C C . GLU A 1 695 ? -19.346 -19.859 77.312 1.00 42.66 695 GLU A C 1
ATOM 5018 O O . GLU A 1 695 ? -18.534 -20.373 76.545 1.00 42.66 695 GLU A O 1
ATOM 5023 N N . VAL A 1 696 ? -18.996 -18.964 78.235 1.00 41.03 696 VAL A N 1
ATOM 5024 C CA . VAL A 1 696 ? -17.646 -18.445 78.468 1.00 41.03 696 VAL A CA 1
ATOM 5025 C C . VAL A 1 696 ? -16.712 -19.566 78.933 1.00 41.03 696 VAL A C 1
ATOM 5027 O O . VAL A 1 696 ? -16.925 -20.147 79.997 1.00 41.03 696 VAL A O 1
ATOM 5030 N N . VAL A 1 697 ? -15.631 -19.813 78.189 1.00 38.81 697 VAL A N 1
ATOM 5031 C CA . VAL A 1 697 ? -14.456 -20.552 78.677 1.00 38.81 697 VAL A CA 1
ATOM 5032 C C . VAL A 1 697 ? -13.241 -19.629 78.591 1.00 38.81 697 VAL A C 1
ATOM 5034 O O . VAL A 1 697 ? -12.980 -19.016 77.560 1.00 38.81 697 VAL A O 1
ATOM 5037 N N . GLU A 1 698 ? -12.558 -19.488 79.726 1.00 37.53 698 GLU A N 1
ATOM 5038 C CA . GLU A 1 698 ? -11.466 -18.547 79.978 1.00 37.53 698 GLU A CA 1
ATOM 5039 C C . GLU A 1 698 ? -10.169 -18.844 79.183 1.00 37.53 698 GLU A C 1
ATOM 5041 O O . GLU A 1 698 ? -9.834 -19.985 78.874 1.00 37.53 698 GLU A O 1
ATOM 5046 N N . THR A 1 699 ? -9.465 -17.740 78.915 1.00 34.91 699 THR A N 1
ATOM 5047 C CA . THR A 1 699 ? -8.145 -17.422 78.312 1.00 34.91 699 THR A CA 1
ATOM 5048 C C . THR A 1 699 ? -6.939 -18.319 78.706 1.00 34.91 699 THR A C 1
ATOM 5050 O O . THR A 1 699 ? -7.046 -19.014 79.718 1.00 34.91 699 THR A O 1
ATOM 5053 N N . PRO A 1 700 ? -5.750 -18.290 78.017 1.00 40.56 700 PRO A N 1
ATOM 5054 C CA . PRO A 1 700 ? -5.046 -17.059 77.580 1.00 40.56 700 PRO A CA 1
ATOM 5055 C C . PRO A 1 700 ? -4.185 -17.051 76.281 1.00 40.56 700 PRO A C 1
ATOM 5057 O O . PRO A 1 700 ? -3.677 -18.059 75.803 1.00 40.56 700 PRO A O 1
ATOM 5060 N N . GLU A 1 701 ? -3.993 -15.823 75.781 1.00 34.97 701 GLU A N 1
ATOM 5061 C CA . GLU A 1 701 ? -3.008 -15.294 74.801 1.00 34.97 701 GLU A CA 1
ATOM 5062 C C . GLU A 1 701 ? -1.583 -15.147 75.429 1.00 34.97 701 GLU A C 1
ATOM 5064 O O . GLU A 1 701 ? -1.472 -15.381 76.640 1.00 34.97 701 GLU A O 1
ATOM 5069 N N . PRO A 1 702 ? -0.508 -14.645 74.751 1.00 58.81 702 PRO A N 1
ATOM 5070 C CA . PRO A 1 702 ? -0.366 -14.205 73.343 1.00 58.81 702 PRO A CA 1
ATOM 5071 C C . PRO A 1 702 ? 0.973 -14.566 72.638 1.00 58.81 702 PRO A C 1
ATOM 5073 O O . PRO A 1 702 ? 1.945 -14.936 73.295 1.00 58.81 702 PRO A O 1
ATOM 5076 N N . ALA A 1 703 ? 1.058 -14.348 71.312 1.00 30.47 703 ALA A N 1
ATOM 5077 C CA . ALA A 1 703 ? 2.195 -13.668 70.648 1.00 30.47 703 ALA A CA 1
ATOM 5078 C C . ALA A 1 703 ? 2.007 -13.507 69.117 1.00 30.47 703 ALA A C 1
ATOM 5080 O O . ALA A 1 703 ? 2.021 -14.485 68.382 1.00 30.47 703 ALA A O 1
ATOM 5081 N N . ALA A 1 704 ? 1.873 -12.242 68.697 1.00 33.50 704 ALA A N 1
ATOM 5082 C CA . ALA A 1 704 ? 2.386 -11.553 67.498 1.00 33.50 704 ALA A CA 1
ATOM 5083 C C . ALA A 1 704 ? 2.810 -12.340 66.232 1.00 33.50 704 ALA A C 1
ATOM 5085 O O . ALA A 1 704 ? 3.720 -13.157 66.309 1.00 33.50 704 ALA A O 1
ATOM 5086 N N . LEU A 1 705 ? 2.315 -11.918 65.052 1.00 34.91 705 LEU A N 1
ATOM 5087 C CA . LEU A 1 705 ? 3.076 -11.227 63.978 1.00 34.91 705 LEU A CA 1
ATOM 5088 C C . LEU A 1 705 ? 2.269 -11.129 62.656 1.00 34.91 705 LEU A C 1
ATOM 5090 O O . LEU A 1 705 ? 1.731 -12.122 62.192 1.00 34.91 705 LEU A O 1
ATOM 5094 N N . ALA A 1 706 ? 2.222 -9.900 62.122 1.00 33.78 706 ALA A N 1
ATOM 5095 C CA . ALA A 1 706 ? 2.137 -9.429 60.726 1.00 33.78 706 ALA A CA 1
ATOM 5096 C C . ALA A 1 706 ? 1.473 -10.279 59.606 1.00 33.78 706 ALA A C 1
ATOM 5098 O O . ALA A 1 706 ? 2.007 -11.299 59.190 1.00 33.78 706 ALA A O 1
ATOM 5099 N N . ASP A 1 707 ? 0.343 -9.772 59.095 1.00 37.12 707 ASP A N 1
ATOM 5100 C CA . ASP A 1 707 ? 0.171 -9.112 57.775 1.00 37.12 707 ASP A CA 1
ATOM 5101 C C . ASP A 1 707 ? 0.857 -9.713 56.521 1.00 37.12 707 ASP A C 1
ATOM 5103 O O . ASP A 1 707 ? 2.050 -9.486 56.333 1.00 37.12 707 ASP A O 1
ATOM 5107 N N . VAL A 1 708 ? 0.074 -10.386 55.652 1.00 37.25 708 VAL A N 1
ATOM 5108 C CA . VAL A 1 708 ? 0.189 -10.438 54.166 1.00 37.25 708 VAL A CA 1
ATOM 5109 C C . VAL A 1 708 ? -1.193 -10.828 53.576 1.00 37.25 708 VAL A C 1
ATOM 5111 O O . VAL A 1 708 ? -1.763 -11.815 54.050 1.00 37.25 708 VAL A O 1
ATOM 5114 N N . PRO A 1 709 ? -1.746 -10.117 52.569 1.00 39.53 709 PRO A N 1
ATOM 5115 C CA . PRO A 1 709 ? -2.896 -10.568 51.781 1.00 39.53 709 PRO A CA 1
ATOM 5116 C C . PRO A 1 709 ? -2.457 -11.345 50.524 1.00 39.53 709 PRO A C 1
ATOM 5118 O O . PRO A 1 709 ? -1.473 -10.981 49.889 1.00 39.53 709 PRO A O 1
ATOM 5121 N N . ASP A 1 710 ? -3.221 -12.373 50.152 1.00 34.56 710 ASP A N 1
ATOM 5122 C CA . ASP A 1 710 ? -3.092 -13.123 48.896 1.00 34.56 710 ASP A CA 1
ATOM 5123 C C . ASP A 1 710 ? -4.463 -13.118 48.197 1.00 34.56 710 ASP A C 1
ATOM 5125 O O . ASP A 1 710 ? -5.430 -13.665 48.727 1.00 34.56 710 ASP A O 1
ATOM 5129 N N . THR A 1 711 ? -4.550 -12.504 47.017 1.00 35.19 711 THR A N 1
ATOM 5130 C CA . THR A 1 711 ? -5.528 -12.831 45.961 1.00 35.19 711 THR A CA 1
ATOM 5131 C C . THR A 1 711 ? -4.835 -12.637 44.608 1.00 35.19 711 THR A C 1
ATOM 5133 O O . THR A 1 711 ? -4.194 -11.605 44.415 1.00 35.19 711 THR A O 1
ATOM 5136 N N . PRO A 1 712 ? -4.919 -13.602 43.672 1.00 47.97 712 PRO A N 1
ATOM 5137 C CA . PRO A 1 712 ? -4.478 -13.400 42.301 1.00 47.97 712 PRO A CA 1
ATOM 5138 C C . PRO A 1 712 ? -5.660 -12.907 41.458 1.00 47.97 712 PRO A C 1
ATOM 5140 O O . PRO A 1 712 ? -6.659 -13.613 41.313 1.00 47.97 712 PRO A O 1
ATOM 5143 N N . GLU A 1 713 ? -5.531 -11.716 40.881 1.00 43.22 713 GLU A N 1
ATOM 5144 C CA . GLU A 1 713 ? -6.389 -11.246 39.793 1.00 43.22 713 GLU A CA 1
ATOM 5145 C C . GLU A 1 713 ? -5.635 -11.426 38.468 1.00 43.22 713 GLU A C 1
ATOM 5147 O O . GLU A 1 713 ? -4.428 -11.203 38.369 1.00 43.22 713 GLU A O 1
ATOM 5152 N N . VAL A 1 714 ? -6.351 -11.932 37.471 1.00 40.97 714 VAL A N 1
ATOM 5153 C CA . VAL A 1 714 ? -5.849 -12.280 36.143 1.00 40.97 714 VAL A CA 1
ATOM 5154 C C . VAL A 1 714 ? -5.586 -10.982 35.378 1.00 40.97 714 VAL A C 1
ATOM 5156 O O . VAL A 1 714 ? -6.527 -10.253 35.082 1.00 40.97 714 VAL A O 1
ATOM 5159 N N . VAL A 1 715 ? -4.320 -10.692 35.068 1.00 36.44 715 VAL A N 1
ATOM 5160 C CA . VAL A 1 715 ? -3.921 -9.532 34.258 1.00 36.44 715 VAL A CA 1
ATOM 5161 C C . VAL A 1 715 ? -3.722 -9.977 32.811 1.00 36.44 715 VAL A C 1
ATOM 5163 O O . VAL A 1 715 ? -3.064 -10.983 32.539 1.00 36.44 715 VAL A O 1
ATOM 5166 N N . GLU A 1 716 ? -4.326 -9.221 31.898 1.00 38.78 716 GLU A N 1
ATOM 5167 C CA . GLU A 1 716 ? -4.079 -9.221 30.456 1.00 38.78 716 GLU A CA 1
ATOM 5168 C C . GLU A 1 716 ? -2.573 -9.388 30.149 1.00 38.78 716 GLU A C 1
ATOM 5170 O O . GLU A 1 716 ? -1.727 -8.681 30.695 1.00 38.78 716 GLU A O 1
ATOM 5175 N N . MET A 1 717 ? -2.235 -10.339 29.272 1.00 45.31 717 MET A N 1
ATOM 5176 C CA . MET A 1 717 ? -0.877 -10.845 28.978 1.00 45.31 717 MET A CA 1
ATOM 5177 C C . MET A 1 717 ? 0.071 -9.820 28.298 1.00 45.31 717 MET A C 1
ATOM 5179 O O . MET A 1 717 ? 1.024 -10.210 27.630 1.00 45.31 717 MET A O 1
ATOM 5183 N N . SER A 1 718 ? -0.168 -8.513 28.411 1.00 49.91 718 SER A N 1
ATOM 5184 C CA . SER A 1 718 ? 0.641 -7.470 27.759 1.00 49.91 718 SER A CA 1
ATOM 5185 C C . SER A 1 718 ? 1.306 -6.465 28.703 1.00 49.91 718 SER A C 1
ATOM 5187 O O . SER A 1 718 ? 2.045 -5.628 28.205 1.00 49.91 718 SER A O 1
ATOM 5189 N N . ASP A 1 719 ? 1.099 -6.566 30.023 1.00 58.94 719 ASP A N 1
ATOM 5190 C CA . ASP A 1 719 ? 1.706 -5.678 31.039 1.00 58.94 719 ASP A CA 1
ATOM 5191 C C . ASP A 1 719 ? 2.327 -6.462 32.223 1.00 58.94 719 ASP A C 1
ATOM 5193 O O . ASP A 1 719 ? 2.418 -5.957 33.341 1.00 58.94 719 ASP A O 1
ATOM 5197 N N . ILE A 1 720 ? 2.718 -7.729 32.022 1.00 74.88 720 ILE A N 1
ATOM 5198 C CA . ILE A 1 720 ? 3.333 -8.529 33.095 1.00 74.88 720 ILE A CA 1
ATOM 5199 C C . ILE A 1 720 ? 4.747 -7.995 33.367 1.00 74.88 720 ILE A C 1
ATOM 5201 O O . ILE A 1 720 ? 5.569 -7.976 32.460 1.00 74.88 720 ILE A O 1
ATOM 5205 N N . ASP A 1 721 ? 5.003 -7.597 34.611 1.00 83.38 721 ASP A N 1
ATOM 5206 C CA . ASP A 1 721 ? 6.298 -7.192 35.182 1.00 83.38 721 ASP A CA 1
ATOM 5207 C C . ASP A 1 721 ? 6.591 -8.165 36.353 1.00 83.38 721 ASP A C 1
ATOM 5209 O O . ASP A 1 721 ? 6.094 -7.952 37.467 1.00 83.38 721 ASP A O 1
ATOM 5213 N N . PRO A 1 722 ? 7.216 -9.335 36.088 1.00 83.81 722 PRO A N 1
ATOM 5214 C CA . PRO A 1 722 ? 7.323 -10.433 37.050 1.00 83.81 722 PRO A CA 1
ATOM 5215 C C . PRO A 1 722 ? 8.277 -10.150 38.212 1.00 83.81 722 PRO A C 1
ATOM 5217 O O . PRO A 1 722 ? 8.084 -10.703 39.300 1.00 83.81 722 PRO A O 1
ATOM 5220 N N . ASP A 1 723 ? 9.298 -9.326 37.998 1.00 82.69 723 ASP A N 1
ATOM 5221 C CA . ASP A 1 723 ? 10.284 -8.960 39.012 1.00 82.69 723 ASP A CA 1
ATOM 5222 C C . ASP A 1 723 ? 9.989 -7.609 39.692 1.00 82.69 723 ASP A C 1
ATOM 5224 O O . ASP A 1 723 ? 10.553 -7.314 40.754 1.00 82.69 723 ASP A O 1
ATOM 5228 N N . GLY A 1 724 ? 9.013 -6.858 39.171 1.00 87.38 724 GLY A N 1
ATOM 5229 C CA . GLY A 1 724 ? 8.432 -5.667 39.778 1.00 87.38 724 GLY A CA 1
ATOM 5230 C C . GLY A 1 724 ? 9.347 -4.451 39.712 1.00 87.38 724 GLY A C 1
ATOM 5231 O O . GLY A 1 724 ? 9.267 -3.580 40.591 1.00 87.38 724 GLY A O 1
ATOM 5232 N N . ASP A 1 725 ? 10.252 -4.403 38.739 1.00 83.56 725 ASP A N 1
ATOM 5233 C CA . ASP A 1 725 ? 11.256 -3.355 38.611 1.00 83.56 725 ASP A CA 1
ATOM 5234 C C . ASP A 1 725 ? 10.742 -2.106 37.858 1.00 83.56 725 ASP A C 1
ATOM 5236 O O . ASP A 1 725 ? 11.338 -1.022 37.959 1.00 83.56 725 ASP A O 1
ATOM 5240 N N . GLY A 1 726 ? 9.573 -2.222 37.216 1.00 83.75 726 GLY A N 1
ATOM 5241 C CA . GLY A 1 726 ? 8.927 -1.191 36.413 1.00 83.75 726 GLY A CA 1
ATOM 5242 C C . GLY A 1 726 ? 9.128 -1.338 34.900 1.00 83.75 726 GLY A C 1
ATOM 5243 O O . GLY A 1 726 ? 8.739 -0.414 34.173 1.00 83.75 726 GLY A O 1
ATOM 5244 N N . LEU A 1 727 ? 9.719 -2.441 34.428 1.00 82.69 727 LEU A N 1
ATOM 5245 C CA . LEU A 1 727 ? 9.911 -2.808 33.027 1.00 82.69 727 LEU A CA 1
ATOM 5246 C C . LEU A 1 727 ? 9.066 -4.058 32.691 1.00 82.69 727 LEU A C 1
ATOM 5248 O O . LEU A 1 727 ? 9.338 -5.144 33.180 1.00 82.69 727 LEU A O 1
ATOM 5252 N N . PRO A 1 728 ? 8.020 -3.955 31.851 1.00 84.69 728 PRO A N 1
ATOM 5253 C CA . PRO A 1 728 ? 7.194 -5.115 31.516 1.00 84.69 728 PRO A CA 1
ATOM 5254 C C . PRO A 1 728 ? 7.962 -6.112 30.635 1.00 84.69 728 PRO A C 1
ATOM 5256 O O . PRO A 1 728 ? 8.724 -5.704 29.759 1.00 84.69 728 PRO A O 1
ATOM 5259 N N . SER A 1 729 ? 7.677 -7.412 30.747 1.00 79.12 729 SER A N 1
ATOM 5260 C CA . SER A 1 729 ? 8.404 -8.497 30.062 1.00 79.12 729 SER A CA 1
ATOM 5261 C C . SER A 1 729 ? 8.476 -8.378 28.539 1.00 79.12 729 SER A C 1
ATOM 5263 O O . SER A 1 729 ? 9.375 -8.931 27.901 1.00 79.12 729 SER A O 1
ATOM 5265 N N . THR A 1 730 ? 7.539 -7.658 27.916 1.00 76.25 730 THR A N 1
ATOM 5266 C CA . THR A 1 730 ? 7.600 -7.336 26.482 1.00 76.25 730 THR A CA 1
ATOM 5267 C C . THR A 1 730 ? 8.735 -6.371 26.145 1.00 76.25 730 THR A C 1
ATOM 5269 O O . THR A 1 730 ? 9.356 -6.501 25.089 1.00 76.25 730 THR A O 1
ATOM 5272 N N . ASP A 1 731 ? 9.013 -5.419 27.033 1.00 81.75 731 ASP A N 1
ATOM 5273 C CA . ASP A 1 731 ? 10.119 -4.475 26.915 1.00 81.75 731 ASP A CA 1
ATOM 5274 C C . ASP A 1 731 ? 11.435 -5.135 27.348 1.00 81.75 731 ASP A C 1
ATOM 5276 O O . ASP A 1 731 ? 12.460 -4.925 26.701 1.00 81.75 731 ASP A O 1
ATOM 5280 N N . GLU A 1 732 ? 11.415 -6.027 28.334 1.00 84.62 732 GLU A N 1
ATOM 5281 C CA . GLU A 1 732 ? 12.594 -6.806 28.739 1.00 84.62 732 GLU A CA 1
ATOM 5282 C C . GLU A 1 732 ? 13.122 -7.697 27.611 1.00 84.62 732 GLU A C 1
ATOM 5284 O O . GLU A 1 732 ? 14.318 -7.718 27.318 1.00 84.62 732 GLU A O 1
ATOM 5289 N N . ALA A 1 733 ? 12.223 -8.331 26.849 1.00 79.44 733 ALA A N 1
ATOM 5290 C CA . ALA A 1 733 ? 12.589 -9.067 25.639 1.00 79.44 733 ALA A CA 1
ATOM 5291 C C . ALA A 1 733 ? 13.266 -8.176 24.576 1.00 79.44 733 ALA A C 1
ATOM 5293 O O . ALA A 1 733 ? 14.080 -8.657 23.782 1.00 79.44 733 ALA A O 1
ATOM 5294 N N . PHE A 1 734 ? 12.944 -6.879 24.547 1.00 77.50 734 PHE A N 1
ATOM 5295 C CA . PHE A 1 734 ? 13.570 -5.903 23.656 1.00 77.50 734 PHE A CA 1
ATOM 5296 C C . PHE A 1 734 ? 14.942 -5.442 24.173 1.00 77.50 734 PHE A C 1
ATOM 5298 O O . PHE A 1 734 ? 15.863 -5.267 23.368 1.00 77.50 734 PHE A O 1
ATOM 5305 N N . PHE A 1 735 ? 15.094 -5.271 25.489 1.00 77.25 735 PHE A N 1
ATOM 5306 C CA . PHE A 1 735 ? 16.347 -4.864 26.136 1.00 77.25 735 PHE A CA 1
ATOM 5307 C C . PHE A 1 735 ? 17.297 -6.028 26.449 1.00 77.25 735 PHE A C 1
ATOM 5309 O O . PHE A 1 735 ? 18.455 -5.783 26.771 1.00 77.25 735 PHE A O 1
ATOM 5316 N N . GLN A 1 736 ? 16.853 -7.271 26.237 1.00 88.06 736 GLN A N 1
ATOM 5317 C CA . GLN A 1 736 ? 17.578 -8.505 26.564 1.00 88.06 736 GLN A CA 1
ATOM 5318 C C . GLN A 1 736 ? 17.914 -8.637 28.058 1.00 88.06 736 GLN A C 1
ATOM 5320 O O . GLN A 1 736 ? 18.866 -9.340 28.399 1.00 88.06 736 GLN A O 1
ATOM 5325 N N . THR A 1 737 ? 17.136 -7.978 28.915 1.00 84.12 737 THR A N 1
ATOM 5326 C CA . THR A 1 737 ? 17.163 -8.137 30.373 1.00 84.12 737 THR A CA 1
ATOM 5327 C C . THR A 1 737 ? 16.405 -9.403 30.776 1.00 84.12 737 THR A C 1
ATOM 5329 O O . THR A 1 737 ? 15.687 -9.986 29.956 1.00 84.12 737 THR A O 1
ATOM 5332 N N . ASP A 1 738 ? 16.660 -9.909 31.979 1.00 87.69 738 ASP A N 1
ATOM 5333 C CA . ASP A 1 738 ? 16.078 -11.143 32.502 1.00 87.69 738 ASP A CA 1
ATOM 5334 C C . ASP A 1 738 ? 14.735 -10.855 33.193 1.00 87.69 738 ASP A C 1
ATOM 5336 O O . ASP A 1 738 ? 14.759 -10.302 34.286 1.00 87.69 738 ASP A O 1
ATOM 5340 N N . PRO A 1 739 ? 13.593 -11.326 32.646 1.00 88.38 739 PRO A N 1
ATOM 5341 C CA . PRO A 1 739 ? 12.262 -11.018 33.177 1.00 88.38 739 PRO A CA 1
ATOM 5342 C C . PRO A 1 739 ? 11.943 -11.481 34.593 1.00 88.38 739 PRO A C 1
ATOM 5344 O O . PRO A 1 739 ? 10.854 -11.230 35.107 1.00 88.38 739 PRO A O 1
ATOM 5347 N N . GLU A 1 740 ? 12.833 -12.261 35.201 1.00 91.12 740 GLU A N 1
ATOM 5348 C CA . GLU A 1 740 ? 12.704 -12.710 36.585 1.00 91.12 740 GLU A CA 1
ATOM 5349 C C . GLU A 1 740 ? 13.699 -12.008 37.532 1.00 91.12 740 GLU A C 1
ATOM 5351 O O . GLU A 1 740 ? 13.741 -12.348 38.722 1.00 91.12 740 GLU A O 1
ATOM 5356 N N . HIS A 1 741 ? 14.497 -11.050 37.046 1.00 90.94 741 HIS A N 1
ATOM 5357 C CA . HIS A 1 741 ? 15.528 -10.357 37.815 1.00 90.94 741 HIS A CA 1
ATOM 5358 C C . HIS A 1 741 ? 15.560 -8.853 37.551 1.00 90.94 741 HIS A C 1
ATOM 5360 O O . HIS A 1 741 ? 16.200 -8.398 36.614 1.00 90.94 741 HIS A O 1
ATOM 5366 N N . ALA A 1 742 ? 15.082 -8.102 38.548 1.00 93.00 742 ALA A N 1
ATOM 5367 C CA . ALA A 1 742 ? 15.030 -6.643 38.510 1.00 93.00 742 ALA A CA 1
ATOM 5368 C C . ALA A 1 742 ? 16.374 -5.950 38.219 1.00 93.00 742 ALA A C 1
ATOM 5370 O O . ALA A 1 742 ? 16.388 -4.772 37.917 1.00 93.00 742 ALA A O 1
ATOM 5371 N N . ASP A 1 743 ? 17.503 -6.626 38.409 1.00 92.00 743 ASP A N 1
ATOM 5372 C CA . ASP A 1 743 ? 18.860 -6.125 38.181 1.00 92.00 743 ASP A CA 1
ATOM 5373 C C . ASP A 1 743 ? 19.619 -7.248 37.463 1.00 92.00 743 ASP A C 1
ATOM 5375 O O . ASP A 1 743 ? 20.099 -8.204 38.094 1.00 92.00 743 ASP A O 1
ATOM 5379 N N . SER A 1 744 ? 19.617 -7.190 36.131 1.00 92.44 744 SER A N 1
ATOM 5380 C CA . SER A 1 744 ? 20.062 -8.279 35.260 1.00 92.44 744 SER A CA 1
ATOM 5381 C C . SER A 1 744 ? 21.570 -8.524 35.320 1.00 92.44 744 SER A C 1
ATOM 5383 O O . SER A 1 744 ? 22.029 -9.657 35.116 1.00 92.44 744 SER A O 1
ATOM 5385 N N . ASP A 1 745 ? 22.367 -7.496 35.609 1.00 88.25 745 ASP A N 1
ATOM 5386 C CA . ASP A 1 745 ? 23.824 -7.597 35.723 1.00 88.25 745 ASP A CA 1
ATOM 5387 C C . ASP A 1 745 ? 24.346 -7.653 37.172 1.00 88.25 745 ASP A C 1
ATOM 5389 O O . ASP A 1 745 ? 25.499 -8.055 37.409 1.00 88.25 745 ASP A O 1
ATOM 5393 N N . GLY A 1 746 ? 23.477 -7.380 38.144 1.00 91.25 746 GLY A N 1
ATOM 5394 C CA . GLY A 1 746 ? 23.718 -7.497 39.573 1.00 91.25 746 GLY A CA 1
ATOM 5395 C C . GLY A 1 746 ? 24.549 -6.358 40.164 1.00 91.25 746 GLY A C 1
ATOM 5396 O O . GLY A 1 746 ? 25.235 -6.590 41.176 1.00 91.25 746 GLY A O 1
ATOM 5397 N N . ASP A 1 747 ? 24.576 -5.175 39.546 1.00 87.62 747 ASP A N 1
ATOM 5398 C CA . ASP A 1 747 ? 25.363 -4.020 39.995 1.00 87.62 747 ASP A CA 1
ATOM 5399 C C . ASP A 1 747 ? 24.711 -3.223 41.149 1.00 87.62 747 ASP A C 1
ATOM 5401 O O . ASP A 1 747 ? 25.390 -2.478 41.877 1.00 87.62 747 ASP A O 1
ATOM 5405 N N . GLY A 1 748 ? 23.424 -3.470 41.407 1.00 87.81 748 GLY A N 1
ATOM 5406 C CA . GLY A 1 748 ? 22.603 -2.849 42.439 1.00 87.81 748 GLY A CA 1
ATOM 5407 C C . GLY A 1 748 ? 21.672 -1.734 41.949 1.00 87.81 748 GLY A C 1
ATOM 5408 O O . GLY A 1 748 ? 21.050 -1.079 42.800 1.00 87.81 748 GLY A O 1
ATOM 5409 N N . VAL A 1 749 ? 21.578 -1.489 40.643 1.00 86.38 749 VAL A N 1
ATOM 5410 C CA . VAL A 1 749 ? 20.583 -0.633 39.988 1.00 86.38 749 VAL A CA 1
ATOM 5411 C C . VAL A 1 749 ? 19.623 -1.525 39.204 1.00 86.38 749 VAL A C 1
ATOM 5413 O O . VAL A 1 749 ? 20.034 -2.517 38.634 1.00 86.38 749 VAL A O 1
ATOM 5416 N N . ASN A 1 750 ? 18.326 -1.212 39.232 1.00 91.81 750 ASN A N 1
ATOM 5417 C CA . ASN A 1 750 ? 17.367 -2.028 38.499 1.00 91.81 750 ASN A CA 1
ATOM 5418 C C . ASN A 1 750 ? 17.297 -1.643 37.014 1.00 91.81 750 ASN A C 1
ATOM 5420 O O . ASN A 1 750 ? 17.501 -0.470 36.665 1.00 91.81 750 ASN A O 1
ATOM 5424 N N . ASP A 1 751 ? 16.959 -2.603 36.162 1.00 88.50 751 ASP A N 1
ATOM 5425 C CA . ASP A 1 751 ? 17.020 -2.496 34.706 1.00 88.50 751 ASP A CA 1
ATOM 5426 C C . ASP A 1 751 ? 16.189 -1.309 34.194 1.00 88.50 751 ASP A C 1
ATOM 5428 O O . ASP A 1 751 ? 16.655 -0.488 33.389 1.00 88.50 751 ASP A O 1
ATOM 5432 N N . ALA A 1 752 ? 14.986 -1.118 34.741 1.00 89.62 752 ALA A N 1
ATOM 5433 C CA . ALA A 1 752 ? 14.122 0.020 34.441 1.00 89.62 752 ALA A CA 1
ATOM 5434 C C . ALA A 1 752 ? 14.777 1.380 34.754 1.00 89.62 752 ALA A C 1
ATOM 5436 O O . ALA A 1 752 ? 14.627 2.343 33.986 1.00 89.62 752 ALA A O 1
ATOM 5437 N N . ALA A 1 753 ? 15.499 1.510 35.876 1.00 90.06 753 ALA A N 1
ATOM 5438 C CA . ALA A 1 753 ? 16.172 2.759 36.238 1.00 90.06 753 ALA A CA 1
ATOM 5439 C C . ALA A 1 753 ? 17.409 3.014 35.381 1.00 90.06 753 ALA A C 1
ATOM 5441 O O . ALA A 1 753 ? 17.687 4.174 35.059 1.00 90.06 753 ALA A O 1
ATOM 5442 N N . GLU A 1 754 ? 18.119 1.968 34.982 1.00 89.69 754 GLU A N 1
ATOM 5443 C CA . GLU A 1 754 ? 19.254 2.063 34.071 1.00 89.69 754 GLU A CA 1
ATOM 5444 C C . GLU A 1 754 ? 18.826 2.500 32.679 1.00 89.69 754 GLU A C 1
ATOM 5446 O O . GLU A 1 754 ? 19.355 3.473 32.132 1.00 89.69 754 GLU A O 1
ATOM 5451 N N . ILE A 1 755 ? 17.754 1.905 32.160 1.00 84.50 755 ILE A N 1
ATOM 5452 C CA . ILE A 1 755 ? 17.136 2.312 30.897 1.00 84.50 755 ILE A CA 1
ATOM 5453 C C . ILE A 1 755 ? 16.628 3.759 30.985 1.00 84.50 755 ILE A C 1
ATOM 5455 O O . ILE A 1 755 ? 16.835 4.550 30.055 1.00 84.50 755 ILE A O 1
ATOM 5459 N N . ALA A 1 756 ? 16.026 4.163 32.109 1.00 81.50 756 ALA A N 1
ATOM 5460 C CA . ALA A 1 756 ? 15.587 5.543 32.334 1.00 81.50 756 ALA A CA 1
ATOM 5461 C C . ALA A 1 756 ? 16.758 6.540 32.456 1.00 81.50 756 ALA A C 1
ATOM 5463 O O . ALA A 1 756 ? 16.625 7.706 32.058 1.00 81.50 756 ALA A O 1
ATOM 5464 N N . ALA A 1 757 ? 17.900 6.100 32.989 1.00 78.12 757 ALA A N 1
ATOM 5465 C CA . ALA A 1 757 ? 19.133 6.876 33.115 1.00 78.12 757 ALA A CA 1
ATOM 5466 C C . ALA A 1 757 ? 19.998 6.855 31.838 1.00 78.12 757 ALA A C 1
ATOM 5468 O O . ALA A 1 757 ? 20.870 7.716 31.676 1.00 78.12 757 ALA A O 1
ATOM 5469 N N . GLY A 1 758 ? 19.729 5.928 30.916 1.00 80.38 758 GLY A N 1
ATOM 5470 C CA . GLY A 1 758 ? 20.501 5.688 29.700 1.00 80.38 758 GLY A CA 1
ATOM 5471 C C . GLY A 1 758 ? 21.816 4.932 29.927 1.00 80.38 758 GLY A C 1
ATOM 5472 O O . GLY A 1 758 ? 22.726 5.094 29.107 1.00 80.38 758 GLY A O 1
ATOM 5473 N N . THR A 1 759 ? 21.936 4.182 31.027 1.00 80.62 759 THR A N 1
ATOM 5474 C CA . THR A 1 759 ? 22.991 3.177 31.259 1.00 80.62 759 THR A CA 1
ATOM 5475 C C . THR A 1 759 ? 22.570 1.820 30.675 1.00 80.62 759 THR A C 1
ATOM 5477 O O . THR A 1 759 ? 21.504 1.728 30.063 1.00 80.62 759 THR A O 1
ATOM 5480 N N . ASP A 1 760 ? 23.468 0.835 30.690 1.00 84.44 760 ASP A N 1
ATOM 5481 C CA . ASP A 1 760 ? 23.275 -0.455 30.014 1.00 84.44 760 ASP A CA 1
ATOM 5482 C C . ASP A 1 760 ? 23.039 -1.542 31.077 1.00 84.44 760 ASP A C 1
ATOM 5484 O O . ASP A 1 760 ? 24.006 -1.859 31.765 1.00 84.44 760 ASP A O 1
ATOM 5488 N N . PRO A 1 761 ? 21.813 -2.101 31.173 1.00 89.19 761 PRO A N 1
ATOM 5489 C CA . PRO A 1 761 ? 21.380 -3.015 32.243 1.00 89.19 761 PRO A CA 1
ATOM 5490 C C . PRO A 1 761 ? 22.036 -4.404 32.217 1.00 89.19 761 PRO A C 1
ATOM 5492 O O . PRO A 1 761 ? 21.697 -5.304 32.978 1.00 89.19 761 PRO A O 1
ATOM 5495 N N . LEU A 1 762 ? 22.953 -4.626 31.274 1.00 90.06 762 LEU A N 1
ATOM 5496 C CA . LEU A 1 762 ? 23.704 -5.870 31.123 1.00 90.06 762 LEU A CA 1
ATOM 5497 C C . LEU A 1 762 ? 25.200 -5.677 31.431 1.00 90.06 762 LEU A C 1
ATOM 5499 O O . LEU A 1 762 ? 26.014 -6.568 31.138 1.00 90.06 762 LEU A O 1
ATOM 5503 N N . THR A 1 763 ? 25.596 -4.516 31.966 1.00 84.62 763 THR A N 1
ATOM 5504 C CA . THR A 1 763 ? 26.989 -4.168 32.267 1.00 84.62 763 THR A CA 1
ATOM 5505 C C . THR A 1 763 ? 27.185 -3.351 33.564 1.00 84.62 763 THR A C 1
ATOM 5507 O O . THR A 1 763 ? 26.857 -2.164 33.572 1.00 84.62 763 THR A O 1
ATOM 5510 N N . PRO A 1 764 ? 27.903 -3.913 34.564 1.00 75.19 764 PRO A N 1
ATOM 5511 C CA . PRO A 1 764 ? 28.052 -3.328 35.904 1.00 75.19 764 PRO A CA 1
ATOM 5512 C C . PRO A 1 764 ? 29.108 -2.216 36.043 1.00 75.19 764 PRO A C 1
ATOM 5514 O O . PRO A 1 764 ? 29.955 -2.031 35.125 1.00 75.19 764 PRO A O 1
#

Mean predicted aligned error: 24.44 Å

Foldseek 3Di:
DDYDDDDDDDDDDDDPDDDPDDDDDDDDPPPDPPDDDPDPDDLFDDQKDFQEKDKAQAAFAWKKKKKAKDWAAALVPWAFDQDAWKKKAFAAAKKFKAFNVRHTPDIHGHPHMYTDYRPGGIGIHHPDPGTGIIMITGMDHDDPDDPRMDMDDIDGWPHRFIWMKTKMKGKAAAFDKTKGFADTDKKKKAWQAAWKWKQAPVRDTDTDHHGDMDIYHGIIMIGGHGNGIIMMMIIHTHDGDDPDDPPPPPPPPPPPPPPPPPDPDPDDDDDDDDDDDDDDDDDDDDDDDDDDDDDDDDDDDDDDDDDDDDDDDDDDDDDDDDDDDDDDDDDDDDDDDDDDFAFEKEKEWEFEADAQDDDPCQVVGRQHAPFQWKKFKADDSDTPDIDTQHNRNMDMDPRHGFAKMKMFTPDPPFWFFKWKWKDKPVRDTDDTDGRGRMDIDGDHRHIYMYMYMYTYGQSRLFFAKEKEFEWEADEAQDLVNDDPVRTHQAAADWDKWKADPVGTDDFPDDDGGMTIRTRHGFAKMKMAGPTDDDQFPAKAKANRGFDDPVGIDIDGRSSPDNYDYIYMYTYHYHPDLPQFKEKEAEWEADAPDDLVRDDPVRTHFDDPKKAKWKADPNDTDPFFDDDSRMGMDGSDDFDKIFMATPTDDPQFDAKDKQSHGDDDNPGTDIDGAHPVRRYHYIYMYTYGYNPPDDDDDDDDDDDDDDDDDDDDDDDDPPADQQCPLRARVVVCVVLVADSNDQQRCPPPRGPVVCVVVVHRSNHD

Solvent-accessible surface area (backbone atoms only — not comparable to full-atom values): 45766 Å² total; per-residue (Å²): 133,84,80,88,80,91,90,82,86,88,81,90,82,84,78,95,70,89,86,90,84,84,90,80,85,88,82,78,79,75,75,68,77,78,73,78,72,95,74,76,73,72,67,51,43,88,82,34,37,75,54,28,57,48,70,42,79,45,72,63,52,56,25,24,46,33,43,34,84,44,65,21,36,39,67,93,72,46,66,55,38,74,48,65,38,27,38,43,30,22,65,42,63,39,35,28,39,20,40,68,85,68,50,72,78,44,80,28,41,47,84,36,42,40,57,41,62,47,88,52,39,35,23,59,19,15,74,51,100,50,65,28,40,30,39,36,47,29,54,41,71,60,63,87,78,56,102,77,53,50,65,58,70,75,43,64,56,98,61,58,42,31,27,34,34,40,31,34,37,37,73,24,44,62,73,35,73,42,61,39,60,28,80,41,57,63,23,43,36,38,27,74,33,42,23,34,36,37,26,44,78,85,58,53,78,43,82,39,42,51,77,36,72,50,73,49,55,42,48,32,39,40,29,15,68,28,96,53,60,15,32,37,38,37,42,36,36,43,60,79,46,80,87,69,81,62,84,85,68,63,68,75,74,71,76,76,70,81,75,74,70,79,79,80,69,85,77,79,81,82,76,91,76,85,85,85,84,89,84,91,86,86,88,82,84,85,87,88,86,86,89,85,90,84,89,84,90,85,88,88,90,87,88,89,86,88,87,87,89,88,84,90,85,89,84,89,87,89,83,83,89,84,84,87,80,79,91,77,82,81,84,77,85,84,81,78,85,74,83,84,70,51,48,12,32,42,38,39,41,27,19,33,38,56,78,52,68,83,74,92,56,56,87,82,61,28,75,45,50,35,48,68,41,37,33,39,35,27,43,89,91,43,80,75,49,76,49,58,16,37,87,73,6,38,38,78,48,72,72,36,68,59,45,65,32,36,42,32,54,62,72,68,98,72,58,42,56,21,42,38,44,28,26,39,78,85,74,50,79,72,43,73,46,77,72,37,60,54,48,71,46,78,41,48,66,56,39,43,35,43,30,45,34,41,38,36,46,50,81,17,40,35,55,21,27,43,35,41,37,32,26,36,37,54,73,56,43,43,88,93,65,66,55,74,88,70,33,40,78,28,68,64,51,62,38,77,44,42,30,44,95,92,42,80,52,79,65,72,45,80,58,53,34,37,40,28,36,62,73,35,75,54,43,72,30,38,42,32,72,77,40,70,62,68,82,53,80,48,51,28,49,68,90,46,74,65,68,56,102,81,52,52,43,82,44,76,38,83,21,85,45,59,64,48,78,47,42,37,40,35,24,24,66,53,85,74,65,46,91,20,30,44,36,40,36,40,31,34,36,52,60,72,42,46,72,92,67,64,55,77,88,70,32,44,77,49,69,86,62,63,37,75,47,46,24,54,85,90,44,72,56,78,83,50,54,76,54,98,52,28,36,39,41,69,46,50,70,75,42,68,30,37,39,36,73,79,36,69,48,89,68,58,67,49,55,26,50,72,69,40,77,61,69,62,96,89,53,61,47,82,43,65,28,40,94,94,39,35,69,32,78,42,44,38,39,36,19,31,44,68,84,68,66,78,82,88,78,86,85,86,87,89,84,90,83,82,93,85,90,87,83,91,78,92,70,71,95,83,66,55,42,79,47,69,51,80,49,33,43,76,56,22,68,73,70,71,46,48,58,78,37,35,37,53,52,68,70,82,60,37,35,40,56,26,58,73,71,70,51,60,47,79,59,111

Sequence (764 aa):
MKHSTMMRWASMGSVLALLLLMFTPLLGLAQAPAATRPNDPSPAMGHAQVIAHGVASLPQGDLVWRLRLNRAPLPNRAAPQLRPPSFVAGVTGVVAVSSANGVVTSRVPAGEAVWMPPETPQAVVSLERQPTAFLDFAVERSTAPRARDIAGSAFSLPRAGAYDMVLLRDVLNRGEASTLASVTGPAFLYVSSGRIALYDELGEEIDLAAGDVAEFTGEAVAVGLGRMPATFLVAMIGTETPRTVDLRQQTPIPPVQPTVAPVQTPVPVPTATMAPTATATATPLPPTATATATPVPTATPLPTATPVPTATPSPSPTPSPTATPAPTATPSPTATPTPTSAPGEILIAAAICPAGYGGPDFAAECTDPAAAVPFVLAAGHGIIDTREAGAAGTVRFADVLPGSHQVGADIPGDFASSQVQCDNGSGEEIAQPEDLNQVALDVAAGDTITCDWYIVPENARGLVDLSVLIRACPEGMTPETLERDECTPAPDGTLLALSGPSGEIAPAATAADAWEWSALDPGDYTLAVAALPQAETDYQLDDQPCCGPDGEFSVDLDGQLAEESRTLYLFQPEPEAPDTSITVDIATCPPGMNVNNLDPAACGPAPAGTSLALFVGSEQLPAATEEDAQWTWRGVPYGTATLILNAVPEGTATFSLNQRTCCNLEGGLDVSVSEETPHTGYILFFYPPESAAPEVVETPEPAALADVPDTPEVVEMSDIDPDGDGLPSTDEAFFQTDPEHADSDGDGVNDAAEIAAGTDPLTP

Secondary structure (DSSP, 8-state):
-------------------------------------S-PPPS--TT-EEEEEEEEEEPSSEEEEEEEEEEEPPTTT---B---SEEEEE-SSEEEEEETTS-EEEEEEBT-EEEE-TTS-EEEEESSSS-EEEEEEEEEE--PPPTT-EE---EE-SSSEEEEEEEEEEEE-TT-EEEEEEEEEEEEEEEEESEEEEE-TT--EEEEETT-EEEEEEEEEEEE-SSSPEEEEEEEEEEEEPS---TTS-PPPPP---------PPPPPPPP------------PPPP-----PPPP--------------------------PPPPPPPPPPPPPPPP-PPPEEEEEEEEEPPTT---S-HHHH--EE-TT-EEEEEETTEEEEEEE--TTSEEEEEEEPSEEEEEEE---SSEEEEEEEEEETTS-EEE--SS-SEEEEEEPTT-EEEEEEEEEEGGGSPPEEEEEEEEEEEET--GGG--TTT-EEPPTT-EEEEEETTEEE--SEE-SSEEEEEEEPSEEEEEEEEE-SSS--EEEETTEE--STT-EEEEEE-SSSSEEEEEEEEEEPP-PPPS-EEEEEEEEPPTT--GGG--GGGPEEPPS--EEEEEETTEEPPPPEEETTEEEEESPPSEEEEEEEEE--TT--EEEETTEE---TTSPEEEEEBTTBSEEEEEEEEE--GGGPPPP--------------------TTS--SS-SS--HHHHHHHT--TT-SSSS-SSS-HHHHHHHT--TT--

Nearest PDB structures (foldseek):
  2vec-assembly1_A  TM=5.809E-01  e=3.871E-07  Escherichia coli
  4b29-assembly1_A  TM=7.710E-01  e=2.418E-03  Roseovarius nubinhibens ISM
  5ono-assembly1_A  TM=6.791E-01  e=2.973E-03  Paenibacillus lautus
  5onn-assembly1_A  TM=5.659E-01  e=2.418E-03  Paenibacillus lautus
  5onm-assembly1_A  TM=5.656E-01  e=2.973E-03  Paenibacillus lautus

pLDDT: mean 73.51, std 19.57, range [25.66, 96.44]